Protein AF-0000000076352712 (afdb_homodimer)

Solvent-accessible surface area (backbone atoms only — not comparable to full-atom values): 65134 Å² total; per-residue (Å²): 143,76,77,68,58,60,78,60,59,51,52,42,79,55,96,79,36,38,25,41,76,87,32,72,44,66,46,43,28,27,29,54,53,56,31,71,44,35,83,42,35,78,82,57,67,52,68,66,58,52,48,51,52,42,46,50,40,34,73,58,61,39,40,28,42,29,35,71,43,46,40,32,68,38,37,61,42,88,92,42,72,33,66,66,40,50,50,49,50,49,48,51,54,50,49,29,31,60,44,41,24,28,33,34,46,21,29,66,24,33,41,50,85,65,38,77,50,66,47,84,70,51,80,83,60,47,77,86,74,31,66,68,52,41,51,50,50,35,50,46,47,22,49,55,30,46,71,44,49,86,49,52,42,51,53,32,42,24,67,11,46,43,61,51,63,72,44,53,74,61,41,46,71,44,47,56,66,57,43,36,48,53,49,37,50,45,43,49,31,26,32,71,45,20,72,80,63,41,34,29,44,36,32,48,57,46,35,80,58,44,76,47,35,70,26,50,86,49,40,79,65,38,65,32,36,23,44,25,60,38,49,85,64,54,98,58,56,49,46,23,59,51,30,40,60,25,39,46,44,52,21,48,52,30,31,60,32,48,35,60,31,40,20,30,29,60,36,40,56,69,72,64,46,29,62,66,51,42,17,36,34,48,41,34,25,52,52,42,22,44,59,44,47,34,46,25,43,15,33,47,28,53,37,11,39,68,40,60,52,76,56,30,29,70,37,48,65,71,28,70,39,28,31,15,40,71,86,66,45,82,35,60,41,36,59,35,49,37,52,50,46,54,38,50,72,47,84,44,47,66,50,36,60,56,91,35,49,28,29,37,48,72,73,77,78,73,83,61,88,67,82,49,96,80,52,79,82,82,76,73,49,46,10,61,54,40,46,51,51,32,32,38,38,50,18,47,57,59,45,42,57,43,92,81,60,72,65,73,74,21,41,30,37,37,29,52,25,30,50,51,57,52,71,70,53,51,50,52,52,40,52,35,19,36,72,42,20,29,34,43,37,21,28,47,28,59,83,45,37,42,65,38,48,84,65,49,10,22,41,67,73,48,65,42,77,62,53,77,48,56,30,38,40,52,52,97,88,41,72,47,80,52,75,79,69,95,58,74,42,68,35,46,41,71,52,78,25,45,75,71,22,39,24,77,78,62,40,56,34,27,31,42,11,78,37,80,66,14,31,27,36,41,31,68,44,33,65,34,40,61,41,61,37,73,71,44,69,73,74,44,75,67,27,51,59,58,45,54,54,31,50,75,45,70,52,73,48,54,40,41,55,70,42,51,55,34,36,46,46,66,27,34,42,90,59,37,31,36,38,44,35,34,30,36,34,72,51,67,45,81,36,41,38,36,34,35,45,96,86,65,47,76,72,46,77,44,80,45,80,35,51,47,22,29,77,47,80,45,78,50,72,53,79,76,77,78,72,76,78,72,80,70,131,141,77,82,73,59,60,78,63,60,51,52,42,78,56,96,77,37,40,25,41,78,87,33,72,42,69,47,41,29,26,28,55,53,56,31,70,45,35,82,43,36,76,81,56,68,53,68,66,57,52,48,51,52,42,45,49,41,33,73,59,62,39,39,30,40,31,38,71,43,46,38,32,68,38,38,62,43,90,92,40,69,35,63,66,40,52,50,49,50,49,47,52,53,50,50,30,31,64,43,40,23,26,32,34,46,20,29,66,25,32,39,50,86,91,39,75,50,64,49,84,70,51,80,85,59,47,74,86,72,32,68,67,52,41,49,50,49,34,51,48,47,21,51,55,30,46,71,44,50,85,49,53,40,51,54,33,42,26,66,13,46,44,61,51,69,73,43,51,72,59,41,46,68,44,46,56,66,57,43,34,50,52,48,36,51,43,44,49,31,26,31,71,45,20,73,78,62,41,35,28,43,36,30,49,58,46,37,81,58,45,76,45,34,70,24,51,86,47,40,79,66,38,65,32,36,22,43,26,58,40,52,89,69,56,98,59,58,48,88,39,64,51,30,40,60,25,39,46,45,51,19,48,53,29,31,60,32,47,35,59,31,40,19,30,28,60,37,38,57,68,76,97,68,55,60,67,52,43,16,32,31,47,41,32,26,53,54,42,21,44,59,46,47,35,46,25,40,13,34,46,28,50,37,10,39,68,40,59,51,77,56,30,62,86,36,60,77,71,30,71,39,28,31,16,39,70,85,66,45,84,34,61,40,37,58,35,49,36,52,51,46,51,38,50,72,46,85,42,49,65,52,36,60,56,91,36,47,29,30,38,45,71,73,77,75,71,82,59,90,53,75,45,89,81,53,78,83,82,76,73,48,45,10,60,56,39,46,50,51,30,33,38,37,50,16,46,58,60,44,43,57,44,95,79,63,69,67,72,74,22,40,30,37,36,30,53,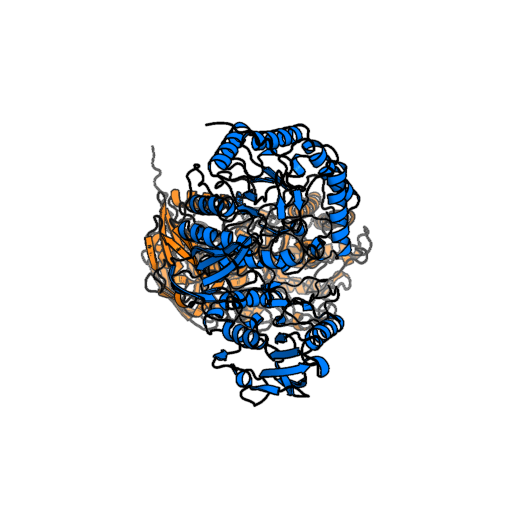23,30,53,52,52,29,44,68,54,50,50,51,52,40,53,34,19,36,73,42,20,28,35,43,37,21,30,46,28,55,70,44,36,43,64,38,48,83,66,50,10,23,41,42,46,30,38,31,60,62,56,78,46,56,32,39,40,52,54,98,90,40,71,46,78,52,73,78,70,96,60,75,41,68,36,45,43,72,54,79,26,44,73,71,24,42,23,78,77,62,41,55,34,28,31,42,12,77,38,80,66,16,33,28,37,41,31,70,43,33,62,34,39,59,40,60,36,80,72,44,68,72,74,43,74,66,28,52,60,59,46,55,53,31,53,74,44,70,53,73,47,52,40,40,56,70,43,51,55,35,38,45,45,64,28,34,42,90,59,37,31,36,38,44,35,32,28,35,34,72,51,66,45,80,35,41,38,35,34,33,44,96,86,64,46,76,73,46,77,43,81,42,80,35,51,47,22,29,77,47,82,44,78,49,73,51,75,74,75,76,71,76,78,70,81,67,132

Foldseek 3Di:
DDFPQLPWFAWADDPQFIDINRFGDFAAAFEDDQQAQGPCCLVVPDLVSLLVLLLVCLVLLGAEYEYEDAPCSQPVDQPDGDPSSLVVLQSSLVSNRRSNHAYEYEYNEQDDPHDGNDRPPCVPPDCQPRPSNLVSLLVRLLVSLLSCQPRRRHRAYEPYAAVCSNDVVVQLPDDLVSLLVSLQSNLVSSCVNHVRHAYEYAHEQCQQFDRGNNHLQSNPSHQEYEYEDEQVDDPFPRPDLLFLLGLLPLLLSQLSNVLRHAYAPEEDWYFDDDLVSGQLSLLQNLLSNVLSFHNYYYYHHAEQHPYCDPPCVVPVRSRQRHCAYSVRHGTSNSVSSSVVSCCCVPVVGQWGADDFQEEEEEDDDPPPPDDDPPDDDDGPRQFSSLVSLLCQLLQGDYGYHHDPDQPLSHLEYEYAQHAAADPVNLVSQLVNQQVAHEYEYEHNHDPGGDDDCQRAQKHFPDWDQDCVQVQWKDAPHWIAGDDDDGDTQTFMGGRQWAARIATNVRTGQWTWHHHHNGIYIYGSHNRRNRCRDPPSPVPTSSSVVVNVSCVVSLGDRQKDKPGSQWGWRWIDDPQKIKIKIWRSHSAKDWIKMFGAASNGHTPDIDIDIAGRGRIDMDMDGHDPPPPPPDPDD/DDQPQLPWFAWADDPQFIDINRFGDFAAAAEDDQQAQGPCCLVVPDLVSLLVLLLVCLVLLGAEYEYEDAPCSQPVDQPDGDVSSLVVLQSSLVSNRSSRHAYEYEYNEQDDDHDGVDRPPCVPPDCQPRPSNLVSLLVRLLVNLLSCQPRRRHRAYEPYAAVCSNDVVVQLPDDLVSLLVSLQSNLVSSCVNRVRHAYEYAHEQCQQQDRGNNHLQSNVSHQEYEYEDEQVDDPFPRPDLLFLLGLLPLLLSQLSNSLRHAYAPEEDWYADDDLVSGQLSLLQNLLSNVLSFHNYYYYHHAEQHPYCDPPCVVPVRSRQRHCAYSVRHGTSNSVSSSVVSCCCVPVVTQWGADDFQEEEEEDDDNSPPPDDPPDDDDGPRQFSSLVSLLCQLLQGDYGYHHDDDQPLSHLEYEYAQHAAADPVNLVSQLVNQQVAHEYEYEHNHDPGGDDDCQRAQKHFPDWDQDCVQVQWKDAPHWIAGDDDDPDTQTFMGGRQWAARIATNVRTGQWTWHHHHNGIYIYGSHNRRNRCRDPCSPVPTSSSVVVNVSCVVSLGDRQKDKPGSQWGWRWIDRPQKIKIKIWRSHSAKDWIKMFGADSNGDTPDIDIDIAGRGRIDMDMDGHDPPPPPPDPDD

InterPro domains:
  IPR003476 Glycoside hydrolase, family 42 [PTHR36447] (283-599)
  IPR013738 Beta-galactosidase trimerisation [PF08532] (384-553)
  IPR017853 Glycoside hydrolase superfamily [SSF51445] (9-341)
  IPR029062 Class I glutamine amidotransferase-like [G3DSA:3.40.50.880] (369-559)
  IPR029062 Class I glutamine amidotransferase-like [SSF52317] (390-555)
  IPR031330 Glycoside hydrolase 35, catalytic domain [PF01301] (41-103)

Structure (mmCIF, N/CA/C/O backbone):
data_AF-0000000076352712-model_v1
#
loop_
_entity.id
_entity.type
_entity.pdbx_description
1 polymer Ant13
#
loop_
_atom_site.group_PDB
_atom_site.id
_atom_site.type_symbol
_atom_site.label_atom_id
_atom_site.label_alt_id
_atom_site.label_comp_id
_atom_site.label_asym_id
_atom_site.label_entity_id
_atom_site.label_seq_id
_atom_site.pdbx_PDB_ins_code
_atom_site.Cartn_x
_atom_site.Cartn_y
_atom_site.Cartn_z
_atom_site.occupancy
_atom_site.B_iso_or_equiv
_atom_site.auth_seq_id
_atom_site.auth_comp_id
_atom_site.auth_asym_id
_atom_site.auth_atom_id
_atom_site.pdbx_PDB_model_num
ATOM 1 N N . MET A 1 1 ? 26.5 -22.281 -40.344 1 24.77 1 MET A N 1
ATOM 2 C CA . MET A 1 1 ? 25.406 -23.234 -40.438 1 24.77 1 MET A CA 1
ATOM 3 C C . MET A 1 1 ? 24.078 -22.609 -40.031 1 24.77 1 MET A C 1
ATOM 5 O O . MET A 1 1 ? 23.75 -22.531 -38.844 1 24.77 1 MET A O 1
ATOM 9 N N . ALA A 1 2 ? 23.672 -21.562 -40.875 1 27.59 2 ALA A N 1
ATOM 10 C CA . ALA A 1 2 ? 22.938 -20.312 -41 1 27.59 2 ALA A CA 1
ATOM 11 C C . ALA A 1 2 ? 21.438 -20.531 -40.75 1 27.59 2 ALA A C 1
ATOM 13 O O . ALA A 1 2 ? 20.984 -21.656 -40.656 1 27.59 2 ALA A O 1
ATOM 14 N N . GLY A 1 3 ? 20.672 -19.781 -41.5 1 28.31 3 GLY A N 1
ATOM 15 C CA . GLY A 1 3 ? 19.438 -19.016 -41.5 1 28.31 3 GLY A CA 1
ATOM 16 C C . GLY A 1 3 ? 18.203 -19.875 -41.688 1 28.31 3 GLY A C 1
ATOM 17 O O . GLY A 1 3 ? 17.672 -19.969 -42.781 1 28.31 3 GLY A O 1
ATOM 18 N N . ASP A 1 4 ? 18.188 -21.047 -41.156 1 30.72 4 ASP A N 1
ATOM 19 C CA . ASP A 1 4 ? 16.969 -21.828 -41.406 1 30.72 4 ASP A CA 1
ATOM 20 C C . ASP A 1 4 ? 15.727 -21.031 -41.062 1 30.72 4 ASP A C 1
ATOM 22 O O . ASP A 1 4 ? 15.57 -20.578 -39.906 1 30.72 4 ASP A O 1
ATOM 26 N N . THR A 1 5 ? 15.172 -20.25 -42.062 1 36.06 5 THR A N 1
ATOM 27 C CA . THR A 1 5 ? 13.898 -19.531 -42.125 1 36.06 5 THR A CA 1
ATOM 28 C C . THR A 1 5 ? 12.797 -20.328 -41.438 1 36.06 5 THR A C 1
ATOM 30 O O . THR A 1 5 ? 12.758 -21.562 -41.531 1 36.06 5 THR A O 1
ATOM 33 N N . VAL A 1 6 ? 12.203 -19.875 -40.375 1 44.06 6 VAL A N 1
ATOM 34 C CA . VAL A 1 6 ? 11.016 -20.469 -39.75 1 44.06 6 VAL A CA 1
ATOM 35 C C . VAL A 1 6 ? 10.023 -20.875 -40.844 1 44.06 6 VAL A C 1
ATOM 37 O O . VAL A 1 6 ? 9.391 -20.031 -41.469 1 44.06 6 VAL A O 1
ATOM 40 N N . SER A 1 7 ? 10.258 -21.734 -41.812 1 45.81 7 SER A N 1
ATOM 41 C CA . SER A 1 7 ? 9.359 -22.219 -42.844 1 45.81 7 SER A CA 1
ATOM 42 C C . SER A 1 7 ? 8.07 -22.766 -42.25 1 45.81 7 SER A C 1
ATOM 44 O O . SER A 1 7 ? 7.199 -23.25 -42.969 1 45.81 7 SER A O 1
ATOM 46 N N . GLY A 1 8 ? 7.859 -22.906 -40.938 1 55.88 8 GLY A N 1
ATOM 47 C CA . GLY A 1 8 ? 6.746 -23.734 -40.5 1 55.88 8 GLY A CA 1
ATOM 48 C C . GLY A 1 8 ? 5.445 -22.969 -40.375 1 55.88 8 GLY A C 1
ATOM 49 O O . GLY A 1 8 ? 5.438 -21.734 -40.406 1 55.88 8 GLY A O 1
ATOM 50 N N . GLY A 1 9 ? 4.289 -23.703 -40.594 1 68.19 9 GLY A N 1
ATOM 51 C CA . GLY A 1 9 ? 2.912 -23.25 -40.5 1 68.19 9 GLY A CA 1
ATOM 52 C C . GLY A 1 9 ? 2.559 -22.641 -39.156 1 68.19 9 GLY A C 1
ATOM 53 O O . GLY A 1 9 ? 3.426 -22.5 -38.312 1 68.19 9 GLY A O 1
ATOM 54 N N . ARG A 1 10 ? 1.465 -22.062 -39 1 85.12 10 ARG A N 1
ATOM 55 C CA . ARG A 1 10 ? 0.914 -21.438 -37.812 1 85.12 10 ARG A CA 1
ATOM 56 C C . ARG A 1 10 ? 0.756 -22.438 -36.688 1 85.12 10 ARG A C 1
ATOM 58 O O . ARG A 1 10 ? 0.547 -23.625 -36.938 1 85.12 10 ARG A O 1
ATOM 65 N N . VAL A 1 11 ? 1.048 -22.047 -35.5 1 90.19 11 VAL A N 1
ATOM 66 C CA . VAL A 1 11 ? 0.785 -22.844 -34.312 1 90.19 11 VAL A CA 1
ATOM 67 C C . VAL A 1 11 ? -0.716 -23.094 -34.188 1 90.19 11 VAL A C 1
ATOM 69 O O . VAL A 1 11 ? -1.521 -22.188 -34.406 1 90.19 11 VAL A O 1
ATOM 72 N N . THR A 1 12 ? -1.033 -24.281 -33.938 1 87.56 12 THR A N 1
ATOM 73 C CA . THR A 1 12 ? -2.43 -24.641 -33.719 1 87.56 12 THR A CA 1
ATOM 74 C C . THR A 1 12 ? -2.617 -25.25 -32.312 1 87.56 12 THR A C 1
ATOM 76 O O . THR A 1 12 ? -1.642 -25.578 -31.656 1 87.56 12 THR A O 1
ATOM 79 N N . PHE A 1 13 ? -3.805 -25.203 -31.922 1 85.5 13 PHE A N 1
ATOM 80 C CA . PHE A 1 13 ? -4.172 -25.797 -30.641 1 85.5 13 PHE A CA 1
ATOM 81 C C . PHE A 1 13 ? -5.043 -27.031 -30.844 1 85.5 13 PHE A C 1
ATOM 83 O O . PHE A 1 13 ? -6.02 -26.984 -31.594 1 85.5 13 PHE A O 1
ATOM 90 N N . ALA A 1 14 ? -4.535 -28.125 -30.266 1 79.94 14 ALA A N 1
ATOM 91 C CA . ALA A 1 14 ? -5.324 -29.359 -30.297 1 79.94 14 ALA A CA 1
ATOM 92 C C . ALA A 1 14 ? -5.203 -30.125 -28.984 1 79.94 14 ALA A C 1
ATOM 94 O O . ALA A 1 14 ? -4.098 -30.312 -28.469 1 79.94 14 ALA A O 1
ATOM 95 N N . ASP A 1 15 ? -6.312 -30.547 -28.453 1 78 15 ASP A N 1
ATOM 96 C CA . ASP A 1 15 ? -6.387 -31.391 -27.25 1 78 15 ASP A CA 1
ATOM 97 C C . ASP A 1 15 ? -5.59 -30.781 -26.109 1 78 15 ASP A C 1
ATOM 99 O O . ASP A 1 15 ? -4.793 -31.469 -25.469 1 78 15 ASP A O 1
ATOM 103 N N . GLY A 1 16 ? -5.621 -29.5 -25.984 1 80.88 16 GLY A N 1
ATOM 104 C CA . GLY A 1 16 ? -5.043 -28.812 -24.844 1 80.88 16 GLY A CA 1
ATOM 105 C C . GLY A 1 16 ? -3.559 -28.547 -25 1 80.88 16 GLY A C 1
ATOM 106 O O . GLY A 1 16 ? -2.883 -28.188 -24.031 1 80.88 16 GLY A O 1
ATOM 107 N N . ALA A 1 17 ? -3.064 -28.734 -26.188 1 87.31 17 ALA A N 1
ATOM 108 C CA . ALA A 1 17 ? -1.634 -28.547 -26.422 1 87.31 17 ALA A CA 1
ATOM 109 C C . ALA A 1 17 ? -1.383 -27.766 -27.703 1 87.31 17 ALA A C 1
ATOM 111 O O . ALA A 1 17 ? -2.266 -27.656 -28.562 1 87.31 17 ALA A O 1
ATOM 112 N N . LEU A 1 18 ? -0.213 -27.219 -27.766 1 91.5 18 LEU A N 1
ATOM 113 C CA . LEU A 1 18 ? 0.211 -26.5 -28.969 1 91.5 18 LEU A CA 1
ATOM 114 C C . LEU A 1 18 ? 0.927 -27.422 -29.938 1 91.5 18 LEU A C 1
ATOM 116 O O . LEU A 1 18 ? 1.697 -28.297 -29.531 1 91.5 18 LEU A O 1
ATOM 120 N N . TYR A 1 19 ? 0.66 -27.234 -31.203 1 91.12 19 TYR A N 1
ATOM 121 C CA . TYR A 1 19 ? 1.324 -27.969 -32.281 1 91.12 19 TYR A CA 1
ATOM 122 C C . TYR A 1 19 ? 1.849 -27.016 -33.344 1 91.12 19 TYR A C 1
ATOM 124 O O . TYR A 1 19 ? 1.232 -25.984 -33.625 1 91.12 19 TYR A O 1
ATOM 132 N N . ARG A 1 20 ? 2.934 -27.328 -33.844 1 90.12 20 ARG A N 1
ATOM 133 C CA . ARG A 1 20 ? 3.49 -26.641 -35 1 90.12 20 ARG A CA 1
ATOM 134 C C . ARG A 1 20 ? 3.973 -27.625 -36.031 1 90.12 20 ARG A C 1
ATOM 136 O O . ARG A 1 20 ? 4.805 -28.5 -35.75 1 90.12 20 ARG A O 1
ATOM 143 N N . ASP A 1 21 ? 3.342 -27.562 -37.25 1 87 21 ASP A N 1
ATOM 144 C CA . ASP A 1 21 ? 3.631 -28.484 -38.344 1 87 21 ASP A CA 1
ATOM 145 C C . ASP A 1 21 ? 3.393 -29.938 -37.906 1 87 21 ASP A C 1
ATOM 147 O O . ASP A 1 21 ? 4.215 -30.812 -38.188 1 87 21 ASP A O 1
ATOM 151 N N . GLY A 1 22 ? 2.426 -30.094 -37.062 1 83.5 22 GLY A N 1
ATOM 152 C CA . GLY A 1 22 ? 1.997 -31.438 -36.656 1 83.5 22 GLY A CA 1
ATOM 153 C C . GLY A 1 22 ? 2.779 -31.984 -35.5 1 83.5 22 GLY A C 1
ATOM 154 O O . GLY A 1 22 ? 2.521 -33.094 -35.031 1 83.5 22 GLY A O 1
ATOM 155 N N . HIS A 1 23 ? 3.668 -31.25 -35.031 1 89 23 HIS A N 1
ATOM 156 C CA . HIS A 1 23 ? 4.473 -31.703 -33.906 1 89 23 HIS A CA 1
ATOM 157 C C . HIS A 1 23 ? 4.141 -30.906 -32.656 1 89 23 HIS A C 1
ATOM 159 O O . HIS A 1 23 ? 3.811 -29.719 -32.719 1 89 23 HIS A O 1
ATOM 165 N N . PRO A 1 24 ? 4.23 -31.641 -31.531 1 89.19 24 PRO A N 1
ATOM 166 C CA . PRO A 1 24 ? 4.027 -30.906 -30.281 1 89.19 24 PRO A CA 1
ATOM 167 C C . PRO A 1 24 ? 4.977 -29.719 -30.141 1 89.19 24 PRO A C 1
ATOM 169 O O . PRO A 1 24 ? 6.145 -29.812 -30.516 1 89.19 24 PRO A O 1
ATOM 172 N N . TYR A 1 25 ? 4.441 -28.656 -29.641 1 92.31 25 TYR A N 1
ATOM 173 C CA . TYR A 1 25 ? 5.188 -27.406 -29.547 1 92.31 25 TYR A CA 1
ATOM 174 C C . TYR A 1 25 ? 5.07 -26.797 -28.141 1 92.31 25 TYR A C 1
ATOM 176 O O . TYR A 1 25 ? 3.988 -26.797 -27.547 1 92.31 25 TYR A O 1
ATOM 184 N N . VAL A 1 26 ? 6.188 -26.438 -27.516 1 95.38 26 VAL A N 1
ATOM 185 C CA . VAL A 1 26 ? 6.207 -25.688 -26.266 1 95.38 26 VAL A CA 1
ATOM 186 C C . VAL A 1 26 ? 6.836 -24.312 -26.5 1 95.38 26 VAL A C 1
ATOM 188 O O . VAL A 1 26 ? 7.93 -24.219 -27.078 1 95.38 26 VAL A O 1
ATOM 191 N N . SER A 1 27 ? 6.094 -23.297 -26.156 1 97.38 27 SER A N 1
ATOM 192 C CA . SER A 1 27 ? 6.629 -21.938 -26.281 1 97.38 27 SER A CA 1
ATOM 193 C C . SER A 1 27 ? 7.586 -21.625 -25.141 1 97.38 27 SER A C 1
ATOM 195 O O . SER A 1 27 ? 7.223 -21.734 -23.969 1 97.38 27 SER A O 1
ATOM 197 N N . VAL A 1 28 ? 8.781 -21.344 -25.375 1 98.62 28 VAL A N 1
ATOM 198 C CA . VAL A 1 28 ? 9.805 -20.906 -24.422 1 98.62 28 VAL A CA 1
ATOM 199 C C . VAL A 1 28 ? 10.281 -19.5 -24.797 1 98.62 28 VAL A C 1
ATOM 201 O O . VAL A 1 28 ? 11.188 -19.359 -25.625 1 98.62 28 VAL A O 1
ATOM 204 N N . GLY A 1 29 ? 9.648 -18.516 -24.203 1 98.69 29 GLY A N 1
ATOM 205 C CA . GLY A 1 29 ? 9.828 -17.156 -24.672 1 98.69 29 GLY A CA 1
ATOM 206 C C . GLY A 1 29 ? 10.305 -16.203 -23.594 1 98.69 29 GLY A C 1
ATOM 207 O O . GLY A 1 29 ? 10.82 -16.625 -22.562 1 98.69 29 GLY A O 1
ATOM 208 N N . VAL A 1 30 ? 10.289 -14.906 -23.922 1 98.81 30 VAL A N 1
ATOM 209 C CA . VAL A 1 30 ? 10.711 -13.812 -23.047 1 98.81 30 VAL A CA 1
ATOM 210 C C . VAL A 1 30 ? 9.883 -12.57 -23.344 1 98.81 30 VAL A C 1
ATOM 212 O O . VAL A 1 30 ? 9.391 -12.391 -24.453 1 98.81 30 VAL A O 1
ATOM 215 N N . ASN A 1 31 ? 9.609 -11.797 -22.297 1 98.75 31 ASN A N 1
ATOM 216 C CA . ASN A 1 31 ? 9.031 -10.469 -22.469 1 98.75 31 ASN A CA 1
ATOM 217 C C . ASN A 1 31 ? 10.07 -9.461 -22.938 1 98.75 31 ASN A C 1
ATOM 219 O O . ASN A 1 31 ? 11.203 -9.461 -22.453 1 98.75 31 ASN A O 1
ATOM 223 N N . TYR A 1 32 ? 9.602 -8.562 -23.859 1 98.56 32 TYR A N 1
ATOM 224 C CA . TYR A 1 32 ? 10.641 -7.773 -24.5 1 98.56 32 TYR A CA 1
ATOM 225 C C . TYR A 1 32 ? 10.266 -6.297 -24.531 1 98.56 32 TYR A C 1
ATOM 227 O O . TYR A 1 32 ? 9.148 -5.938 -24.906 1 98.56 32 TYR A O 1
ATOM 235 N N . HIS A 1 33 ? 11.117 -5.488 -24.031 1 96.56 33 HIS A N 1
ATOM 236 C CA . HIS A 1 33 ? 11.383 -4.078 -24.297 1 96.56 33 HIS A CA 1
ATOM 237 C C . HIS A 1 33 ? 12.859 -3.832 -24.547 1 96.56 33 HIS A C 1
ATOM 239 O O . HIS A 1 33 ? 13.719 -4.418 -23.891 1 96.56 33 HIS A O 1
ATOM 245 N N . PRO A 1 34 ? 13.164 -2.998 -25.625 1 97.75 34 PRO A N 1
ATOM 246 C CA . PRO A 1 34 ? 14.586 -2.658 -25.719 1 97.75 34 PRO A CA 1
ATOM 247 C C . PRO A 1 34 ? 15.102 -1.933 -24.484 1 97.75 34 PRO A C 1
ATOM 249 O O . PRO A 1 34 ? 14.445 -1.008 -23.984 1 97.75 34 PRO A O 1
ATOM 252 N N . SER A 1 35 ? 16.234 -2.361 -24.016 1 97.44 35 SER A N 1
ATOM 253 C CA . SER A 1 35 ? 16.797 -1.872 -22.75 1 97.44 35 SER A CA 1
ATOM 254 C C . SER A 1 35 ? 16.875 -0.349 -22.75 1 97.44 35 SER A C 1
ATOM 256 O O . SER A 1 35 ? 16.438 0.295 -21.797 1 97.44 35 SER A O 1
ATOM 258 N N . PRO A 1 36 ? 17.375 0.333 -23.781 1 96.81 36 PRO A N 1
ATOM 259 C CA . PRO A 1 36 ? 17.609 1.775 -23.703 1 96.81 36 PRO A CA 1
ATOM 260 C C . PRO A 1 36 ? 16.328 2.598 -23.797 1 96.81 36 PRO A C 1
ATOM 262 O O . PRO A 1 36 ? 16.297 3.758 -23.391 1 96.81 36 PRO A O 1
ATOM 265 N N . THR A 1 37 ? 15.297 1.991 -24.453 1 96.69 37 THR A N 1
ATOM 266 C CA . THR A 1 37 ? 14.125 2.824 -24.734 1 96.69 37 THR A CA 1
ATOM 267 C C . THR A 1 37 ? 12.93 2.359 -23.906 1 96.69 37 THR A C 1
ATOM 269 O O . THR A 1 37 ? 11.953 3.096 -23.75 1 96.69 37 THR A O 1
ATOM 272 N N . GLY A 1 38 ? 12.961 1.156 -23.391 1 96.12 38 GLY A N 1
ATOM 273 C CA . GLY A 1 38 ? 11.891 0.646 -22.547 1 96.12 38 GLY A CA 1
ATOM 274 C C . GLY A 1 38 ? 10.531 0.701 -23.219 1 96.12 38 GLY A C 1
ATOM 275 O O . GLY A 1 38 ? 10.375 0.248 -24.359 1 96.12 38 GLY A O 1
ATOM 276 N N . CYS A 1 39 ? 9.578 1.328 -22.578 1 95.88 39 CYS A N 1
ATOM 277 C CA . CYS A 1 39 ? 8.188 1.336 -23.031 1 95.88 39 CYS A CA 1
ATOM 278 C C . CYS A 1 39 ? 7.988 2.342 -24.156 1 95.88 39 CYS A C 1
ATOM 280 O O . CYS A 1 39 ? 6.906 2.412 -24.75 1 95.88 39 CYS A O 1
ATOM 282 N N . GLU A 1 40 ? 9.055 3.062 -24.594 1 96.38 40 GLU A N 1
ATOM 283 C CA . GLU A 1 40 ? 8.93 4.094 -25.625 1 96.38 40 GLU A CA 1
ATOM 284 C C . GLU A 1 40 ? 9.445 3.6 -26.969 1 96.38 40 GLU A C 1
ATOM 286 O O . GLU A 1 40 ? 9.633 4.391 -27.891 1 96.38 40 GLU A O 1
ATOM 291 N N . TYR A 1 41 ? 9.609 2.303 -27.141 1 96.25 41 TYR A N 1
ATOM 292 C CA . TYR A 1 41 ? 10.383 1.797 -28.281 1 96.25 41 TYR A CA 1
ATOM 293 C C . TYR A 1 41 ? 9.609 1.961 -29.578 1 96.25 41 TYR A C 1
ATOM 295 O O . TYR A 1 41 ? 10.203 1.968 -30.656 1 96.25 41 TYR A O 1
ATOM 303 N N . TRP A 1 42 ? 8.289 2.115 -29.594 1 98 42 TRP A N 1
ATOM 304 C CA . TRP A 1 42 ? 7.551 2.389 -30.828 1 98 42 TRP A CA 1
ATOM 305 C C . TRP A 1 42 ? 7.816 3.811 -31.312 1 98 42 TRP A C 1
ATOM 307 O O . TRP A 1 42 ? 7.805 4.07 -32.531 1 98 42 TRP A O 1
ATOM 317 N N . ARG A 1 43 ? 8.062 4.727 -30.406 1 96.69 43 ARG A N 1
ATOM 318 C CA . ARG A 1 43 ? 8.359 6.121 -30.719 1 96.69 43 ARG A CA 1
ATOM 319 C C . ARG A 1 43 ? 9.852 6.32 -30.969 1 96.69 43 ARG A C 1
ATOM 321 O O . ARG A 1 43 ? 10.242 7.055 -31.875 1 96.69 43 ARG A O 1
ATOM 328 N N . GLU A 1 44 ? 10.586 5.617 -30.156 1 96.81 44 GLU A N 1
ATOM 329 C CA . GLU A 1 44 ? 12.039 5.652 -30.281 1 96.81 44 GLU A CA 1
ATOM 330 C C . GLU A 1 44 ? 12.57 4.355 -30.891 1 96.81 44 GLU A C 1
ATOM 332 O O . GLU A 1 44 ? 13.32 3.621 -30.234 1 96.81 44 GLU A O 1
ATOM 337 N N . TRP A 1 45 ? 12.32 4.242 -32.219 1 97.88 45 TRP A N 1
ATOM 338 C CA . TRP A 1 45 ? 12.523 2.982 -32.938 1 97.88 45 TRP A CA 1
ATOM 339 C C . TRP A 1 45 ? 14 2.768 -33.25 1 97.88 45 TRP A C 1
ATOM 341 O O . TRP A 1 45 ? 14.664 3.656 -33.781 1 97.88 45 TRP A O 1
ATOM 351 N N . ASP A 1 46 ? 14.539 1.666 -32.844 1 98 46 ASP A N 1
ATOM 352 C CA . ASP A 1 46 ? 15.883 1.22 -33.188 1 98 46 ASP A CA 1
ATOM 353 C C . ASP A 1 46 ? 15.867 -0.192 -33.75 1 98 46 ASP A C 1
ATOM 355 O O . ASP A 1 46 ? 16.094 -1.169 -33.031 1 98 46 ASP A O 1
ATOM 359 N N . GLY A 1 47 ? 15.711 -0.3 -35.094 1 98.06 47 GLY A N 1
ATOM 360 C CA . GLY A 1 47 ? 15.586 -1.578 -35.781 1 98.06 47 GLY A CA 1
ATOM 361 C C . GLY A 1 47 ? 16.812 -2.453 -35.625 1 98.06 47 GLY A C 1
ATOM 362 O O . GLY A 1 47 ? 16.703 -3.678 -35.531 1 98.06 47 GLY A O 1
ATOM 363 N N . ASP A 1 48 ? 17.938 -1.842 -35.594 1 98.06 48 ASP A N 1
ATOM 364 C CA . ASP A 1 48 ? 19.172 -2.596 -35.469 1 98.06 48 ASP A CA 1
ATOM 365 C C . ASP A 1 48 ? 19.266 -3.277 -34.125 1 98.06 48 ASP A C 1
ATOM 367 O O . ASP A 1 48 ? 19.672 -4.441 -34.031 1 98.06 48 ASP A O 1
ATOM 371 N N . ARG A 1 49 ? 18.906 -2.539 -33.156 1 97.62 49 ARG A N 1
ATOM 372 C CA . ARG A 1 49 ? 18.922 -3.104 -31.797 1 97.62 49 ARG A CA 1
ATOM 373 C C . ARG A 1 49 ? 17.938 -4.266 -31.688 1 97.62 49 ARG A C 1
ATOM 375 O O . ARG A 1 49 ? 18.266 -5.297 -31.094 1 97.62 49 ARG A O 1
ATOM 382 N N . ILE A 1 50 ? 16.781 -4.09 -32.188 1 98.62 50 ILE A N 1
ATOM 383 C CA . ILE A 1 50 ? 15.758 -5.129 -32.156 1 98.62 50 ILE A CA 1
ATOM 384 C C . ILE A 1 50 ? 16.25 -6.367 -32.906 1 98.62 50 ILE A C 1
ATOM 386 O O . ILE A 1 50 ? 16.109 -7.488 -32.406 1 98.62 50 ILE A O 1
ATOM 390 N N . ASP A 1 51 ? 16.844 -6.137 -34.031 1 98.69 51 ASP A N 1
ATOM 391 C CA . ASP A 1 51 ? 17.406 -7.238 -34.812 1 98.69 51 ASP A CA 1
ATOM 392 C C . ASP A 1 51 ? 18.469 -7.992 -34.031 1 98.69 51 ASP A C 1
ATOM 394 O O . ASP A 1 51 ? 18.453 -9.227 -33.969 1 98.69 51 ASP A O 1
ATOM 398 N N . ASP A 1 52 ? 19.344 -7.273 -33.375 1 98.56 52 ASP A N 1
ATOM 399 C CA . ASP A 1 52 ? 20.406 -7.867 -32.594 1 98.56 52 ASP A CA 1
ATOM 400 C C . ASP A 1 52 ? 19.859 -8.664 -31.406 1 98.56 52 ASP A C 1
ATOM 402 O O . ASP A 1 52 ? 20.328 -9.758 -31.125 1 98.56 52 ASP A O 1
ATOM 406 N N . ASP A 1 53 ? 18.906 -8.086 -30.719 1 98.75 53 ASP A N 1
ATOM 407 C CA . ASP A 1 53 ? 18.281 -8.758 -29.578 1 98.75 53 ASP A CA 1
ATOM 408 C C . ASP A 1 53 ? 17.609 -10.062 -30.016 1 98.75 53 ASP A C 1
ATOM 410 O O . ASP A 1 53 ? 17.797 -11.102 -29.375 1 98.75 53 ASP A O 1
ATOM 414 N N . PHE A 1 54 ? 16.875 -10 -31.094 1 98.81 54 PHE A N 1
ATOM 415 C CA . PHE A 1 54 ? 16.156 -11.18 -31.562 1 98.81 54 PHE A CA 1
ATOM 416 C C . PHE A 1 54 ? 17.141 -12.258 -32.031 1 98.81 54 PHE A C 1
ATOM 418 O O . PHE A 1 54 ? 16.922 -13.445 -31.797 1 98.81 54 PHE A O 1
ATOM 425 N N . ARG A 1 55 ? 18.188 -11.828 -32.719 1 98.69 55 ARG A N 1
ATOM 426 C CA . ARG A 1 55 ? 19.234 -12.766 -33.094 1 98.69 55 ARG A CA 1
ATOM 427 C C . ARG A 1 55 ? 19.797 -13.484 -31.875 1 98.69 55 ARG A C 1
ATOM 429 O O . ARG A 1 55 ? 19.969 -14.703 -31.891 1 98.69 55 ARG A O 1
ATOM 436 N N . ARG A 1 56 ? 20.047 -12.711 -30.859 1 98.62 56 ARG A N 1
ATOM 437 C CA . ARG A 1 56 ? 20.625 -13.273 -29.641 1 98.62 56 ARG A CA 1
ATOM 438 C C . ARG A 1 56 ? 19.625 -14.195 -28.953 1 98.62 56 ARG A C 1
ATOM 440 O O . ARG A 1 56 ? 20.016 -15.242 -28.422 1 98.62 56 ARG A O 1
ATOM 447 N N . MET A 1 57 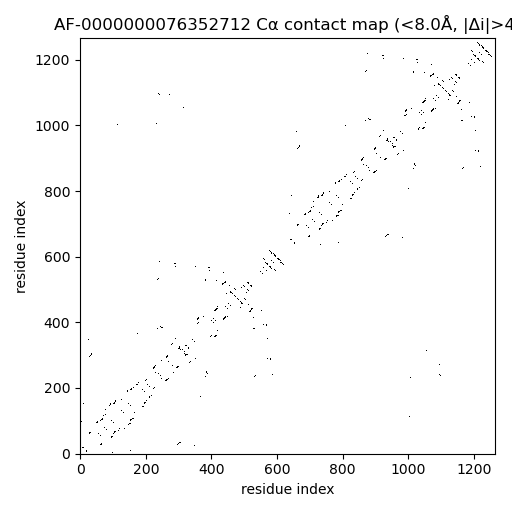? 18.359 -13.844 -28.906 1 98.69 57 MET A N 1
ATOM 448 C CA . MET A 1 57 ? 17.328 -14.703 -28.328 1 98.69 57 MET A CA 1
ATOM 449 C C . MET A 1 57 ? 17.328 -16.078 -29 1 98.69 57 MET A C 1
ATOM 451 O O . MET A 1 57 ? 17.344 -17.094 -28.328 1 98.69 57 MET A O 1
ATOM 455 N N . ALA A 1 58 ? 17.391 -16.016 -30.312 1 98.44 58 ALA A N 1
ATOM 456 C CA . ALA A 1 58 ? 17.391 -17.25 -31.078 1 98.44 58 ALA A CA 1
ATOM 457 C C . ALA A 1 58 ? 18.641 -18.078 -30.781 1 98.44 58 ALA A C 1
ATOM 459 O O . ALA A 1 58 ? 18.562 -19.297 -30.625 1 98.44 58 ALA A O 1
ATOM 460 N N . ALA A 1 59 ? 19.734 -17.375 -30.688 1 98.25 59 ALA A N 1
ATOM 461 C CA . ALA A 1 59 ? 21 -18.047 -30.406 1 98.25 59 ALA A CA 1
ATOM 462 C C . ALA A 1 59 ? 20.969 -18.734 -29.047 1 98.25 59 ALA A C 1
ATOM 464 O O . ALA A 1 59 ? 21.625 -19.766 -28.859 1 98.25 59 ALA A O 1
ATOM 465 N N . GLU A 1 60 ? 20.188 -18.188 -28.141 1 98 60 GLU A N 1
ATOM 466 C CA . GLU A 1 60 ? 20.094 -18.734 -26.781 1 98 60 GLU A CA 1
ATOM 467 C C . GLU A 1 60 ? 19.031 -19.828 -26.703 1 98 60 GLU A C 1
ATOM 469 O O . GLU A 1 60 ? 18.812 -20.406 -25.641 1 98 60 GLU A O 1
ATOM 474 N N . GLY A 1 61 ? 18.359 -20.094 -27.797 1 97.75 61 GLY A N 1
ATOM 475 C CA . GLY A 1 61 ? 17.438 -21.203 -27.875 1 97.75 61 GLY A CA 1
ATOM 476 C C . GLY A 1 61 ? 15.992 -20.797 -27.672 1 97.75 61 GLY A C 1
ATOM 477 O O . GLY A 1 61 ? 15.086 -21.625 -27.734 1 97.75 61 GLY A O 1
ATOM 478 N N . LEU A 1 62 ? 15.688 -19.516 -27.391 1 98.56 62 LEU A N 1
ATOM 479 C CA . LEU A 1 62 ? 14.312 -19.047 -27.25 1 98.56 62 LEU A CA 1
ATOM 480 C C . LEU A 1 62 ? 13.562 -19.156 -28.578 1 98.56 62 LEU A C 1
ATOM 482 O O . LEU A 1 62 ? 14.18 -19.109 -29.641 1 98.56 62 LEU A O 1
ATOM 486 N N . ASN A 1 63 ? 12.227 -19.312 -28.5 1 98.12 63 ASN A N 1
ATOM 487 C CA . ASN A 1 63 ? 11.477 -19.469 -29.734 1 98.12 63 ASN A CA 1
ATOM 488 C C . ASN A 1 63 ? 10.281 -18.516 -29.781 1 98.12 63 ASN A C 1
ATOM 490 O O . ASN A 1 63 ? 9.492 -18.562 -30.734 1 98.12 63 ASN A O 1
ATOM 494 N N . THR A 1 64 ? 10.094 -17.719 -28.797 1 98.5 64 THR A N 1
ATOM 495 C CA . THR A 1 64 ? 8.953 -16.812 -28.734 1 98.5 64 THR A CA 1
ATOM 496 C C . THR A 1 64 ? 9.344 -15.484 -28.109 1 98.5 64 THR A C 1
ATOM 498 O O . THR A 1 64 ? 10.078 -15.461 -27.109 1 98.5 64 THR A O 1
ATOM 501 N N . VAL A 1 65 ? 8.93 -14.391 -28.625 1 98.81 65 VAL A N 1
ATOM 502 C CA . VAL A 1 65 ? 9.094 -13.07 -28.031 1 98.81 65 VAL A CA 1
ATOM 503 C C . VAL A 1 65 ? 7.727 -12.438 -27.781 1 98.81 65 VAL A C 1
ATOM 505 O O . VAL A 1 65 ? 6.895 -12.367 -28.688 1 98.81 65 VAL A O 1
ATOM 508 N N . ARG A 1 66 ? 7.426 -12.125 -26.547 1 98.81 66 ARG A N 1
ATOM 509 C CA . ARG A 1 66 ? 6.242 -11.352 -26.172 1 98.81 66 ARG A CA 1
ATOM 510 C C . ARG A 1 66 ? 6.562 -9.867 -26.094 1 98.81 66 ARG A C 1
ATOM 512 O O . ARG A 1 66 ? 7.531 -9.461 -25.453 1 98.81 66 ARG A O 1
ATOM 519 N N . PHE A 1 67 ? 5.852 -9.125 -26.828 1 98.69 67 PHE A N 1
ATOM 520 C CA . PHE A 1 67 ? 6.055 -7.68 -26.797 1 98.69 67 PHE A CA 1
ATOM 521 C C . PHE A 1 67 ? 4.723 -6.953 -26.656 1 98.69 67 PHE A C 1
ATOM 523 O O . PHE A 1 67 ? 3.66 -7.582 -26.672 1 98.69 67 PHE A O 1
ATOM 530 N N . PHE A 1 68 ? 4.773 -5.625 -26.516 1 98.62 68 PHE A N 1
ATOM 531 C CA . PHE A 1 68 ? 3.6 -4.883 -26.078 1 98.62 68 PHE A CA 1
ATOM 532 C C . PHE A 1 68 ? 3.234 -3.799 -27.078 1 98.62 68 PHE A C 1
ATOM 534 O O . PHE A 1 68 ? 4.074 -2.973 -27.438 1 98.62 68 PHE A O 1
ATOM 541 N N . VAL A 1 69 ? 2.045 -3.875 -27.531 1 98.62 69 VAL A N 1
ATOM 542 C CA . VAL A 1 69 ? 1.489 -2.873 -28.438 1 98.62 69 VAL A CA 1
ATOM 543 C C . VAL A 1 69 ? 0.793 -1.778 -27.641 1 98.62 69 VAL A C 1
ATOM 545 O O . VAL A 1 69 ? -0.398 -1.882 -27.328 1 98.62 69 VAL A O 1
ATOM 548 N N . PHE A 1 70 ? 1.548 -0.74 -27.297 1 98.19 70 PHE A N 1
ATOM 549 C CA . PHE A 1 70 ? 0.994 0.379 -26.531 1 98.19 70 PHE A CA 1
ATOM 550 C C . PHE A 1 70 ? -0.048 1.124 -27.359 1 98.19 70 PHE A C 1
ATOM 552 O O . PHE A 1 70 ? 0.294 1.821 -28.312 1 98.19 70 PHE A O 1
ATOM 559 N N . TRP A 1 71 ? -1.303 1.031 -26.984 1 98.38 71 TRP A N 1
ATOM 560 C CA . TRP A 1 71 ? -2.443 1.521 -27.75 1 98.38 71 TRP A CA 1
ATOM 561 C C . TRP A 1 71 ? -2.275 2.996 -28.094 1 98.38 71 TRP A C 1
ATOM 563 O O . TRP A 1 71 ? -2.523 3.406 -29.234 1 98.38 71 TRP A O 1
ATOM 573 N N . ALA A 1 72 ? -1.774 3.809 -27.172 1 97.56 72 ALA A N 1
ATOM 574 C CA . ALA A 1 72 ? -1.614 5.246 -27.375 1 97.56 72 ALA A CA 1
ATOM 575 C C . ALA A 1 72 ? -0.668 5.543 -28.531 1 97.56 72 ALA A C 1
ATOM 577 O O . ALA A 1 72 ? -0.844 6.535 -29.25 1 97.56 72 ALA A O 1
ATOM 578 N N . ASP A 1 73 ? 0.343 4.703 -28.766 1 98 73 ASP A N 1
ATOM 579 C CA . ASP A 1 73 ? 1.323 4.926 -29.828 1 98 73 ASP A CA 1
ATOM 580 C C . ASP A 1 73 ? 0.74 4.578 -31.203 1 98 73 ASP A C 1
ATOM 582 O O . ASP A 1 73 ? 1.158 5.133 -32.219 1 98 73 ASP A O 1
ATOM 586 N N . PHE A 1 74 ? -0.237 3.697 -31.297 1 98.56 74 PHE A N 1
ATOM 587 C CA . PHE A 1 74 ? -0.786 3.199 -32.562 1 98.56 74 PHE A CA 1
ATOM 588 C C . PHE A 1 74 ? -2.053 3.959 -32.938 1 98.56 74 PHE A C 1
ATOM 590 O O . PHE A 1 74 ? -2.449 3.979 -34.094 1 98.56 74 PHE A O 1
ATOM 597 N N . GLU A 1 75 ? -2.691 4.523 -31.938 1 98.38 75 GLU A N 1
ATOM 598 C CA . GLU A 1 75 ? -3.871 5.359 -32.125 1 98.38 75 GLU A CA 1
ATOM 599 C C . GLU A 1 75 ? -3.779 6.645 -31.312 1 98.38 75 GLU A C 1
ATOM 601 O O . GLU A 1 75 ? -4.582 6.867 -30.406 1 98.38 75 GLU A O 1
ATOM 606 N N . PRO A 1 76 ? -2.9 7.551 -31.688 1 97.31 76 PRO A N 1
ATOM 607 C CA . PRO A 1 76 ? -2.67 8.773 -30.906 1 97.31 76 PRO A CA 1
ATOM 608 C C . PRO A 1 76 ? -3.875 9.703 -30.906 1 97.31 76 PRO A C 1
ATOM 610 O O . PRO A 1 76 ? -4.035 10.508 -29.984 1 97.31 76 PRO A O 1
ATOM 613 N N . LYS A 1 77 ? -4.707 9.664 -31.953 1 96.88 77 LYS A N 1
ATOM 614 C CA . LYS A 1 77 ? -5.996 10.344 -32.031 1 96.88 77 LYS A CA 1
ATOM 615 C C . LYS A 1 77 ? -7.129 9.344 -32.25 1 96.88 77 LYS A C 1
ATOM 617 O O . LYS A 1 77 ? -6.957 8.336 -32.938 1 96.88 77 LYS A O 1
ATOM 622 N N . GLU A 1 78 ? -8.227 9.641 -31.641 1 96.88 78 GLU A N 1
ATOM 623 C CA . GLU A 1 78 ? -9.352 8.711 -31.656 1 96.88 78 GLU A CA 1
ATOM 624 C C . GLU A 1 78 ? -9.727 8.336 -33.094 1 96.88 78 GLU A C 1
ATOM 626 O O . GLU A 1 78 ? -10.125 9.203 -33.875 1 96.88 78 GLU A O 1
ATOM 631 N N . GLY A 1 79 ? -9.477 7.082 -33.469 1 96.75 79 GLY A N 1
ATOM 632 C CA . GLY A 1 79 ? -9.891 6.559 -34.75 1 96.75 79 GLY A CA 1
ATOM 633 C C . GLY A 1 79 ? -8.844 6.734 -35.844 1 96.75 79 GLY A C 1
ATOM 634 O O . GLY A 1 79 ? -9.047 6.32 -37 1 96.75 79 GLY A O 1
ATOM 635 N N . VAL A 1 80 ? -7.723 7.293 -35.5 1 97.88 80 VAL A N 1
ATOM 636 C CA . VAL A 1 80 ? -6.664 7.516 -36.5 1 97.88 80 VAL A CA 1
ATOM 637 C C . VAL A 1 80 ? -5.445 6.664 -36.125 1 97.88 80 VAL A C 1
ATOM 639 O O . VAL A 1 80 ? -4.738 6.953 -35.188 1 97.88 80 VAL A O 1
ATOM 642 N N . TYR A 1 81 ? -5.215 5.691 -37.031 1 98.19 81 TYR A N 1
ATOM 643 C CA . TYR A 1 81 ? -4.098 4.793 -36.75 1 98.19 81 TYR A CA 1
ATOM 644 C C . TYR A 1 81 ? -2.791 5.371 -37.281 1 98.19 81 TYR A C 1
ATOM 646 O O . TYR A 1 81 ? -2.76 5.949 -38.375 1 98.19 81 TYR A O 1
ATOM 654 N N . ASP A 1 82 ? -1.778 5.32 -36.5 1 98.19 82 ASP A N 1
ATOM 655 C CA . ASP A 1 82 ? -0.457 5.809 -36.875 1 98.19 82 ASP A CA 1
ATOM 656 C C . ASP A 1 82 ? 0.227 4.844 -37.844 1 98.19 82 ASP A C 1
ATOM 658 O O . ASP A 1 82 ? 0.58 3.725 -37.469 1 98.19 82 ASP A O 1
ATOM 662 N N . SER A 1 83 ? 0.495 5.27 -39.062 1 97.88 83 SER A N 1
ATOM 663 C CA . SER A 1 83 ? 1.059 4.41 -40.094 1 97.88 83 SER A CA 1
ATOM 664 C C . SER A 1 83 ? 2.5 4.035 -39.781 1 97.88 83 SER A C 1
ATOM 666 O O . SER A 1 83 ? 2.938 2.922 -40.094 1 97.88 83 SER A O 1
ATOM 668 N N . THR A 1 84 ? 3.184 4.926 -39.156 1 98.31 84 THR A N 1
ATOM 669 C CA . THR A 1 84 ? 4.574 4.648 -38.812 1 98.31 84 THR A CA 1
ATOM 670 C C . THR A 1 84 ? 4.66 3.533 -37.781 1 98.31 84 THR A C 1
ATOM 672 O O . THR A 1 84 ? 5.441 2.592 -37.938 1 98.31 84 THR A O 1
ATOM 675 N N . ALA A 1 85 ? 3.865 3.658 -36.75 1 98.38 85 ALA A N 1
ATOM 676 C CA . ALA A 1 85 ? 3.838 2.625 -35.719 1 98.38 85 ALA A CA 1
ATOM 677 C C . ALA A 1 85 ? 3.402 1.281 -36.281 1 98.38 85 ALA A C 1
ATOM 679 O O . ALA A 1 85 ? 3.969 0.24 -35.969 1 98.38 85 ALA A O 1
ATOM 680 N N . THR A 1 86 ? 2.459 1.309 -37.188 1 98.38 86 THR A N 1
ATOM 681 C CA . THR A 1 86 ? 1.958 0.093 -37.812 1 98.38 86 THR A CA 1
ATOM 682 C C . THR A 1 86 ? 3.041 -0.555 -38.688 1 98.38 86 THR A C 1
ATOM 684 O O . THR A 1 86 ? 3.217 -1.774 -38.656 1 98.38 86 THR A O 1
ATOM 687 N N . ASP A 1 87 ? 3.775 0.263 -39.406 1 98.31 87 ASP A N 1
ATOM 688 C CA . ASP A 1 87 ? 4.879 -0.242 -40.219 1 98.31 87 ASP A CA 1
ATOM 689 C C . ASP A 1 87 ? 5.953 -0.886 -39.344 1 98.31 87 ASP A C 1
ATOM 691 O O . ASP A 1 87 ? 6.492 -1.94 -39.688 1 98.31 87 ASP A O 1
ATOM 695 N N . ARG A 1 88 ? 6.215 -0.282 -38.281 1 98.69 88 ARG A N 1
ATOM 696 C CA . ARG A 1 88 ? 7.219 -0.782 -37.344 1 98.69 88 ARG A CA 1
ATOM 697 C C . ARG A 1 88 ? 6.781 -2.105 -36.75 1 98.69 88 ARG A C 1
ATOM 699 O O . ARG A 1 88 ? 7.605 -2.994 -36.5 1 98.69 88 ARG A O 1
ATOM 706 N N . LEU A 1 89 ? 5.488 -2.203 -36.5 1 98.75 89 LEU A N 1
ATOM 707 C CA . LEU A 1 89 ? 4.945 -3.465 -36 1 98.75 89 LEU A CA 1
ATOM 708 C C . LEU A 1 89 ? 5.195 -4.59 -37 1 98.75 89 LEU A C 1
ATOM 710 O O . LEU A 1 89 ? 5.668 -5.664 -36.625 1 98.75 89 LEU A O 1
ATOM 714 N N . ARG A 1 90 ? 4.918 -4.344 -38.219 1 98.5 90 ARG A N 1
ATOM 715 C CA . ARG A 1 90 ? 5.184 -5.332 -39.281 1 98.5 90 ARG A CA 1
ATOM 716 C C . ARG A 1 90 ? 6.668 -5.664 -39.344 1 98.5 90 ARG A C 1
ATOM 718 O O . ARG A 1 90 ? 7.043 -6.832 -39.469 1 98.5 90 ARG A O 1
ATOM 725 N N . GLU A 1 91 ? 7.422 -4.625 -39.25 1 98.5 91 GLU A N 1
ATOM 726 C CA . GLU A 1 91 ? 8.867 -4.828 -39.312 1 98.5 91 GLU A CA 1
ATOM 727 C C . GLU A 1 91 ? 9.352 -5.68 -38.125 1 98.5 91 GLU A C 1
ATOM 729 O O . GLU A 1 91 ? 10.195 -6.559 -38.312 1 98.5 91 GLU A O 1
ATOM 734 N N . LEU A 1 92 ? 8.852 -5.391 -36.969 1 98.81 92 LEU A N 1
ATOM 735 C CA . LEU A 1 92 ? 9.234 -6.156 -35.781 1 98.81 92 LEU A CA 1
ATOM 736 C C . LEU A 1 92 ? 8.898 -7.633 -35.938 1 98.81 92 LEU A C 1
ATOM 738 O O . LEU A 1 92 ? 9.734 -8.5 -35.688 1 98.81 92 LEU A O 1
ATOM 742 N N . VAL A 1 93 ? 7.727 -7.91 -36.438 1 98.62 93 VAL A N 1
ATOM 743 C CA . VAL A 1 93 ? 7.25 -9.281 -36.594 1 98.62 93 VAL A CA 1
ATOM 744 C C . VAL A 1 93 ? 8.07 -9.984 -37.656 1 98.62 93 VAL A C 1
ATOM 746 O O . VAL A 1 93 ? 8.438 -11.148 -37.5 1 98.62 93 VAL A O 1
ATOM 749 N N . ARG A 1 94 ? 8.406 -9.289 -38.75 1 98.31 94 ARG A N 1
ATOM 750 C CA . ARG A 1 94 ? 9.227 -9.859 -39.812 1 98.31 94 ARG A CA 1
ATOM 751 C C . ARG A 1 94 ? 10.648 -10.117 -39.312 1 98.31 94 ARG A C 1
ATOM 753 O O . ARG A 1 94 ? 11.266 -11.117 -39.719 1 98.31 94 ARG A O 1
ATOM 760 N N . THR A 1 95 ? 11.141 -9.18 -38.531 1 98.62 95 THR A N 1
ATOM 761 C CA . THR A 1 95 ? 12.461 -9.375 -37.938 1 98.62 95 THR A CA 1
ATOM 762 C C . THR A 1 95 ? 12.484 -10.633 -37.094 1 98.62 95 THR A C 1
ATOM 764 O O . THR A 1 95 ? 13.414 -11.438 -37.156 1 98.62 95 THR A O 1
ATOM 767 N N . ALA A 1 96 ? 11.453 -10.812 -36.25 1 98.75 96 ALA A N 1
ATOM 768 C CA . ALA A 1 96 ? 11.344 -12.023 -35.438 1 98.75 96 ALA A CA 1
ATOM 769 C C . ALA A 1 96 ? 11.328 -13.266 -36.312 1 98.75 96 ALA A C 1
ATOM 771 O O . ALA A 1 96 ? 12.008 -14.25 -36.031 1 98.75 96 ALA A O 1
ATOM 772 N N . ARG A 1 97 ? 10.617 -13.203 -37.438 1 97.81 97 ARG A N 1
ATOM 773 C CA . ARG A 1 97 ? 10.523 -14.328 -38.375 1 97.81 97 ARG A CA 1
ATOM 774 C C . ARG A 1 97 ? 11.891 -14.672 -38.938 1 97.81 97 ARG A C 1
ATOM 776 O O . ARG A 1 97 ? 12.242 -15.852 -39.062 1 97.81 97 ARG A O 1
ATOM 783 N N . ARG A 1 98 ? 12.625 -13.664 -39.25 1 97.5 98 ARG A N 1
ATOM 784 C CA . ARG A 1 98 ? 13.945 -13.867 -39.844 1 97.5 98 ARG A CA 1
ATOM 785 C C . ARG A 1 98 ? 14.852 -14.648 -38.875 1 97.5 98 ARG A C 1
ATOM 787 O O . ARG A 1 98 ? 15.727 -15.391 -39.312 1 97.5 98 ARG A O 1
ATOM 794 N N . HIS A 1 99 ? 14.594 -14.508 -37.625 1 98.12 99 HIS A N 1
ATOM 795 C CA . HIS A 1 99 ? 15.438 -15.188 -36.625 1 98.12 99 HIS A CA 1
ATOM 796 C C . HIS A 1 99 ? 14.734 -16.422 -36.062 1 98.12 99 HIS A C 1
ATOM 798 O O . HIS A 1 99 ? 15.203 -17.016 -35.094 1 98.12 99 HIS A O 1
ATOM 804 N N . GLY A 1 100 ? 13.57 -16.766 -36.625 1 96.38 100 GLY A N 1
ATOM 805 C CA . GLY A 1 100 ? 12.891 -18 -36.219 1 96.38 100 GLY A CA 1
ATOM 806 C C . GLY A 1 100 ? 12.094 -17.844 -34.938 1 96.38 100 GLY A C 1
ATOM 807 O O . GLY A 1 100 ? 11.812 -18.844 -34.25 1 96.38 100 GLY A O 1
ATOM 808 N N . LEU A 1 101 ? 11.734 -16.688 -34.562 1 98.19 101 LEU A N 1
ATOM 809 C CA . LEU A 1 101 ? 10.969 -16.438 -33.344 1 98.19 101 LEU A CA 1
ATOM 810 C C . LEU A 1 101 ? 9.492 -16.281 -33.656 1 98.19 101 LEU A C 1
ATOM 812 O O . LEU A 1 101 ? 9.125 -15.648 -34.656 1 98.19 101 LEU A O 1
ATOM 816 N N . LEU A 1 102 ? 8.672 -16.891 -32.844 1 97.94 102 LEU A N 1
ATOM 817 C CA . LEU A 1 102 ? 7.254 -16.562 -32.844 1 97.94 102 LEU A CA 1
ATOM 818 C C . LEU A 1 102 ? 7 -15.281 -32.062 1 97.94 102 LEU A C 1
ATOM 820 O O . LEU A 1 102 ? 7.801 -14.898 -31.203 1 97.94 102 LEU A O 1
ATOM 824 N N . CYS A 1 103 ? 5.863 -14.625 -32.438 1 98.31 103 CYS A N 1
ATOM 825 C CA . CYS A 1 103 ? 5.504 -13.375 -31.781 1 98.31 103 CYS A CA 1
ATOM 826 C C . CYS A 1 103 ? 4.234 -13.531 -30.953 1 98.31 103 CYS A C 1
ATOM 828 O O . CYS A 1 103 ? 3.291 -14.203 -31.391 1 98.31 103 CYS A O 1
ATOM 830 N N . LEU A 1 104 ? 4.238 -13.008 -29.75 1 98.5 104 LEU A N 1
ATOM 831 C CA . LEU A 1 104 ? 3.066 -12.875 -28.891 1 98.5 104 LEU A CA 1
ATOM 832 C C . LEU A 1 104 ? 2.795 -11.406 -28.562 1 98.5 104 LEU A C 1
ATOM 834 O O . LEU A 1 104 ? 3.191 -10.922 -27.5 1 98.5 104 LEU A O 1
ATOM 838 N N . PRO A 1 105 ? 2.119 -10.688 -29.484 1 98.62 105 PRO A N 1
ATOM 839 C CA . PRO A 1 105 ? 1.812 -9.281 -29.234 1 98.62 105 PRO A CA 1
ATOM 840 C C . PRO A 1 105 ? 0.719 -9.094 -28.188 1 98.62 105 PRO A C 1
ATOM 842 O O . PRO A 1 105 ? -0.322 -9.758 -28.25 1 98.62 105 PRO A O 1
ATOM 845 N N . SER A 1 106 ? 0.961 -8.32 -27.172 1 98.5 106 SER A N 1
ATOM 846 C CA . SER A 1 106 ? -0.049 -7.902 -26.203 1 98.5 106 SER A CA 1
ATOM 847 C C . SER A 1 106 ? -0.711 -6.598 -26.625 1 98.5 106 SER A C 1
ATOM 849 O O . SER A 1 106 ? -0.078 -5.539 -26.609 1 98.5 106 SER A O 1
ATOM 851 N N . LEU A 1 107 ? -1.986 -6.82 -26.875 1 98.19 107 LEU A N 1
ATOM 852 C CA . LEU A 1 107 ? -2.725 -5.699 -27.453 1 98.19 107 LEU A CA 1
ATOM 853 C C . LEU A 1 107 ? -3.316 -4.824 -26.344 1 98.19 107 LEU A C 1
ATOM 855 O O . LEU A 1 107 ? -3.242 -5.168 -25.172 1 98.19 107 LEU A O 1
ATOM 859 N N . LEU A 1 108 ? -3.922 -3.721 -26.625 1 97.69 108 LEU A N 1
ATOM 860 C CA . LEU A 1 108 ? -4.562 -2.77 -25.719 1 97.69 108 LEU A CA 1
ATOM 861 C C . LEU A 1 108 ? -3.684 -2.49 -24.516 1 97.69 108 LEU A C 1
ATOM 863 O O . LEU A 1 108 ? -4.152 -2.537 -23.375 1 97.69 108 LEU A O 1
ATOM 867 N N . THR A 1 109 ? -2.432 -2.391 -24.656 1 97.5 109 THR A N 1
ATOM 868 C CA . THR A 1 109 ? -1.509 -2.135 -23.547 1 97.5 109 THR A CA 1
ATOM 869 C C . THR A 1 109 ? -1.687 -0.718 -23.016 1 97.5 109 THR A C 1
ATOM 871 O O . THR A 1 109 ? -1.319 0.253 -23.672 1 97.5 109 THR A O 1
ATOM 874 N N . ILE A 1 110 ? -2.283 -0.646 -21.859 1 95.88 110 ILE A N 1
ATOM 875 C CA . ILE A 1 110 ? -2.51 0.613 -21.156 1 95.88 110 ILE A CA 1
ATOM 876 C C . ILE A 1 110 ? -1.795 0.59 -19.812 1 95.88 110 ILE A C 1
ATOM 878 O O . ILE A 1 110 ? -1.373 1.634 -19.297 1 95.88 110 ILE A O 1
ATOM 882 N N . TRP A 1 111 ? -1.606 -0.596 -19.266 1 92.94 111 TRP A N 1
ATOM 883 C CA . TRP A 1 111 ? -1.005 -0.789 -17.953 1 92.94 111 TRP A CA 1
ATOM 884 C C . TRP A 1 111 ? 0.333 -1.512 -18.062 1 92.94 111 TRP A C 1
ATOM 886 O O . TRP A 1 111 ? 0.43 -2.555 -18.719 1 92.94 111 TRP A O 1
ATOM 896 N N . MET A 1 112 ? 1.349 -0.911 -17.422 1 91.38 112 MET A N 1
ATOM 897 C CA . MET A 1 112 ? 2.678 -1.518 -17.438 1 91.38 112 MET A CA 1
ATOM 898 C C . MET A 1 112 ? 3.461 -1.14 -16.188 1 91.38 112 MET A C 1
ATOM 900 O O . MET A 1 112 ? 3.615 0.043 -15.875 1 91.38 112 MET A O 1
ATOM 904 N N . ASN A 1 113 ? 3.908 -2.098 -15.461 1 87.69 113 ASN A N 1
ATOM 905 C CA . ASN A 1 113 ? 4.797 -1.932 -14.312 1 87.69 113 ASN A CA 1
ATOM 906 C C . ASN A 1 113 ? 4.23 -0.935 -13.305 1 87.69 113 ASN A C 1
ATOM 908 O O . ASN A 1 113 ? 4.938 -0.034 -12.852 1 87.69 113 ASN A O 1
ATOM 912 N N . GLY A 1 114 ? 2.941 -1.03 -13.125 1 83.94 114 GLY A N 1
ATOM 913 C CA . GLY A 1 114 ? 2.314 -0.279 -12.047 1 83.94 114 GLY A CA 1
ATOM 914 C C . GLY A 1 114 ? 1.884 1.114 -12.461 1 83.94 114 GLY A C 1
ATOM 915 O O . GLY A 1 114 ? 1.466 1.917 -11.625 1 83.94 114 GLY A O 1
ATOM 916 N N . GLN A 1 115 ? 2.004 1.48 -13.719 1 88.06 115 GLN A N 1
ATOM 917 C CA . GLN A 1 115 ? 1.612 2.807 -14.188 1 88.06 115 GLN A CA 1
ATOM 918 C C . GLN A 1 115 ? 0.735 2.713 -15.43 1 88.06 115 GLN A C 1
ATOM 920 O O . GLN A 1 115 ? 0.872 1.779 -16.219 1 88.06 115 GLN A O 1
ATOM 925 N N . ARG A 1 116 ? -0.095 3.744 -15.625 1 90.69 116 ARG A N 1
ATOM 926 C CA . ARG A 1 116 ? -0.978 3.797 -16.781 1 90.69 116 ARG A CA 1
ATOM 927 C C . ARG A 1 116 ? -0.312 4.523 -17.953 1 90.69 116 ARG A C 1
ATOM 929 O O . ARG A 1 116 ? 0.217 5.625 -17.781 1 90.69 116 ARG A O 1
ATOM 936 N N . PHE A 1 117 ? -0.241 3.906 -19.031 1 93.44 117 PHE A N 1
ATOM 937 C CA . PHE A 1 117 ? 0.06 4.523 -20.312 1 93.44 117 PHE A CA 1
ATOM 938 C C . PHE A 1 117 ? -1.22 4.82 -21.094 1 93.44 117 PHE A C 1
ATOM 940 O O . PHE A 1 117 ? -1.51 4.164 -22.094 1 93.44 117 PHE A O 1
ATOM 947 N N . ASP A 1 118 ? -1.881 5.832 -20.656 1 92.81 118 ASP A N 1
ATOM 948 C CA . ASP A 1 118 ? -3.268 6.094 -21.031 1 92.81 118 ASP A CA 1
ATOM 949 C C . ASP A 1 118 ? -3.352 6.703 -22.422 1 92.81 118 ASP A C 1
ATOM 951 O O . ASP A 1 118 ? -2.4 7.336 -22.891 1 92.81 118 ASP A O 1
ATOM 955 N N . LEU A 1 119 ? -4.512 6.465 -23.062 1 95.38 119 LEU A N 1
ATOM 956 C CA . LEU A 1 119 ? -4.832 7.145 -24.312 1 95.38 119 LEU A CA 1
ATOM 957 C C . LEU A 1 119 ? -5.094 8.625 -24.078 1 95.38 119 LEU A C 1
ATOM 959 O O . LEU A 1 119 ? -5.836 8.992 -23.172 1 95.38 119 LEU A O 1
ATOM 963 N N . PRO A 1 120 ? -4.438 9.469 -24.859 1 92.62 120 PRO A N 1
ATOM 964 C CA . PRO A 1 120 ? -4.664 10.906 -24.672 1 92.62 120 PRO A CA 1
ATOM 965 C C . PRO A 1 120 ? -6.133 11.297 -24.828 1 92.62 120 PRO A C 1
ATOM 967 O O . PRO A 1 120 ? -6.57 12.305 -24.266 1 92.62 120 PRO A O 1
ATOM 970 N N . TRP A 1 121 ? -6.898 10.477 -25.547 1 94.25 121 TRP A N 1
ATOM 971 C CA . TRP A 1 121 ? -8.273 10.828 -25.891 1 94.25 121 TRP A CA 1
ATOM 972 C C . TRP A 1 121 ? -9.266 9.992 -25.078 1 94.25 121 TRP A C 1
ATOM 974 O O . TRP A 1 121 ? -10.477 10.109 -25.266 1 94.25 121 TRP A O 1
ATOM 984 N N . ARG A 1 122 ? -8.828 9.086 -24.219 1 91.56 122 ARG A N 1
ATOM 985 C CA . ARG A 1 122 ? -9.75 8.273 -23.438 1 91.56 122 ARG A CA 1
ATOM 986 C C . ARG A 1 122 ? -10.594 9.133 -22.5 1 91.56 122 ARG A C 1
ATOM 988 O O . ARG A 1 122 ? -11.766 8.836 -22.266 1 91.56 122 ARG A O 1
ATOM 995 N N . ASP A 1 123 ? -9.977 10.203 -21.922 1 85.19 123 ASP A N 1
ATOM 996 C CA . ASP A 1 123 ? -10.648 11.195 -21.094 1 85.19 123 ASP A CA 1
ATOM 997 C C . ASP A 1 123 ? -11.453 10.531 -19.984 1 85.19 123 ASP A C 1
ATOM 999 O O . ASP A 1 123 ? -12.633 10.836 -19.781 1 85.19 123 ASP A O 1
ATOM 1003 N N . GLY A 1 124 ? -10.953 9.438 -19.406 1 83.06 124 GLY A N 1
ATOM 1004 C CA . GLY A 1 124 ? -11.547 8.828 -18.234 1 83.06 124 GLY A CA 1
ATOM 1005 C C . GLY A 1 124 ? -12.68 7.879 -18.562 1 83.06 124 GLY A C 1
ATOM 1006 O O . GLY A 1 124 ? -13.297 7.293 -17.672 1 83.06 124 GLY A O 1
ATOM 1007 N N . ARG A 1 125 ? -13 7.648 -19.875 1 90.56 125 ARG A N 1
ATOM 1008 C CA . ARG A 1 125 ? -14.062 6.73 -20.281 1 90.56 125 ARG A CA 1
ATOM 1009 C C . ARG A 1 125 ? -13.797 5.32 -19.75 1 90.56 125 ARG A C 1
ATOM 1011 O O . ARG A 1 125 ? -12.648 4.871 -19.719 1 90.56 125 ARG A O 1
ATOM 1018 N N . ASP A 1 126 ? -14.883 4.621 -19.406 1 93.69 126 ASP A N 1
ATOM 1019 C CA . ASP A 1 126 ? -14.789 3.266 -18.859 1 93.69 126 ASP A CA 1
ATOM 1020 C C . ASP A 1 126 ? -14.391 2.27 -19.953 1 93.69 126 ASP A C 1
ATOM 1022 O O . ASP A 1 126 ? -15.062 2.164 -20.984 1 93.69 126 ASP A O 1
ATOM 1026 N N . LEU A 1 127 ? -13.391 1.526 -19.766 1 95.75 127 LEU A N 1
ATOM 1027 C CA . LEU A 1 127 ? -12.805 0.631 -20.75 1 95.75 127 LEU A CA 1
ATOM 1028 C C . LEU A 1 127 ? -13.797 -0.448 -21.172 1 95.75 127 LEU A C 1
ATOM 1030 O O . LEU A 1 127 ? -13.805 -0.88 -22.328 1 95.75 127 LEU A O 1
ATOM 1034 N N . TRP A 1 128 ? -14.719 -0.838 -20.297 1 97.56 128 TRP A N 1
ATOM 1035 C CA . TRP A 1 128 ? -15.516 -2.031 -20.547 1 97.56 128 TRP A CA 1
ATOM 1036 C C . TRP A 1 128 ? -16.969 -1.664 -20.844 1 97.56 128 TRP A C 1
ATOM 1038 O O . TRP A 1 128 ? -17.688 -2.424 -21.484 1 97.56 128 TRP A O 1
ATOM 1048 N N . ARG A 1 129 ? -17.406 -0.432 -20.406 1 94.88 129 ARG A N 1
ATOM 1049 C CA . ARG A 1 129 ? -18.828 -0.135 -20.5 1 94.88 129 ARG A CA 1
ATOM 1050 C C . ARG A 1 129 ? -19.094 1.013 -21.469 1 94.88 129 ARG A C 1
ATOM 1052 O O . ARG A 1 129 ? -20.203 1.171 -21.953 1 94.88 129 ARG A O 1
ATOM 1059 N N . ASP A 1 130 ? -18.047 1.866 -21.688 1 96.56 130 ASP A N 1
ATOM 1060 C CA . ASP A 1 130 ? -18.266 2.955 -22.641 1 96.56 130 ASP A CA 1
ATOM 1061 C C . ASP A 1 130 ? -18.422 2.422 -24.062 1 96.56 130 ASP A C 1
ATOM 1063 O O . ASP A 1 130 ? -17.5 1.803 -24.594 1 96.56 130 ASP A O 1
ATOM 1067 N N . PRO A 1 131 ? -19.578 2.684 -24.688 1 96.44 131 PRO A N 1
ATOM 1068 C CA . PRO A 1 131 ? -19.844 2.064 -25.984 1 96.44 131 PRO A CA 1
ATOM 1069 C C . PRO A 1 131 ? -18.875 2.545 -27.078 1 96.44 131 PRO A C 1
ATOM 1071 O O . PRO A 1 131 ? -18.469 1.76 -27.938 1 96.44 131 PRO A O 1
ATOM 1074 N N . ASP A 1 132 ? -18.516 3.75 -27.047 1 96.88 132 ASP A N 1
ATOM 1075 C CA . ASP A 1 132 ? -17.609 4.277 -28.047 1 96.88 132 ASP A CA 1
ATOM 1076 C C . ASP A 1 132 ? -16.203 3.689 -27.891 1 96.88 132 ASP A C 1
ATOM 1078 O O . ASP A 1 132 ? -15.555 3.344 -28.875 1 96.88 132 ASP A O 1
ATOM 1082 N N . LEU A 1 133 ? -15.797 3.574 -26.656 1 97.75 133 LEU A N 1
ATOM 1083 C CA . LEU A 1 133 ? -14.477 3.016 -26.406 1 97.75 133 LEU A CA 1
ATOM 1084 C C . LEU A 1 133 ? -14.438 1.532 -26.75 1 97.75 133 LEU A C 1
ATOM 1086 O O . LEU A 1 133 ? -13.422 1.035 -27.266 1 97.75 133 LEU A O 1
ATOM 1090 N N . ARG A 1 134 ? -15.516 0.806 -26.5 1 97.94 134 ARG A N 1
ATOM 1091 C CA . ARG A 1 134 ? -15.617 -0.595 -26.906 1 97.94 134 ARG A CA 1
ATOM 1092 C C . ARG A 1 134 ? -15.477 -0.747 -28.406 1 97.94 134 ARG A C 1
ATOM 1094 O O . ARG A 1 134 ? -14.781 -1.644 -28.891 1 97.94 134 ARG A O 1
ATOM 1101 N N . GLU A 1 135 ? -16.125 0.162 -29.094 1 98.06 135 GLU A N 1
ATOM 1102 C CA . GLU A 1 135 ? -16.016 0.121 -30.547 1 98.06 135 GLU A CA 1
ATOM 1103 C C . GLU A 1 135 ? -14.586 0.419 -31 1 98.06 135 GLU A C 1
ATOM 1105 O O . GLU A 1 135 ? -14.094 -0.188 -31.953 1 98.06 135 GLU A O 1
ATOM 1110 N N . ARG A 1 136 ? -13.938 1.313 -30.359 1 98.38 136 ARG A N 1
ATOM 1111 C CA . ARG A 1 136 ? -12.547 1.628 -30.672 1 98.38 136 ARG A CA 1
ATOM 1112 C C . ARG A 1 136 ? -11.641 0.437 -30.391 1 98.38 136 ARG A C 1
ATOM 1114 O O . ARG A 1 136 ? -10.695 0.176 -31.141 1 98.38 136 ARG A O 1
ATOM 1121 N N . GLN A 1 137 ? -11.953 -0.278 -29.312 1 98.62 137 GLN A N 1
ATOM 1122 C CA . GLN A 1 137 ? -11.188 -1.478 -28.984 1 98.62 137 GLN A CA 1
ATOM 1123 C C . GLN A 1 137 ? -11.359 -2.545 -30.062 1 98.62 137 GLN A C 1
ATOM 1125 O O . GLN A 1 137 ? -10.375 -3.123 -30.531 1 98.62 137 GLN A O 1
ATOM 1130 N N . ARG A 1 138 ? -12.617 -2.77 -30.438 1 98.5 138 ARG A N 1
ATOM 1131 C CA . ARG A 1 138 ? -12.938 -3.73 -31.484 1 98.5 138 ARG A CA 1
ATOM 1132 C C . ARG A 1 138 ? -12.195 -3.402 -32.781 1 98.5 138 ARG A C 1
ATOM 1134 O O . ARG A 1 138 ? -11.562 -4.273 -33.375 1 98.5 138 ARG A O 1
ATOM 1141 N N . ALA A 1 139 ? -12.273 -2.182 -33.156 1 98.69 139 ALA A N 1
ATOM 1142 C CA . ALA A 1 139 ? -11.633 -1.732 -34.375 1 98.69 139 ALA A CA 1
ATOM 1143 C C . ALA A 1 139 ? -10.117 -1.844 -34.281 1 98.69 139 ALA A C 1
ATOM 1145 O O . ALA A 1 139 ? -9.453 -2.201 -35.281 1 98.69 139 ALA A O 1
ATOM 1146 N N . PHE A 1 140 ? -9.586 -1.556 -33.188 1 98.69 140 PHE A N 1
ATOM 1147 C CA . PHE A 1 140 ? -8.141 -1.552 -33 1 98.69 140 PHE A CA 1
ATOM 1148 C C . PHE A 1 140 ? -7.574 -2.963 -33.125 1 98.69 140 PHE A C 1
ATOM 1150 O O . PHE A 1 140 ? -6.605 -3.193 -33.844 1 98.69 140 PHE A O 1
ATOM 1157 N N . VAL A 1 141 ? -8.211 -3.898 -32.375 1 98.75 141 VAL A N 1
ATOM 1158 C CA . VAL A 1 141 ? -7.688 -5.262 -32.406 1 98.75 141 VAL A CA 1
ATOM 1159 C C . VAL A 1 141 ? -7.855 -5.836 -33.812 1 98.75 141 VAL A C 1
ATOM 1161 O O . VAL A 1 141 ? -7.016 -6.609 -34.281 1 98.75 141 VAL A O 1
ATOM 1164 N N . HIS A 1 142 ? -8.93 -5.465 -34.5 1 98.69 142 HIS A N 1
ATOM 1165 C CA . HIS A 1 142 ? -9.117 -5.852 -35.875 1 98.69 142 HIS A CA 1
ATOM 1166 C C . HIS A 1 142 ? -7.996 -5.316 -36.75 1 98.69 142 HIS A C 1
ATOM 1168 O O . HIS A 1 142 ? -7.449 -6.047 -37.594 1 98.69 142 HIS A O 1
ATOM 1174 N N . HIS A 1 143 ? -7.707 -4.074 -36.531 1 98.62 143 HIS A N 1
ATOM 1175 C CA . HIS A 1 143 ? -6.664 -3.416 -37.312 1 98.62 143 HIS A CA 1
ATOM 1176 C C . HIS A 1 143 ? -5.328 -4.133 -37.156 1 98.62 143 HIS A C 1
ATOM 1178 O O . HIS A 1 143 ? -4.668 -4.449 -38.156 1 98.62 143 HIS A O 1
ATOM 1184 N N . ILE A 1 144 ? -4.918 -4.438 -35.969 1 98.81 144 ILE A N 1
ATOM 1185 C CA . ILE A 1 144 ? -3.631 -5.074 -35.688 1 98.81 144 ILE A CA 1
ATOM 1186 C C . ILE A 1 144 ? -3.615 -6.473 -36.312 1 98.81 144 ILE A C 1
ATOM 1188 O O . ILE A 1 144 ? -2.66 -6.852 -37 1 98.81 144 ILE A O 1
ATOM 1192 N N . ALA A 1 145 ? -4.676 -7.242 -36.094 1 98.62 145 ALA A N 1
ATOM 1193 C CA . ALA A 1 145 ? -4.754 -8.594 -36.625 1 98.62 145 ALA A CA 1
ATOM 1194 C C . ALA A 1 145 ? -4.715 -8.586 -38.156 1 98.62 145 ALA A C 1
ATOM 1196 O O . ALA A 1 145 ? -4.09 -9.453 -38.781 1 98.62 145 ALA A O 1
ATOM 1197 N N . ALA A 1 146 ? -5.383 -7.617 -38.75 1 98.38 146 ALA A N 1
ATOM 1198 C CA . ALA A 1 146 ? -5.387 -7.496 -40.219 1 98.38 146 ALA A CA 1
ATOM 1199 C C . ALA A 1 146 ? -3.979 -7.23 -40.75 1 98.38 146 ALA A C 1
ATOM 1201 O O . ALA A 1 146 ? -3.586 -7.777 -41.781 1 98.38 146 ALA A O 1
ATOM 1202 N N . GLU A 1 147 ? -3.283 -6.402 -40.031 1 98.25 147 GLU A N 1
ATOM 1203 C CA . GLU A 1 147 ? -1.938 -6.023 -40.469 1 98.25 147 GLU A CA 1
ATOM 1204 C C . GLU A 1 147 ? -0.972 -7.199 -40.344 1 98.25 147 GLU A C 1
ATOM 1206 O O . GLU A 1 147 ? 0.028 -7.258 -41.062 1 98.25 147 GLU A O 1
ATOM 1211 N N . LEU A 1 148 ? -1.257 -8.164 -39.469 1 97.81 148 LEU A N 1
ATOM 1212 C CA . LEU A 1 148 ? -0.32 -9.25 -39.219 1 97.81 148 LEU A CA 1
ATOM 1213 C C . LEU A 1 148 ? -0.841 -10.57 -39.781 1 97.81 148 LEU A C 1
ATOM 1215 O O . LEU A 1 148 ? -0.19 -11.609 -39.625 1 97.81 148 LEU A O 1
ATOM 1219 N N . ARG A 1 149 ? -1.98 -10.586 -40.438 1 95.38 149 ARG A N 1
ATOM 1220 C CA . ARG A 1 149 ? -2.709 -11.789 -40.844 1 95.38 149 ARG A CA 1
ATOM 1221 C C . ARG A 1 149 ? -1.851 -12.688 -41.719 1 95.38 149 ARG A C 1
ATOM 1223 O O . ARG A 1 149 ? -1.988 -13.906 -41.688 1 95.38 149 ARG A O 1
ATOM 1230 N N . ASP A 1 150 ? -0.931 -12.102 -42.5 1 94 150 ASP A N 1
ATOM 1231 C CA . ASP A 1 150 ? -0.161 -12.883 -43.469 1 94 150 ASP A CA 1
ATOM 1232 C C . ASP A 1 150 ? 1.165 -13.344 -42.875 1 94 150 ASP A C 1
ATOM 1234 O O . ASP A 1 150 ? 1.954 -14.016 -43.531 1 94 150 ASP A O 1
ATOM 1238 N N . GLU A 1 151 ? 1.441 -12.984 -41.656 1 94.88 151 GLU A N 1
ATOM 1239 C CA . GLU A 1 151 ? 2.656 -13.414 -40.969 1 94.88 151 GLU A CA 1
ATOM 1240 C C . GLU A 1 151 ? 2.447 -14.742 -40.25 1 94.88 151 GLU A C 1
ATOM 1242 O O . GLU A 1 151 ? 1.631 -14.828 -39.344 1 94.88 151 GLU A O 1
ATOM 1247 N N . PRO A 1 152 ? 3.207 -15.734 -40.594 1 93.31 152 PRO A N 1
ATOM 1248 C CA . PRO A 1 152 ? 2.969 -17.062 -40.031 1 93.31 152 PRO A CA 1
ATOM 1249 C C . PRO A 1 152 ? 3.514 -17.219 -38.625 1 93.31 152 PRO A C 1
ATOM 1251 O O . PRO A 1 152 ? 3.252 -18.219 -37.938 1 93.31 152 PRO A O 1
ATOM 1254 N N . ASN A 1 153 ? 4.277 -16.266 -38.125 1 96.25 153 ASN A N 1
ATOM 1255 C CA . ASN A 1 153 ? 4.984 -16.438 -36.875 1 96.25 153 ASN A CA 1
ATOM 1256 C C . ASN A 1 153 ? 4.285 -15.688 -35.719 1 96.25 153 ASN A C 1
ATOM 1258 O O . ASN A 1 153 ? 4.934 -15.266 -34.781 1 96.25 153 ASN A O 1
ATOM 1262 N N . VAL A 1 154 ? 2.959 -15.484 -35.844 1 97 154 VAL A N 1
ATOM 1263 C CA . VAL A 1 154 ? 2.193 -15.016 -34.688 1 97 154 VAL A CA 1
ATOM 1264 C C . VAL A 1 154 ? 1.67 -16.203 -33.875 1 97 154 VAL A C 1
ATOM 1266 O O . VAL A 1 154 ? 0.873 -17 -34.406 1 97 154 VAL A O 1
ATOM 1269 N N . LEU A 1 155 ? 2.113 -16.359 -32.688 1 96.81 155 LEU A N 1
ATOM 1270 C CA . LEU A 1 155 ? 1.666 -17.453 -31.828 1 96.81 155 LEU A CA 1
ATOM 1271 C C . LEU A 1 155 ? 0.206 -17.266 -31.422 1 96.81 155 LEU A C 1
ATOM 1273 O O . LEU A 1 155 ? -0.607 -18.172 -31.578 1 96.81 155 LEU A O 1
ATOM 1277 N N . ALA A 1 156 ? -0.104 -16.141 -30.875 1 97.31 156 ALA A N 1
ATOM 1278 C CA . ALA A 1 156 ? -1.422 -15.727 -30.406 1 97.31 156 ALA A CA 1
ATOM 1279 C C . ALA A 1 156 ? -1.484 -14.211 -30.203 1 97.31 156 ALA A C 1
ATOM 1281 O O . ALA A 1 156 ? -0.454 -13.539 -30.203 1 97.31 156 ALA A O 1
ATOM 1282 N N . TYR A 1 157 ? -2.666 -13.695 -30.172 1 98.5 157 TYR A N 1
ATOM 1283 C CA . TYR A 1 157 ? -2.881 -12.305 -29.766 1 98.5 157 TYR A CA 1
ATOM 1284 C C . TYR A 1 157 ? -3.318 -12.219 -28.312 1 98.5 157 TYR A C 1
ATOM 1286 O O . TYR A 1 157 ? -4.301 -12.852 -27.922 1 98.5 157 TYR A O 1
ATOM 1294 N N . ASP A 1 158 ? -2.537 -11.484 -27.5 1 98.5 158 ASP A N 1
ATOM 1295 C CA . ASP A 1 158 ? -2.92 -11.18 -26.125 1 98.5 158 ASP A CA 1
ATOM 1296 C C . ASP A 1 158 ? -3.768 -9.906 -26.062 1 98.5 158 ASP A C 1
ATOM 1298 O O . ASP A 1 158 ? -3.439 -8.906 -26.703 1 98.5 158 ASP A O 1
ATOM 1302 N N . LEU A 1 159 ? -4.855 -9.914 -25.312 1 98.44 159 LEU A N 1
ATOM 1303 C CA . LEU A 1 159 ? -5.824 -8.828 -25.344 1 98.44 159 LEU A CA 1
ATOM 1304 C C . LEU A 1 159 ? -5.406 -7.707 -24.391 1 98.44 159 LEU A C 1
ATOM 1306 O O . LEU A 1 159 ? -6.168 -6.762 -24.172 1 98.44 159 LEU A O 1
ATOM 1310 N N . GLY A 1 160 ? -4.242 -7.832 -23.812 1 96.38 160 GLY A N 1
ATOM 1311 C CA . GLY A 1 160 ? -3.717 -6.801 -22.938 1 96.38 160 GLY A CA 1
ATOM 1312 C C . GLY A 1 160 ? -3.209 -7.348 -21.609 1 96.38 160 GLY A C 1
ATOM 1313 O O . GLY A 1 160 ? -3.836 -8.219 -21.016 1 96.38 160 GLY A O 1
ATOM 1314 N N . ASP A 1 161 ? -2.15 -6.699 -21.094 1 94.56 161 ASP A N 1
ATOM 1315 C CA . ASP A 1 161 ? -1.529 -7.113 -19.844 1 94.56 161 ASP A CA 1
ATOM 1316 C C . ASP A 1 161 ? -2.289 -6.551 -18.641 1 94.56 161 ASP A C 1
ATOM 1318 O O . ASP A 1 161 ? -2.461 -5.336 -18.531 1 94.56 161 ASP A O 1
ATOM 1322 N N . GLU A 1 162 ? -2.77 -7.383 -17.766 1 94.69 162 GLU A N 1
ATOM 1323 C CA . GLU A 1 162 ? -3.379 -6.996 -16.5 1 94.69 162 GLU A CA 1
ATOM 1324 C C . GLU A 1 162 ? -4.406 -5.887 -16.703 1 94.69 162 GLU A C 1
ATOM 1326 O O . GLU A 1 162 ? -4.352 -4.859 -16.016 1 94.69 162 GLU A O 1
ATOM 1331 N N . VAL A 1 163 ? -5.375 -6.07 -17.531 1 95.38 163 VAL A N 1
ATOM 1332 C CA . VAL A 1 163 ? -6.301 -5.031 -17.984 1 95.38 163 VAL A CA 1
ATOM 1333 C C . VAL A 1 163 ? -7.145 -4.555 -16.797 1 95.38 163 VAL A C 1
ATOM 1335 O O . VAL A 1 163 ? -7.656 -3.432 -16.812 1 95.38 163 VAL A O 1
ATOM 1338 N N . ILE A 1 164 ? -7.266 -5.332 -15.719 1 94.5 164 ILE A N 1
ATOM 1339 C CA . ILE A 1 164 ? -8.109 -4.992 -14.586 1 94.5 164 ILE A CA 1
ATOM 1340 C C . ILE A 1 164 ? -7.559 -3.754 -13.883 1 94.5 164 ILE A C 1
ATOM 1342 O O . ILE A 1 164 ? -8.305 -3.016 -13.227 1 94.5 164 ILE A O 1
ATOM 1346 N N . HIS A 1 165 ? -6.312 -3.48 -14.039 1 93 165 HIS A N 1
ATOM 1347 C CA . HIS A 1 165 ? -5.656 -2.402 -13.305 1 93 165 HIS A CA 1
ATOM 1348 C C . HIS A 1 165 ? -5.812 -1.069 -14.031 1 93 165 HIS A C 1
ATOM 1350 O O . HIS A 1 165 ? -5.473 -0.018 -13.484 1 93 165 HIS A O 1
ATOM 1356 N N . VAL A 1 166 ? -6.32 -1.104 -15.273 1 92.94 166 VAL A N 1
ATOM 1357 C CA . VAL A 1 166 ? -6.602 0.145 -15.969 1 92.94 166 VAL A CA 1
ATOM 1358 C C . VAL A 1 166 ? -7.598 0.978 -15.164 1 92.94 166 VAL A C 1
ATOM 1360 O O . VAL A 1 166 ? -7.469 2.201 -15.086 1 92.94 166 VAL A O 1
ATOM 1363 N N . ASP A 1 167 ? -8.555 0.358 -14.617 1 89.69 167 ASP A N 1
ATOM 1364 C CA . ASP A 1 167 ? -9.523 0.906 -13.672 1 89.69 167 ASP A CA 1
ATOM 1365 C C . ASP A 1 167 ? -10.008 -0.164 -12.703 1 89.69 167 ASP A C 1
ATOM 1367 O O . ASP A 1 167 ? -10.953 -0.903 -13 1 89.69 167 ASP A O 1
ATOM 1371 N N . SER A 1 168 ? -9.406 -0.192 -11.57 1 87.88 168 SER A N 1
ATOM 1372 C CA . SER A 1 168 ? -9.633 -1.279 -10.617 1 87.88 168 SER A CA 1
ATOM 1373 C C . SER A 1 168 ? -11.055 -1.243 -10.062 1 87.88 168 SER A C 1
ATOM 1375 O O . SER A 1 168 ? -11.648 -2.289 -9.805 1 87.88 168 SER A O 1
ATOM 1377 N N . ARG A 1 169 ? -11.625 -0.04 -9.867 1 83.38 169 ARG A N 1
ATOM 1378 C CA . ARG A 1 169 ? -12.984 0.074 -9.352 1 83.38 169 ARG A CA 1
ATOM 1379 C C . ARG A 1 169 ? -13.992 -0.462 -10.359 1 83.38 169 ARG A C 1
ATOM 1381 O O . ARG A 1 169 ? -14.898 -1.224 -10 1 83.38 169 ARG A O 1
ATOM 1388 N N . SER A 1 170 ? -13.781 -0.156 -11.578 1 89.94 170 SER A N 1
ATOM 1389 C CA . SER A 1 170 ? -14.695 -0.61 -12.617 1 89.94 170 SER A CA 1
ATOM 1390 C C . SER A 1 170 ? -14.586 -2.115 -12.836 1 89.94 170 SER A C 1
ATOM 1392 O O . SER A 1 170 ? -15.594 -2.816 -12.898 1 89.94 170 SER A O 1
ATOM 1394 N N . SER A 1 171 ? -13.383 -2.631 -12.93 1 93.19 171 SER A N 1
ATOM 1395 C CA . SER A 1 171 ? -13.203 -4.059 -13.18 1 93.19 171 SER A CA 1
ATOM 1396 C C . SER A 1 171 ? -13.805 -4.898 -12.055 1 93.19 171 SER A C 1
ATOM 1398 O O . SER A 1 171 ? -14.375 -5.961 -12.312 1 93.19 171 SER A O 1
ATOM 1400 N N . ALA A 1 172 ? -13.703 -4.453 -10.844 1 88.56 172 ALA A N 1
ATOM 1401 C CA . ALA A 1 172 ? -14.234 -5.184 -9.695 1 88.56 172 ALA A CA 1
ATOM 1402 C C . ALA A 1 172 ? -15.758 -5.242 -9.734 1 88.56 172 ALA A C 1
ATOM 1404 O O . ALA A 1 172 ? -16.359 -6.133 -9.141 1 88.56 172 ALA A O 1
ATOM 1405 N N . SER A 1 173 ? -16.391 -4.324 -10.469 1 89.31 173 SER A N 1
ATOM 1406 C CA . SER A 1 173 ? -17.844 -4.227 -10.492 1 89.31 173 SER A CA 1
ATOM 1407 C C . SER A 1 173 ? -18.438 -5.008 -11.664 1 89.31 173 SER A C 1
ATOM 1409 O O . SER A 1 173 ? -19.656 -5.168 -11.758 1 89.31 173 SER A O 1
ATOM 1411 N N . LEU A 1 174 ? -17.609 -5.59 -12.562 1 93.94 174 LEU A N 1
ATOM 1412 C CA . LEU A 1 174 ? -18.094 -6.324 -13.727 1 93.94 174 LEU A CA 1
ATOM 1413 C C . LEU A 1 174 ? -18.625 -7.695 -13.32 1 93.94 174 LEU A C 1
ATOM 1415 O O . LEU A 1 174 ? -18.047 -8.352 -12.445 1 93.94 174 LEU A O 1
ATOM 1419 N N . GLY A 1 175 ? -19.703 -8.148 -13.961 1 90.94 175 GLY A N 1
ATOM 1420 C CA . GLY A 1 175 ? -20.203 -9.508 -13.805 1 90.94 175 GLY A CA 1
ATOM 1421 C C . GLY A 1 175 ? -19.609 -10.477 -14.82 1 90.94 175 GLY A C 1
ATOM 1422 O O . GLY A 1 175 ? -19 -10.055 -15.805 1 90.94 175 GLY A O 1
ATOM 1423 N N . PRO A 1 176 ? -19.828 -11.773 -14.594 1 93 176 PRO A N 1
ATOM 1424 C CA . PRO A 1 176 ? -19.297 -12.797 -15.508 1 93 176 PRO A CA 1
ATOM 1425 C C . PRO A 1 176 ? -19.781 -12.602 -16.938 1 93 176 PRO A C 1
ATOM 1427 O O . PRO A 1 176 ? -19 -12.773 -17.891 1 93 176 PRO A O 1
ATOM 1430 N N . ASP A 1 177 ? -21.016 -12.219 -17.141 1 94.62 177 ASP A N 1
ATOM 1431 C CA . ASP A 1 177 ? -21.578 -12.07 -18.484 1 94.62 177 ASP A CA 1
ATOM 1432 C C . ASP A 1 177 ? -20.922 -10.906 -19.219 1 94.62 177 ASP A C 1
ATOM 1434 O O . ASP A 1 177 ? -20.688 -10.984 -20.422 1 94.62 177 ASP A O 1
ATOM 1438 N N . GLU A 1 178 ? -20.641 -9.836 -18.484 1 96.31 178 GLU A N 1
ATOM 1439 C CA . GLU A 1 178 ? -19.984 -8.688 -19.094 1 96.31 178 GLU A CA 1
ATOM 1440 C C . GLU A 1 178 ? -18.578 -9.039 -19.562 1 96.31 178 GLU A C 1
ATOM 1442 O O . GLU A 1 178 ? -18.156 -8.633 -20.641 1 96.31 178 GLU A O 1
ATOM 1447 N N . VAL A 1 179 ? -17.891 -9.844 -18.766 1 97.31 179 VAL A N 1
ATOM 1448 C CA . VAL A 1 179 ? -16.516 -10.234 -19.094 1 97.31 179 VAL A CA 1
ATOM 1449 C C . VAL A 1 179 ? -16.531 -11.188 -20.281 1 97.31 179 VAL A C 1
ATOM 1451 O O . VAL A 1 179 ? -15.734 -11.031 -21.219 1 97.31 179 VAL A O 1
ATOM 1454 N N . ARG A 1 180 ? -17.469 -12.156 -20.297 1 97.38 180 ARG A N 1
ATOM 1455 C CA . ARG A 1 180 ? -17.625 -13.055 -21.438 1 97.38 180 ARG A CA 1
ATOM 1456 C C . ARG A 1 180 ? -17.906 -12.281 -22.719 1 97.38 180 ARG A C 1
ATOM 1458 O O . ARG A 1 180 ? -17.328 -12.57 -23.766 1 97.38 180 ARG A O 1
ATOM 1465 N N . ALA A 1 181 ? -18.75 -11.297 -22.578 1 97.75 181 ALA A N 1
ATOM 1466 C CA . ALA A 1 181 ? -19.125 -10.5 -23.734 1 97.75 181 ALA A CA 1
ATOM 1467 C C . ALA A 1 181 ? -17.938 -9.695 -24.266 1 97.75 181 ALA A C 1
ATOM 1469 O O . ALA A 1 181 ? -17.734 -9.594 -25.469 1 97.75 181 ALA A O 1
ATOM 1470 N N . TRP A 1 182 ? -17.25 -9.117 -23.375 1 98.44 182 TRP A N 1
ATOM 1471 C CA . TRP A 1 182 ? -16.094 -8.305 -23.75 1 98.44 182 TRP A CA 1
ATOM 1472 C C . TRP A 1 182 ? -15.031 -9.156 -24.438 1 98.44 182 TRP A C 1
ATOM 1474 O O . TRP A 1 182 ? -14.547 -8.797 -25.516 1 98.44 182 TRP A O 1
ATOM 1484 N N . TRP A 1 183 ? -14.656 -10.352 -23.891 1 98.44 183 TRP A N 1
ATOM 1485 C CA . TRP A 1 183 ? -13.688 -11.266 -24.5 1 98.44 183 TRP A CA 1
ATOM 1486 C C . TRP A 1 183 ? -14.195 -11.781 -25.844 1 98.44 183 TRP A C 1
ATOM 1488 O O . TRP A 1 183 ? -13.438 -11.859 -26.812 1 98.44 183 TRP A O 1
ATOM 1498 N N . GLY A 1 184 ? -15.453 -12.125 -25.859 1 98.56 184 GLY A N 1
ATOM 1499 C CA . GLY A 1 184 ? -16.031 -12.609 -27.109 1 98.56 184 GLY A CA 1
ATOM 1500 C C . GLY A 1 184 ? -15.977 -11.594 -28.234 1 98.56 184 GLY A C 1
ATOM 1501 O O . GLY A 1 184 ? -15.633 -11.938 -29.359 1 98.56 184 GLY A O 1
ATOM 1502 N N . MET A 1 185 ? -16.281 -10.367 -27.859 1 98.5 185 MET A N 1
ATOM 1503 C CA . MET A 1 185 ? -16.266 -9.289 -28.844 1 98.5 185 MET A CA 1
ATOM 1504 C C . MET A 1 185 ? -14.875 -9.117 -29.438 1 98.5 185 MET A C 1
ATOM 1506 O O . MET A 1 185 ? -14.719 -9.07 -30.656 1 98.5 185 MET A O 1
ATOM 1510 N N . LEU A 1 186 ? -13.898 -9.094 -28.641 1 98.75 186 LEU A N 1
ATOM 1511 C CA . LEU A 1 186 ? -12.531 -8.844 -29.109 1 98.75 186 LEU A CA 1
ATOM 1512 C C . LEU A 1 186 ? -11.992 -10.055 -29.859 1 98.75 186 LEU A C 1
ATOM 1514 O O . LEU A 1 186 ? -11.383 -9.906 -30.922 1 98.75 186 LEU A O 1
ATOM 1518 N N . ALA A 1 187 ? -12.203 -11.281 -29.328 1 98.62 187 ALA A N 1
ATOM 1519 C CA . ALA A 1 187 ? -11.742 -12.492 -30 1 98.62 187 ALA A CA 1
ATOM 1520 C C . ALA A 1 187 ? -12.375 -12.633 -31.375 1 98.62 187 ALA A C 1
ATOM 1522 O O . ALA A 1 187 ? -11.688 -12.984 -32.344 1 98.62 187 ALA A O 1
ATOM 1523 N N . SER A 1 188 ? -13.641 -12.344 -31.469 1 98.5 188 SER A N 1
ATOM 1524 C CA . SER A 1 188 ? -14.328 -12.422 -32.75 1 98.5 188 SER A CA 1
ATOM 1525 C C . SER A 1 188 ? -13.766 -11.414 -33.75 1 98.5 188 SER A C 1
ATOM 1527 O O . SER A 1 188 ? -13.586 -11.734 -34.906 1 98.5 188 SER A O 1
ATOM 1529 N N . SER A 1 189 ? -13.523 -10.242 -33.219 1 98.75 189 SER A N 1
ATOM 1530 C CA . SER A 1 189 ? -12.984 -9.203 -34.094 1 98.75 189 SER A CA 1
ATOM 1531 C C . SER A 1 189 ? -11.617 -9.594 -34.656 1 98.75 189 SER A C 1
ATOM 1533 O O . SER A 1 189 ? -11.32 -9.359 -35.812 1 98.75 189 SER A O 1
ATOM 1535 N N . ILE A 1 190 ? -10.781 -10.148 -33.812 1 98.75 190 ILE A N 1
ATOM 1536 C CA . ILE A 1 190 ? -9.469 -10.625 -34.25 1 98.75 190 ILE A CA 1
ATOM 1537 C C . ILE A 1 190 ? -9.633 -11.711 -35.312 1 98.75 190 ILE A C 1
ATOM 1539 O O . ILE A 1 190 ? -8.977 -11.664 -36.344 1 98.75 190 ILE A O 1
ATOM 1543 N N . ARG A 1 191 ? -10.531 -12.625 -35.188 1 97.81 191 ARG A N 1
ATOM 1544 C CA . ARG A 1 191 ? -10.695 -13.766 -36.062 1 97.81 191 ARG A CA 1
ATOM 1545 C C . ARG A 1 191 ? -11.383 -13.344 -37.375 1 97.81 191 ARG A C 1
ATOM 1547 O O . ARG A 1 191 ? -11.25 -14.016 -38.406 1 97.81 191 ARG A O 1
ATOM 1554 N N . ASP A 1 192 ? -12.133 -12.258 -37.312 1 98.25 192 ASP A N 1
ATOM 1555 C CA . ASP A 1 192 ? -12.656 -11.68 -38.531 1 98.25 192 ASP A CA 1
ATOM 1556 C C . ASP A 1 192 ? -11.523 -11.227 -39.469 1 98.25 192 ASP A C 1
ATOM 1558 O O . ASP A 1 192 ? -11.633 -11.32 -40.688 1 98.25 192 ASP A O 1
ATOM 1562 N N . ALA A 1 193 ? -10.5 -10.727 -38.875 1 98.25 193 ALA A N 1
ATOM 1563 C CA . ALA A 1 193 ? -9.359 -10.242 -39.656 1 98.25 193 ALA A CA 1
ATOM 1564 C C . ALA A 1 193 ? -8.367 -11.367 -39.938 1 98.25 193 ALA A C 1
ATOM 1566 O O . ALA A 1 193 ? -7.77 -11.406 -41.031 1 98.25 193 ALA A O 1
ATOM 1567 N N . ASP A 1 194 ? -8.164 -12.266 -38.969 1 96.75 194 ASP A N 1
ATOM 1568 C CA . ASP A 1 194 ? -7.242 -13.398 -39.031 1 96.75 194 ASP A CA 1
ATOM 1569 C C . ASP A 1 194 ? -7.918 -14.68 -38.531 1 96.75 194 ASP A C 1
ATOM 1571 O O . ASP A 1 194 ? -7.773 -15.055 -37.375 1 96.75 194 ASP A O 1
ATOM 1575 N N . PRO A 1 195 ? -8.539 -15.406 -39.344 1 94.38 195 PRO A N 1
ATOM 1576 C CA . PRO A 1 195 ? -9.445 -16.5 -38.969 1 94.38 195 PRO A CA 1
ATOM 1577 C C . PRO A 1 195 ? -8.742 -17.609 -38.188 1 94.38 195 PRO A C 1
ATOM 1579 O O . PRO A 1 195 ? -9.383 -18.297 -37.375 1 94.38 195 PRO A O 1
ATOM 1582 N N . ASP A 1 196 ? -7.492 -17.797 -38.312 1 90.5 196 ASP A N 1
ATOM 1583 C CA . ASP A 1 196 ? -6.801 -18.906 -37.656 1 90.5 196 ASP A CA 1
ATOM 1584 C C . ASP A 1 196 ? -6.086 -18.422 -36.406 1 90.5 196 ASP A C 1
ATOM 1586 O O . ASP A 1 196 ? -5.332 -19.172 -35.781 1 90.5 196 ASP A O 1
ATOM 1590 N N . ALA A 1 197 ? -6.348 -17.25 -36 1 94.75 197 ALA A N 1
ATOM 1591 C CA . ALA A 1 197 ? -5.621 -16.641 -34.875 1 94.75 197 ALA A CA 1
ATOM 1592 C C . ALA A 1 197 ? -5.98 -17.312 -33.562 1 94.75 197 ALA A C 1
ATOM 1594 O O . ALA A 1 197 ? -7.152 -17.594 -33.312 1 94.75 197 ALA A O 1
ATOM 1595 N N . LEU A 1 198 ? -4.977 -17.641 -32.719 1 96.19 198 LEU A N 1
ATOM 1596 C CA . LEU A 1 198 ? -5.191 -17.953 -31.328 1 96.19 198 LEU A CA 1
ATOM 1597 C C . LEU A 1 198 ? -5.246 -16.672 -30.5 1 96.19 198 LEU A C 1
ATOM 1599 O O . LEU A 1 198 ? -4.598 -15.68 -30.828 1 96.19 198 LEU A O 1
ATOM 1603 N N . VAL A 1 199 ? -6.094 -16.656 -29.438 1 97.94 199 VAL A N 1
ATOM 1604 C CA . VAL A 1 199 ? -6.281 -15.477 -28.609 1 97.94 199 VAL A CA 1
ATOM 1605 C C . VAL A 1 199 ? -6.117 -15.844 -27.141 1 97.94 199 VAL A C 1
ATOM 1607 O O . VAL A 1 199 ? -6.594 -16.891 -26.703 1 97.94 199 VAL A O 1
ATOM 1610 N N . LEU A 1 200 ? -5.375 -15 -26.359 1 97.44 200 LEU A N 1
ATOM 1611 C CA . LEU A 1 200 ? -5.281 -15.188 -24.922 1 97.44 200 LEU A CA 1
ATOM 1612 C C . LEU A 1 200 ? -5.406 -13.852 -24.188 1 97.44 200 LEU A C 1
ATOM 1614 O O . LEU A 1 200 ? -5.445 -12.797 -24.828 1 97.44 200 LEU A O 1
ATOM 1618 N N . GLN A 1 201 ? -5.645 -13.859 -22.875 1 97.88 201 GLN A N 1
ATOM 1619 C CA . GLN A 1 201 ? -5.605 -12.742 -21.953 1 97.88 201 GLN A CA 1
ATOM 1620 C C . GLN A 1 201 ? -4.555 -12.977 -20.859 1 97.88 201 GLN A C 1
ATOM 1622 O O . GLN A 1 201 ? -4.605 -13.977 -20.141 1 97.88 201 GLN A O 1
ATOM 1627 N N . ALA A 1 202 ? -3.592 -12.055 -20.766 1 97.56 202 ALA A N 1
ATOM 1628 C CA . ALA A 1 202 ? -2.57 -12.148 -19.719 1 97.56 202 ALA A CA 1
ATOM 1629 C C . ALA A 1 202 ? -3.088 -11.609 -18.391 1 97.56 202 ALA A C 1
ATOM 1631 O O . ALA A 1 202 ? -3.6 -10.484 -18.328 1 97.56 202 ALA A O 1
ATOM 1632 N N . ASN A 1 203 ? -2.926 -12.422 -17.328 1 95.88 203 ASN A N 1
ATOM 1633 C CA . ASN A 1 203 ? -3.5 -12.07 -16.031 1 95.88 203 ASN A CA 1
ATOM 1634 C C . ASN A 1 203 ? -2.5 -12.273 -14.898 1 95.88 203 ASN A C 1
ATOM 1636 O O . ASN A 1 203 ? -1.634 -13.148 -14.984 1 95.88 203 ASN A O 1
ATOM 1640 N N . GLU A 1 204 ? -2.725 -11.461 -13.859 1 94.25 204 GLU A N 1
ATOM 1641 C CA . GLU A 1 204 ? -2.045 -11.711 -12.594 1 94.25 204 GLU A CA 1
ATOM 1642 C C . GLU A 1 204 ? -2.883 -12.609 -11.688 1 94.25 204 GLU A C 1
ATOM 1644 O O . GLU A 1 204 ? -3.93 -13.117 -12.102 1 94.25 204 GLU A O 1
ATOM 1649 N N . PRO A 1 205 ? -2.408 -12.945 -10.469 1 93.62 205 PRO A N 1
ATOM 1650 C CA . PRO A 1 205 ? -2.957 -14.055 -9.688 1 93.62 205 PRO A CA 1
ATOM 1651 C C . PRO A 1 205 ? -4.422 -13.844 -9.305 1 93.62 205 PRO A C 1
ATOM 1653 O O . PRO A 1 205 ? -5.152 -14.812 -9.078 1 93.62 205 PRO A O 1
ATOM 1656 N N . SER A 1 206 ? -4.898 -12.641 -9.273 1 90.94 206 SER A N 1
ATOM 1657 C CA . SER A 1 206 ? -6.277 -12.406 -8.859 1 90.94 206 SER A CA 1
ATOM 1658 C C . SER A 1 206 ? -7.266 -13.086 -9.805 1 90.94 206 SER A C 1
ATOM 1660 O O . SER A 1 206 ? -8.414 -13.328 -9.438 1 90.94 206 SER A O 1
ATOM 1662 N N . ALA A 1 207 ? -6.832 -13.438 -10.961 1 92.94 207 ALA A N 1
ATOM 1663 C CA . ALA A 1 207 ? -7.68 -14.156 -11.914 1 92.94 207 ALA A CA 1
ATOM 1664 C C . ALA A 1 207 ? -8.125 -15.5 -11.352 1 92.94 207 ALA A C 1
ATOM 1666 O O . ALA A 1 207 ? -9.203 -16 -11.688 1 92.94 207 ALA A O 1
ATOM 1667 N N . VAL A 1 208 ? -7.293 -16.094 -10.469 1 91.88 208 VAL A N 1
ATOM 1668 C CA . VAL A 1 208 ? -7.691 -17.391 -9.922 1 91.88 208 VAL A CA 1
ATOM 1669 C C . VAL A 1 208 ? -7.984 -17.25 -8.43 1 91.88 208 VAL A C 1
ATOM 1671 O O . VAL A 1 208 ? -8.594 -18.125 -7.824 1 91.88 208 VAL A O 1
ATOM 1674 N N . LEU A 1 209 ? -7.566 -16.156 -7.852 1 89.25 209 LEU A N 1
ATOM 1675 C CA . LEU A 1 209 ? -7.746 -15.977 -6.418 1 89.25 209 LEU A CA 1
ATOM 1676 C C . LEU A 1 209 ? -9.047 -15.242 -6.121 1 89.25 209 LEU A C 1
ATOM 1678 O O . LEU A 1 209 ? -9.555 -15.281 -5 1 89.25 209 LEU A O 1
ATOM 1682 N N . GLY A 1 210 ? -9.492 -14.445 -7.094 1 82.69 210 GLY A N 1
ATOM 1683 C CA . GLY A 1 210 ? -10.781 -13.789 -6.926 1 82.69 210 GLY A CA 1
ATOM 1684 C C . GLY A 1 210 ? -10.68 -12.273 -6.914 1 82.69 210 GLY A C 1
ATOM 1685 O O . GLY A 1 210 ? -9.617 -11.711 -7.172 1 82.69 210 GLY A O 1
ATOM 1686 N N . GLY A 1 211 ? -11.852 -11.648 -6.828 1 80.06 211 GLY A N 1
ATOM 1687 C CA . GLY A 1 211 ? -11.945 -10.203 -6.727 1 80.06 211 GLY A CA 1
ATOM 1688 C C . GLY A 1 211 ? -12.57 -9.555 -7.945 1 80.06 211 GLY A C 1
ATOM 1689 O O . GLY A 1 211 ? -12.945 -8.383 -7.91 1 80.06 211 GLY A O 1
ATOM 1690 N N . HIS A 1 212 ? -12.625 -10.273 -9.039 1 90 212 HIS A N 1
ATOM 1691 C CA . HIS A 1 212 ? -13.266 -9.789 -10.258 1 90 212 HIS A CA 1
ATOM 1692 C C . HIS A 1 212 ? -13.664 -10.945 -11.172 1 90 212 HIS A C 1
ATOM 1694 O O . HIS A 1 212 ? -13.336 -12.102 -10.891 1 90 212 HIS A O 1
ATOM 1700 N N . ALA A 1 213 ? -14.328 -10.664 -12.266 1 93.25 213 ALA A N 1
ATOM 1701 C CA . ALA A 1 213 ? -14.93 -11.688 -13.109 1 93.25 213 ALA A CA 1
ATOM 1702 C C . ALA A 1 213 ? -13.977 -12.117 -14.219 1 93.25 213 ALA A C 1
ATOM 1704 O O . ALA A 1 213 ? -14.25 -13.078 -14.945 1 93.25 213 ALA A O 1
ATOM 1705 N N . PHE A 1 214 ? -12.828 -11.445 -14.359 1 95.38 214 PHE A N 1
ATOM 1706 C CA . PHE A 1 214 ? -11.828 -11.875 -15.328 1 95.38 214 PHE A CA 1
ATOM 1707 C C . PHE A 1 214 ? -11.109 -13.133 -14.844 1 95.38 214 PHE A C 1
ATOM 1709 O O . PHE A 1 214 ? -9.969 -13.062 -14.398 1 95.38 214 PHE A O 1
ATOM 1716 N N . ARG A 1 215 ? -11.773 -14.297 -15.016 1 94.88 215 ARG A N 1
ATOM 1717 C CA . ARG A 1 215 ? -11.328 -15.594 -14.508 1 94.88 215 ARG A CA 1
ATOM 1718 C C . ARG A 1 215 ? -11.281 -16.641 -15.617 1 94.88 215 ARG A C 1
ATOM 1720 O O . ARG A 1 215 ? -12.047 -16.547 -16.578 1 94.88 215 ARG A O 1
ATOM 1727 N N . PRO A 1 216 ? -10.422 -17.656 -15.438 1 95.06 216 PRO A N 1
ATOM 1728 C CA . PRO A 1 216 ? -10.336 -18.703 -16.453 1 95.06 216 PRO A CA 1
ATOM 1729 C C . PRO A 1 216 ? -11.68 -19.391 -16.703 1 95.06 216 PRO A C 1
ATOM 1731 O O . PRO A 1 216 ? -11.961 -19.812 -17.828 1 95.06 216 PRO A O 1
ATOM 1734 N N . GLU A 1 217 ? -12.547 -19.453 -15.727 1 92.44 217 GLU A N 1
ATOM 1735 C CA . GLU A 1 217 ? -13.836 -20.125 -15.852 1 92.44 217 GLU A CA 1
ATOM 1736 C C . GLU A 1 217 ? -14.758 -19.406 -16.828 1 92.44 217 GLU A C 1
ATOM 1738 O O . GLU A 1 217 ? -15.734 -19.969 -17.312 1 92.44 217 GLU A O 1
ATOM 1743 N N . HIS A 1 218 ? -14.438 -18.156 -17.078 1 94.31 218 HIS A N 1
ATOM 1744 C CA . HIS A 1 218 ? -15.281 -17.359 -17.953 1 94.31 218 HIS A CA 1
ATOM 1745 C C . HIS A 1 218 ? -14.625 -17.156 -19.328 1 94.31 218 HIS A C 1
ATOM 1747 O O . HIS A 1 218 ? -15.109 -16.391 -20.141 1 94.31 218 HIS A O 1
ATOM 1753 N N . ALA A 1 219 ? -13.516 -17.891 -19.625 1 96.31 219 ALA A N 1
ATOM 1754 C CA . ALA A 1 219 ? -12.672 -17.594 -20.781 1 96.31 219 ALA A CA 1
ATOM 1755 C C . ALA A 1 219 ? -13 -18.516 -21.953 1 96.31 219 ALA A C 1
ATOM 1757 O O . ALA A 1 219 ? -12.102 -18.906 -22.703 1 96.31 219 ALA A O 1
ATOM 1758 N N . ASP A 1 220 ? -14.227 -18.797 -22.203 1 93.94 220 ASP A N 1
ATOM 1759 C CA . ASP A 1 220 ? -14.648 -19.75 -23.219 1 93.94 220 ASP A CA 1
ATOM 1760 C C . ASP A 1 220 ? -14.266 -19.266 -24.609 1 93.94 220 ASP A C 1
ATOM 1762 O O . ASP A 1 220 ? -14 -20.062 -25.516 1 93.94 220 ASP A O 1
ATOM 1766 N N . SER A 1 221 ? -14.227 -17.953 -24.75 1 96.69 221 SER A N 1
ATOM 1767 C CA . SER A 1 221 ? -13.953 -17.391 -26.078 1 96.69 221 SER A CA 1
ATOM 1768 C C . SER A 1 221 ? -12.461 -17.328 -26.359 1 96.69 221 SER A C 1
ATOM 1770 O O . SER A 1 221 ? -12.039 -17 -27.469 1 96.69 221 SER A O 1
ATOM 1772 N N . LEU A 1 222 ? -11.633 -17.656 -25.422 1 97.19 222 LEU A N 1
ATOM 1773 C CA . LEU A 1 222 ? -10.188 -17.594 -25.562 1 97.19 222 LEU A CA 1
ATOM 1774 C C . LEU A 1 222 ? -9.609 -19 -25.766 1 97.19 222 LEU A C 1
ATOM 1776 O O . LEU A 1 222 ? -10.211 -19.984 -25.344 1 97.19 222 LEU A O 1
ATOM 1780 N N . ASP A 1 223 ? -8.492 -19.062 -26.391 1 96.38 223 ASP A N 1
ATOM 1781 C CA . ASP A 1 223 ? -7.82 -20.328 -26.594 1 96.38 223 ASP A CA 1
ATOM 1782 C C . ASP A 1 223 ? -6.93 -20.688 -25.406 1 96.38 223 ASP A C 1
ATOM 1784 O O . ASP A 1 223 ? -6.727 -21.875 -25.109 1 96.38 223 ASP A O 1
ATOM 1788 N N . MET A 1 224 ? -6.367 -19.688 -24.797 1 96.81 224 MET A N 1
ATOM 1789 C CA . MET A 1 224 ? -5.492 -19.828 -23.641 1 96.81 224 MET A CA 1
ATOM 1790 C C . MET A 1 224 ? -5.742 -18.703 -22.641 1 96.81 224 MET A C 1
ATOM 1792 O O . MET A 1 224 ? -6.367 -17.703 -22.969 1 96.81 224 MET A O 1
ATOM 1796 N N . VAL A 1 225 ? -5.285 -18.938 -21.438 1 97.5 225 VAL A N 1
ATOM 1797 C CA . VAL A 1 225 ? -5.211 -17.875 -20.438 1 97.5 225 VAL A CA 1
ATOM 1798 C C . VAL A 1 225 ? -3.766 -17.688 -19.984 1 97.5 225 VAL A C 1
ATOM 1800 O O . VAL A 1 225 ? -3.051 -18.672 -19.766 1 97.5 225 VAL A O 1
ATOM 1803 N N . GLY A 1 226 ? -3.312 -16.453 -20.016 1 98.25 226 GLY A N 1
ATOM 1804 C CA . GLY A 1 226 ? -2.033 -16.141 -19.406 1 98.25 226 GLY A CA 1
ATOM 1805 C C . GLY A 1 226 ? -2.123 -15.953 -17.906 1 98.25 226 GLY A C 1
ATOM 1806 O O . GLY A 1 226 ? -3.041 -15.297 -17.406 1 98.25 226 GLY A O 1
ATOM 1807 N N . LEU A 1 227 ? -1.271 -16.609 -17.156 1 98 227 LEU A N 1
ATOM 1808 C CA . LEU A 1 227 ? -1.188 -16.438 -15.711 1 98 227 LEU A CA 1
ATOM 1809 C C . LEU A 1 227 ? 0.258 -16.234 -15.273 1 98 227 LEU A C 1
ATOM 1811 O O . LEU A 1 227 ? 1.157 -16.938 -15.75 1 98 227 LEU A O 1
ATOM 1815 N N . HIS A 1 228 ? 0.457 -15.211 -14.461 1 96.94 228 HIS A N 1
ATOM 1816 C CA . HIS A 1 228 ? 1.782 -14.992 -13.891 1 96.94 228 HIS A CA 1
ATOM 1817 C C . HIS A 1 228 ? 1.692 -14.562 -12.43 1 96.94 228 HIS A C 1
ATOM 1819 O O . HIS A 1 228 ? 0.626 -14.156 -11.961 1 96.94 228 HIS A O 1
ATOM 1825 N N . GLY A 1 229 ? 2.818 -14.797 -11.758 1 94.5 229 GLY A N 1
ATOM 1826 C CA . GLY A 1 229 ? 2.941 -14.375 -10.367 1 94.5 229 GLY A CA 1
ATOM 1827 C C . GLY A 1 229 ? 4.379 -14.336 -9.883 1 94.5 229 GLY A C 1
ATOM 1828 O O . GLY A 1 229 ? 5.223 -15.102 -10.367 1 94.5 229 GLY A O 1
ATOM 1829 N N . PHE A 1 230 ? 4.613 -13.469 -8.914 1 94.06 230 PHE A N 1
ATOM 1830 C CA . PHE A 1 230 ? 5.922 -13.305 -8.297 1 94.06 230 PHE A CA 1
ATOM 1831 C C . PHE A 1 230 ? 5.852 -13.594 -6.801 1 94.06 230 PHE A C 1
ATOM 1833 O O . PHE A 1 230 ? 4.883 -13.219 -6.133 1 94.06 230 PHE A O 1
ATOM 1840 N N . PRO A 1 231 ? 6.871 -14.203 -6.285 1 92.19 231 PRO A N 1
ATOM 1841 C CA . PRO A 1 231 ? 6.816 -14.648 -4.891 1 92.19 231 PRO A CA 1
ATOM 1842 C C . PRO A 1 231 ? 6.629 -13.492 -3.908 1 92.19 231 PRO A C 1
ATOM 1844 O O . PRO A 1 231 ? 6.039 -13.672 -2.84 1 92.19 231 PRO A O 1
ATOM 1847 N N . VAL A 1 232 ? 7.098 -12.367 -4.223 1 89.25 232 VAL A N 1
ATOM 1848 C CA . VAL A 1 232 ? 7.094 -11.242 -3.283 1 89.25 232 VAL A CA 1
ATOM 1849 C C . VAL A 1 232 ? 5.707 -10.609 -3.244 1 89.25 232 VAL A C 1
ATOM 1851 O O . VAL A 1 232 ? 5.324 -10 -2.242 1 89.25 232 VAL A O 1
ATOM 1854 N N . TRP A 1 233 ? 4.922 -10.773 -4.273 1 88.56 233 TRP A N 1
ATOM 1855 C CA . TRP A 1 233 ? 3.588 -10.18 -4.355 1 88.56 233 TRP A CA 1
ATOM 1856 C C . TRP A 1 233 ? 2.512 -11.266 -4.344 1 88.56 233 TRP A C 1
ATOM 1858 O O . TRP A 1 233 ? 2.008 -11.656 -5.398 1 88.56 233 TRP A O 1
ATOM 1868 N N . THR A 1 234 ? 2.158 -11.758 -3.201 1 89.31 234 THR A N 1
ATOM 1869 C CA . THR A 1 234 ? 1.116 -12.766 -3.027 1 89.31 234 THR A CA 1
ATOM 1870 C C . THR A 1 234 ? 0.348 -12.531 -1.73 1 89.31 234 THR A C 1
ATOM 1872 O O . THR A 1 234 ? 0.864 -11.906 -0.803 1 89.31 234 THR A O 1
ATOM 1875 N N . PRO A 1 235 ? -0.88 -12.922 -1.687 1 86.38 235 PRO A N 1
ATOM 1876 C CA . PRO A 1 235 ? -1.569 -12.898 -0.395 1 86.38 235 PRO A CA 1
ATOM 1877 C C . PRO A 1 235 ? -1.11 -14.023 0.534 1 86.38 235 PRO A C 1
ATOM 1879 O O . PRO A 1 235 ? -1.563 -14.109 1.679 1 86.38 235 PRO A O 1
ATOM 1882 N N . PHE A 1 236 ? -0.201 -14.875 0.032 1 92.44 236 PHE A N 1
ATOM 1883 C CA . PHE A 1 236 ? 0.288 -16 0.812 1 92.44 236 PHE A CA 1
ATOM 1884 C C . PHE A 1 236 ? 1.551 -15.625 1.577 1 92.44 236 PHE A C 1
ATOM 1886 O O . PHE A 1 236 ? 2.275 -14.711 1.18 1 92.44 236 PHE A O 1
ATOM 1893 N N . HIS A 1 237 ? 1.753 -16.297 2.691 1 91.75 237 HIS A N 1
ATOM 1894 C CA . HIS A 1 237 ? 2.936 -16.031 3.504 1 91.75 237 HIS A CA 1
ATOM 1895 C C . HIS A 1 237 ? 4.148 -16.781 2.969 1 91.75 237 HIS A C 1
ATOM 1897 O O . HIS A 1 237 ? 4.633 -17.734 3.6 1 91.75 237 HIS A O 1
ATOM 1903 N N . VAL A 1 238 ? 4.656 -16.328 1.836 1 93.62 238 VAL A N 1
ATOM 1904 C CA . VAL A 1 238 ? 5.898 -16.828 1.254 1 93.62 238 VAL A CA 1
ATOM 1905 C C . VAL A 1 238 ? 7.094 -16.234 2.002 1 93.62 238 VAL A C 1
ATOM 1907 O O . VAL A 1 238 ? 7.254 -15.016 2.061 1 93.62 238 VAL A O 1
ATOM 1910 N N . GLU A 1 239 ? 7.949 -17.016 2.518 1 94.25 239 GLU A N 1
ATOM 1911 C CA . GLU A 1 239 ? 8.953 -16.594 3.494 1 94.25 239 GLU A CA 1
ATOM 1912 C C . GLU A 1 239 ? 10.156 -15.953 2.811 1 94.25 239 GLU A C 1
ATOM 1914 O O . GLU A 1 239 ? 10.883 -15.18 3.43 1 94.25 239 GLU A O 1
ATOM 1919 N N . SER A 1 240 ? 10.438 -16.312 1.58 1 94.38 240 SER A N 1
ATOM 1920 C CA . SER A 1 240 ? 11.539 -15.797 0.768 1 94.38 240 SER A CA 1
ATOM 1921 C C . SER A 1 240 ? 11.43 -16.281 -0.675 1 94.38 240 SER A C 1
ATOM 1923 O O . SER A 1 240 ? 10.578 -17.109 -0.997 1 94.38 240 SER A O 1
ATOM 1925 N N . VAL A 1 241 ? 12.266 -15.727 -1.539 1 95.75 241 VAL A N 1
ATOM 1926 C CA . VAL A 1 241 ? 12.336 -16.234 -2.904 1 95.75 241 VAL A CA 1
ATOM 1927 C C . VAL A 1 241 ? 12.93 -17.641 -2.902 1 95.75 241 VAL A C 1
ATOM 1929 O O . VAL A 1 241 ? 12.555 -18.484 -3.717 1 95.75 241 VAL A O 1
ATOM 1932 N N . ALA A 1 242 ? 13.766 -17.938 -1.908 1 96.19 242 ALA A N 1
ATOM 1933 C CA . ALA A 1 242 ? 14.414 -19.234 -1.807 1 96.19 242 ALA A CA 1
ATOM 1934 C C . ALA A 1 242 ? 13.477 -20.266 -1.185 1 96.19 242 ALA A C 1
ATOM 1936 O O . ALA A 1 242 ? 13.734 -21.469 -1.252 1 96.19 242 ALA A O 1
ATOM 1937 N N . ALA A 1 243 ? 12.461 -19.828 -0.627 1 96.31 243 ALA A N 1
ATOM 1938 C CA . ALA A 1 243 ? 11.562 -20.719 0.1 1 96.31 243 ALA A CA 1
ATOM 1939 C C . ALA A 1 243 ? 10.812 -21.641 -0.857 1 96.31 243 ALA A C 1
ATOM 1941 O O . ALA A 1 243 ? 10.641 -21.328 -2.035 1 96.31 243 ALA A O 1
ATOM 1942 N N . ARG A 1 244 ? 10.391 -22.812 -0.342 1 96 244 ARG A N 1
ATOM 1943 C CA . ARG A 1 244 ? 9.648 -23.781 -1.141 1 96 244 ARG A CA 1
ATOM 1944 C C . ARG A 1 244 ? 8.375 -23.172 -1.709 1 96 244 ARG A C 1
ATOM 1946 O O . ARG A 1 244 ? 8 -23.453 -2.85 1 96 244 ARG A O 1
ATOM 1953 N N . LYS A 1 245 ? 7.676 -22.391 -0.879 1 97.19 245 LYS A N 1
ATOM 1954 C CA . LYS A 1 245 ? 6.406 -21.797 -1.299 1 97.19 245 LYS A CA 1
ATOM 1955 C C . LYS A 1 245 ? 6.582 -20.922 -2.531 1 97.19 245 LYS A C 1
ATOM 1957 O O . LYS A 1 245 ? 5.676 -20.812 -3.361 1 97.19 245 LYS A O 1
ATOM 1962 N N . ALA A 1 246 ? 7.754 -20.328 -2.627 1 97.44 246 ALA A N 1
ATOM 1963 C CA . ALA A 1 246 ? 8.031 -19.438 -3.746 1 97.44 246 ALA A CA 1
ATOM 1964 C C . ALA A 1 246 ? 7.984 -20.172 -5.074 1 97.44 246 ALA A C 1
ATOM 1966 O O . ALA A 1 246 ? 7.281 -19.766 -6.004 1 97.44 246 ALA A O 1
ATOM 1967 N N . THR A 1 247 ? 8.664 -21.312 -5.172 1 98.12 247 THR A N 1
ATOM 1968 C CA . THR A 1 247 ? 8.766 -22.047 -6.426 1 98.12 247 THR A CA 1
ATOM 1969 C C . THR A 1 247 ? 7.52 -22.906 -6.656 1 98.12 247 THR A C 1
ATOM 1971 O O . THR A 1 247 ? 7.305 -23.422 -7.754 1 98.12 247 THR A O 1
ATOM 1974 N N . ALA A 1 248 ? 6.652 -22.969 -5.676 1 97.44 248 ALA A N 1
ATOM 1975 C CA . ALA A 1 248 ? 5.414 -23.719 -5.812 1 97.44 248 ALA A CA 1
ATOM 1976 C C . ALA A 1 248 ? 4.266 -22.812 -6.262 1 97.44 248 ALA A C 1
ATOM 1978 O O . ALA A 1 248 ? 3.188 -23.297 -6.613 1 97.44 248 ALA A O 1
ATOM 1979 N N . PHE A 1 249 ? 4.488 -21.562 -6.34 1 97.69 249 PHE A N 1
ATOM 1980 C CA . PHE A 1 249 ? 3.406 -20.609 -6.555 1 97.69 249 PHE A CA 1
ATOM 1981 C C . PHE A 1 249 ? 2.934 -20.641 -8.008 1 97.69 249 PHE A C 1
ATOM 1983 O O . PHE A 1 249 ? 1.74 -20.797 -8.273 1 97.69 249 PHE A O 1
ATOM 1990 N N . VAL A 1 250 ? 3.816 -20.531 -8.977 1 98.12 250 VAL A N 1
ATOM 1991 C CA . VAL A 1 250 ? 3.432 -20.453 -10.383 1 98.12 250 VAL A CA 1
ATOM 1992 C C . VAL A 1 250 ? 2.812 -21.781 -10.82 1 98.12 250 VAL A C 1
ATOM 1994 O O . VAL A 1 250 ? 1.771 -21.797 -11.477 1 98.12 250 VAL A O 1
ATOM 1997 N N . PRO A 1 251 ? 3.352 -22.953 -10.453 1 98.44 251 PRO A N 1
ATOM 1998 C CA . PRO A 1 251 ? 2.674 -24.219 -10.805 1 98.44 251 PRO A CA 1
ATOM 1999 C C . PRO A 1 251 ? 1.265 -24.297 -10.219 1 98.44 251 PRO A C 1
ATOM 2001 O O . PRO A 1 251 ? 0.374 -24.891 -10.844 1 98.44 251 PRO A O 1
ATOM 2004 N N . TYR A 1 252 ? 1.104 -23.734 -9.047 1 98.06 252 TYR A N 1
ATOM 2005 C CA . TYR A 1 252 ? -0.242 -23.656 -8.492 1 98.06 252 TYR A CA 1
ATOM 2006 C C . TYR A 1 252 ? -1.175 -22.891 -9.422 1 98.06 252 TYR A C 1
ATOM 2008 O O . TYR A 1 252 ? -2.283 -23.344 -9.711 1 98.06 252 TYR A O 1
ATOM 2016 N N . LEU A 1 253 ? -0.727 -21.766 -9.891 1 98.06 253 LEU A N 1
ATOM 2017 C CA . LEU A 1 253 ? -1.532 -20.969 -10.812 1 98.06 253 LEU A CA 1
ATOM 2018 C C . LEU A 1 253 ? -1.842 -21.734 -12.086 1 98.06 253 LEU A C 1
ATOM 2020 O O . LEU A 1 253 ? -2.967 -21.703 -12.586 1 98.06 253 LEU A O 1
ATOM 2024 N N . VAL A 1 254 ? -0.877 -22.453 -12.578 1 98.19 254 VAL A N 1
ATOM 2025 C CA . VAL A 1 254 ? -1.052 -23.234 -13.797 1 98.19 254 VAL A CA 1
ATOM 2026 C C . VAL A 1 254 ? -2.129 -24.297 -13.578 1 98.19 254 VAL A C 1
ATOM 2028 O O . VAL A 1 254 ? -3.053 -24.422 -14.383 1 98.19 254 VAL A O 1
ATOM 2031 N N . ARG A 1 255 ? -2.039 -25 -12.492 1 97.31 255 ARG A N 1
ATOM 2032 C CA . ARG A 1 255 ? -3.008 -26.062 -12.227 1 97.31 255 ARG A CA 1
ATOM 2033 C C . ARG A 1 255 ? -4.41 -25.484 -12.047 1 97.31 255 ARG A C 1
ATOM 2035 O O . ARG A 1 255 ? -5.387 -26.078 -12.523 1 97.31 255 ARG A O 1
ATOM 2042 N N . ARG A 1 256 ? -4.484 -24.312 -11.391 1 96.44 256 ARG A N 1
ATOM 2043 C CA . ARG A 1 256 ? -5.777 -23.656 -11.211 1 96.44 256 ARG A CA 1
ATOM 2044 C C . ARG A 1 256 ? -6.391 -23.266 -12.547 1 96.44 256 ARG A C 1
ATOM 2046 O O . ARG A 1 256 ? -7.57 -23.516 -12.797 1 96.44 256 ARG A O 1
ATOM 2053 N N . GLY A 1 257 ? -5.574 -22.688 -13.383 1 96.25 257 GLY A N 1
ATOM 2054 C CA . GLY A 1 257 ? -6.059 -22.25 -14.68 1 96.25 257 GLY A CA 1
ATOM 2055 C C . GLY A 1 257 ? -6.371 -23.391 -15.625 1 96.25 257 GLY A C 1
ATOM 2056 O O . GLY A 1 257 ? -7.34 -23.328 -16.375 1 96.25 257 GLY A O 1
ATOM 2057 N N . SER A 1 258 ? -5.621 -24.484 -15.547 1 94.44 258 SER A N 1
ATOM 2058 C CA . SER A 1 258 ? -5.723 -25.594 -16.469 1 94.44 258 SER A CA 1
ATOM 2059 C C . SER A 1 258 ? -7.02 -26.375 -16.266 1 94.44 258 SER A C 1
ATOM 2061 O O . SER A 1 258 ? -7.426 -27.156 -17.125 1 94.44 258 SER A O 1
ATOM 2063 N N . ALA A 1 259 ? -7.625 -26.156 -15.18 1 92.81 259 ALA A N 1
ATOM 2064 C CA . ALA A 1 259 ? -8.945 -26.75 -14.953 1 92.81 259 ALA A CA 1
ATOM 2065 C C . ALA A 1 259 ? -9.961 -26.203 -15.953 1 92.81 259 ALA A C 1
ATOM 2067 O O . ALA A 1 259 ? -11.008 -26.828 -16.172 1 92.81 259 ALA A O 1
ATOM 2068 N N . HIS A 1 260 ? -9.609 -25.078 -16.609 1 92.62 260 HIS A N 1
ATOM 2069 C CA . HIS A 1 260 ? -10.594 -24.422 -17.453 1 92.62 260 HIS A CA 1
ATOM 2070 C C . HIS A 1 260 ? -10.055 -24.203 -18.859 1 92.62 260 HIS A C 1
ATOM 2072 O O . HIS A 1 260 ? -10.781 -24.375 -19.844 1 92.62 260 HIS A O 1
ATOM 2078 N N . ARG A 1 261 ? -8.812 -23.75 -18.922 1 93.12 261 ARG A N 1
ATOM 2079 C CA . ARG A 1 261 ? -8.148 -23.453 -20.188 1 93.12 261 ARG A CA 1
ATOM 2080 C C . ARG A 1 261 ? -6.664 -23.781 -20.125 1 93.12 261 ARG A C 1
ATOM 2082 O O . ARG A 1 261 ? -6.066 -23.766 -19.047 1 93.12 261 ARG A O 1
ATOM 2089 N N . PRO A 1 262 ? -6.09 -24.125 -21.344 1 95.06 262 PRO A N 1
ATOM 2090 C CA . PRO A 1 262 ? -4.625 -24.188 -21.344 1 95.06 262 PRO A CA 1
ATOM 2091 C C . PRO A 1 262 ? -3.977 -22.906 -20.828 1 95.06 262 PRO A C 1
ATOM 2093 O O . PRO A 1 262 ? -4.457 -21.812 -21.109 1 95.06 262 PRO A O 1
ATOM 2096 N N . VAL A 1 263 ? -2.877 -23.047 -20.047 1 97.56 263 VAL A N 1
ATOM 2097 C CA . VAL A 1 263 ? -2.291 -21.891 -19.375 1 97.56 263 VAL A CA 1
ATOM 2098 C C . VAL A 1 263 ? -0.925 -21.578 -19.984 1 97.56 263 VAL A C 1
ATOM 2100 O O . VAL A 1 263 ? -0.091 -22.484 -20.141 1 97.56 263 VAL A O 1
ATOM 2103 N N . TYR A 1 264 ? -0.746 -20.375 -20.406 1 98.31 264 TYR A N 1
ATOM 2104 C CA . TYR A 1 264 ? 0.542 -19.797 -20.781 1 98.31 264 TYR A CA 1
ATOM 2105 C C . TYR A 1 264 ? 1.108 -18.938 -19.656 1 98.31 264 TYR A C 1
ATOM 2107 O O . TYR A 1 264 ? 0.476 -17.969 -19.219 1 98.31 264 TYR A O 1
ATOM 2115 N N . VAL A 1 265 ? 2.283 -19.312 -19.078 1 98.75 265 VAL A N 1
ATOM 2116 C CA . VAL A 1 265 ? 2.922 -18.453 -18.078 1 98.75 265 VAL A CA 1
ATOM 2117 C C . VAL A 1 265 ? 3.555 -17.25 -18.781 1 98.75 265 VAL A C 1
ATOM 2119 O O . VAL A 1 265 ? 4.688 -17.328 -19.266 1 98.75 265 VAL A O 1
ATOM 2122 N N . ASP A 1 266 ? 2.848 -16.172 -18.719 1 98.56 266 ASP A N 1
ATOM 2123 C CA . ASP A 1 266 ? 3.186 -15.062 -19.609 1 98.56 266 ASP A CA 1
ATOM 2124 C C . ASP A 1 266 ? 4.234 -14.156 -18.984 1 98.56 266 ASP A C 1
ATOM 2126 O O . ASP A 1 266 ? 4.828 -13.312 -19.656 1 98.56 266 ASP A O 1
ATOM 2130 N N . GLU A 1 267 ? 4.469 -14.273 -17.688 1 98.31 267 GLU A N 1
ATOM 2131 C CA . GLU A 1 267 ? 5.586 -13.664 -16.969 1 98.31 267 GLU A CA 1
ATOM 2132 C C . GLU A 1 267 ? 6.156 -14.609 -15.922 1 98.31 267 GLU A C 1
ATOM 2134 O O . GLU A 1 267 ? 5.402 -15.211 -15.148 1 98.31 267 GLU A O 1
ATOM 2139 N N . LEU A 1 268 ? 7.43 -14.727 -15.93 1 98.38 268 LEU A N 1
ATOM 2140 C CA . LEU A 1 268 ? 8.094 -15.617 -14.984 1 98.38 268 LEU A CA 1
ATOM 2141 C C . LEU A 1 268 ? 9.414 -15.008 -14.508 1 98.38 268 LEU A C 1
ATOM 2143 O O . LEU A 1 268 ? 10.211 -14.531 -15.312 1 98.38 268 LEU A O 1
ATOM 2147 N N . GLY A 1 269 ? 9.609 -14.977 -13.266 1 96.94 269 GLY A N 1
ATOM 2148 C CA . GLY A 1 269 ? 10.82 -14.438 -12.664 1 96.94 269 GLY A CA 1
ATOM 2149 C C . GLY A 1 269 ? 10.656 -14.109 -11.188 1 96.94 269 GLY A C 1
ATOM 2150 O O . GLY A 1 269 ? 9.75 -14.625 -10.531 1 96.94 269 GLY A O 1
ATOM 2151 N N . SER A 1 270 ? 11.664 -13.391 -10.648 1 95.38 270 SER A N 1
ATOM 2152 C CA . SER A 1 270 ? 11.664 -13.039 -9.234 1 95.38 270 SER A CA 1
ATOM 2153 C C . SER A 1 270 ? 12.172 -11.617 -9.016 1 95.38 270 SER A C 1
ATOM 2155 O O . SER A 1 270 ? 12.781 -11.023 -9.914 1 95.38 270 SER A O 1
ATOM 2157 N N . TYR A 1 271 ? 11.805 -11.047 -7.859 1 91.75 271 TYR A N 1
ATOM 2158 C CA . TYR A 1 271 ? 12.258 -9.742 -7.395 1 91.75 271 TYR A CA 1
ATOM 2159 C C . TYR A 1 271 ? 12.828 -9.828 -5.984 1 91.75 271 TYR A C 1
AT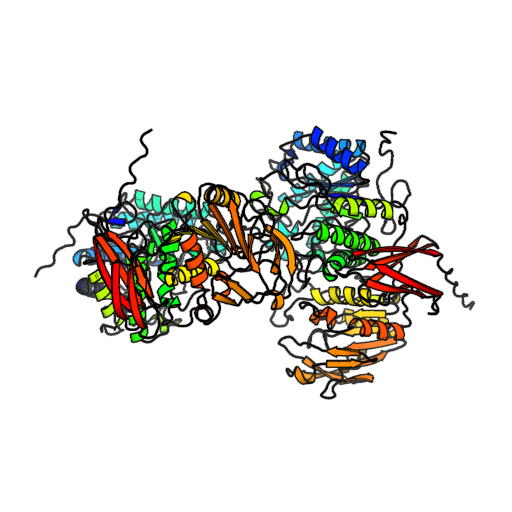OM 2161 O O . TYR A 1 271 ? 12.547 -10.781 -5.254 1 91.75 271 TYR A O 1
ATOM 2169 N N . GLY A 1 272 ? 13.656 -8.82 -5.652 1 88.94 272 GLY A N 1
ATOM 2170 C CA . GLY A 1 272 ? 14.07 -8.648 -4.27 1 88.94 272 GLY A CA 1
ATOM 2171 C C . GLY A 1 272 ? 15.078 -9.695 -3.816 1 88.94 272 GLY A C 1
ATOM 2172 O O . GLY A 1 272 ? 15.086 -10.086 -2.648 1 88.94 272 GLY A O 1
ATOM 2173 N N . CYS A 1 273 ? 15.828 -10.203 -4.664 1 92.94 273 CYS A N 1
ATOM 2174 C CA . CYS A 1 273 ? 16.828 -11.203 -4.316 1 92.94 273 CYS A CA 1
ATOM 2175 C C . CYS A 1 273 ? 18.062 -11.086 -5.207 1 92.94 273 CYS A C 1
ATOM 2177 O O . CYS A 1 273 ? 18.031 -10.352 -6.199 1 92.94 273 CYS A O 1
ATOM 2179 N N . ASP A 1 274 ? 19.141 -11.805 -4.828 1 93 274 ASP A N 1
ATOM 2180 C CA . ASP A 1 274 ? 20.375 -11.742 -5.594 1 93 274 ASP A CA 1
ATOM 2181 C C . ASP A 1 274 ? 20.328 -12.695 -6.789 1 93 274 ASP A C 1
ATOM 2183 O O . ASP A 1 274 ? 19.328 -13.398 -6.992 1 93 274 ASP A O 1
ATOM 2187 N N . GLY A 1 275 ? 21.422 -12.688 -7.633 1 95.44 275 GLY A N 1
ATOM 2188 C CA . GLY A 1 275 ? 21.469 -13.445 -8.867 1 95.44 275 GLY A CA 1
ATOM 2189 C C . GLY A 1 275 ? 21.406 -14.945 -8.648 1 95.44 275 GLY A C 1
ATOM 2190 O O . GLY A 1 275 ? 20.766 -15.664 -9.414 1 95.44 275 GLY A O 1
ATOM 2191 N N . THR A 1 276 ? 22.031 -15.43 -7.605 1 95.75 276 THR A N 1
ATOM 2192 C CA . THR A 1 276 ? 22.062 -16.859 -7.312 1 95.75 276 THR A CA 1
ATOM 2193 C C . THR A 1 276 ? 20.672 -17.344 -6.922 1 95.75 276 THR A C 1
ATOM 2195 O O . THR A 1 276 ? 20.203 -18.375 -7.434 1 95.75 276 THR A O 1
ATOM 2198 N N . THR A 1 277 ? 20.031 -16.594 -6.031 1 96.56 277 THR A N 1
ATOM 2199 C CA . THR A 1 277 ? 18.672 -16.938 -5.598 1 96.56 277 THR A CA 1
ATOM 2200 C C . THR A 1 277 ? 17.703 -16.891 -6.766 1 96.56 277 THR A C 1
ATOM 2202 O O . THR A 1 277 ? 16.875 -17.797 -6.938 1 96.56 277 THR A O 1
ATOM 2205 N N . ALA A 1 278 ? 17.859 -15.906 -7.602 1 97.81 278 ALA A N 1
ATOM 2206 C CA . ALA A 1 278 ? 17 -15.766 -8.766 1 97.81 278 ALA A CA 1
ATOM 2207 C C . ALA A 1 278 ? 17.172 -16.938 -9.727 1 97.81 278 ALA A C 1
ATOM 2209 O O . ALA A 1 278 ? 16.203 -17.453 -10.266 1 97.81 278 ALA A O 1
ATOM 2210 N N . ALA A 1 279 ? 18.391 -17.344 -9.953 1 98.44 279 ALA A N 1
ATOM 2211 C CA . ALA A 1 279 ? 18.703 -18.453 -10.852 1 98.44 279 ALA A CA 1
ATOM 2212 C C . ALA A 1 279 ? 18.094 -19.75 -10.344 1 98.44 279 ALA A C 1
ATOM 2214 O O . ALA A 1 279 ? 17.453 -20.484 -11.102 1 98.44 279 ALA A O 1
ATOM 2215 N N . ARG A 1 280 ? 18.297 -20.016 -9.086 1 98.38 280 ARG A N 1
ATOM 2216 C CA . ARG A 1 280 ? 17.75 -21.219 -8.477 1 98.38 280 ARG A CA 1
ATOM 2217 C C . ARG A 1 280 ? 16.219 -21.219 -8.555 1 98.38 280 ARG A C 1
ATOM 2219 O O . ARG A 1 280 ? 15.609 -22.234 -8.875 1 98.38 280 ARG A O 1
ATOM 2226 N N . TYR A 1 281 ? 15.656 -20.078 -8.273 1 98.44 281 TYR A N 1
ATOM 2227 C CA . TYR A 1 281 ? 14.211 -19.938 -8.367 1 98.44 281 TYR A CA 1
ATOM 2228 C C . TYR A 1 281 ? 13.711 -20.281 -9.766 1 98.44 281 TYR A C 1
ATOM 2230 O O . TYR A 1 281 ? 12.773 -21.062 -9.93 1 98.44 281 TYR A O 1
ATOM 2238 N N . LEU A 1 282 ? 14.297 -19.656 -10.797 1 98.69 282 LEU A N 1
ATOM 2239 C CA . LEU A 1 282 ? 13.836 -19.844 -12.164 1 98.69 282 LEU A CA 1
ATOM 2240 C C . LEU A 1 282 ? 13.938 -21.312 -12.578 1 98.69 282 LEU A C 1
ATOM 2242 O O . LEU A 1 282 ? 13.039 -21.844 -13.234 1 98.69 282 LEU A O 1
ATOM 2246 N N . ARG A 1 283 ? 15.008 -22 -12.195 1 98.62 283 ARG A N 1
ATOM 2247 C CA . ARG A 1 283 ? 15.203 -23.406 -12.492 1 98.62 283 ARG A CA 1
ATOM 2248 C C . ARG A 1 283 ? 14.023 -24.25 -11.992 1 98.62 283 ARG A C 1
ATOM 2250 O O . ARG A 1 283 ? 13.383 -24.953 -12.773 1 98.62 283 ARG A O 1
ATOM 2257 N N . ALA A 1 284 ? 13.734 -24.109 -10.773 1 98.75 284 ALA A N 1
ATOM 2258 C CA . ALA A 1 284 ? 12.711 -24.953 -10.156 1 98.75 284 ALA A CA 1
ATOM 2259 C C . ALA A 1 284 ? 11.32 -24.547 -10.633 1 98.75 284 ALA A C 1
ATOM 2261 O O . ALA A 1 284 ? 10.508 -25.406 -10.984 1 98.75 284 ALA A O 1
ATOM 2262 N N . ALA A 1 285 ? 11.039 -23.25 -10.664 1 98.69 285 ALA A N 1
ATOM 2263 C CA . ALA A 1 285 ? 9.695 -22.766 -10.984 1 98.69 285 ALA A CA 1
ATOM 2264 C C . ALA A 1 285 ? 9.32 -23.094 -12.422 1 98.69 285 ALA A C 1
ATOM 2266 O O . ALA A 1 285 ? 8.172 -23.484 -12.695 1 98.69 285 ALA A O 1
ATOM 2267 N N . SER A 1 286 ? 10.258 -22.938 -13.359 1 98.69 286 SER A N 1
ATOM 2268 C CA . SER A 1 286 ? 9.945 -23.219 -14.766 1 98.69 286 SER A CA 1
ATOM 2269 C C . SER A 1 286 ? 9.641 -24.703 -14.984 1 98.69 286 SER A C 1
ATOM 2271 O O . SER A 1 286 ? 8.641 -25.047 -15.609 1 98.69 286 SER A O 1
ATOM 2273 N N . HIS A 1 287 ? 10.453 -25.578 -14.414 1 98.81 287 HIS A N 1
ATOM 2274 C CA . HIS A 1 287 ? 10.227 -27.016 -14.578 1 98.81 287 HIS A CA 1
ATOM 2275 C C . HIS A 1 287 ? 8.93 -27.453 -13.898 1 98.81 287 HIS A C 1
ATOM 2277 O O . HIS A 1 287 ? 8.195 -28.281 -14.445 1 98.81 287 HIS A O 1
ATOM 2283 N N . SER A 1 288 ? 8.703 -26.891 -12.742 1 98.69 288 SER A N 1
ATOM 2284 C CA . SER A 1 288 ? 7.48 -27.25 -12.023 1 98.69 288 SER A CA 1
ATOM 2285 C C . SER A 1 288 ? 6.242 -26.75 -12.758 1 98.69 288 SER A C 1
ATOM 2287 O O . SER A 1 288 ? 5.215 -27.422 -12.789 1 98.69 288 SER A O 1
ATOM 2289 N N . ALA A 1 289 ? 6.34 -25.562 -13.359 1 98.56 289 ALA A N 1
ATOM 2290 C CA . ALA A 1 289 ? 5.23 -25.031 -14.156 1 98.56 289 ALA A CA 1
ATOM 2291 C C . ALA A 1 289 ? 4.965 -25.906 -15.375 1 98.56 289 ALA A C 1
ATOM 2293 O O . ALA A 1 289 ? 3.809 -26.188 -15.703 1 98.56 289 ALA A O 1
ATOM 2294 N N . PHE A 1 290 ? 6.016 -26.359 -16.016 1 98.38 290 PHE A N 1
ATOM 2295 C CA . PHE A 1 290 ? 5.875 -27.281 -17.141 1 98.38 290 PHE A CA 1
ATOM 2296 C C . PHE A 1 290 ? 5.215 -28.578 -16.688 1 98.38 290 PHE A C 1
ATOM 2298 O O . PHE A 1 290 ? 4.27 -29.047 -17.328 1 98.38 290 PHE A O 1
ATOM 2305 N N . ALA A 1 291 ? 5.688 -29.109 -15.586 1 98.12 291 ALA A N 1
ATOM 2306 C CA . ALA A 1 291 ? 5.148 -30.359 -15.07 1 98.12 291 ALA A CA 1
ATOM 2307 C C . ALA A 1 291 ? 3.674 -30.203 -14.695 1 98.12 291 ALA A C 1
ATOM 2309 O O . ALA A 1 291 ? 2.906 -31.172 -14.781 1 98.12 291 ALA A O 1
ATOM 2310 N N . ALA A 1 292 ? 3.303 -29.016 -14.344 1 97.81 292 ALA A N 1
ATOM 2311 C CA . ALA A 1 292 ? 1.919 -28.719 -13.977 1 97.81 292 ALA A CA 1
ATOM 2312 C C . ALA A 1 292 ? 1.031 -28.625 -15.211 1 97.81 292 ALA A C 1
ATOM 2314 O O . ALA A 1 292 ? -0.198 -28.641 -15.102 1 97.81 292 ALA A O 1
ATOM 2315 N N . GLY A 1 293 ? 1.638 -28.438 -16.391 1 96.75 293 GLY A N 1
ATOM 2316 C CA . GLY A 1 293 ? 0.854 -28.484 -17.609 1 96.75 293 GLY A CA 1
ATOM 2317 C C . GLY A 1 293 ? 0.922 -27.188 -18.406 1 96.75 293 GLY A C 1
ATOM 2318 O O . GLY A 1 293 ? 0.151 -27 -19.344 1 96.75 293 GLY A O 1
ATOM 2319 N N . ALA A 1 294 ? 1.846 -26.25 -18.062 1 98 294 ALA A N 1
ATOM 2320 C CA . ALA A 1 294 ? 1.976 -25.016 -18.828 1 98 294 ALA A CA 1
ATOM 2321 C C . ALA A 1 294 ? 2.311 -25.312 -20.281 1 98 294 ALA A C 1
ATOM 2323 O O . ALA A 1 294 ? 3.139 -26.172 -20.578 1 98 294 ALA A O 1
ATOM 2324 N N . VAL A 1 295 ? 1.666 -24.594 -21.188 1 97.12 295 VAL A N 1
ATOM 2325 C CA . VAL A 1 295 ? 1.889 -24.844 -22.609 1 97.12 295 VAL A CA 1
ATOM 2326 C C . VAL A 1 295 ? 3.016 -23.938 -23.109 1 97.12 295 VAL A C 1
ATOM 2328 O O . VAL A 1 295 ? 3.475 -24.094 -24.25 1 97.12 295 VAL A O 1
ATOM 2331 N N . GLY A 1 296 ? 3.455 -23.062 -22.281 1 97.81 296 GLY A N 1
ATOM 2332 C CA . GLY A 1 296 ? 4.562 -22.172 -22.594 1 97.81 296 GLY A CA 1
ATOM 2333 C C . GLY A 1 296 ? 4.938 -21.266 -21.438 1 97.81 296 GLY A C 1
ATOM 2334 O O . GLY A 1 296 ? 4.191 -21.156 -20.453 1 97.81 296 GLY A O 1
ATOM 2335 N N . THR A 1 297 ? 6.121 -20.672 -21.516 1 98.44 297 THR A N 1
ATOM 2336 C CA . THR A 1 297 ? 6.625 -19.734 -20.516 1 98.44 297 THR A CA 1
ATOM 2337 C C . THR A 1 297 ? 7.301 -18.547 -21.188 1 98.44 297 THR A C 1
ATOM 2339 O O . THR A 1 297 ? 7.938 -18.688 -22.234 1 98.44 297 THR A O 1
ATOM 2342 N N . ALA A 1 298 ? 7.141 -17.406 -20.641 1 98.75 298 ALA A N 1
ATOM 2343 C CA . ALA A 1 298 ? 7.891 -16.203 -21.031 1 98.75 298 ALA A CA 1
ATOM 2344 C C . ALA A 1 298 ? 8.508 -15.539 -19.797 1 98.75 298 ALA A C 1
ATOM 2346 O O . ALA A 1 298 ? 7.785 -15.117 -18.891 1 98.75 298 ALA A O 1
ATOM 2347 N N . VAL A 1 299 ? 9.82 -15.453 -19.781 1 98.69 299 VAL A N 1
ATOM 2348 C CA . VAL A 1 299 ? 10.531 -14.867 -18.656 1 98.69 299 VAL A CA 1
ATOM 2349 C C . VAL A 1 299 ? 10.422 -13.344 -18.719 1 98.69 299 VAL A C 1
ATOM 2351 O O . VAL A 1 299 ? 10.453 -12.75 -19.797 1 98.69 299 VAL A O 1
ATOM 2354 N N . TRP A 1 300 ? 10.148 -12.68 -17.578 1 97.44 300 TRP A N 1
ATOM 2355 C CA . TRP A 1 300 ? 10.203 -11.234 -17.391 1 97.44 300 TRP A CA 1
ATOM 2356 C C . TRP A 1 300 ? 11.562 -10.812 -16.828 1 97.44 300 TRP A C 1
ATOM 2358 O O . TRP A 1 300 ? 11.867 -11.078 -15.672 1 97.44 300 TRP A O 1
ATOM 2368 N N . CYS A 1 301 ? 12.586 -10.133 -17.609 1 96.5 301 CYS A N 1
ATOM 2369 C CA . CYS A 1 301 ? 12.5 -9.773 -19.016 1 96.5 301 CYS A CA 1
ATOM 2370 C C . CYS A 1 301 ? 13.797 -10.109 -19.75 1 96.5 301 CYS A C 1
ATOM 2372 O O . CYS A 1 301 ? 14.609 -10.883 -19.25 1 96.5 301 CYS A O 1
ATOM 2374 N N . TRP A 1 302 ? 13.977 -9.68 -20.969 1 98.5 302 TRP A N 1
ATOM 2375 C CA . TRP A 1 302 ? 15.125 -10.031 -21.797 1 98.5 302 TRP A CA 1
ATOM 2376 C C . TRP A 1 302 ? 16.406 -9.445 -21.234 1 98.5 302 TRP A C 1
ATOM 2378 O O . TRP A 1 302 ? 17.406 -10.164 -21.062 1 98.5 302 TRP A O 1
ATOM 2388 N N . GLN A 1 303 ? 16.391 -8.195 -20.891 1 98.44 303 GLN A N 1
ATOM 2389 C CA . GLN A 1 303 ? 17.578 -7.484 -20.438 1 98.44 303 GLN A CA 1
ATOM 2390 C C . GLN A 1 303 ? 17.234 -6.422 -19.406 1 98.44 303 GLN A C 1
ATOM 2392 O O . GLN A 1 303 ? 16.156 -5.832 -19.453 1 98.44 303 GLN A O 1
ATOM 2397 N N . ASP A 1 304 ? 18.172 -6.215 -18.406 1 97.44 304 ASP A N 1
ATOM 2398 C CA . ASP A 1 304 ? 18.047 -5.078 -17.5 1 97.44 304 ASP A CA 1
ATOM 2399 C C . ASP A 1 304 ? 17.906 -3.771 -18.281 1 97.44 304 ASP A C 1
ATOM 2401 O O . ASP A 1 304 ? 18.562 -3.59 -19.312 1 97.44 304 ASP A O 1
ATOM 2405 N N . PHE A 1 305 ? 17.141 -2.818 -17.766 1 96.69 305 PHE A N 1
ATOM 2406 C CA . PHE A 1 305 ? 16.828 -1.584 -18.484 1 96.69 305 PHE A CA 1
ATOM 2407 C C . PHE A 1 305 ? 17.828 -0.489 -18.109 1 96.69 305 PHE A C 1
ATOM 2409 O O . PHE A 1 305 ? 18.188 -0.34 -16.938 1 96.69 305 PHE A O 1
ATOM 2416 N N . THR A 1 306 ? 18.281 0.231 -19.109 1 95.88 306 THR A N 1
ATOM 2417 C CA . THR A 1 306 ? 19.156 1.379 -18.875 1 95.88 306 THR A CA 1
ATOM 2418 C C . THR A 1 306 ? 18.344 2.676 -18.891 1 95.88 306 THR A C 1
ATOM 2420 O O . THR A 1 306 ? 18.812 3.709 -18.406 1 95.88 306 THR A O 1
ATOM 2423 N N . THR A 1 307 ? 17.125 2.584 -19.484 1 94.75 307 THR A N 1
ATOM 2424 C CA . THR A 1 307 ? 16.281 3.773 -19.516 1 94.75 307 THR A CA 1
ATOM 2425 C C . THR A 1 307 ? 15.82 4.145 -18.109 1 94.75 307 THR A C 1
ATOM 2427 O O . THR A 1 307 ? 15.672 3.273 -17.25 1 94.75 307 THR A O 1
ATOM 2430 N N . GLU A 1 308 ? 15.625 5.414 -17.906 1 91.69 308 GLU A N 1
ATOM 2431 C CA . GLU A 1 308 ? 15.133 5.934 -16.641 1 91.69 308 GLU A CA 1
ATOM 2432 C C . GLU A 1 308 ? 13.734 6.531 -16.781 1 91.69 308 GLU A C 1
ATOM 2434 O O . GLU A 1 308 ? 13.219 7.152 -15.859 1 91.69 308 GLU A O 1
ATOM 2439 N N . ARG A 1 309 ? 13.211 6.387 -17.859 1 91.25 309 ARG A N 1
ATOM 2440 C CA . ARG A 1 309 ? 11.906 6.965 -18.141 1 91.25 309 ARG A CA 1
ATOM 2441 C C . ARG A 1 309 ? 10.789 6.129 -17.516 1 91.25 309 ARG A C 1
ATOM 2443 O O . ARG A 1 309 ? 11.047 5.051 -16.984 1 91.25 309 ARG A O 1
ATOM 2450 N N . LYS A 1 310 ? 9.594 6.637 -17.531 1 89.75 310 LYS A N 1
ATOM 2451 C CA . LYS A 1 310 ? 8.414 5.91 -17.078 1 89.75 310 LYS A CA 1
ATOM 2452 C C . LYS A 1 310 ? 8.375 4.5 -17.672 1 89.75 310 LYS A C 1
ATOM 2454 O O . LYS A 1 310 ? 8.586 4.316 -18.859 1 89.75 310 LYS A O 1
ATOM 2459 N N . PRO A 1 311 ? 8.203 3.5 -16.859 1 89.31 311 PRO A N 1
ATOM 2460 C CA . PRO A 1 311 ? 7.793 3.553 -15.461 1 89.31 311 PRO A CA 1
ATOM 2461 C C . PRO A 1 311 ? 8.969 3.439 -14.5 1 89.31 311 PRO A C 1
ATOM 2463 O O . PRO A 1 311 ? 8.781 3.463 -13.281 1 89.31 311 PRO A O 1
ATOM 2466 N N . TYR A 1 312 ? 10.164 3.492 -14.977 1 88 312 TYR A N 1
ATOM 2467 C CA . TYR A 1 312 ? 11.32 3.049 -14.219 1 88 312 TYR A CA 1
ATOM 2468 C C . TYR A 1 312 ? 11.836 4.156 -13.305 1 88 312 TYR A C 1
ATOM 2470 O O . TYR A 1 312 ? 12.578 3.898 -12.359 1 88 312 TYR A O 1
ATOM 2478 N N . ALA A 1 313 ? 11.398 5.355 -13.578 1 85.75 313 ALA A N 1
ATOM 2479 C CA . ALA A 1 313 ? 11.781 6.473 -12.719 1 85.75 313 ALA A CA 1
ATOM 2480 C C . ALA A 1 313 ? 11.203 6.305 -11.312 1 85.75 313 ALA A C 1
ATOM 2482 O O . ALA A 1 313 ? 11.883 6.582 -10.32 1 85.75 313 ALA A O 1
ATOM 2483 N N . LEU A 1 314 ? 10.031 5.832 -11.219 1 82.12 314 LEU A N 1
ATOM 2484 C CA . LEU A 1 314 ? 9.328 5.672 -9.945 1 82.12 314 LEU A CA 1
ATOM 2485 C C . LEU A 1 314 ? 9.68 4.336 -9.297 1 82.12 314 LEU A C 1
ATOM 2487 O O . LEU A 1 314 ? 9.594 4.191 -8.078 1 82.12 314 LEU A O 1
ATOM 2491 N N . ARG A 1 315 ? 10.117 3.383 -10.133 1 84.5 315 ARG A N 1
ATOM 2492 C CA . ARG A 1 315 ? 10.398 2.031 -9.656 1 84.5 315 ARG A CA 1
ATOM 2493 C C . ARG A 1 315 ? 11.727 1.521 -10.195 1 84.5 315 ARG A C 1
ATOM 2495 O O . ARG A 1 315 ? 11.766 0.608 -11.016 1 84.5 315 ARG A O 1
ATOM 2502 N N . PRO A 1 316 ? 12.703 2.043 -9.625 1 85.25 316 PRO A N 1
ATOM 2503 C CA . PRO A 1 316 ? 14.023 1.781 -10.203 1 85.25 316 PRO A CA 1
ATOM 2504 C C . PRO A 1 316 ? 14.414 0.307 -10.141 1 85.25 316 PRO A C 1
ATOM 2506 O O . PRO A 1 316 ? 15.164 -0.175 -11 1 85.25 316 PRO A O 1
ATOM 2509 N N . ASN A 1 317 ? 13.93 -0.399 -9.18 1 85.56 317 ASN A N 1
ATOM 2510 C CA . ASN A 1 317 ? 14.305 -1.799 -9.023 1 85.56 317 ASN A CA 1
ATOM 2511 C C . ASN A 1 317 ? 13.711 -2.668 -10.125 1 85.56 317 ASN A C 1
ATOM 2513 O O . ASN A 1 317 ? 14.141 -3.803 -10.328 1 85.56 317 ASN A O 1
ATOM 2517 N N . GLU A 1 318 ? 12.789 -2.158 -10.883 1 88.5 318 GLU A N 1
ATOM 2518 C CA . GLU A 1 318 ? 12.195 -2.869 -12.008 1 88.5 318 GLU A CA 1
ATOM 2519 C C . GLU A 1 318 ? 13.148 -2.912 -13.195 1 88.5 318 GLU A C 1
ATOM 2521 O O . GLU A 1 318 ? 12.938 -3.668 -14.148 1 88.5 318 GLU A O 1
ATOM 2526 N N . ARG A 1 319 ? 14.258 -2.219 -13.039 1 91.38 319 ARG A N 1
ATOM 2527 C CA . ARG A 1 319 ? 15.219 -2.156 -14.141 1 91.38 319 ARG A CA 1
ATOM 2528 C C . ARG A 1 319 ? 16.172 -3.34 -14.102 1 91.38 319 ARG A C 1
ATOM 2530 O O . ARG A 1 319 ? 16.969 -3.535 -15.023 1 91.38 319 ARG A O 1
ATOM 2537 N N . ARG A 1 320 ? 16.094 -4.148 -13.078 1 91.69 320 ARG A N 1
ATOM 2538 C CA . ARG A 1 320 ? 17.109 -5.176 -12.867 1 91.69 320 ARG A CA 1
ATOM 2539 C C . ARG A 1 320 ? 16.516 -6.574 -12.961 1 91.69 320 ARG A C 1
ATOM 2541 O O . ARG A 1 320 ? 16.844 -7.453 -12.172 1 91.69 320 ARG A O 1
ATOM 2548 N N . VAL A 1 321 ? 15.703 -6.855 -13.938 1 92.81 321 VAL A N 1
ATOM 2549 C CA . VAL A 1 321 ? 14.898 -8.078 -13.977 1 92.81 321 VAL A CA 1
ATOM 2550 C C . VAL A 1 321 ? 15.273 -8.906 -15.195 1 92.81 321 VAL A C 1
ATOM 2552 O O . VAL A 1 321 ? 14.633 -9.914 -15.492 1 92.81 321 VAL A O 1
ATOM 2555 N N . GLY A 1 322 ? 16.344 -8.555 -15.938 1 97.12 322 GLY A N 1
ATOM 2556 C CA . GLY A 1 322 ? 16.641 -9.164 -17.219 1 97.12 322 GLY A CA 1
ATOM 2557 C C . GLY A 1 322 ? 17.391 -10.484 -17.109 1 97.12 322 GLY A C 1
ATOM 2558 O O . GLY A 1 322 ? 18.031 -10.75 -16.078 1 97.12 322 GLY A O 1
ATOM 2559 N N . LEU A 1 323 ? 17.25 -11.281 -18.188 1 98.56 323 LEU A N 1
ATOM 2560 C CA . LEU A 1 323 ? 18.125 -12.43 -18.391 1 98.56 323 LEU A CA 1
ATOM 2561 C C . LEU A 1 323 ? 19.562 -11.969 -18.641 1 98.56 323 LEU A C 1
ATOM 2563 O O . LEU A 1 323 ? 20.516 -12.688 -18.328 1 98.56 323 LEU A O 1
ATOM 2567 N N . LEU A 1 324 ? 19.703 -10.812 -19.234 1 98.5 324 LEU A N 1
ATOM 2568 C CA . LEU A 1 324 ? 20.969 -10.125 -19.422 1 98.5 324 LEU A CA 1
ATOM 2569 C C . LEU A 1 324 ? 21.078 -8.906 -18.516 1 98.5 324 LEU A C 1
ATOM 2571 O O . LEU A 1 324 ? 20.062 -8.32 -18.141 1 98.5 324 LEU A O 1
ATOM 2575 N N . ASP A 1 325 ? 22.281 -8.562 -18.125 1 97.5 325 ASP A N 1
ATOM 2576 C CA . ASP A 1 325 ? 22.469 -7.336 -17.344 1 97.5 325 ASP A CA 1
ATOM 2577 C C . ASP A 1 325 ? 22.406 -6.105 -18.25 1 97.5 325 ASP A C 1
ATOM 2579 O O . ASP A 1 325 ? 22.156 -6.219 -19.453 1 97.5 325 ASP A O 1
ATOM 2583 N N . ALA A 1 326 ? 22.609 -4.922 -17.734 1 95.62 326 ALA A N 1
ATOM 2584 C CA . ALA A 1 326 ? 22.422 -3.66 -18.453 1 95.62 326 ALA A CA 1
ATOM 2585 C C . ALA A 1 326 ? 23.422 -3.527 -19.594 1 95.62 326 ALA A C 1
ATOM 2587 O O . ALA A 1 326 ? 23.125 -2.873 -20.609 1 95.62 326 ALA A O 1
ATOM 2588 N N . ASP A 1 327 ? 24.562 -4.219 -19.531 1 95.75 327 ASP A N 1
ATOM 2589 C CA . ASP A 1 327 ? 25.609 -4.133 -20.547 1 95.75 327 ASP A CA 1
ATOM 2590 C C . ASP A 1 327 ? 25.5 -5.285 -21.547 1 95.75 327 ASP A C 1
ATOM 2592 O O . ASP A 1 327 ? 26.344 -5.414 -22.438 1 95.75 327 ASP A O 1
ATOM 2596 N N . GLY A 1 328 ? 24.547 -6.125 -21.344 1 96.62 328 GLY A N 1
ATOM 2597 C CA . GLY A 1 328 ? 24.344 -7.238 -22.266 1 96.62 328 GLY A CA 1
ATOM 2598 C C . GLY A 1 328 ? 25.047 -8.508 -21.812 1 96.62 328 GLY A C 1
ATOM 2599 O O . GLY A 1 328 ? 25.047 -9.516 -22.531 1 96.62 328 GLY A O 1
ATOM 2600 N N . GLY A 1 329 ? 25.609 -8.414 -20.656 1 97.88 329 GLY A N 1
ATOM 2601 C CA . GLY A 1 329 ? 26.234 -9.617 -20.125 1 97.88 329 GLY A CA 1
ATOM 2602 C C . GLY A 1 329 ? 25.234 -10.641 -19.625 1 97.88 329 GLY A C 1
ATOM 2603 O O . GLY A 1 329 ? 24.172 -10.273 -19.125 1 97.88 329 GLY A O 1
ATOM 2604 N N . GLU A 1 330 ? 25.609 -11.914 -19.75 1 98 330 GLU A N 1
ATOM 2605 C CA . GLU A 1 330 ? 24.734 -13 -19.312 1 98 330 GLU A CA 1
ATOM 2606 C C . GLU A 1 330 ? 24.641 -13.055 -17.797 1 98 330 GLU A C 1
ATOM 2608 O O . GLU A 1 330 ? 25.672 -13.047 -17.109 1 98 330 GLU A O 1
ATOM 2613 N N . LYS A 1 331 ? 23.438 -13.07 -17.281 1 97.81 331 LYS A N 1
ATOM 2614 C CA . LYS A 1 331 ? 23.203 -13.32 -15.859 1 97.81 331 LYS A CA 1
ATOM 2615 C C . LYS A 1 331 ? 23.016 -14.812 -15.594 1 97.81 331 LYS A C 1
ATOM 2617 O O . LYS A 1 331 ? 22.688 -15.578 -16.5 1 97.81 331 LYS A O 1
ATOM 2622 N N . PRO A 1 332 ? 23.172 -15.242 -14.305 1 97.75 332 PRO A N 1
ATOM 2623 C CA . PRO A 1 332 ? 22.984 -16.656 -13.977 1 97.75 332 PRO A CA 1
ATOM 2624 C C . PRO A 1 332 ? 21.594 -17.188 -14.367 1 97.75 332 PRO A C 1
ATOM 2626 O O . PRO A 1 332 ? 21.469 -18.359 -14.734 1 97.75 332 PRO A O 1
ATOM 2629 N N . VAL A 1 333 ? 20.594 -16.375 -14.391 1 98.25 333 VAL A N 1
ATOM 2630 C CA . VAL A 1 333 ? 19.234 -16.781 -14.711 1 98.25 333 VAL A CA 1
ATOM 2631 C C . VAL A 1 333 ? 19.156 -17.234 -16.172 1 98.25 333 VAL A C 1
ATOM 2633 O O . VAL A 1 333 ? 18.375 -18.125 -16.516 1 98.25 333 VAL A O 1
ATOM 2636 N N . LEU A 1 334 ? 19.938 -16.609 -17.062 1 98.69 334 LEU A N 1
ATOM 2637 C CA . LEU A 1 334 ? 19.906 -17 -18.469 1 98.69 334 LEU A CA 1
ATOM 2638 C C . LEU A 1 334 ? 20.438 -18.422 -18.641 1 98.69 334 LEU A C 1
ATOM 2640 O O . LEU A 1 334 ? 19.875 -19.203 -19.422 1 98.69 334 LEU A O 1
ATOM 2644 N N . ALA A 1 335 ? 21.469 -18.766 -17.938 1 98.25 335 ALA A N 1
ATOM 2645 C CA . ALA A 1 335 ? 22.031 -20.109 -18 1 98.25 335 ALA A CA 1
ATOM 2646 C C . ALA A 1 335 ? 20.984 -21.141 -17.578 1 98.25 335 ALA A C 1
ATOM 2648 O O . ALA A 1 335 ? 20.859 -22.203 -18.203 1 98.25 335 ALA A O 1
ATOM 2649 N N . GLU A 1 336 ? 20.266 -20.844 -16.531 1 98.38 336 GLU A N 1
ATOM 2650 C CA . GLU A 1 336 ? 19.234 -21.75 -16.047 1 98.38 336 GLU A CA 1
ATOM 2651 C C . GLU A 1 336 ? 18.094 -21.875 -17.062 1 98.38 336 GLU A C 1
ATOM 2653 O O . GLU A 1 336 ? 17.578 -22.969 -17.281 1 98.38 336 GLU A O 1
ATOM 2658 N N . TYR A 1 337 ? 17.703 -20.781 -17.641 1 98.56 337 TYR A N 1
ATOM 2659 C CA . TYR A 1 337 ? 16.625 -20.828 -18.609 1 98.56 337 TYR A CA 1
ATOM 2660 C C . TYR A 1 337 ? 17.031 -21.609 -19.859 1 98.56 337 TYR A C 1
ATOM 2662 O O . TYR A 1 337 ? 16.219 -22.344 -20.438 1 98.56 337 TYR A O 1
ATOM 2670 N N . ARG A 1 338 ? 18.297 -21.469 -20.281 1 98.19 338 ARG A N 1
ATOM 2671 C CA . ARG A 1 338 ? 18.828 -22.219 -21.406 1 98.19 338 ARG A CA 1
ATOM 2672 C C . ARG A 1 338 ? 18.703 -23.719 -21.172 1 98.19 338 ARG A C 1
ATOM 2674 O O . ARG A 1 338 ? 18.312 -24.469 -22.078 1 98.19 338 ARG A O 1
ATOM 2681 N N . GLU A 1 339 ? 19.047 -24.078 -20.016 1 98.19 339 GLU A N 1
ATOM 2682 C CA . GLU A 1 339 ? 18.953 -25.484 -19.688 1 98.19 339 GLU A CA 1
ATOM 2683 C C . GLU A 1 339 ? 17.5 -25.953 -19.688 1 98.19 339 GLU A C 1
ATOM 2685 O O . GLU A 1 339 ? 17.188 -27.047 -20.172 1 98.19 339 GLU A O 1
ATOM 2690 N N . PHE A 1 340 ? 16.656 -25.219 -19.141 1 98.44 340 PHE A N 1
ATOM 2691 C CA . PHE A 1 340 ? 15.227 -25.516 -19.172 1 98.44 340 PHE A CA 1
ATOM 2692 C C . PHE A 1 340 ? 14.734 -25.672 -20.609 1 98.44 340 PHE A C 1
ATOM 2694 O O . PHE A 1 340 ? 14.047 -26.641 -20.938 1 98.44 340 PHE A O 1
ATOM 2701 N N . ILE A 1 341 ? 15.117 -24.703 -21.469 1 98.56 341 ILE A N 1
ATOM 2702 C CA . ILE A 1 341 ? 14.719 -24.703 -22.859 1 98.56 341 ILE A CA 1
ATOM 2703 C C . ILE A 1 341 ? 15.172 -25.984 -23.531 1 98.56 341 ILE A C 1
ATOM 2705 O O . ILE A 1 341 ? 14.383 -26.656 -24.219 1 98.56 341 ILE A O 1
ATOM 2709 N N . ARG A 1 342 ? 16.391 -26.328 -23.344 1 97.88 342 ARG A N 1
ATOM 2710 C CA . ARG A 1 342 ? 16.938 -27.547 -23.922 1 97.88 342 ARG A CA 1
ATOM 2711 C C . ARG A 1 342 ? 16.125 -28.766 -23.516 1 97.88 342 ARG A C 1
ATOM 2713 O O . ARG A 1 342 ? 15.805 -29.625 -24.359 1 97.88 342 ARG A O 1
ATOM 2720 N N . ARG A 1 343 ? 15.719 -28.844 -22.344 1 97.94 343 ARG A N 1
ATOM 2721 C CA . ARG A 1 343 ? 15.016 -30.016 -21.812 1 97.94 343 ARG A CA 1
ATOM 2722 C C . ARG A 1 343 ? 13.586 -30.078 -22.344 1 97.94 343 ARG A C 1
ATOM 2724 O O . ARG A 1 343 ? 13.141 -31.125 -22.812 1 97.94 343 ARG A O 1
ATOM 2731 N N . VAL A 1 344 ? 12.859 -28.984 -22.344 1 97.38 344 VAL A N 1
ATOM 2732 C CA . VAL A 1 344 ? 11.43 -29.031 -22.609 1 97.38 344 VAL A CA 1
ATOM 2733 C C . VAL A 1 344 ? 11.203 -29.109 -24.125 1 97.38 344 VAL A C 1
ATOM 2735 O O . VAL A 1 344 ? 10.141 -29.562 -24.578 1 97.38 344 VAL A O 1
ATOM 2738 N N . THR A 1 345 ? 12.211 -28.672 -24.922 1 95.75 345 THR A N 1
ATOM 2739 C CA . THR A 1 345 ? 12.094 -28.781 -26.359 1 95.75 345 THR A CA 1
ATOM 2740 C C . THR A 1 345 ? 12.789 -30.047 -26.875 1 95.75 345 THR A C 1
ATOM 2742 O O . THR A 1 345 ? 12.68 -30.391 -28.047 1 95.75 345 THR A O 1
ATOM 2745 N N . GLY A 1 346 ? 13.484 -30.734 -26.047 1 95.25 346 GLY A N 1
ATOM 2746 C CA . GLY A 1 346 ? 14.18 -31.969 -26.391 1 95.25 346 GLY A CA 1
ATOM 2747 C C . GLY A 1 346 ? 13.594 -33.188 -25.719 1 95.25 346 GLY A C 1
ATOM 2748 O O . GLY A 1 346 ? 12.547 -33.688 -26.125 1 95.25 346 GLY A O 1
ATOM 2749 N N . GLU A 1 347 ? 14.195 -33.531 -24.609 1 95.12 347 GLU A N 1
ATOM 2750 C CA . GLU A 1 347 ? 13.867 -34.781 -23.953 1 95.12 347 GLU A CA 1
ATOM 2751 C C . GLU A 1 347 ? 12.445 -34.781 -23.406 1 95.12 347 GLU A C 1
ATOM 2753 O O . GLU A 1 347 ? 11.812 -35.844 -23.312 1 95.12 347 GLU A O 1
ATOM 2758 N N . LEU A 1 348 ? 11.906 -33.688 -23.109 1 96.75 348 LEU A N 1
ATOM 2759 C CA . LEU A 1 348 ? 10.578 -33.625 -22.516 1 96.75 348 LEU A CA 1
ATOM 2760 C C . LEU A 1 348 ? 9.531 -33.25 -23.562 1 96.75 348 LEU A C 1
ATOM 2762 O O . LEU A 1 348 ? 8.344 -33.156 -23.25 1 96.75 348 LEU A O 1
ATOM 2766 N N . ALA A 1 349 ? 9.945 -33.062 -24.812 1 94 349 ALA A N 1
ATOM 2767 C CA . ALA A 1 349 ? 9.008 -32.688 -25.875 1 94 349 ALA A CA 1
ATOM 2768 C C . ALA A 1 349 ? 7.883 -33.719 -25.969 1 94 349 ALA A C 1
ATOM 2770 O O . ALA A 1 349 ? 8.133 -34.938 -26.016 1 94 349 ALA A O 1
ATOM 2771 N N . GLY A 1 350 ? 6.621 -33.219 -25.922 1 93.31 350 GLY A N 1
ATOM 2772 C CA . GLY A 1 350 ? 5.469 -34.062 -26.109 1 93.31 350 GLY A CA 1
ATOM 2773 C C . GLY A 1 350 ? 4.941 -34.656 -24.812 1 93.31 350 GLY A C 1
ATOM 2774 O O . GLY A 1 350 ? 3.842 -35.219 -24.781 1 93.31 350 GLY A O 1
ATOM 2775 N N . PHE A 1 351 ? 5.699 -34.625 -23.734 1 95.44 351 PHE A N 1
ATOM 2776 C CA . PHE A 1 351 ? 5.219 -35.094 -22.453 1 95.44 351 PHE A CA 1
ATOM 2777 C C . PHE A 1 351 ? 4.152 -34.156 -21.891 1 95.44 351 PHE A C 1
ATOM 2779 O O . PHE A 1 351 ? 4.266 -32.938 -22 1 95.44 351 PHE A O 1
ATOM 2786 N N . ARG A 1 352 ? 3.131 -34.75 -21.266 1 94.25 352 ARG A N 1
ATOM 2787 C CA . ARG A 1 352 ? 2.014 -34 -20.703 1 94.25 352 ARG A CA 1
ATOM 2788 C C . ARG A 1 352 ? 1.578 -34.594 -19.359 1 94.25 352 ARG A C 1
ATOM 2790 O O . ARG A 1 352 ? 1.898 -35.75 -19.062 1 94.25 352 ARG A O 1
ATOM 2797 N N . PRO A 1 353 ? 0.908 -33.781 -18.594 1 94.06 353 PRO A N 1
ATOM 2798 C CA . PRO A 1 353 ? 0.34 -34.375 -17.375 1 94.06 353 PRO A CA 1
ATOM 2799 C C . PRO A 1 353 ? -0.615 -35.531 -17.641 1 94.06 353 PRO A C 1
ATOM 2801 O O . PRO A 1 353 ? -1.297 -35.531 -18.672 1 94.06 353 PRO A O 1
ATOM 2804 N N . LEU A 1 354 ? -0.677 -36.438 -16.781 1 93.31 354 LEU A N 1
ATOM 2805 C CA . LEU A 1 354 ? -1.593 -37.562 -16.828 1 93.31 354 LEU A CA 1
ATOM 2806 C C . LEU A 1 354 ? -2.865 -37.281 -16.031 1 93.31 354 LEU A C 1
ATOM 2808 O O . LEU A 1 354 ? -2.867 -36.406 -15.148 1 93.31 354 LEU A O 1
ATOM 2812 N N . PRO A 1 355 ? -3.961 -37.969 -16.438 1 91.06 355 PRO A N 1
ATOM 2813 C CA . PRO A 1 355 ? -5.137 -37.844 -15.578 1 91.06 355 PRO A CA 1
ATOM 2814 C C . PRO A 1 355 ? -4.84 -38.188 -14.125 1 91.06 355 PRO A C 1
ATOM 2816 O O . PRO A 1 355 ? -4.105 -39.156 -13.852 1 91.06 355 PRO A O 1
ATOM 2819 N N . ALA A 1 356 ? -5.375 -37.469 -13.227 1 94.81 356 ALA A N 1
ATOM 2820 C CA . ALA A 1 356 ? -5.012 -37.625 -11.812 1 94.81 356 ALA A CA 1
ATOM 2821 C C . ALA A 1 356 ? -6.121 -38.312 -11.039 1 94.81 356 ALA A C 1
ATOM 2823 O O . ALA A 1 356 ? -7.305 -38.031 -11.227 1 94.81 356 ALA A O 1
ATOM 2824 N N . PRO A 1 357 ? -5.781 -39.188 -10.188 1 96.06 357 PRO A N 1
ATOM 2825 C CA . PRO A 1 357 ? -6.781 -39.875 -9.352 1 96.06 357 PRO A CA 1
ATOM 2826 C C . PRO A 1 357 ? -7.34 -38.969 -8.258 1 96.06 357 PRO A C 1
ATOM 2828 O O . PRO A 1 357 ? -8.398 -39.25 -7.688 1 96.06 357 PRO A O 1
ATOM 2831 N N . VAL A 1 358 ? -6.617 -37.875 -7.938 1 97.88 358 VAL A N 1
ATOM 2832 C CA . VAL A 1 358 ? -7.074 -36.969 -6.895 1 97.88 358 VAL A CA 1
ATOM 2833 C C . VAL A 1 358 ? -7.566 -35.656 -7.523 1 97.88 358 VAL A C 1
ATOM 2835 O O . VAL A 1 358 ? -6.871 -35.062 -8.344 1 97.88 358 VAL A O 1
ATOM 2838 N N . GLY A 1 359 ? -8.812 -35.281 -7.207 1 97.62 359 GLY A N 1
ATOM 2839 C CA . GLY A 1 359 ? -9.367 -33.969 -7.586 1 97.62 359 GLY A CA 1
ATOM 2840 C C . GLY A 1 359 ? -9.477 -33 -6.422 1 97.62 359 GLY A C 1
ATOM 2841 O O . GLY A 1 359 ? -9.805 -33.406 -5.305 1 97.62 359 GLY A O 1
ATOM 2842 N N . VAL A 1 360 ? -9.133 -31.75 -6.656 1 97.56 360 VAL A N 1
ATOM 2843 C CA . VAL A 1 360 ? -9.344 -30.703 -5.664 1 97.56 360 VAL A CA 1
ATOM 2844 C C . VAL A 1 360 ? -10.547 -29.859 -6.059 1 97.56 360 VAL A C 1
ATOM 2846 O O . VAL A 1 360 ? -10.523 -29.172 -7.082 1 97.56 360 VAL A O 1
ATOM 2849 N N . PHE A 1 361 ? -11.578 -29.938 -5.258 1 95.94 361 PHE A N 1
ATOM 2850 C CA . PHE A 1 361 ? -12.828 -29.219 -5.484 1 95.94 361 PHE A CA 1
ATOM 2851 C C . PHE A 1 361 ? -12.867 -27.922 -4.695 1 95.94 361 PHE A C 1
ATOM 2853 O O . PHE A 1 361 ? -12.852 -27.938 -3.461 1 95.94 361 PHE A O 1
ATOM 2860 N N . VAL A 1 362 ? -12.883 -26.828 -5.375 1 92.25 362 VAL A N 1
ATOM 2861 C CA . VAL A 1 362 ? -12.977 -25.516 -4.754 1 92.25 362 VAL A CA 1
ATOM 2862 C C . VAL A 1 362 ? -14.352 -24.906 -5.027 1 92.25 362 VAL A C 1
ATOM 2864 O O . VAL A 1 362 ? -14.641 -24.5 -6.156 1 92.25 362 VAL A O 1
ATOM 2867 N N . PRO A 1 363 ? -15.117 -24.812 -3.959 1 87.44 363 PRO A N 1
ATOM 2868 C CA . PRO A 1 363 ? -16.453 -24.234 -4.176 1 87.44 363 PRO A CA 1
ATOM 2869 C C . PRO A 1 363 ? -16.391 -22.797 -4.672 1 87.44 363 PRO A C 1
ATOM 2871 O O . PRO A 1 363 ? -15.523 -22.031 -4.246 1 87.44 363 PRO A O 1
ATOM 2874 N N . GLU A 1 364 ? -17.125 -22.469 -5.664 1 73.38 364 GLU A N 1
ATOM 2875 C CA . GLU A 1 364 ? -17.125 -21.109 -6.215 1 73.38 364 GLU A CA 1
ATOM 2876 C C . GLU A 1 364 ? -18.094 -20.219 -5.441 1 73.38 364 GLU A C 1
ATOM 2878 O O . GLU A 1 364 ? -19.203 -20.625 -5.102 1 73.38 364 GLU A O 1
ATOM 2883 N N . ALA A 1 365 ? -17.5 -19.062 -4.898 1 60.59 365 ALA A N 1
ATOM 2884 C CA . ALA A 1 365 ? -18.375 -18.109 -4.238 1 60.59 365 ALA A CA 1
ATOM 2885 C C . ALA A 1 365 ? -19.25 -17.375 -5.258 1 60.59 365 ALA A C 1
ATOM 2887 O O . ALA A 1 365 ? -18.781 -16.984 -6.328 1 60.59 365 ALA A O 1
ATOM 2888 N N . GLU A 1 366 ? -20.594 -17.672 -5.254 1 53.91 366 GLU A N 1
ATOM 2889 C CA . GLU A 1 366 ? -21.453 -16.859 -6.121 1 53.91 366 GLU A CA 1
ATOM 2890 C C . GLU A 1 366 ? -21.219 -15.375 -5.902 1 53.91 366 GLU A C 1
ATOM 2892 O O . GLU A 1 366 ? -21 -14.93 -4.77 1 53.91 366 GLU A O 1
ATOM 2897 N N . GLU A 1 367 ? -20.609 -14.664 -6.809 1 51.56 367 GLU A N 1
ATOM 2898 C CA . GLU A 1 367 ? -20.406 -13.219 -6.797 1 51.56 367 GLU A CA 1
ATOM 2899 C C . GLU A 1 367 ? -21.531 -12.516 -6.047 1 51.56 367 GLU A C 1
ATOM 2901 O O . GLU A 1 367 ? -22.688 -12.523 -6.488 1 51.56 367 GLU A O 1
ATOM 2906 N N . GLN A 1 368 ? -21.625 -12.703 -4.805 1 49.41 368 GLN A N 1
ATOM 2907 C CA . GLN A 1 368 ? -22.781 -12.031 -4.203 1 49.41 368 GLN A CA 1
ATOM 2908 C C . GLN A 1 368 ? -22.531 -10.531 -4.07 1 49.41 368 GLN A C 1
ATOM 2910 O O . GLN A 1 368 ? -21.5 -10.117 -3.521 1 49.41 368 GLN A O 1
ATOM 2915 N N . GLU A 1 369 ? -22.859 -9.719 -5.043 1 48.19 369 GLU A N 1
ATOM 2916 C CA . GLU A 1 369 ? -23 -8.273 -4.902 1 48.19 369 GLU A CA 1
ATOM 2917 C C . GLU A 1 369 ? -23.297 -7.883 -3.459 1 48.19 369 GLU A C 1
ATOM 2919 O O . GLU A 1 369 ? -23.062 -6.746 -3.049 1 48.19 369 GLU A O 1
ATOM 2924 N N . GLU A 1 370 ? -23.906 -8.742 -2.723 1 47.62 370 GLU A N 1
ATOM 2925 C CA . GLU A 1 370 ? -24.516 -8.227 -1.5 1 47.62 370 GLU A CA 1
ATOM 2926 C C . GLU A 1 370 ? -23.672 -8.562 -0.277 1 47.62 370 GLU A C 1
ATOM 2928 O O . GLU A 1 370 ? -23.484 -9.734 0.055 1 47.62 370 GLU A O 1
ATOM 2933 N N . ALA A 1 371 ? -22.719 -7.812 -0.125 1 53.12 371 ALA A N 1
ATOM 2934 C CA . ALA A 1 371 ? -21.969 -7.871 1.119 1 53.12 371 ALA A CA 1
ATOM 2935 C C . ALA A 1 371 ? -22.812 -7.441 2.309 1 53.12 371 ALA A C 1
ATOM 2937 O O . ALA A 1 371 ? -23.422 -6.367 2.289 1 53.12 371 ALA A O 1
ATOM 2938 N N . GLY A 1 372 ? -23.453 -8.453 2.938 1 49.28 372 GLY A N 1
ATOM 2939 C CA . GLY A 1 372 ? -24.109 -8.164 4.203 1 49.28 372 GLY A CA 1
ATOM 2940 C C . GLY A 1 372 ? -23.438 -8.836 5.387 1 49.28 372 GLY A C 1
ATOM 2941 O O . GLY A 1 372 ? -22.375 -9.445 5.246 1 49.28 372 GLY A O 1
ATOM 2942 N N . TYR A 1 373 ? -23.891 -8.562 6.512 1 47.5 373 TYR A N 1
ATOM 2943 C CA . TYR A 1 373 ? -23.312 -9.031 7.766 1 47.5 373 TYR A CA 1
ATOM 2944 C C . TYR A 1 373 ? -23.312 -10.555 7.824 1 47.5 373 TYR A C 1
ATOM 2946 O O . TYR A 1 373 ? -22.625 -11.148 8.656 1 47.5 373 TYR A O 1
ATOM 2954 N N . LEU A 1 374 ? -23.922 -11.18 6.801 1 51.94 374 LEU A N 1
ATOM 2955 C CA . LEU A 1 374 ? -24 -12.633 6.809 1 51.94 374 LEU A CA 1
ATOM 2956 C C . LEU A 1 374 ? -22.828 -13.242 6.059 1 51.94 374 LEU A C 1
ATOM 2958 O O . LEU A 1 374 ? -22.578 -14.453 6.156 1 51.94 374 LEU A O 1
ATOM 2962 N N . THR A 1 375 ? -22.141 -12.406 5.402 1 55.22 375 THR A N 1
ATOM 2963 C CA . THR A 1 375 ? -21.047 -12.914 4.586 1 55.22 375 THR A CA 1
ATOM 2964 C C . THR A 1 375 ? -19.797 -13.117 5.434 1 55.22 375 THR A C 1
ATOM 2966 O O . THR A 1 375 ? -19.359 -12.195 6.137 1 55.22 375 THR A O 1
ATOM 2969 N N . PRO A 1 376 ? -19.406 -14.461 5.43 1 56.06 376 PRO A N 1
ATOM 2970 C CA . PRO A 1 376 ? -18.172 -14.68 6.195 1 56.06 376 PRO A CA 1
ATOM 2971 C C . PRO A 1 376 ? -17.047 -13.75 5.777 1 56.06 376 PRO A C 1
ATOM 2973 O O . PRO A 1 376 ? -16.906 -13.445 4.59 1 56.06 376 PRO A O 1
ATOM 2976 N N . SER A 1 377 ? -16.344 -13.156 6.797 1 60.03 377 SER A N 1
ATOM 2977 C CA . SER A 1 377 ? -15.188 -12.305 6.539 1 60.03 377 SER A CA 1
ATOM 2978 C C . SER A 1 377 ? -13.953 -13.133 6.191 1 60.03 377 SER A C 1
ATOM 2980 O O . SER A 1 377 ? -13.898 -14.328 6.492 1 60.03 377 SER A O 1
ATOM 2982 N N . GLY A 1 378 ? -13.094 -12.719 5.418 1 68.06 378 GLY A N 1
ATOM 2983 C CA . GLY A 1 378 ? -11.82 -13.359 5.121 1 68.06 378 GLY A CA 1
ATOM 2984 C C . GLY A 1 378 ? -11.719 -13.836 3.686 1 68.06 378 GLY A C 1
ATOM 2985 O O . GLY A 1 378 ? -12.625 -13.609 2.881 1 68.06 378 GLY A O 1
ATOM 2986 N N . SER A 1 379 ? -10.578 -14.43 3.396 1 76.62 379 SER A N 1
ATOM 2987 C CA . SER A 1 379 ? -10.289 -14.852 2.029 1 76.62 379 SER A CA 1
ATOM 2988 C C . SER A 1 379 ? -10.258 -16.375 1.919 1 76.62 379 SER A C 1
ATOM 2990 O O . SER A 1 379 ? -9.742 -17.062 2.805 1 76.62 379 SER A O 1
ATOM 2992 N N . ASP A 1 380 ? -10.75 -16.906 0.836 1 82 380 ASP A N 1
ATOM 2993 C CA . ASP A 1 380 ? -10.734 -18.344 0.542 1 82 380 ASP A CA 1
ATOM 2994 C C . ASP A 1 380 ? -9.453 -18.734 -0.181 1 82 380 ASP A C 1
ATOM 2996 O O . ASP A 1 380 ? -9.195 -19.922 -0.394 1 82 380 ASP A O 1
ATOM 3000 N N . ALA A 1 381 ? -8.641 -17.797 -0.415 1 88.88 381 ALA A N 1
ATOM 3001 C CA . ALA A 1 381 ? -7.52 -18.016 -1.325 1 88.88 381 ALA A CA 1
ATOM 3002 C C . ALA A 1 381 ? -6.5 -18.969 -0.717 1 88.88 381 ALA A C 1
ATOM 3004 O O . ALA A 1 381 ? -5.984 -19.859 -1.402 1 88.88 381 ALA A O 1
ATOM 3005 N N . PRO A 1 382 ? -6.305 -18.938 0.592 1 92.75 382 PRO A N 1
ATOM 3006 C CA . PRO A 1 382 ? -5.23 -19.766 1.145 1 92.75 382 PRO A CA 1
ATOM 3007 C C . PRO A 1 382 ? -5.535 -21.266 1.052 1 92.75 382 PRO A C 1
ATOM 3009 O O . PRO A 1 382 ? -4.621 -22.078 0.853 1 92.75 382 PRO A O 1
ATOM 3012 N N . ALA A 1 383 ? -6.77 -21.688 1.156 1 95.12 383 ALA A N 1
ATOM 3013 C CA . ALA A 1 383 ? -7.145 -23.094 1.251 1 95.12 383 ALA A CA 1
ATOM 3014 C C . ALA A 1 383 ? -6.633 -23.875 0.048 1 95.12 383 ALA A C 1
ATOM 3016 O O . ALA A 1 383 ? -5.941 -24.891 0.207 1 95.12 383 ALA A O 1
ATOM 3017 N N . ALA A 1 384 ? -6.852 -23.391 -1.097 1 96.06 384 ALA A N 1
ATOM 3018 C CA . ALA A 1 384 ? -6.473 -24.109 -2.312 1 96.06 384 ALA A CA 1
ATOM 3019 C C . ALA A 1 384 ? -4.953 -24.156 -2.471 1 96.06 384 ALA A C 1
ATOM 3021 O O . ALA A 1 384 ? -4.398 -25.188 -2.879 1 96.06 384 ALA A O 1
ATOM 3022 N N . PHE A 1 385 ? -4.285 -23.094 -2.135 1 97.31 385 PHE A N 1
ATOM 3023 C CA . PHE A 1 385 ? -2.836 -23.031 -2.273 1 97.31 385 PHE A CA 1
ATOM 3024 C C . PHE A 1 385 ? -2.162 -24.031 -1.343 1 97.31 385 PHE A C 1
ATOM 3026 O O . PHE A 1 385 ? -1.237 -24.734 -1.747 1 97.31 385 PHE A O 1
ATOM 3033 N N . TYR A 1 386 ? -2.592 -24.078 -0.152 1 97.44 386 TYR A N 1
ATOM 3034 C CA . TYR A 1 386 ? -1.94 -24.969 0.805 1 97.44 386 TYR A CA 1
ATOM 3035 C C . TYR A 1 386 ? -2.363 -26.422 0.582 1 97.44 386 TYR A C 1
ATOM 3037 O O . TYR A 1 386 ? -1.605 -27.344 0.879 1 97.44 386 TYR A O 1
ATOM 3045 N N . ALA A 1 387 ? -3.574 -26.672 0.011 1 98.44 387 ALA A N 1
ATOM 3046 C CA . ALA A 1 387 ? -3.883 -28.016 -0.471 1 98.44 387 ALA A CA 1
ATOM 3047 C C . ALA A 1 387 ? -2.891 -28.453 -1.547 1 98.44 387 ALA A C 1
ATOM 3049 O O . ALA A 1 387 ? -2.426 -29.594 -1.544 1 98.44 387 ALA A O 1
ATOM 3050 N N . HIS A 1 388 ? -2.596 -27.531 -2.441 1 98.06 388 HIS A N 1
ATOM 3051 C CA . HIS A 1 388 ? -1.583 -27.75 -3.467 1 98.06 388 HIS A CA 1
ATOM 3052 C C . HIS A 1 388 ? -0.245 -28.141 -2.842 1 98.06 388 HIS A C 1
ATOM 3054 O O . HIS A 1 388 ? 0.382 -29.109 -3.258 1 98.06 388 HIS A O 1
ATOM 3060 N N . LEU A 1 389 ? 0.155 -27.438 -1.825 1 98.19 389 LEU A N 1
ATOM 3061 C CA . LEU A 1 389 ? 1.433 -27.703 -1.173 1 98.19 389 LEU A CA 1
ATOM 3062 C C . LEU A 1 389 ? 1.415 -29.062 -0.475 1 98.19 389 LEU A C 1
ATOM 3064 O O . LEU A 1 389 ? 2.387 -29.812 -0.553 1 98.19 389 LEU A O 1
ATOM 3068 N N . LEU A 1 390 ? 0.311 -29.391 0.188 1 98.38 390 LEU A N 1
ATOM 3069 C CA . LEU A 1 390 ? 0.207 -30.672 0.893 1 98.38 390 LEU A CA 1
ATOM 3070 C C . LEU A 1 390 ? 0.196 -31.844 -0.09 1 98.38 390 LEU A C 1
ATOM 3072 O O . LEU A 1 390 ? 0.791 -32.875 0.175 1 98.38 390 LEU A O 1
ATOM 3076 N N . LEU A 1 391 ? -0.443 -31.688 -1.182 1 98.38 391 LEU A N 1
ATOM 3077 C CA . LEU A 1 391 ? -0.479 -32.719 -2.201 1 98.38 391 LEU A CA 1
ATOM 3078 C C . LEU A 1 391 ? 0.9 -32.938 -2.82 1 98.38 391 LEU A C 1
ATOM 3080 O O . LEU A 1 391 ? 1.303 -34.062 -3.096 1 98.38 391 LEU A O 1
ATOM 3084 N N . GLN A 1 392 ? 1.602 -31.828 -3.02 1 97.44 392 GLN A N 1
ATOM 3085 C CA . GLN A 1 392 ? 2.973 -31.922 -3.508 1 97.44 392 GLN A CA 1
ATOM 3086 C C . GLN A 1 392 ? 3.861 -32.656 -2.516 1 97.44 392 GLN A C 1
ATOM 3088 O O . GLN A 1 392 ? 4.648 -33.531 -2.906 1 97.44 392 GLN A O 1
ATOM 3093 N N . GLN A 1 393 ? 3.691 -32.344 -1.261 1 97.12 393 GLN A N 1
ATOM 3094 C CA . GLN A 1 393 ? 4.484 -32.969 -0.216 1 97.12 393 GLN A CA 1
ATOM 3095 C C . GLN A 1 393 ? 4.145 -34.469 -0.093 1 97.12 393 GLN A C 1
ATOM 3097 O O . GLN A 1 393 ? 5.016 -35.281 0.217 1 97.12 393 GLN A O 1
ATOM 3102 N N . ALA A 1 394 ? 2.9 -34.844 -0.386 1 97.25 394 ALA A N 1
ATOM 3103 C CA . ALA A 1 394 ? 2.439 -36.219 -0.308 1 97.25 394 ALA A CA 1
ATOM 3104 C C . ALA A 1 394 ? 2.746 -36.969 -1.6 1 97.25 394 ALA A C 1
ATOM 3106 O O . ALA A 1 394 ? 2.533 -38.188 -1.684 1 97.25 394 ALA A O 1
ATOM 3107 N N . HIS A 1 395 ? 3.168 -36.281 -2.631 1 97.5 395 HIS A N 1
ATOM 3108 C CA . HIS A 1 395 ? 3.525 -36.812 -3.941 1 97.5 395 HIS A CA 1
ATOM 3109 C C . HIS A 1 395 ? 2.312 -37.438 -4.641 1 97.5 395 HIS A C 1
ATOM 3111 O O . HIS A 1 395 ? 2.447 -38.375 -5.41 1 97.5 395 HIS A O 1
ATOM 3117 N N . LEU A 1 396 ? 1.107 -36.969 -4.293 1 97.12 396 LEU A N 1
ATOM 3118 C CA . LEU A 1 396 ? -0.123 -37.438 -4.91 1 97.12 396 LEU A CA 1
ATOM 3119 C C . LEU A 1 396 ? -0.415 -36.719 -6.207 1 97.12 396 LEU A C 1
ATOM 3121 O O . LEU A 1 396 ? -0.448 -35.469 -6.223 1 97.12 396 LEU A O 1
ATOM 3125 N N . PRO A 1 397 ? -0.6 -37.438 -7.34 1 96.75 397 PRO A N 1
ATOM 3126 C CA . PRO A 1 397 ? -1.059 -36.75 -8.547 1 96.75 397 PRO A CA 1
ATOM 3127 C C . PRO A 1 397 ? -2.443 -36.125 -8.383 1 96.75 397 PRO A C 1
ATOM 3129 O O . PRO A 1 397 ? -3.359 -36.781 -7.875 1 96.75 397 PRO A O 1
ATOM 3132 N N . TYR A 1 398 ? -2.574 -34.906 -8.773 1 97.44 398 TYR A N 1
ATOM 3133 C CA . TYR A 1 398 ? -3.844 -34.219 -8.547 1 97.44 398 TYR A CA 1
ATOM 3134 C C . TYR A 1 398 ? -4.113 -33.188 -9.633 1 97.44 398 TYR A C 1
ATOM 3136 O O . TYR A 1 398 ? -3.223 -32.875 -10.414 1 97.44 398 TYR A O 1
ATOM 3144 N N . GLU A 1 399 ? -5.305 -32.781 -9.766 1 96.19 399 GLU A N 1
ATOM 3145 C CA . GLU A 1 399 ? -5.738 -31.641 -10.578 1 96.19 399 GLU A CA 1
ATOM 3146 C C . GLU A 1 399 ? -6.914 -30.922 -9.938 1 96.19 399 GLU A C 1
ATOM 3148 O O . GLU A 1 399 ? -7.656 -31.5 -9.148 1 96.19 399 GLU A O 1
ATOM 3153 N N . PHE A 1 400 ? -7.012 -29.641 -10.188 1 95.94 400 PHE A N 1
ATOM 3154 C CA . PHE A 1 400 ? -8.188 -28.906 -9.758 1 95.94 400 PHE A CA 1
ATOM 3155 C C . PHE A 1 400 ? -9.375 -29.188 -10.664 1 95.94 400 PHE A C 1
ATOM 3157 O O . PHE A 1 400 ? -9.211 -29.375 -11.867 1 95.94 400 PHE A O 1
ATOM 3164 N N . THR A 1 401 ? -10.547 -29.234 -10.016 1 93 401 THR A N 1
ATOM 3165 C CA . THR A 1 401 ? -11.734 -29.562 -10.789 1 93 401 THR A CA 1
ATOM 3166 C C . THR A 1 401 ? -12.359 -28.297 -11.383 1 93 401 THR A C 1
ATOM 3168 O O . THR A 1 401 ? -12.297 -27.234 -10.773 1 93 401 THR A O 1
ATOM 3171 N N . GLY A 1 402 ? -12.898 -28.391 -12.562 1 81.75 402 GLY A N 1
ATOM 3172 C CA . GLY A 1 402 ? -13.633 -27.297 -13.195 1 81.75 402 GLY A CA 1
ATOM 3173 C C . GLY A 1 402 ? -15.125 -27.344 -12.906 1 81.75 402 GLY A C 1
ATOM 3174 O O . GLY A 1 402 ? -15.578 -28.125 -12.062 1 81.75 402 GLY A O 1
ATOM 3175 N N . ARG A 1 403 ? -15.906 -26.484 -13.5 1 67.69 403 ARG A N 1
ATOM 3176 C CA . ARG A 1 403 ? -17.344 -26.375 -13.281 1 67.69 403 ARG A CA 1
ATOM 3177 C C . ARG A 1 403 ? -18.078 -27.594 -13.82 1 67.69 403 ARG A C 1
ATOM 3179 O O . ARG A 1 403 ? -19.047 -28.062 -13.219 1 67.69 403 ARG A O 1
ATOM 3186 N N . ASP A 1 404 ? -17.641 -28.125 -14.898 1 66.31 404 ASP A N 1
ATOM 3187 C CA . ASP A 1 404 ? -18.484 -29.141 -15.531 1 66.31 404 ASP A CA 1
ATOM 3188 C C . ASP A 1 404 ? -17.812 -30.5 -15.477 1 66.31 404 ASP A C 1
ATOM 3190 O O . ASP A 1 404 ? -18.359 -31.484 -16 1 66.31 404 ASP A O 1
ATOM 3194 N N . PRO A 1 405 ? -16.734 -30.609 -14.688 1 65.88 405 PRO A N 1
ATOM 3195 C CA . PRO A 1 405 ? -16.125 -31.938 -14.789 1 65.88 405 PRO A CA 1
ATOM 3196 C C . PRO A 1 405 ? -16.812 -32.969 -13.914 1 65.88 405 PRO A C 1
ATOM 3198 O O . PRO A 1 405 ? -17.375 -32.625 -12.867 1 65.88 405 PRO A O 1
ATOM 3201 N N . GLU A 1 406 ? -17 -34.125 -14.461 1 83.81 406 GLU A N 1
ATOM 3202 C CA . GLU A 1 406 ? -17.469 -35.25 -13.68 1 83.81 406 GLU A CA 1
ATOM 3203 C C . GLU A 1 406 ? -16.469 -35.625 -12.586 1 83.81 406 GLU A C 1
ATOM 3205 O O . GLU A 1 406 ? -15.344 -36.031 -12.875 1 83.81 406 GLU A O 1
ATOM 3210 N N . LEU A 1 407 ? -16.875 -35.5 -11.344 1 93.5 407 LEU A N 1
ATOM 3211 C CA . LEU A 1 407 ? -16.031 -35.812 -10.203 1 93.5 407 LEU A CA 1
ATOM 3212 C C . LEU A 1 407 ? -15.711 -37.312 -10.148 1 93.5 407 LEU A C 1
ATOM 3214 O O . LEU A 1 407 ? -14.727 -37.719 -9.523 1 93.5 407 LEU A O 1
ATOM 3218 N N . GLU A 1 408 ? -16.453 -38.094 -10.883 1 92.44 408 GLU A N 1
ATOM 3219 C CA . GLU A 1 408 ? -16.422 -39.531 -10.773 1 92.44 408 GLU A CA 1
ATOM 3220 C C . GLU A 1 408 ? -15.125 -40.094 -11.375 1 92.44 408 GLU A C 1
ATOM 3222 O O . GLU A 1 408 ? -14.773 -41.25 -11.125 1 92.44 408 GLU A O 1
ATOM 3227 N N . ARG A 1 409 ? -14.477 -39.312 -12.078 1 91.94 409 ARG A N 1
ATOM 3228 C CA . ARG A 1 409 ? -13.219 -39.781 -12.656 1 91.94 409 ARG A CA 1
ATOM 3229 C C . ARG A 1 409 ? -12.117 -39.812 -11.602 1 91.94 409 ARG A C 1
ATOM 3231 O O . ARG A 1 409 ? -11.07 -40.438 -11.82 1 91.94 409 ARG A O 1
ATOM 3238 N N . HIS A 1 410 ? -12.328 -39.219 -10.461 1 96.06 410 HIS A N 1
ATOM 3239 C CA . HIS A 1 410 ? -11.336 -39.156 -9.383 1 96.06 410 HIS A CA 1
ATOM 3240 C C . HIS A 1 410 ? -11.664 -40.188 -8.289 1 96.06 410 HIS A C 1
ATOM 3242 O O . HIS A 1 410 ? -12.828 -40.344 -7.926 1 96.06 410 HIS A O 1
ATOM 3248 N N . ALA A 1 411 ? -10.656 -40.812 -7.832 1 97.06 411 ALA A N 1
ATOM 3249 C CA . ALA A 1 411 ? -10.836 -41.75 -6.727 1 97.06 411 ALA A CA 1
ATOM 3250 C C . ALA A 1 411 ? -11 -41.031 -5.402 1 97.06 411 ALA A C 1
ATOM 3252 O O . ALA A 1 411 ? -11.688 -41.5 -4.5 1 97.06 411 ALA A O 1
ATOM 3253 N N . LEU A 1 412 ? -10.359 -39.938 -5.293 1 98.31 412 LEU A N 1
ATOM 3254 C CA . LEU A 1 412 ? -10.383 -39.062 -4.117 1 98.31 412 LEU A CA 1
ATOM 3255 C C . LEU A 1 412 ? -10.633 -37.625 -4.512 1 98.31 412 LEU A C 1
ATOM 3257 O O . LEU A 1 412 ? -10.008 -37.094 -5.445 1 98.31 412 LEU A O 1
ATOM 3261 N N . VAL A 1 413 ? -11.594 -36.969 -3.857 1 98.19 413 VAL A N 1
ATOM 3262 C CA . VAL A 1 413 ? -11.812 -35.531 -4.016 1 98.19 413 VAL A CA 1
ATOM 3263 C C . VAL A 1 413 ? -11.539 -34.844 -2.697 1 98.19 413 VAL A C 1
ATOM 3265 O O . VAL A 1 413 ? -12 -35.281 -1.64 1 98.19 413 VAL A O 1
ATOM 3268 N N . ILE A 1 414 ? -10.734 -33.844 -2.754 1 98.56 414 ILE A N 1
ATOM 3269 C CA . ILE A 1 414 ? -10.43 -33 -1.596 1 98.56 414 ILE A CA 1
ATOM 3270 C C . ILE A 1 414 ? -11.141 -31.672 -1.718 1 98.56 414 ILE A C 1
ATOM 3272 O O . ILE A 1 414 ? -11.047 -31 -2.748 1 98.56 414 ILE A O 1
ATOM 3276 N N . CYS A 1 415 ? -11.938 -31.281 -0.754 1 97.69 415 CYS A N 1
ATOM 3277 C CA . CYS A 1 415 ? -12.578 -29.969 -0.613 1 97.69 415 CYS A CA 1
ATOM 3278 C C . CYS A 1 415 ? -12.031 -29.234 0.597 1 97.69 415 CYS A C 1
ATOM 3280 O O . CYS A 1 415 ? -12.562 -29.344 1.701 1 97.69 415 CYS A O 1
ATOM 3282 N N . PRO A 1 416 ? -11 -28.375 0.391 1 97.81 416 PRO A N 1
ATOM 3283 C CA . PRO A 1 416 ? -10.188 -27.875 1.508 1 97.81 416 PRO A CA 1
ATOM 3284 C C . PRO A 1 416 ? -10.781 -26.625 2.15 1 97.81 416 PRO A C 1
ATOM 3286 O O . PRO A 1 416 ? -11.07 -25.656 1.457 1 97.81 416 PRO A O 1
ATOM 3289 N N . SER A 1 417 ? -10.945 -26.609 3.42 1 96 417 SER A N 1
ATOM 3290 C CA . SER A 1 417 ? -11.32 -25.484 4.262 1 96 417 SER A CA 1
ATOM 3291 C C . SER A 1 417 ? -12.422 -24.656 3.617 1 96 417 SER A C 1
ATOM 3293 O O . SER A 1 417 ? -12.289 -23.438 3.484 1 96 417 SER A O 1
ATOM 3295 N N . ALA A 1 418 ? -13.477 -25.328 3.271 1 91.94 418 ALA A N 1
ATOM 3296 C CA . ALA A 1 418 ? -14.57 -24.656 2.568 1 91.94 418 ALA A CA 1
ATOM 3297 C C . ALA A 1 418 ? -15.258 -23.641 3.469 1 91.94 418 ALA A C 1
ATOM 3299 O O . ALA A 1 418 ? -15.633 -23.953 4.602 1 91.94 418 ALA A O 1
ATOM 3300 N N . ARG A 1 419 ? -15.414 -22.453 2.951 1 89 419 ARG A N 1
ATOM 3301 C CA . ARG A 1 419 ? -16.094 -21.422 3.727 1 89 419 ARG A CA 1
ATOM 3302 C C . ARG A 1 419 ? -17.562 -21.312 3.33 1 89 419 ARG A C 1
ATOM 3304 O O . ARG A 1 419 ? -18.359 -20.719 4.059 1 89 419 ARG A O 1
ATOM 3311 N N . THR A 1 420 ? -17.859 -21.781 2.137 1 85.25 420 THR A N 1
ATOM 3312 C CA . THR A 1 420 ? -19.234 -21.906 1.651 1 85.25 420 THR A CA 1
ATOM 3313 C C . THR A 1 420 ? -19.422 -23.203 0.88 1 85.25 420 THR A C 1
ATOM 3315 O O . THR A 1 420 ? -18.547 -23.609 0.117 1 85.25 420 THR A O 1
ATOM 3318 N N . LEU A 1 421 ? -20.469 -23.844 1.116 1 90.62 421 LEU A N 1
ATOM 3319 C CA . LEU A 1 421 ? -20.875 -25.031 0.366 1 90.62 421 LEU A CA 1
ATOM 3320 C C . LEU A 1 421 ? -22.359 -24.969 0.011 1 90.62 421 LEU A C 1
ATOM 3322 O O . LEU A 1 421 ? -23.203 -25.281 0.846 1 90.62 421 LEU A O 1
ATOM 3326 N N . SER A 1 422 ? -22.672 -24.578 -1.21 1 86.56 422 SER A N 1
ATOM 3327 C CA . SER A 1 422 ? -24.047 -24.406 -1.668 1 86.56 422 SER A CA 1
ATOM 3328 C C . SER A 1 422 ? -24.781 -25.734 -1.741 1 86.56 422 SER A C 1
ATOM 3330 O O . SER A 1 422 ? -24.156 -26.797 -1.697 1 86.56 422 SER A O 1
ATOM 3332 N N . LEU A 1 423 ? -26.125 -25.656 -1.815 1 88.25 423 LEU A N 1
ATOM 3333 C CA . LEU A 1 423 ? -26.938 -26.859 -1.927 1 88.25 423 LEU A CA 1
ATOM 3334 C C . LEU A 1 423 ? -26.594 -27.641 -3.189 1 88.25 423 LEU A C 1
ATOM 3336 O O . LEU A 1 423 ? -26.438 -28.859 -3.145 1 88.25 423 LEU A O 1
ATOM 3340 N N . PRO A 1 424 ? -26.375 -26.953 -4.301 1 87.12 424 PRO A N 1
ATOM 3341 C CA . PRO A 1 424 ? -25.969 -27.703 -5.488 1 87.12 424 PRO A CA 1
ATOM 3342 C C . PRO A 1 424 ? -24.609 -28.406 -5.305 1 87.12 424 PRO A C 1
ATOM 3344 O O . PRO A 1 424 ? -24.438 -29.531 -5.75 1 87.12 424 PRO A O 1
ATOM 3347 N N . ASP A 1 425 ? -23.719 -27.797 -4.629 1 91.25 425 ASP A N 1
ATOM 3348 C CA . ASP A 1 425 ? -22.422 -28.391 -4.387 1 91.25 425 ASP A CA 1
ATOM 3349 C C . ASP A 1 425 ? -22.531 -29.594 -3.447 1 91.25 425 ASP A C 1
ATOM 3351 O O . ASP A 1 425 ? -21.875 -30.625 -3.654 1 91.25 425 ASP A O 1
ATOM 3355 N N . ARG A 1 426 ? -23.344 -29.469 -2.41 1 93.19 426 ARG A N 1
ATOM 3356 C CA . ARG A 1 426 ? -23.578 -30.594 -1.493 1 93.19 426 ARG A CA 1
ATOM 3357 C C . ARG A 1 426 ? -24.141 -31.797 -2.229 1 93.19 426 ARG A C 1
ATOM 3359 O O . ARG A 1 426 ? -23.703 -32.938 -2.004 1 93.19 426 ARG A O 1
ATOM 3366 N N . ARG A 1 427 ? -25.078 -31.531 -3.064 1 92.38 427 ARG A N 1
ATOM 3367 C CA . ARG A 1 427 ? -25.688 -32.625 -3.826 1 92.38 427 ARG A CA 1
ATOM 3368 C C . ARG A 1 427 ? -24.703 -33.25 -4.785 1 92.38 427 ARG A C 1
ATOM 3370 O O . ARG A 1 427 ? -24.672 -34.469 -4.945 1 92.38 427 ARG A O 1
ATOM 3377 N N . ARG A 1 428 ? -23.922 -32.406 -5.359 1 92.94 428 ARG A N 1
ATOM 3378 C CA . ARG A 1 428 ? -22.906 -32.906 -6.273 1 92.94 428 ARG A CA 1
ATOM 3379 C C . ARG A 1 428 ? -21.906 -33.781 -5.551 1 92.94 428 ARG A C 1
ATOM 3381 O O . ARG A 1 428 ? -21.578 -34.875 -6.039 1 92.94 428 ARG A O 1
ATOM 3388 N N . LEU A 1 429 ? -21.484 -33.438 -4.406 1 95.62 429 LEU A N 1
ATOM 3389 C CA . LEU A 1 429 ? -20.547 -34.188 -3.617 1 95.62 429 LEU A CA 1
ATOM 3390 C C . LEU A 1 429 ? -21.188 -35.469 -3.1 1 95.62 429 LEU A C 1
ATOM 3392 O O . LEU A 1 429 ? -20.547 -36.531 -3.072 1 95.62 429 LEU A O 1
ATOM 3396 N N . ALA A 1 430 ? -22.469 -35.406 -2.727 1 95.38 430 ALA A N 1
ATOM 3397 C CA . ALA A 1 430 ? -23.172 -36.562 -2.258 1 95.38 430 ALA A CA 1
ATOM 3398 C C . ALA A 1 430 ? -23.297 -37.625 -3.365 1 95.38 430 ALA A C 1
ATOM 3400 O O . ALA A 1 430 ? -23.125 -38.812 -3.119 1 95.38 430 ALA A O 1
ATOM 3401 N N . ARG A 1 431 ? -23.594 -37.125 -4.512 1 95.62 431 ARG A N 1
ATOM 3402 C CA . ARG A 1 431 ? -23.688 -38.031 -5.652 1 95.62 431 ARG A CA 1
ATOM 3403 C C . ARG A 1 431 ? -22.344 -38.688 -5.926 1 95.62 431 ARG A C 1
ATOM 3405 O O . ARG A 1 431 ? -22.281 -39.906 -6.18 1 95.62 431 ARG A O 1
ATOM 3412 N N . TYR A 1 432 ? -21.359 -37.969 -5.914 1 96.88 432 TYR A N 1
ATOM 3413 C CA . TYR A 1 432 ? -20 -38.469 -6.117 1 96.88 432 TYR A CA 1
ATOM 3414 C C . TYR A 1 432 ? -19.672 -39.562 -5.105 1 96.88 432 TYR A C 1
ATOM 3416 O O . TYR A 1 432 ? -19.188 -40.656 -5.477 1 96.88 432 TYR A O 1
ATOM 3424 N N . VAL A 1 433 ? -19.906 -39.312 -3.807 1 97.62 433 VAL A N 1
ATOM 3425 C CA . VAL A 1 433 ? -19.578 -40.25 -2.748 1 97.62 433 VAL A CA 1
ATOM 3426 C C . VAL A 1 433 ? -20.453 -41.5 -2.871 1 97.62 433 VAL A C 1
ATOM 3428 O O . VAL A 1 433 ? -19.969 -42.625 -2.781 1 97.62 433 VAL A O 1
ATOM 3431 N N . SER A 1 434 ? -21.719 -41.281 -3.148 1 96.75 434 SER A N 1
ATOM 3432 C CA . SER A 1 434 ? -22.641 -42.406 -3.262 1 96.75 434 SER A CA 1
ATOM 3433 C C . SER A 1 434 ? -22.234 -43.344 -4.387 1 96.75 434 SER A C 1
ATOM 3435 O O . SER A 1 434 ? -22.484 -44.562 -4.312 1 96.75 434 SER A O 1
ATOM 3437 N N . ALA A 1 435 ? -21.578 -42.812 -5.328 1 96.56 435 ALA A N 1
ATOM 3438 C CA . ALA A 1 435 ? -21.156 -43.594 -6.488 1 96.56 435 ALA A CA 1
ATOM 3439 C C . ALA A 1 435 ? -19.828 -44.281 -6.23 1 96.56 435 ALA A C 1
ATOM 3441 O O . ALA A 1 435 ? -19.281 -44.938 -7.117 1 96.56 435 ALA A O 1
ATOM 3442 N N . GLY A 1 436 ? -19.312 -44.156 -5.074 1 96.94 436 GLY A N 1
ATOM 3443 C CA . GLY A 1 436 ? -18.125 -44.906 -4.699 1 96.94 436 GLY A CA 1
ATOM 3444 C C . GLY A 1 436 ? -16.906 -44.031 -4.434 1 96.94 436 GLY A C 1
ATOM 3445 O O . GLY A 1 436 ? -15.844 -44.531 -4.086 1 96.94 436 GLY A O 1
ATOM 3446 N N . GLY A 1 437 ? -17.062 -42.75 -4.598 1 97.38 437 GLY A N 1
ATOM 3447 C CA . GLY A 1 437 ? -15.961 -41.812 -4.391 1 97.38 437 GLY A CA 1
ATOM 3448 C C . GLY A 1 437 ? -15.609 -41.625 -2.928 1 97.38 437 GLY A C 1
ATOM 3449 O O . GLY A 1 437 ? -16.438 -41.875 -2.047 1 97.38 437 GLY A O 1
ATOM 3450 N N . VAL A 1 438 ? -14.367 -41.219 -2.637 1 98.56 438 VAL A N 1
ATOM 3451 C CA . VAL A 1 438 ? -13.914 -40.844 -1.305 1 98.56 438 VAL A CA 1
ATOM 3452 C C . VAL A 1 438 ? -13.719 -39.344 -1.249 1 98.56 438 VAL A C 1
ATOM 3454 O O . VAL A 1 438 ? -13.055 -38.75 -2.115 1 98.56 438 VAL A O 1
ATOM 3457 N N . LEU A 1 439 ? -14.344 -38.688 -0.269 1 98.5 439 LEU A N 1
ATOM 3458 C CA . LEU A 1 439 ? -14.273 -37.25 -0.102 1 98.5 439 LEU A CA 1
ATOM 3459 C C . LEU A 1 439 ? -13.562 -36.906 1.197 1 98.5 439 LEU A C 1
ATOM 3461 O O . LEU A 1 439 ? -13.883 -37.438 2.258 1 98.5 439 LEU A O 1
ATOM 3465 N N . LEU A 1 440 ? -12.523 -36.094 1.131 1 98.81 440 LEU A N 1
ATOM 3466 C CA . LEU A 1 440 ? -11.984 -35.406 2.299 1 98.81 440 LEU A CA 1
ATOM 3467 C C . LEU A 1 440 ? -12.445 -33.969 2.338 1 98.81 440 LEU A C 1
ATOM 3469 O O . LEU A 1 440 ? -12.109 -33.188 1.447 1 98.81 440 LEU A O 1
ATOM 3473 N N . TYR A 1 441 ? -13.219 -33.594 3.311 1 98.25 441 TYR A N 1
ATOM 3474 C CA . TYR A 1 441 ? -13.781 -32.281 3.492 1 98.25 441 TYR A CA 1
ATOM 3475 C C . TYR A 1 441 ? -13.258 -31.625 4.77 1 98.25 441 TYR A C 1
ATOM 3477 O O . TYR A 1 441 ? -13.289 -32.25 5.84 1 98.25 441 TYR A O 1
ATOM 3485 N N . SER A 1 442 ? -12.695 -30.469 4.684 1 97.5 442 SER A N 1
ATOM 3486 C CA . SER A 1 442 ? -12.352 -29.672 5.859 1 97.5 442 SER A CA 1
ATOM 3487 C C . SER A 1 442 ? -13.18 -28.391 5.918 1 97.5 442 SER A C 1
ATOM 3489 O O . SER A 1 442 ? -13.328 -27.688 4.91 1 97.5 442 SER A O 1
ATOM 3491 N N . THR A 1 443 ? -13.727 -28.109 7.078 1 92.31 443 THR A N 1
ATOM 3492 C CA . THR A 1 443 ? -14.688 -27.016 7.238 1 92.31 443 THR A CA 1
ATOM 3493 C C . THR A 1 443 ? -13.977 -25.703 7.512 1 92.31 443 THR A C 1
ATOM 3495 O O . THR A 1 443 ? -13.008 -25.656 8.281 1 92.31 443 THR A O 1
ATOM 3498 N N . GLY A 1 444 ? -14.516 -24.609 6.836 1 88.81 444 GLY A N 1
ATOM 3499 C CA . GLY A 1 444 ? -13.914 -23.297 7.02 1 88.81 444 GLY A CA 1
ATOM 3500 C C . GLY A 1 444 ? -14.867 -22.281 7.625 1 88.81 444 GLY A C 1
ATOM 3501 O O . GLY A 1 444 ? -14.469 -21.156 7.938 1 88.81 444 GLY A O 1
ATOM 3502 N N . SER A 1 445 ? -16.125 -22.625 7.789 1 85.31 445 SER A N 1
ATOM 3503 C CA . SER A 1 445 ? -17.109 -21.703 8.336 1 85.31 445 SER A CA 1
ATOM 3504 C C . SER A 1 445 ? -18.219 -22.453 9.062 1 85.31 445 SER A C 1
ATOM 3506 O O . SER A 1 445 ? -18.656 -23.516 8.609 1 85.31 445 SER A O 1
ATOM 3508 N N . LEU A 1 446 ? -18.688 -21.906 10.188 1 82 446 LEU A N 1
ATOM 3509 C CA . LEU A 1 446 ? -19.703 -22.531 11.016 1 82 446 LEU A CA 1
ATOM 3510 C C . LEU A 1 446 ? -21.062 -22.516 10.32 1 82 446 LEU A C 1
ATOM 3512 O O . LEU A 1 446 ? -21.75 -23.547 10.25 1 82 446 LEU A O 1
ATOM 3516 N N . LEU A 1 447 ? -21.422 -21.438 9.719 1 77 447 LEU A N 1
ATOM 3517 C CA . LEU A 1 447 ? -22.797 -21.266 9.266 1 77 447 LEU A CA 1
ATOM 3518 C C . LEU A 1 447 ? -22.953 -21.672 7.809 1 77 447 LEU A C 1
ATOM 3520 O O . LEU A 1 447 ? -24 -22.188 7.41 1 77 447 LEU A O 1
ATOM 3524 N N . ASP A 1 448 ? -21.922 -21.5 7.07 1 77.75 448 ASP A N 1
ATOM 3525 C CA . ASP A 1 448 ? -22.094 -21.594 5.625 1 77.75 448 ASP A CA 1
ATOM 3526 C C . ASP A 1 448 ? -21.5 -22.891 5.078 1 77.75 448 ASP A C 1
ATOM 3528 O O . ASP A 1 448 ? -21.703 -23.234 3.912 1 77.75 448 ASP A O 1
ATOM 3532 N N . ALA A 1 449 ? -20.828 -23.641 5.98 1 83.19 449 ALA A N 1
ATOM 3533 C CA . ALA A 1 449 ? -20.094 -24.766 5.406 1 83.19 449 ALA A CA 1
ATOM 3534 C C . ALA A 1 449 ? -20.078 -25.953 6.355 1 83.19 449 ALA A C 1
ATOM 3536 O O . ALA A 1 449 ? -19.719 -27.062 5.965 1 83.19 449 ALA A O 1
ATOM 3537 N N . ALA A 1 450 ? -20.531 -25.719 7.574 1 81.94 450 ALA A N 1
ATOM 3538 C CA . ALA A 1 450 ? -20.469 -26.797 8.547 1 81.94 450 ALA A CA 1
ATOM 3539 C C . ALA A 1 450 ? -21.766 -27.578 8.578 1 81.94 450 ALA A C 1
ATOM 3541 O O . ALA A 1 450 ? -22.844 -27.047 8.281 1 81.94 450 ALA A O 1
ATOM 3542 N N . GLY A 1 451 ? -21.609 -28.891 8.898 1 81.5 451 GLY A N 1
ATOM 3543 C CA . GLY A 1 451 ? -22.766 -29.734 9.203 1 81.5 451 GLY A CA 1
ATOM 3544 C C . GLY A 1 451 ? -23.5 -30.203 7.969 1 81.5 451 GLY A C 1
ATOM 3545 O O . GLY A 1 451 ? -23.438 -29.578 6.914 1 81.5 451 GLY A O 1
ATOM 3546 N N . ASP A 1 452 ? -24 -31.297 7.941 1 89.62 452 ASP A N 1
ATOM 3547 C CA . ASP A 1 452 ? -24.859 -31.984 6.969 1 89.62 452 ASP A CA 1
ATOM 3548 C C . ASP A 1 452 ? -25.031 -33.438 7.336 1 89.62 452 ASP A C 1
ATOM 3550 O O . ASP A 1 452 ? -24.109 -34.25 7.133 1 89.62 452 ASP A O 1
ATOM 3554 N N . GLU A 1 453 ? -26.156 -33.781 7.898 1 93.06 453 GLU A N 1
ATOM 3555 C CA . GLU A 1 453 ? -26.344 -35.156 8.398 1 93.06 453 GLU A CA 1
ATOM 3556 C C . GLU A 1 453 ? -26.375 -36.156 7.258 1 93.06 453 GLU A C 1
ATOM 3558 O O . GLU A 1 453 ? -25.906 -37.281 7.414 1 93.06 453 GLU A O 1
ATOM 3563 N N . ASP A 1 454 ? -26.859 -35.781 6.188 1 92.62 454 ASP A N 1
ATOM 3564 C CA . ASP A 1 454 ? -26.969 -36.688 5.059 1 92.62 454 ASP A CA 1
ATOM 3565 C C . ASP A 1 454 ? -25.609 -36.938 4.406 1 92.62 454 ASP A C 1
ATOM 3567 O O . ASP A 1 454 ? -25.188 -38.062 4.223 1 92.62 454 ASP A O 1
ATOM 3571 N N . LEU A 1 455 ? -24.891 -35.906 4.156 1 96 455 LEU A N 1
ATOM 3572 C CA . LEU A 1 455 ? -23.625 -36 3.445 1 96 455 LEU A CA 1
ATOM 3573 C C . LEU A 1 455 ? -22.5 -36.375 4.398 1 96 455 LEU A C 1
ATOM 3575 O O . LEU A 1 455 ? -21.75 -37.312 4.125 1 96 455 LEU A O 1
ATOM 3579 N N . PHE A 1 456 ? -22.438 -35.781 5.539 1 97.19 456 PHE A N 1
ATOM 3580 C CA . PHE A 1 456 ? -21.281 -35.906 6.406 1 97.19 456 PHE A CA 1
ATOM 3581 C C . PHE A 1 456 ? -21.578 -36.812 7.59 1 97.19 456 PHE A C 1
ATOM 3583 O O . PHE A 1 456 ? -20.656 -37.25 8.281 1 97.19 456 PHE A O 1
ATOM 3590 N N . GLY A 1 457 ? -22.859 -37.094 7.867 1 96.88 457 GLY A N 1
ATOM 3591 C CA . GLY A 1 457 ? -23.219 -37.906 9.023 1 96.88 457 GLY A CA 1
ATOM 3592 C C . GLY A 1 457 ? -22.969 -37.219 10.344 1 96.88 457 GLY A C 1
ATOM 3593 O O . GLY A 1 457 ? -22.656 -37.844 11.344 1 96.88 457 GLY A O 1
ATOM 3594 N N . ILE A 1 458 ? -23.016 -35.875 10.336 1 96.69 458 ILE A N 1
ATOM 3595 C CA . ILE A 1 458 ? -22.75 -35.125 11.562 1 96.69 458 ILE A CA 1
ATOM 3596 C C . ILE A 1 458 ? -23.781 -34.031 11.734 1 96.69 458 ILE A C 1
ATOM 3598 O O . ILE A 1 458 ? -24.438 -33.625 10.773 1 96.69 458 ILE A O 1
ATOM 3602 N N . ARG A 1 459 ? -24 -33.531 12.938 1 94.62 459 ARG A N 1
ATOM 3603 C CA . ARG A 1 459 ? -24.828 -32.375 13.273 1 94.62 459 ARG A CA 1
ATOM 3604 C C . ARG A 1 459 ? -24.062 -31.375 14.133 1 94.62 459 ARG A C 1
ATOM 3606 O O . ARG A 1 459 ? -23.328 -31.781 15.039 1 94.62 459 ARG A O 1
ATOM 3613 N N . VAL A 1 460 ? -24.219 -30.062 13.844 1 93.38 460 VAL A N 1
ATOM 3614 C CA . VAL A 1 460 ? -23.625 -29.031 14.68 1 93.38 460 VAL A CA 1
ATOM 3615 C C . VAL A 1 460 ? -24.391 -28.906 15.992 1 93.38 460 VAL A C 1
ATOM 3617 O O . VAL A 1 460 ? -25.594 -28.594 15.984 1 93.38 460 VAL A O 1
ATOM 3620 N N . ARG A 1 461 ? -23.797 -29.156 17 1 93.75 461 ARG A N 1
ATOM 3621 C CA . ARG A 1 461 ? -24.406 -29.047 18.328 1 93.75 461 ARG A CA 1
ATOM 3622 C C . ARG A 1 461 ? -24.422 -27.609 18.797 1 93.75 461 ARG A C 1
ATOM 3624 O O . ARG A 1 461 ? -25.422 -27.141 19.328 1 93.75 461 ARG A O 1
ATOM 3631 N N . ASP A 1 462 ? -23.344 -27.016 18.703 1 93.31 462 ASP A N 1
ATOM 3632 C CA . ASP A 1 462 ? -23.078 -25.672 19.188 1 93.31 462 ASP A CA 1
ATOM 3633 C C . ASP A 1 462 ? -21.766 -25.125 18.625 1 93.31 462 ASP A C 1
ATOM 3635 O O . ASP A 1 462 ? -21.188 -25.703 17.703 1 93.31 462 ASP A O 1
ATOM 3639 N N . PHE A 1 463 ? -21.406 -23.984 19.031 1 91.75 463 PHE A N 1
ATOM 3640 C CA . PHE A 1 463 ? -20.062 -23.469 18.797 1 91.75 463 PHE A CA 1
ATOM 3641 C C . PHE A 1 463 ? -19.375 -23.078 20.094 1 91.75 463 PHE A C 1
ATOM 3643 O O . PHE A 1 463 ? -20.031 -23 21.141 1 91.75 463 PHE A O 1
ATOM 3650 N N . THR A 1 464 ? -18.094 -22.984 20.016 1 89.69 464 THR A N 1
ATOM 3651 C CA . THR A 1 464 ? -17.312 -22.547 21.172 1 89.69 464 THR A CA 1
ATOM 3652 C C . THR A 1 464 ? -16.266 -21.531 20.75 1 89.69 464 THR A C 1
ATOM 3654 O O . THR A 1 464 ? -16.094 -21.25 19.562 1 89.69 464 THR A O 1
ATOM 3657 N N . ARG A 1 465 ? -15.758 -20.812 21.719 1 87.19 465 ARG A N 1
ATOM 3658 C CA . ARG A 1 465 ? -14.633 -19.922 21.469 1 87.19 465 ARG A CA 1
ATOM 3659 C C . ARG A 1 465 ? -13.398 -20.391 22.25 1 87.19 465 ARG A C 1
ATOM 3661 O O . ARG A 1 465 ? -12.375 -19.703 22.25 1 87.19 465 ARG A O 1
ATOM 3668 N N . ALA A 1 466 ? -13.508 -21.531 22.828 1 84.88 466 ALA A N 1
ATOM 3669 C CA . ALA A 1 466 ? -12.398 -22.109 23.594 1 84.88 466 ALA A CA 1
ATOM 3670 C C . ALA A 1 466 ? -11.414 -22.812 22.672 1 84.88 466 ALA A C 1
ATOM 3672 O O . ALA A 1 466 ? -11.594 -24 22.359 1 84.88 466 ALA A O 1
ATOM 3673 N N . ASP A 1 467 ? -10.367 -22.188 22.359 1 85.06 467 ASP A N 1
ATOM 3674 C CA . ASP A 1 467 ? -9.422 -22.766 21.406 1 85.06 467 ASP A CA 1
ATOM 3675 C C . ASP A 1 467 ? -8.516 -23.781 22.078 1 85.06 467 ASP A C 1
ATOM 3677 O O . ASP A 1 467 ? -7.973 -24.672 21.422 1 85.06 467 ASP A O 1
ATOM 3681 N N . ASP A 1 468 ? -8.438 -23.734 23.406 1 90.75 468 ASP A N 1
ATOM 3682 C CA . ASP A 1 468 ? -7.598 -24.688 24.125 1 90.75 468 ASP A CA 1
ATOM 3683 C C . ASP A 1 468 ? -8.164 -26.094 24.031 1 90.75 468 ASP A C 1
ATOM 3685 O O . ASP A 1 468 ? -7.414 -27.062 23.859 1 90.75 468 ASP A O 1
ATOM 3689 N N . THR A 1 469 ? -9.461 -26.25 24.078 1 92.19 469 THR A N 1
ATOM 3690 C CA . THR A 1 469 ? -10.094 -27.562 24 1 92.19 469 THR A CA 1
ATOM 3691 C C . THR A 1 469 ? -10.039 -28.109 22.578 1 92.19 469 THR A C 1
ATOM 3693 O O . THR A 1 469 ? -10.227 -29.312 22.359 1 92.19 469 THR A O 1
ATOM 3696 N N . HIS A 1 470 ? -9.828 -27.297 21.641 1 94.81 470 HIS A N 1
ATOM 3697 C CA . HIS A 1 470 ? -9.797 -27.672 20.219 1 94.81 470 HIS A CA 1
ATOM 3698 C C . HIS A 1 470 ? -8.422 -27.391 19.609 1 94.81 470 HIS A C 1
ATOM 3700 O O . HIS A 1 470 ? -8.32 -27.109 18.422 1 94.81 470 HIS A O 1
ATOM 3706 N N . ALA A 1 471 ? -7.391 -27.484 20.422 1 94.94 471 ALA A N 1
ATOM 3707 C CA . ALA A 1 471 ? -6.051 -27.016 20.062 1 94.94 471 ALA A CA 1
ATOM 3708 C C . ALA A 1 471 ? -5.34 -28.016 19.156 1 94.94 471 ALA A C 1
ATOM 3710 O O . ALA A 1 471 ? -4.34 -27.688 18.531 1 94.94 471 ALA A O 1
ATOM 3711 N N . GLU A 1 472 ? -5.785 -29.266 19.156 1 96.81 472 GLU A N 1
ATOM 3712 C CA . GLU A 1 472 ? -5.113 -30.281 18.344 1 96.81 472 GLU A CA 1
ATOM 3713 C C . GLU A 1 472 ? -5.953 -31.562 18.25 1 96.81 472 GLU A C 1
ATOM 3715 O O . GLU A 1 472 ? -6.926 -31.719 19 1 96.81 472 GLU A O 1
ATOM 3720 N N . PHE A 1 473 ? -5.633 -32.438 17.281 1 97.19 473 PHE A N 1
ATOM 3721 C CA . PHE A 1 473 ? -6.094 -33.844 17.203 1 97.19 473 PHE A CA 1
ATOM 3722 C C . PHE A 1 473 ? -4.984 -34.75 16.672 1 97.19 473 PHE A C 1
ATOM 3724 O O . PHE A 1 473 ? -3.969 -34.25 16.172 1 97.19 473 PHE A O 1
ATOM 3731 N N . THR A 1 474 ? -5.07 -35.969 16.953 1 97.31 474 THR A N 1
ATOM 3732 C CA . THR A 1 474 ? -4.117 -36.969 16.484 1 97.31 474 THR A CA 1
ATOM 3733 C C . THR A 1 474 ? -4.828 -38.031 15.672 1 97.31 474 THR A C 1
ATOM 3735 O O . THR A 1 474 ? -5.871 -38.562 16.094 1 97.31 474 THR A O 1
ATOM 3738 N N . TRP A 1 475 ? -4.305 -38.344 14.539 1 96.94 475 TRP A N 1
ATOM 3739 C CA . TRP A 1 475 ? -4.844 -39.406 13.719 1 96.94 475 TRP A CA 1
ATOM 3740 C C . TRP A 1 475 ? -3.748 -40.062 12.883 1 96.94 475 TRP A C 1
ATOM 3742 O O . TRP A 1 475 ? -2.832 -39.375 12.414 1 96.94 475 TRP A O 1
ATOM 3752 N N . ALA A 1 476 ? -3.859 -41.406 12.703 1 93.94 476 ALA A N 1
ATOM 3753 C CA . ALA A 1 476 ? -2.93 -42.188 11.898 1 93.94 476 ALA A CA 1
ATOM 3754 C C . ALA A 1 476 ? -1.483 -41.906 12.297 1 93.94 476 ALA A C 1
ATOM 3756 O O . ALA A 1 476 ? -0.624 -41.688 11.43 1 93.94 476 ALA A O 1
ATOM 3757 N N . GLY A 1 477 ? -1.268 -41.656 13.523 1 93.56 477 GLY A N 1
ATOM 3758 C CA . GLY A 1 477 ? 0.075 -41.531 14.07 1 93.56 477 GLY A CA 1
ATOM 3759 C C . GLY A 1 477 ? 0.654 -40.125 13.938 1 93.56 477 GLY A C 1
ATOM 3760 O O . GLY A 1 477 ? 1.825 -39.906 14.258 1 93.56 477 GLY A O 1
ATOM 3761 N N . THR A 1 478 ? -0.11 -39.188 13.523 1 96.44 478 THR A N 1
ATOM 3762 C CA . THR A 1 478 ? 0.367 -37.812 13.336 1 96.44 478 THR A CA 1
ATOM 3763 C C . THR A 1 478 ? -0.434 -36.844 14.203 1 96.44 478 THR A C 1
ATOM 3765 O O . THR A 1 478 ? -1.663 -36.938 14.258 1 96.44 478 THR A O 1
ATOM 3768 N N . ARG A 1 479 ? 0.311 -36.062 14.914 1 96.94 479 ARG A N 1
ATOM 3769 C CA . ARG A 1 479 ? -0.3 -34.969 15.688 1 96.94 479 ARG A CA 1
ATOM 3770 C C . ARG A 1 479 ? -0.494 -33.75 14.836 1 96.94 479 ARG A C 1
ATOM 3772 O O . ARG A 1 479 ? 0.433 -33.281 14.148 1 96.94 479 ARG A O 1
ATOM 3779 N N . PHE A 1 480 ? -1.721 -33.125 14.875 1 97.94 480 PHE A N 1
ATOM 3780 C CA . PHE A 1 480 ? -2.043 -31.922 14.117 1 97.94 480 PHE A CA 1
ATOM 3781 C C . PHE A 1 480 ? -2.414 -30.766 15.055 1 97.94 480 PHE A C 1
ATOM 3783 O O . PHE A 1 480 ? -3.545 -30.703 15.539 1 97.94 480 PHE A O 1
ATOM 3790 N N . PRO A 1 481 ? -1.474 -29.859 15.336 1 97.38 481 PRO A N 1
ATOM 3791 C CA . PRO A 1 481 ? -1.8 -28.688 16.141 1 97.38 481 PRO A CA 1
ATOM 3792 C C . PRO A 1 481 ? -2.613 -27.641 15.367 1 97.38 481 PRO A C 1
ATOM 3794 O O . PRO A 1 481 ? -2.305 -27.359 14.211 1 97.38 481 PRO A O 1
ATOM 3797 N N . LEU A 1 482 ? -3.672 -27.125 15.977 1 96.06 482 LEU A N 1
ATOM 3798 C CA . LEU A 1 482 ? -4.562 -26.188 15.312 1 96.06 482 LEU A CA 1
ATOM 3799 C C . LEU A 1 482 ? -4.453 -24.797 15.93 1 96.06 482 LEU A C 1
ATOM 3801 O O . LEU A 1 482 ? -4.059 -24.672 17.094 1 96.06 482 LEU A O 1
ATOM 3805 N N . ARG A 1 483 ? -4.641 -23.75 15.102 1 91.44 483 ARG A N 1
ATOM 3806 C CA . ARG A 1 483 ? -4.711 -22.359 15.516 1 91.44 483 ARG A CA 1
ATOM 3807 C C . ARG A 1 483 ? -5.992 -21.703 15.008 1 91.44 483 ARG A C 1
ATOM 3809 O O . ARG A 1 483 ? -6.203 -21.594 13.797 1 91.44 483 ARG A O 1
ATOM 3816 N N . TRP A 1 484 ? -6.805 -21.266 15.875 1 87.75 484 TRP A N 1
ATOM 3817 C CA . TRP A 1 484 ? -8.109 -20.734 15.492 1 87.75 484 TRP A CA 1
ATOM 3818 C C . TRP A 1 484 ? -8.086 -19.219 15.453 1 87.75 484 TRP A C 1
ATOM 3820 O O . TRP A 1 484 ? -7.5 -18.578 16.328 1 87.75 484 TRP A O 1
ATOM 3830 N N . ASP A 1 485 ? -8.586 -18.609 14.352 1 77.38 485 ASP A N 1
ATOM 3831 C CA . ASP A 1 485 ? -8.859 -17.172 14.32 1 77.38 485 ASP A CA 1
ATOM 3832 C C . ASP A 1 485 ? -9.961 -16.797 15.312 1 77.38 485 ASP A C 1
ATOM 3834 O O . ASP A 1 485 ? -10.625 -17.672 15.867 1 77.38 485 ASP A O 1
ATOM 3838 N N . THR A 1 486 ? -10.086 -15.422 15.398 1 75.25 486 THR A N 1
ATOM 3839 C CA . THR A 1 486 ? -11.164 -14.945 16.25 1 75.25 486 THR A CA 1
ATOM 3840 C C . THR A 1 486 ? -12.523 -15.289 15.656 1 75.25 486 THR A C 1
ATOM 3842 O O . THR A 1 486 ? -12.758 -15.078 14.469 1 75.25 486 THR A O 1
ATOM 3845 N N . GLY A 1 487 ? -13.281 -16.125 16.281 1 75.81 487 GLY A N 1
ATOM 3846 C CA . GLY A 1 487 ? -14.594 -16.516 15.797 1 75.81 487 GLY A CA 1
ATOM 3847 C C . GLY A 1 487 ? -15.078 -17.828 16.391 1 75.81 487 GLY A C 1
ATOM 3848 O O . GLY A 1 487 ? -14.414 -18.422 17.234 1 75.81 487 GLY A O 1
ATOM 3849 N N . PRO A 1 488 ? -16.25 -18.188 15.938 1 83.94 488 PRO A N 1
ATOM 3850 C CA . PRO A 1 488 ? -16.844 -19.406 16.469 1 83.94 488 PRO A CA 1
ATOM 3851 C C . PRO A 1 488 ? -16.203 -20.672 15.938 1 83.94 488 PRO A C 1
ATOM 3853 O O . PRO A 1 488 ? -15.867 -20.75 14.75 1 83.94 488 PRO A O 1
ATOM 3856 N N . ILE A 1 489 ? -15.898 -21.641 16.812 1 90.69 489 ILE A N 1
ATOM 3857 C CA . ILE A 1 489 ? -15.445 -22.984 16.484 1 90.69 489 ILE A CA 1
ATOM 3858 C C . ILE A 1 489 ? -16.625 -23.953 16.547 1 90.69 489 ILE A C 1
ATOM 3860 O O . ILE A 1 489 ? -17.25 -24.109 17.594 1 90.69 489 ILE A O 1
ATOM 3864 N N . PRO A 1 490 ? -16.938 -24.578 15.453 1 92.06 490 PRO A N 1
ATOM 3865 C CA . PRO A 1 490 ? -18.062 -25.5 15.5 1 92.06 490 PRO A CA 1
ATOM 3866 C C . PRO A 1 490 ? -17.812 -26.688 16.438 1 92.06 490 PRO A C 1
ATOM 3868 O O . PRO A 1 490 ? -16.719 -27.266 16.422 1 92.06 490 PRO A O 1
ATOM 3871 N N . VAL A 1 491 ? -18.797 -26.953 17.297 1 93.94 491 VAL A N 1
ATOM 3872 C CA . VAL A 1 491 ? -18.844 -28.188 18.094 1 93.94 491 VAL A CA 1
ATOM 3873 C C . VAL A 1 491 ? -19.875 -29.141 17.5 1 93.94 491 VAL A C 1
ATOM 3875 O O . VAL A 1 491 ? -21.047 -28.781 17.375 1 93.94 491 VAL A O 1
ATOM 3878 N N . ILE A 1 492 ? -19.406 -30.406 17.156 1 96.56 492 ILE A N 1
ATOM 3879 C CA . ILE A 1 492 ? -20.281 -31.266 16.375 1 96.56 492 ILE A CA 1
ATOM 3880 C C . ILE A 1 492 ? -20.531 -32.562 17.109 1 96.56 492 ILE A C 1
ATOM 3882 O O . ILE A 1 492 ? -19.766 -32.938 18.016 1 96.56 492 ILE A O 1
ATOM 3886 N N . ASP A 1 493 ? -21.656 -33.25 16.75 1 96.12 493 ASP A N 1
ATOM 3887 C CA . ASP A 1 493 ? -21.984 -34.625 17.125 1 96.12 493 ASP A CA 1
ATOM 3888 C C . ASP A 1 493 ? -22.094 -35.5 15.898 1 96.12 493 ASP A C 1
ATOM 3890 O O . ASP A 1 493 ? -22.391 -35.031 14.797 1 96.12 493 ASP A O 1
ATOM 3894 N N . THR A 1 494 ? -21.766 -36.781 16.109 1 97.38 494 THR A N 1
ATOM 3895 C CA . THR A 1 494 ? -21.984 -37.719 15.023 1 97.38 494 THR A CA 1
ATOM 3896 C C . THR A 1 494 ? -23.469 -38.062 14.906 1 97.38 494 THR A C 1
ATOM 3898 O O . THR A 1 494 ? -24.172 -38.156 15.914 1 97.38 494 THR A O 1
ATOM 3901 N N . ALA A 1 495 ? -23.906 -38.188 13.766 1 95.94 495 ALA A N 1
ATOM 3902 C CA . ALA A 1 495 ? -25.25 -38.625 13.391 1 95.94 495 ALA A CA 1
ATOM 3903 C C . ALA A 1 495 ? -25.188 -39.656 12.258 1 95.94 495 ALA A C 1
ATOM 3905 O O . ALA A 1 495 ? -25.812 -39.469 11.211 1 95.94 495 ALA A O 1
ATOM 3906 N N . GLY A 1 496 ? -24.484 -40.719 12.484 1 96 496 GLY A N 1
ATOM 3907 C CA . GLY A 1 496 ? -24.297 -41.75 11.492 1 96 496 GLY A CA 1
ATOM 3908 C C . GLY A 1 496 ? -22.828 -41.938 11.109 1 96 496 GLY A C 1
ATOM 3909 O O . GLY A 1 496 ? -22.453 -43 10.633 1 96 496 GLY A O 1
ATOM 3910 N N . ALA A 1 497 ? -22.031 -40.969 11.375 1 98.06 497 ALA A N 1
ATOM 3911 C CA . ALA A 1 497 ? -20.609 -41.062 11.078 1 98.06 497 ALA A CA 1
ATOM 3912 C C . ALA A 1 497 ? -19.844 -41.719 12.227 1 98.06 497 ALA A C 1
ATOM 3914 O O . ALA A 1 497 ? -20.359 -41.812 13.344 1 98.06 497 ALA A O 1
ATOM 3915 N N . GLU A 1 498 ? -18.703 -42.219 11.938 1 98.25 498 GLU A N 1
ATOM 3916 C CA . GLU A 1 498 ? -17.75 -42.75 12.914 1 98.25 498 GLU A CA 1
ATOM 3917 C C . GLU A 1 498 ? -16.703 -41.688 13.297 1 98.25 498 GLU A C 1
ATOM 3919 O O . GLU A 1 498 ? -16.141 -41.031 12.422 1 98.25 498 GLU A O 1
ATOM 3924 N N . THR A 1 499 ? -16.469 -41.562 14.586 1 98.38 499 THR A N 1
ATOM 3925 C CA . THR A 1 499 ? -15.398 -40.656 15.031 1 98.38 499 THR A CA 1
ATOM 3926 C C . THR A 1 499 ? -14.031 -41.344 14.875 1 98.38 499 THR A C 1
ATOM 3928 O O . THR A 1 499 ? -13.789 -42.375 15.453 1 98.38 499 THR A O 1
ATOM 3931 N N . LEU A 1 500 ? -13.188 -40.75 14.102 1 98.44 500 LEU A N 1
ATOM 3932 C CA 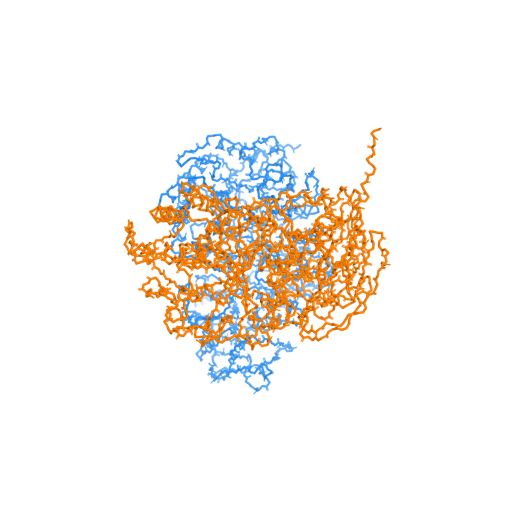. LEU A 1 500 ? -11.852 -41.281 13.883 1 98.44 500 LEU A CA 1
ATOM 3933 C C . LEU A 1 500 ? -10.844 -40.625 14.828 1 98.44 500 LEU A C 1
ATOM 3935 O O . LEU A 1 500 ? -9.852 -41.25 15.219 1 98.44 500 LEU A O 1
ATOM 3939 N N . ALA A 1 501 ? -10.992 -39.375 15.18 1 98.44 501 ALA A N 1
ATOM 3940 C CA . ALA A 1 501 ? -10.195 -38.594 16.125 1 98.44 501 ALA A CA 1
ATOM 3941 C C . ALA A 1 501 ? -11.055 -37.594 16.859 1 98.44 501 ALA A C 1
ATOM 3943 O O . ALA A 1 501 ? -12.023 -37.062 16.312 1 98.44 501 ALA A O 1
ATOM 3944 N N . ALA A 1 502 ? -10.688 -37.281 18.031 1 98.06 502 ALA A N 1
ATOM 3945 C CA . ALA A 1 502 ? -11.445 -36.375 18.875 1 98.06 502 ALA A CA 1
ATOM 3946 C C . ALA A 1 502 ? -10.547 -35.25 19.391 1 98.06 502 ALA A C 1
ATOM 3948 O O . ALA A 1 502 ? -9.328 -35.406 19.453 1 98.06 502 ALA A O 1
ATOM 3949 N N . PHE A 1 503 ? -11.203 -34.156 19.688 1 97.38 503 PHE A N 1
ATOM 3950 C CA . PHE A 1 503 ? -10.539 -33.062 20.422 1 97.38 503 PHE A CA 1
ATOM 3951 C C . PHE A 1 503 ? -10.398 -33.438 21.891 1 97.38 503 PHE A C 1
ATOM 3953 O O . PHE A 1 503 ? -10.875 -34.5 22.328 1 97.38 503 PHE A O 1
ATOM 3960 N N . ALA A 1 504 ? -9.797 -32.5 22.656 1 95.94 504 ALA A N 1
ATOM 3961 C CA . ALA A 1 504 ? -9.547 -32.75 24.078 1 95.94 504 ALA A CA 1
ATOM 3962 C C . ALA A 1 504 ? -10.859 -32.844 24.859 1 95.94 504 ALA A C 1
ATOM 3964 O O . ALA A 1 504 ? -10.953 -33.562 25.844 1 95.94 504 ALA A O 1
ATOM 3965 N N . ASP A 1 505 ? -11.883 -32.188 24.422 1 94.69 505 ASP A N 1
ATOM 3966 C CA . ASP A 1 505 ? -13.156 -32.188 25.125 1 94.69 505 ASP A CA 1
ATOM 3967 C C . ASP A 1 505 ? -14.008 -33.406 24.734 1 94.69 505 ASP A C 1
ATOM 3969 O O . ASP A 1 505 ? -15.148 -33.531 25.188 1 94.69 505 ASP A O 1
ATOM 3973 N N . GLY A 1 506 ? -13.523 -34.125 23.797 1 95.75 506 GLY A N 1
ATOM 3974 C CA . GLY A 1 506 ? -14.211 -35.375 23.422 1 95.75 506 GLY A CA 1
ATOM 3975 C C . GLY A 1 506 ? -15.047 -35.219 22.172 1 95.75 506 GLY A C 1
ATOM 3976 O O . GLY A 1 506 ? -15.477 -36.219 21.578 1 95.75 506 GLY A O 1
ATOM 3977 N N . SER A 1 507 ? -15.258 -34.031 21.797 1 96.12 507 SER A N 1
ATOM 3978 C CA . SER A 1 507 ? -16.016 -33.844 20.562 1 96.12 507 SER A CA 1
ATOM 3979 C C . SER A 1 507 ? -15.234 -34.281 19.344 1 96.12 507 SER A C 1
ATOM 3981 O O . SER A 1 507 ? -14 -34.25 19.344 1 96.12 507 SER A O 1
ATOM 3983 N N . PRO A 1 508 ? -15.906 -34.75 18.266 1 97.62 508 PRO A N 1
ATOM 3984 C CA . PRO A 1 508 ? -15.211 -35.25 17.094 1 97.62 508 PRO A CA 1
ATOM 3985 C C . PRO A 1 508 ? -14.398 -34.188 16.359 1 97.62 508 PRO A C 1
ATOM 3987 O O . PRO A 1 508 ? -14.875 -33.062 16.172 1 97.62 508 PRO A O 1
ATOM 3990 N N . ALA A 1 509 ? -13.164 -34.5 16 1 98.19 509 ALA A N 1
ATOM 3991 C CA . ALA A 1 509 ? -12.32 -33.656 15.148 1 98.19 509 ALA A CA 1
ATOM 3992 C C . ALA A 1 509 ? -12.344 -34.156 13.703 1 98.19 509 ALA A C 1
ATOM 3994 O O . ALA A 1 509 ? -12.438 -33.375 12.766 1 98.19 509 ALA A O 1
ATOM 3995 N N . LEU A 1 510 ? -12.266 -35.438 13.547 1 98.69 510 LEU A N 1
ATOM 3996 C CA . LEU A 1 510 ? -12.305 -36.125 12.258 1 98.69 510 LEU A CA 1
ATOM 3997 C C . LEU A 1 510 ? -13.297 -37.281 12.297 1 98.69 510 LEU A C 1
ATOM 3999 O O . LEU A 1 510 ? -13.289 -38.094 13.234 1 98.69 510 LEU A O 1
ATOM 4003 N N . THR A 1 511 ? -14.195 -37.312 11.273 1 98.5 511 THR A N 1
ATOM 4004 C CA . THR A 1 511 ? -15.188 -38.375 11.211 1 98.5 511 THR A CA 1
ATOM 4005 C C . THR A 1 511 ? -15.195 -39.031 9.828 1 98.5 511 THR A C 1
ATOM 4007 O O . THR A 1 511 ? -14.656 -38.469 8.875 1 98.5 511 THR A O 1
ATOM 4010 N N . ARG A 1 512 ? -15.688 -40.219 9.758 1 98.69 512 ARG A N 1
ATOM 4011 C CA . ARG A 1 512 ? -15.93 -40.906 8.5 1 98.69 512 ARG A CA 1
ATOM 4012 C C . ARG A 1 512 ? -17.375 -41.375 8.391 1 98.69 512 ARG A C 1
ATOM 4014 O O . ARG A 1 512 ? -17.922 -42 9.312 1 98.69 512 ARG A O 1
ATOM 4021 N N . HIS A 1 513 ? -18.047 -41 7.352 1 98.31 513 HIS A N 1
ATOM 4022 C CA . HIS A 1 513 ? -19.406 -41.406 7.047 1 98.31 513 HIS A CA 1
ATOM 4023 C C . HIS A 1 513 ? -19.469 -42.219 5.77 1 98.31 513 HIS A C 1
ATOM 4025 O O . HIS A 1 513 ? -18.906 -41.844 4.742 1 98.31 513 HIS A O 1
ATOM 4031 N N . ARG A 1 514 ? -20.109 -43.375 5.871 1 97.88 514 ARG A N 1
ATOM 4032 C CA . ARG A 1 514 ? -20.312 -44.188 4.68 1 97.88 514 ARG A CA 1
ATOM 4033 C C . ARG A 1 514 ? -21.625 -43.812 3.986 1 97.88 514 ARG A C 1
ATOM 4035 O O . ARG A 1 514 ? -22.672 -43.719 4.633 1 97.88 514 ARG A O 1
ATOM 4042 N N . LEU A 1 515 ? -21.562 -43.562 2.773 1 96.31 515 LEU A N 1
ATOM 4043 C CA . LEU A 1 515 ? -22.703 -43.188 1.941 1 96.31 515 LEU A CA 1
ATOM 4044 C C . LEU A 1 515 ? -22.672 -43.938 0.606 1 96.31 515 LEU A C 1
ATOM 4046 O O . LEU A 1 515 ? -21.781 -43.688 -0.217 1 96.31 515 LEU A O 1
ATOM 4050 N N . GLY A 1 516 ? -23.641 -44.812 0.333 1 96.31 516 GLY A N 1
ATOM 4051 C CA . GLY A 1 516 ? -23.562 -45.688 -0.841 1 96.31 516 GLY A CA 1
ATOM 4052 C C . GLY A 1 516 ? -22.312 -46.531 -0.861 1 96.31 516 GLY A C 1
ATOM 4053 O O . GLY A 1 516 ? -22.031 -47.25 0.103 1 96.31 516 GLY A O 1
ATOM 4054 N N . GLU A 1 517 ? -21.578 -46.406 -1.929 1 96.5 517 GLU A N 1
ATOM 4055 C CA . GLU A 1 517 ? -20.375 -47.219 -2.08 1 96.5 517 GLU A CA 1
ATOM 4056 C C . GLU A 1 517 ? -19.125 -46.469 -1.675 1 96.5 517 GLU A C 1
ATOM 4058 O O . GLU A 1 517 ? -18.016 -46.969 -1.753 1 96.5 517 GLU A O 1
ATOM 4063 N N . GLY A 1 518 ? -19.328 -45.219 -1.313 1 97.94 518 GLY A N 1
ATOM 4064 C CA . GLY A 1 518 ? -18.172 -44.406 -0.989 1 97.94 518 GLY A CA 1
ATOM 4065 C C . GLY A 1 518 ? -18.125 -43.969 0.468 1 97.94 518 GLY A C 1
ATOM 4066 O O . GLY A 1 518 ? -18.75 -44.625 1.321 1 97.94 518 GLY A O 1
ATOM 4067 N N . SER A 1 519 ? -17.266 -43.031 0.76 1 98.25 519 SER A N 1
ATOM 4068 C CA . SER A 1 519 ? -17.125 -42.562 2.127 1 98.25 519 SER A CA 1
ATOM 4069 C C . SER A 1 519 ? -16.703 -41.094 2.145 1 98.25 519 SER A C 1
ATOM 4071 O O . SER A 1 519 ? -16.078 -40.594 1.198 1 98.25 519 SER A O 1
ATOM 4073 N N . VAL A 1 520 ? -17.031 -40.438 3.248 1 98.31 520 VAL A N 1
ATOM 4074 C CA . VAL A 1 520 ? -16.672 -39.062 3.461 1 98.31 520 VAL A CA 1
ATOM 4075 C C . VAL A 1 520 ? -15.883 -38.906 4.758 1 98.31 520 VAL A C 1
ATOM 4077 O O . VAL A 1 520 ? -16.312 -39.375 5.812 1 98.31 520 VAL A O 1
ATOM 4080 N N . TYR A 1 521 ? -14.719 -38.344 4.605 1 98.56 521 TYR A N 1
ATOM 4081 C CA . TYR A 1 521 ? -13.953 -37.875 5.758 1 98.56 521 TYR A CA 1
ATOM 4082 C C . TYR A 1 521 ? -14.203 -36.406 6.031 1 98.56 521 TYR A C 1
ATOM 4084 O O . TYR A 1 521 ? -13.938 -35.562 5.18 1 98.56 521 TYR A O 1
ATOM 4092 N N . TYR A 1 522 ? -14.727 -36.094 7.176 1 98.31 522 TYR A N 1
ATOM 4093 C CA . TYR A 1 522 ? -15.055 -34.719 7.574 1 98.31 522 TYR A CA 1
ATOM 4094 C C . TYR A 1 522 ? -14.125 -34.25 8.68 1 98.31 522 TYR A C 1
ATOM 4096 O O . TYR A 1 522 ? -14.148 -34.781 9.797 1 98.31 522 TYR A O 1
ATOM 4104 N N . LEU A 1 523 ? -13.32 -33.281 8.398 1 98.44 523 LEU A N 1
ATOM 4105 C CA . LEU A 1 523 ? -12.461 -32.656 9.391 1 98.44 523 LEU A CA 1
ATOM 4106 C C . LEU A 1 523 ? -13.078 -31.359 9.906 1 98.44 523 LEU A C 1
ATOM 4108 O O . LEU A 1 523 ? -13.289 -30.406 9.133 1 98.44 523 LEU A O 1
ATOM 4112 N N . ASN A 1 524 ? -13.297 -31.281 11.188 1 97.12 524 ASN A N 1
ATOM 4113 C CA . ASN A 1 524 ? -13.914 -30.109 11.812 1 97.12 524 ASN A CA 1
ATOM 4114 C C . ASN A 1 524 ? -12.875 -29.047 12.125 1 97.12 524 ASN A C 1
ATOM 4116 O O . ASN A 1 524 ? -12.781 -28.578 13.266 1 97.12 524 ASN A O 1
ATOM 4120 N N . ALA A 1 525 ? -12.102 -28.609 11.195 1 96 525 ALA A N 1
ATOM 4121 C CA . ALA A 1 525 ? -11.094 -27.562 11.289 1 96 525 ALA A CA 1
ATOM 4122 C C . ALA A 1 525 ? -10.656 -27.094 9.906 1 96 525 ALA A C 1
ATOM 4124 O O . ALA A 1 525 ? -10.578 -27.891 8.969 1 96 525 ALA A O 1
ATOM 4125 N N . PRO A 1 526 ? -10.398 -25.844 9.719 1 95.19 526 PRO A N 1
ATOM 4126 C CA . PRO A 1 526 ? -9.875 -25.328 8.453 1 95.19 526 PRO A CA 1
ATOM 4127 C C . PRO A 1 526 ? -8.375 -25.547 8.305 1 95.19 526 PRO A C 1
ATOM 4129 O O . PRO A 1 526 ? -7.609 -24.594 8.195 1 95.19 526 PRO A O 1
ATOM 4132 N N . LEU A 1 527 ? -7.949 -26.719 8.234 1 96.44 527 LEU A N 1
ATOM 4133 C CA . LEU A 1 527 ? -6.551 -27.125 8.32 1 96.44 527 LEU A CA 1
ATOM 4134 C C . LEU A 1 527 ? -5.703 -26.375 7.301 1 96.44 527 LEU A C 1
ATOM 4136 O O . LEU A 1 527 ? -4.707 -25.734 7.66 1 96.44 527 LEU A O 1
ATOM 4140 N N . GLU A 1 528 ? -6.086 -26.391 6.016 1 97.31 528 GLU A N 1
ATOM 4141 C CA . GLU A 1 528 ? -5.289 -25.797 4.945 1 97.31 528 GLU A CA 1
ATOM 4142 C C . GLU A 1 528 ? -5.18 -24.281 5.102 1 97.31 528 GLU A C 1
ATOM 4144 O O . GLU A 1 528 ? -4.094 -23.719 4.973 1 97.31 528 GLU A O 1
ATOM 4149 N N . ALA A 1 529 ? -6.297 -23.609 5.41 1 94.62 529 ALA A N 1
ATOM 4150 C CA . ALA A 1 529 ? -6.328 -22.156 5.535 1 94.62 529 ALA A CA 1
ATOM 4151 C C . ALA A 1 529 ? -5.406 -21.672 6.656 1 94.62 529 ALA A C 1
ATOM 4153 O O . ALA A 1 529 ? -4.762 -20.625 6.539 1 94.62 529 ALA A O 1
ATOM 4154 N N . GLN A 1 530 ? -5.281 -22.375 7.75 1 93.94 530 GLN A N 1
ATOM 4155 C CA . GLN A 1 530 ? -4.512 -21.938 8.906 1 93.94 530 GLN A CA 1
ATOM 4156 C C . GLN A 1 530 ? -3.014 -22.078 8.664 1 93.94 530 GLN A C 1
ATOM 4158 O O . GLN A 1 530 ? -2.199 -21.578 9.438 1 93.94 530 GLN A O 1
ATOM 4163 N N . LEU A 1 531 ? -2.664 -22.766 7.586 1 95.62 531 LEU A N 1
ATOM 4164 C CA . LEU A 1 531 ? -1.251 -22.922 7.258 1 95.62 531 LEU A CA 1
ATOM 4165 C C . LEU A 1 531 ? -0.689 -21.641 6.648 1 95.62 531 LEU A C 1
ATOM 4167 O O . LEU A 1 531 ? 0.524 -21.516 6.473 1 95.62 531 LEU A O 1
ATOM 4171 N N . ASN A 1 532 ? -1.507 -20.656 6.328 1 94.75 532 ASN A N 1
ATOM 4172 C CA . ASN A 1 532 ? -1.061 -19.375 5.797 1 94.75 532 ASN A CA 1
ATOM 4173 C C . ASN A 1 532 ? -0.485 -18.484 6.898 1 94.75 532 ASN A C 1
ATOM 4175 O O . ASN A 1 532 ? -1.03 -17.422 7.188 1 94.75 532 ASN A O 1
ATOM 4179 N N . ALA A 1 533 ? 0.545 -18.797 7.469 1 92.25 533 ALA A N 1
ATOM 4180 C CA . ALA A 1 533 ? 1.354 -18.125 8.477 1 92.25 533 ALA A CA 1
ATOM 4181 C C . ALA A 1 533 ? 2.836 -18.438 8.297 1 92.25 533 ALA A C 1
ATOM 4183 O O . ALA A 1 533 ? 3.193 -19.5 7.785 1 92.25 533 ALA A O 1
ATOM 4184 N N . PRO A 1 534 ? 3.713 -17.531 8.664 1 89.75 534 PRO A N 1
ATOM 4185 C CA . PRO A 1 534 ? 5.145 -17.75 8.453 1 89.75 534 PRO A CA 1
ATOM 4186 C C . PRO A 1 534 ? 5.641 -19.047 9.102 1 89.75 534 PRO A C 1
ATOM 4188 O O . PRO A 1 534 ? 5.41 -19.266 10.289 1 89.75 534 PRO A O 1
ATOM 4191 N N . TYR A 1 535 ? 6.242 -19.969 8.297 1 91.31 535 TYR A N 1
ATOM 4192 C CA . TYR A 1 535 ? 6.961 -21.188 8.695 1 91.31 535 TYR A CA 1
ATOM 4193 C C . TYR A 1 535 ? 6.008 -22.203 9.297 1 91.31 535 TYR A C 1
ATOM 4195 O O . TYR A 1 535 ? 6.445 -23.219 9.859 1 91.31 535 TYR A O 1
ATOM 4203 N N . ARG A 1 536 ? 4.75 -22.047 9.18 1 94.12 536 ARG A N 1
ATOM 4204 C CA . ARG A 1 536 ? 3.75 -22.938 9.742 1 94.12 536 ARG A CA 1
ATOM 4205 C C . ARG A 1 536 ? 3.762 -24.281 9.016 1 94.12 536 ARG A C 1
ATOM 4207 O O . ARG A 1 536 ? 3.555 -25.328 9.641 1 94.12 536 ARG A O 1
ATOM 4214 N N . LEU A 1 537 ? 3.984 -24.328 7.762 1 94.94 537 LEU A N 1
ATOM 4215 C CA . LEU A 1 537 ? 3.998 -25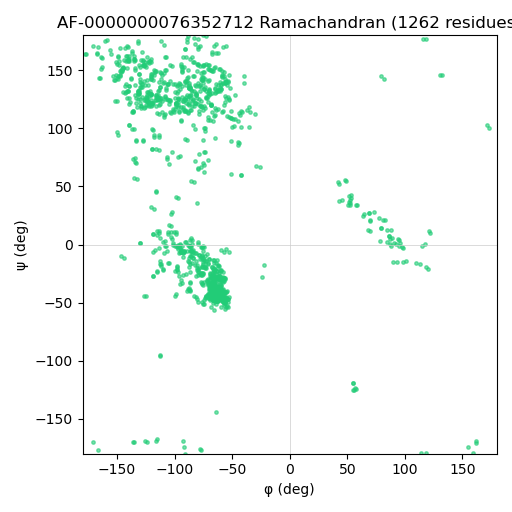.531 6.934 1 94.94 537 LEU A CA 1
ATOM 4216 C C . LEU A 1 537 ? 5.059 -26.516 7.422 1 94.94 537 LEU A C 1
ATOM 4218 O O . LEU A 1 537 ? 4.926 -27.734 7.227 1 94.94 537 LEU A O 1
ATOM 4222 N N . ASP A 1 538 ? 6.066 -26.016 8.156 1 92.06 538 ASP A N 1
ATOM 4223 C CA . ASP A 1 538 ? 7.207 -26.844 8.562 1 92.06 538 ASP A CA 1
ATOM 4224 C C . ASP A 1 538 ? 7.016 -27.391 9.969 1 92.06 538 ASP A C 1
ATOM 4226 O O . ASP A 1 538 ? 7.824 -28.188 10.445 1 92.06 538 ASP A O 1
ATOM 4230 N N . GLU A 1 539 ? 5.969 -27.062 10.641 1 93.56 539 GLU A N 1
ATOM 4231 C CA . GLU A 1 539 ? 5.809 -27.375 12.055 1 93.56 539 GLU A CA 1
ATOM 4232 C C . GLU A 1 539 ? 5.465 -28.844 12.258 1 93.56 539 GLU A C 1
ATOM 4234 O O . GLU A 1 539 ? 5.777 -29.438 13.297 1 93.56 539 GLU A O 1
ATOM 4239 N N . THR A 1 540 ? 4.699 -29.375 11.281 1 94.56 540 THR A N 1
ATOM 4240 C CA . THR A 1 540 ? 4.234 -30.766 11.328 1 94.56 540 THR A CA 1
ATOM 4241 C C . THR A 1 540 ? 4.113 -31.344 9.922 1 94.56 540 THR A C 1
ATOM 4243 O O . THR A 1 540 ? 4.145 -30.609 8.938 1 94.56 540 THR A O 1
ATOM 4246 N N . ASP A 1 541 ? 4.16 -32.656 9.898 1 95.75 541 ASP A N 1
ATOM 4247 C CA . ASP A 1 541 ? 3.949 -33.344 8.617 1 95.75 541 ASP A CA 1
ATOM 4248 C C . ASP A 1 541 ? 2.473 -33.312 8.234 1 95.75 541 ASP A C 1
ATOM 4250 O O . ASP A 1 541 ? 1.846 -34.375 8.125 1 95.75 541 ASP A O 1
ATOM 4254 N N . TRP A 1 542 ? 1.999 -32.156 7.922 1 97.75 542 TRP A N 1
ATOM 4255 C CA . TRP A 1 542 ? 0.582 -31.953 7.648 1 97.75 542 TRP A CA 1
ATOM 4256 C C . TRP A 1 542 ? 0.096 -32.844 6.523 1 97.75 542 TRP A C 1
ATOM 4258 O O . TRP A 1 542 ? -1.053 -33.312 6.531 1 97.75 542 TRP A O 1
ATOM 4268 N N . HIS A 1 543 ? 0.987 -33.156 5.535 1 97.69 543 HIS A N 1
ATOM 4269 C CA . HIS A 1 543 ? 0.642 -33.906 4.328 1 97.69 543 HIS A CA 1
ATOM 4270 C C . HIS A 1 543 ? 0.269 -35.344 4.652 1 97.69 543 HIS A C 1
ATOM 4272 O O . HIS A 1 543 ? -0.345 -36.031 3.83 1 97.69 543 HIS A O 1
ATOM 4278 N N . ARG A 1 544 ? 0.543 -35.781 5.836 1 97.38 544 ARG A N 1
ATOM 4279 C CA . ARG A 1 544 ? 0.244 -37.156 6.238 1 97.38 544 ARG A CA 1
ATOM 4280 C C . ARG A 1 544 ? -1.261 -37.375 6.332 1 97.38 544 ARG A C 1
ATOM 4282 O O . ARG A 1 544 ? -1.739 -38.5 6.125 1 97.38 544 ARG A O 1
ATOM 4289 N N . LEU A 1 545 ? -2.021 -36.375 6.621 1 98.06 545 LEU A N 1
ATOM 4290 C CA . LEU A 1 545 ? -3.475 -36.469 6.582 1 98.06 545 LEU A CA 1
ATOM 4291 C C . LEU A 1 545 ? -3.951 -36.875 5.191 1 98.06 545 LEU A C 1
ATOM 4293 O O . LEU A 1 545 ? -4.754 -37.812 5.051 1 98.06 545 LEU A O 1
ATOM 4297 N N . TYR A 1 546 ? -3.451 -36.188 4.164 1 98.38 546 TYR A N 1
ATOM 4298 C CA . TYR A 1 546 ? -3.818 -36.469 2.781 1 98.38 546 TYR A CA 1
ATOM 4299 C C . TYR A 1 546 ? -3.371 -37.875 2.363 1 98.38 546 TYR A C 1
ATOM 4301 O O . TYR A 1 546 ? -4.121 -38.594 1.712 1 98.38 546 TYR A O 1
ATOM 4309 N N . GLU A 1 547 ? -2.17 -38.281 2.803 1 96.81 547 GLU A N 1
ATOM 4310 C CA . GLU A 1 547 ? -1.638 -39.594 2.482 1 96.81 547 GLU A CA 1
ATOM 4311 C C . GLU A 1 547 ? -2.506 -40.688 3.074 1 96.81 547 GLU A C 1
ATOM 4313 O O . GLU A 1 547 ? -2.816 -41.688 2.4 1 96.81 547 GLU A O 1
ATOM 4318 N N . ALA A 1 548 ? -2.879 -40.5 4.293 1 97.06 548 ALA A N 1
ATOM 4319 C CA . ALA A 1 548 ? -3.666 -41.5 4.988 1 97.06 548 ALA A CA 1
ATOM 4320 C C . ALA A 1 548 ? -5.035 -41.688 4.336 1 97.06 548 ALA A C 1
ATOM 4322 O O . ALA A 1 548 ? -5.504 -42.812 4.152 1 97.06 548 ALA A O 1
ATOM 4323 N N . VAL A 1 549 ? -5.68 -40.625 3.986 1 98.19 549 VAL A N 1
ATOM 4324 C CA . VAL A 1 549 ? -6.992 -40.688 3.352 1 98.19 549 VAL A CA 1
ATOM 4325 C C . VAL A 1 549 ? -6.848 -41.281 1.945 1 98.19 549 VAL A C 1
ATOM 4327 O O . VAL A 1 549 ? -7.695 -42.062 1.501 1 98.19 549 VAL A O 1
ATOM 4330 N N . ALA A 1 550 ? -5.809 -40.906 1.233 1 97.56 550 ALA A N 1
ATOM 4331 C CA . ALA A 1 550 ? -5.559 -41.438 -0.105 1 97.56 550 ALA A CA 1
ATOM 4332 C C . ALA A 1 550 ? -5.395 -42.938 -0.076 1 97.56 550 ALA A C 1
ATOM 4334 O O . ALA A 1 550 ? -5.891 -43.656 -0.959 1 97.56 550 ALA A O 1
ATOM 4335 N N . GLU A 1 551 ? -4.727 -43.406 0.916 1 94.31 551 GLU A N 1
ATOM 4336 C CA . GLU A 1 551 ? -4.559 -44.844 1.074 1 94.31 551 GLU A CA 1
ATOM 4337 C C . GLU A 1 551 ? -5.91 -45.562 1.217 1 94.31 551 GLU A C 1
ATOM 4339 O O . GLU A 1 551 ? -6.129 -46.625 0.638 1 94.31 551 GLU A O 1
ATOM 4344 N N . GLN A 1 552 ? -6.77 -44.906 1.918 1 93.88 552 GLN A N 1
ATOM 4345 C CA . GLN A 1 552 ? -8.109 -45.469 2.098 1 93.88 552 GLN A CA 1
ATOM 4346 C C . GLN A 1 552 ? -8.898 -45.438 0.791 1 93.88 552 GLN A C 1
ATOM 4348 O O . GLN A 1 552 ? -9.758 -46.281 0.557 1 93.88 552 GLN A O 1
ATOM 4353 N N . ALA A 1 553 ? -8.57 -44.531 -0.022 1 96.06 553 ALA A N 1
ATOM 4354 C CA . ALA A 1 553 ? -9.242 -44.375 -1.31 1 96.06 553 ALA A CA 1
ATOM 4355 C C . ALA A 1 553 ? -8.602 -45.281 -2.371 1 96.06 553 ALA A C 1
ATOM 4357 O O . ALA A 1 553 ? -9.047 -45.281 -3.521 1 96.06 553 ALA A O 1
ATOM 4358 N N . GLY A 1 554 ? -7.5 -45.969 -2.014 1 93.44 554 GLY A N 1
ATOM 4359 C CA . GLY A 1 554 ? -6.797 -46.812 -2.947 1 93.44 554 GLY A CA 1
ATOM 4360 C C . GLY A 1 554 ? -5.891 -46.062 -3.896 1 93.44 554 GLY A C 1
ATOM 4361 O O . GLY A 1 554 ? -5.539 -46.562 -4.965 1 93.44 554 GLY A O 1
ATOM 4362 N N . VAL A 1 555 ? -5.641 -44.844 -3.582 1 94.81 555 VAL A N 1
ATOM 4363 C CA . VAL A 1 555 ? -4.766 -44.031 -4.414 1 94.81 555 VAL A CA 1
ATOM 4364 C C . VAL A 1 555 ? -3.322 -44.156 -3.936 1 94.81 555 VAL A C 1
ATOM 4366 O O . VAL A 1 555 ? -3.033 -43.938 -2.754 1 94.81 555 VAL A O 1
ATOM 4369 N N . ARG A 1 556 ? -2.463 -44.531 -4.844 1 89.19 556 ARG A N 1
ATOM 4370 C CA . ARG A 1 556 ? -1.038 -44.594 -4.535 1 89.19 556 ARG A CA 1
ATOM 4371 C C . ARG A 1 556 ? -0.224 -43.75 -5.5 1 89.19 556 ARG A C 1
ATOM 4373 O O . ARG A 1 556 ? -0.5 -43.719 -6.703 1 89.19 556 ARG A O 1
ATOM 4380 N N . ALA A 1 557 ? 0.752 -43.125 -4.965 1 91.44 557 ALA A N 1
ATOM 4381 C CA . ALA A 1 557 ? 1.655 -42.312 -5.781 1 91.44 557 ALA A CA 1
ATOM 4382 C C . ALA A 1 557 ? 2.57 -43.188 -6.625 1 91.44 557 ALA A C 1
ATOM 4384 O O . ALA A 1 557 ? 3.168 -44.125 -6.113 1 91.44 557 ALA A O 1
ATOM 4385 N N . PRO A 1 558 ? 2.695 -42.906 -7.875 1 92.5 558 PRO A N 1
ATOM 4386 C CA . PRO A 1 558 ? 3.555 -43.719 -8.727 1 92.5 558 PRO A CA 1
ATOM 4387 C C . PRO A 1 558 ? 5.039 -43.531 -8.445 1 92.5 558 PRO A C 1
ATOM 4389 O O . PRO A 1 558 ? 5.852 -44.406 -8.719 1 92.5 558 PRO A O 1
ATOM 4392 N N . LEU A 1 559 ? 5.398 -42.375 -8.008 1 94.88 559 LEU A N 1
ATOM 4393 C CA . LEU A 1 559 ? 6.77 -41.969 -7.688 1 94.88 559 LEU A CA 1
ATOM 4394 C C . LEU A 1 559 ? 6.812 -41.125 -6.414 1 94.88 559 LEU A C 1
ATOM 4396 O O . LEU A 1 559 ? 6.148 -40.094 -6.332 1 94.88 559 LEU A O 1
ATOM 4400 N N . THR A 1 560 ? 7.582 -41.625 -5.402 1 96.19 560 THR A N 1
ATOM 4401 C CA . THR A 1 560 ? 7.656 -40.875 -4.137 1 96.19 560 THR A CA 1
ATOM 4402 C C . THR A 1 560 ? 9.109 -40.594 -3.76 1 96.19 560 THR A C 1
ATOM 4404 O O . THR A 1 560 ? 10.023 -41.281 -4.242 1 96.19 560 THR A O 1
ATOM 4407 N N . ALA A 1 561 ? 9.312 -39.562 -3.014 1 96.88 561 ALA A N 1
ATOM 4408 C CA . ALA A 1 561 ? 10.57 -39.25 -2.342 1 96.88 561 ALA A CA 1
ATOM 4409 C C . ALA A 1 561 ? 10.398 -39.25 -0.825 1 96.88 561 ALA A C 1
ATOM 4411 O O . ALA A 1 561 ? 9.328 -38.938 -0.307 1 96.88 561 ALA A O 1
ATOM 4412 N N . GLU A 1 562 ? 11.461 -39.625 -0.143 1 95.38 562 GLU A N 1
ATOM 4413 C CA . GLU A 1 562 ? 11.414 -39.688 1.315 1 95.38 562 GLU A CA 1
ATOM 4414 C C . GLU A 1 562 ? 11.227 -38.281 1.902 1 95.38 562 GLU A C 1
ATOM 4416 O O . GLU A 1 562 ? 10.508 -38.094 2.887 1 95.38 562 GLU A O 1
ATOM 4421 N N . ASP A 1 563 ? 11.891 -37.312 1.348 1 95.5 563 ASP A N 1
ATOM 4422 C CA . ASP A 1 563 ? 11.836 -35.938 1.834 1 95.5 563 ASP A CA 1
ATOM 4423 C C . ASP A 1 563 ? 10.664 -35.188 1.21 1 95.5 563 ASP A C 1
ATOM 4425 O O . ASP A 1 563 ? 10.578 -35.062 -0.014 1 95.5 563 ASP A O 1
ATOM 4429 N N . PRO A 1 564 ? 9.781 -34.562 2.025 1 95.44 564 PRO A N 1
ATOM 4430 C CA . PRO A 1 564 ? 8.586 -33.906 1.502 1 95.44 564 PRO A CA 1
ATOM 4431 C C . PRO A 1 564 ? 8.906 -32.594 0.791 1 95.44 564 PRO A C 1
ATOM 4433 O O . PRO A 1 564 ? 8.031 -32 0.155 1 95.44 564 PRO A O 1
ATOM 4436 N N . SER A 1 565 ? 10.102 -32.062 0.864 1 95.12 565 SER A N 1
ATOM 4437 C CA . SER A 1 565 ? 10.484 -30.859 0.138 1 95.12 565 SER A CA 1
ATOM 4438 C C . SER A 1 565 ? 10.695 -31.156 -1.344 1 95.12 565 SER A C 1
ATOM 4440 O O . SER A 1 565 ? 10.789 -30.234 -2.156 1 95.12 565 SER A O 1
ATOM 4442 N N . VAL A 1 566 ? 10.766 -32.438 -1.638 1 97.81 566 VAL A N 1
ATOM 4443 C CA . VAL A 1 566 ? 10.992 -32.844 -3.014 1 97.81 566 VAL A CA 1
ATOM 4444 C C . VAL A 1 566 ? 9.648 -33.094 -3.703 1 97.81 566 VAL A C 1
ATOM 4446 O O . VAL A 1 566 ? 8.805 -33.844 -3.186 1 97.81 566 VAL A O 1
ATOM 4449 N N . GLU A 1 567 ? 9.438 -32.469 -4.82 1 98 567 GLU A N 1
ATOM 4450 C CA . GLU A 1 567 ? 8.297 -32.688 -5.691 1 98 567 GLU A CA 1
ATOM 4451 C C . GLU A 1 567 ? 8.578 -33.844 -6.668 1 98 567 GLU A C 1
ATOM 4453 O O . GLU A 1 567 ? 9.68 -33.938 -7.211 1 98 567 GLU A O 1
ATOM 4458 N N . THR A 1 568 ? 7.59 -34.719 -6.824 1 97.81 568 THR A N 1
ATOM 4459 C CA . THR A 1 568 ? 7.617 -35.688 -7.902 1 97.81 568 THR A CA 1
ATOM 4460 C C . THR A 1 568 ? 6.359 -35.594 -8.758 1 97.81 568 THR A C 1
ATOM 4462 O O . THR A 1 568 ? 5.242 -35.688 -8.242 1 97.81 568 THR A O 1
ATOM 4465 N N . THR A 1 569 ? 6.504 -35.312 -10.016 1 97.75 569 THR A N 1
ATOM 4466 C CA . THR A 1 569 ? 5.398 -35.312 -10.969 1 97.75 569 THR A CA 1
ATOM 4467 C C . THR A 1 569 ? 5.691 -36.25 -12.141 1 97.75 569 THR A C 1
ATOM 4469 O O . THR A 1 569 ? 6.734 -36.125 -12.789 1 97.75 569 THR A O 1
ATOM 4472 N N . VAL A 1 570 ? 4.793 -37.156 -12.422 1 97.12 570 VAL A N 1
ATOM 4473 C CA . VAL A 1 570 ? 4.977 -38.094 -13.523 1 97.12 570 VAL A CA 1
ATOM 4474 C C . VAL A 1 570 ? 4.191 -37.625 -14.742 1 97.12 570 VAL A C 1
ATOM 4476 O O . VAL A 1 570 ? 2.988 -37.375 -14.656 1 97.12 570 VAL A O 1
ATOM 4479 N N . LEU A 1 571 ? 4.871 -37.5 -15.852 1 97.44 571 LEU A N 1
ATOM 4480 C CA . LEU A 1 571 ? 4.301 -37.125 -17.141 1 97.44 571 LEU A CA 1
ATOM 4481 C C . LEU A 1 571 ? 4.258 -38.312 -18.094 1 97.44 571 LEU A C 1
ATOM 4483 O O . LEU A 1 571 ? 4.918 -39.344 -17.859 1 97.44 571 LEU A O 1
ATOM 4487 N N . GLY A 1 572 ? 3.385 -38.156 -19.141 1 96.12 572 GLY A N 1
ATOM 4488 C CA . GLY A 1 572 ? 3.266 -39.25 -20.094 1 96.12 572 GLY A CA 1
ATOM 4489 C C . GLY A 1 572 ? 3.369 -38.781 -21.547 1 96.12 572 GLY A C 1
ATOM 4490 O O . GLY A 1 572 ? 2.986 -37.656 -21.859 1 96.12 572 GLY A O 1
ATOM 4491 N N . ARG A 1 573 ? 3.914 -39.594 -22.359 1 94.12 573 ARG A N 1
ATOM 4492 C CA . ARG A 1 573 ? 3.943 -39.562 -23.828 1 94.12 573 ARG A CA 1
ATOM 4493 C C . ARG A 1 573 ? 3.77 -40.938 -24.422 1 94.12 573 ARG A C 1
ATOM 4495 O O . ARG A 1 573 ? 4.715 -41.719 -24.453 1 94.12 573 ARG A O 1
ATOM 4502 N N . GLY A 1 574 ? 2.576 -41.188 -24.906 1 91.5 574 GLY A N 1
ATOM 4503 C CA . GLY A 1 574 ? 2.307 -42.594 -25.266 1 91.5 574 GLY A CA 1
ATOM 4504 C C . GLY A 1 574 ? 2.553 -43.562 -24.109 1 91.5 574 GLY A C 1
ATOM 4505 O O . GLY A 1 574 ? 2.004 -43.375 -23.031 1 91.5 574 GLY A O 1
ATOM 4506 N N . ASP A 1 575 ? 3.473 -44.5 -24.297 1 92.62 575 ASP A N 1
ATOM 4507 C CA . ASP A 1 575 ? 3.789 -45.5 -23.281 1 92.62 575 ASP A CA 1
ATOM 4508 C C . ASP A 1 575 ? 4.992 -45.062 -22.453 1 92.62 575 ASP A C 1
ATOM 4510 O O . ASP A 1 575 ? 5.363 -45.719 -21.484 1 92.62 575 ASP A O 1
ATOM 4514 N N . GLU A 1 576 ? 5.477 -43.906 -22.812 1 95.44 576 GLU A N 1
ATOM 4515 C CA . GLU A 1 576 ? 6.629 -43.406 -22.062 1 95.44 576 GLU A CA 1
ATOM 4516 C C . GLU A 1 576 ? 6.188 -42.562 -20.875 1 95.44 576 GLU A C 1
ATOM 4518 O O . GLU A 1 576 ? 5.176 -41.875 -20.938 1 95.44 576 GLU A O 1
ATOM 4523 N N . ARG A 1 577 ? 6.93 -42.75 -19.766 1 95.69 577 ARG A N 1
ATOM 4524 C CA . ARG A 1 577 ? 6.727 -41.938 -18.562 1 95.69 577 ARG A CA 1
ATOM 4525 C C . ARG A 1 577 ? 7.996 -41.188 -18.203 1 95.69 577 ARG A C 1
ATOM 4527 O O . ARG A 1 577 ? 9.102 -41.656 -18.469 1 95.69 577 ARG A O 1
ATOM 4534 N N . CYS A 1 578 ? 7.883 -40 -17.688 1 97.06 578 CYS A N 1
ATOM 4535 C CA . CYS A 1 578 ? 8.977 -39.219 -17.156 1 97.06 578 CYS A CA 1
ATOM 4536 C C . CYS A 1 578 ? 8.633 -38.688 -15.773 1 97.06 578 CYS A C 1
ATOM 4538 O O . CYS A 1 578 ? 7.602 -38 -15.602 1 97.06 578 CYS A O 1
ATOM 4540 N N . GLY A 1 579 ? 9.438 -39.031 -14.766 1 97.06 579 GLY A N 1
ATOM 4541 C CA . GLY A 1 579 ? 9.336 -38.375 -13.469 1 97.06 579 GLY A CA 1
ATOM 4542 C C . GLY A 1 579 ? 10.141 -37.094 -13.375 1 97.06 579 GLY A C 1
ATOM 4543 O O . GLY A 1 579 ? 11.359 -37.094 -13.578 1 97.06 579 GLY A O 1
ATOM 4544 N N . VAL A 1 580 ? 9.492 -35.938 -13.195 1 98.38 580 VAL A N 1
ATOM 4545 C CA . VAL A 1 580 ? 10.148 -34.688 -12.891 1 98.38 580 VAL A CA 1
ATOM 4546 C C . VAL A 1 580 ? 10.32 -34.531 -11.383 1 98.38 580 VAL A C 1
ATOM 4548 O O . VAL A 1 580 ? 9.336 -34.406 -10.648 1 98.38 580 VAL A O 1
ATOM 4551 N N . VAL A 1 581 ? 11.562 -34.531 -10.883 1 98.44 581 VAL A N 1
ATOM 4552 C CA . VAL A 1 581 ? 11.906 -34.5 -9.469 1 98.44 581 VAL A CA 1
ATOM 4553 C C . VAL A 1 581 ? 12.602 -33.188 -9.133 1 98.44 581 VAL A C 1
ATOM 4555 O O . VAL A 1 581 ? 13.633 -32.844 -9.719 1 98.44 581 VAL A O 1
ATOM 4558 N N . ILE A 1 582 ? 12.023 -32.375 -8.211 1 98.69 582 ILE A N 1
ATOM 4559 C CA . ILE A 1 582 ? 12.523 -31.047 -7.926 1 98.69 582 ILE A CA 1
ATOM 4560 C C . ILE A 1 582 ? 12.688 -30.859 -6.418 1 98.69 582 ILE A C 1
ATOM 4562 O O . ILE A 1 582 ? 11.75 -31.125 -5.652 1 98.69 582 ILE A O 1
ATOM 4566 N N . ASN A 1 583 ? 13.875 -30.469 -5.941 1 98.62 583 ASN A N 1
ATOM 4567 C CA . ASN A 1 583 ? 14.047 -29.984 -4.574 1 98.62 583 ASN A CA 1
ATOM 4568 C C . ASN A 1 583 ? 13.586 -28.531 -4.434 1 98.62 583 ASN A C 1
ATOM 4570 O O . ASN A 1 583 ? 14.219 -27.625 -4.973 1 98.62 583 ASN A O 1
ATOM 4574 N N . HIS A 1 584 ? 12.539 -28.25 -3.67 1 98 584 HIS A N 1
ATOM 4575 C CA . HIS A 1 584 ? 12.023 -26.891 -3.508 1 98 584 HIS A CA 1
ATOM 4576 C C . HIS A 1 584 ? 12.617 -26.219 -2.279 1 98 584 HIS A C 1
ATOM 4578 O O . HIS A 1 584 ? 12.414 -25.016 -2.066 1 98 584 HIS A O 1
ATOM 4584 N N . ALA A 1 585 ? 13.406 -26.938 -1.495 1 95.81 585 ALA A N 1
ATOM 4585 C CA . ALA A 1 585 ? 13.977 -26.406 -0.263 1 95.81 585 ALA A CA 1
ATOM 4586 C C . ALA A 1 585 ? 15.133 -25.453 -0.562 1 95.81 585 ALA A C 1
ATOM 4588 O O . ALA A 1 585 ? 15.758 -25.547 -1.621 1 95.81 585 ALA A O 1
ATOM 4589 N N . PRO A 1 586 ? 15.398 -24.516 0.343 1 94.56 586 PRO A N 1
ATOM 4590 C CA . PRO A 1 586 ? 16.562 -23.641 0.186 1 94.56 586 PRO A CA 1
ATOM 4591 C C . PRO A 1 586 ? 17.875 -24.328 0.538 1 94.56 586 PRO A C 1
ATOM 4593 O O . PRO A 1 586 ? 18.953 -23.75 0.359 1 94.56 586 PRO A O 1
ATOM 4596 N N . GLU A 1 587 ? 17.859 -25.609 0.989 1 95.75 587 GLU A N 1
ATOM 4597 C CA . GLU A 1 587 ? 19.016 -26.406 1.375 1 95.75 587 GLU A CA 1
ATOM 4598 C C . GLU A 1 587 ? 19.109 -27.688 0.569 1 95.75 587 GLU A C 1
ATOM 4600 O O . GLU A 1 587 ? 18.094 -28.172 0.04 1 95.75 587 GLU A O 1
ATOM 4605 N N . PRO A 1 588 ? 20.359 -28.234 0.482 1 97.5 588 PRO A N 1
ATOM 4606 C CA . PRO A 1 588 ? 20.453 -29.562 -0.15 1 97.5 588 PRO A CA 1
ATOM 4607 C C . PRO A 1 588 ? 19.656 -30.625 0.599 1 97.5 588 PRO A C 1
ATOM 4609 O O . PRO A 1 588 ? 19.484 -30.531 1.816 1 97.5 588 PRO A O 1
ATOM 4612 N N . VAL A 1 589 ? 19.219 -31.594 -0.165 1 97.5 589 VAL A N 1
ATOM 4613 C CA . VAL A 1 589 ? 18.469 -32.688 0.425 1 97.5 589 VAL A CA 1
ATOM 4614 C C . VAL A 1 589 ? 19.031 -34.031 -0.043 1 97.5 589 VAL A C 1
ATOM 4616 O O . VAL A 1 589 ? 19.344 -34.188 -1.223 1 97.5 589 VAL A O 1
ATOM 4619 N N . ASP A 1 590 ? 19.234 -34.938 0.898 1 97.25 590 ASP A N 1
ATOM 4620 C CA . ASP A 1 590 ? 19.453 -36.344 0.608 1 97.25 590 ASP A CA 1
ATOM 4621 C C . ASP A 1 590 ? 18.172 -37.156 0.783 1 97.25 590 ASP A C 1
ATOM 4623 O O . ASP A 1 590 ? 17.562 -37.125 1.855 1 97.25 590 ASP A O 1
ATOM 4627 N N . THR A 1 591 ? 17.75 -37.812 -0.306 1 97.19 591 THR A N 1
ATOM 4628 C CA . THR A 1 591 ? 16.484 -38.531 -0.266 1 97.19 591 THR A CA 1
ATOM 4629 C C . THR A 1 591 ? 16.578 -39.844 -1.018 1 97.19 591 THR A C 1
ATOM 4631 O O . THR A 1 591 ? 17.625 -40.188 -1.563 1 97.19 591 THR A O 1
ATOM 4634 N N . VAL A 1 592 ? 15.531 -40.688 -0.885 1 96.44 592 VAL A N 1
ATOM 4635 C CA . VAL A 1 592 ? 15.398 -41.938 -1.64 1 96.44 592 VAL A CA 1
ATOM 4636 C C . VAL A 1 592 ? 14.133 -41.875 -2.502 1 96.44 592 VAL A C 1
ATOM 4638 O O . VAL A 1 592 ? 13.031 -41.688 -1.987 1 96.44 592 VAL A O 1
ATOM 4641 N N . LEU A 1 593 ? 14.328 -42.031 -3.797 1 95.88 593 LEU A N 1
ATOM 4642 C CA . LEU A 1 593 ? 13.203 -42.094 -4.723 1 95.88 593 LEU A CA 1
ATOM 4643 C C . LEU A 1 593 ? 12.695 -43.531 -4.836 1 95.88 593 LEU A C 1
ATOM 4645 O O . LEU A 1 593 ? 13.492 -44.469 -4.91 1 95.88 593 LEU A O 1
ATOM 4649 N N . ARG A 1 594 ? 11.383 -43.688 -4.785 1 95.31 594 ARG A N 1
ATOM 4650 C CA . ARG A 1 594 ? 10.75 -45 -4.914 1 95.31 594 ARG A CA 1
ATOM 4651 C C . ARG A 1 594 ? 9.695 -45 -6.008 1 95.31 594 ARG A C 1
ATOM 4653 O O . ARG A 1 594 ? 8.789 -44.156 -6.004 1 95.31 594 ARG A O 1
ATOM 4660 N N . ARG A 1 595 ? 9.766 -45.844 -6.965 1 93.25 595 ARG A N 1
ATOM 4661 C CA . ARG A 1 595 ? 8.742 -46.062 -7.984 1 93.25 595 ARG A CA 1
ATOM 4662 C C . ARG A 1 595 ? 7.848 -47.219 -7.625 1 93.25 595 ARG A C 1
ATOM 4664 O O . ARG A 1 595 ? 8.336 -48.281 -7.188 1 93.25 595 ARG A O 1
ATOM 4671 N N . HIS A 1 596 ? 6.633 -47 -7.871 1 87.31 596 HIS A N 1
ATOM 4672 C CA . HIS A 1 596 ? 5.672 -48.031 -7.48 1 87.31 596 HIS A CA 1
ATOM 4673 C C . HIS A 1 596 ? 4.91 -48.562 -8.695 1 87.31 596 HIS A C 1
ATOM 4675 O O . HIS A 1 596 ? 4.695 -47.844 -9.664 1 87.31 596 HIS A O 1
ATOM 4681 N N . THR A 1 597 ? 4.578 -49.844 -8.648 1 77.62 597 THR A N 1
ATOM 4682 C CA . THR A 1 597 ? 3.686 -50.438 -9.633 1 77.62 597 THR A CA 1
ATOM 4683 C C . THR A 1 597 ? 2.23 -50.125 -9.32 1 77.62 597 THR A C 1
ATOM 4685 O O . THR A 1 597 ? 1.935 -49.531 -8.266 1 77.62 597 THR A O 1
ATOM 4688 N N . ALA A 1 598 ? 1.43 -50.438 -10.234 1 70.38 598 ALA A N 1
ATOM 4689 C CA . ALA A 1 598 ? 0.007 -50.156 -10.086 1 70.38 598 ALA A CA 1
ATOM 4690 C C . ALA A 1 598 ? -0.56 -50.812 -8.844 1 70.38 598 ALA A C 1
ATOM 4692 O O . ALA A 1 598 ? -1.485 -50.312 -8.211 1 70.38 598 ALA A O 1
ATOM 4693 N N . ASP A 1 599 ? 0.049 -51.875 -8.516 1 67.25 599 ASP A N 1
ATOM 4694 C CA . ASP A 1 599 ? -0.469 -52.625 -7.379 1 67.25 599 ASP A CA 1
ATOM 4695 C C . ASP A 1 599 ? 0.175 -52.188 -6.074 1 67.25 599 ASP A C 1
ATOM 4697 O O . ASP A 1 599 ? -0.113 -52.719 -5.004 1 67.25 599 ASP A O 1
ATOM 4701 N N . GLY A 1 600 ? 1.046 -51.188 -6.133 1 69.25 600 GLY A N 1
ATOM 4702 C CA . GLY A 1 600 ? 1.607 -50.562 -4.938 1 69.25 600 GLY A CA 1
ATOM 4703 C C . GLY A 1 600 ? 2.961 -51.156 -4.559 1 69.25 600 GLY A C 1
ATOM 4704 O O . GLY A 1 600 ? 3.564 -50.719 -3.57 1 69.25 600 GLY A O 1
ATOM 4705 N N . THR A 1 601 ? 3.434 -52.062 -5.316 1 72.62 601 THR A N 1
ATOM 4706 C CA . THR A 1 601 ? 4.723 -52.656 -4.992 1 72.62 601 THR A CA 1
ATOM 4707 C C . THR A 1 601 ? 5.867 -51.781 -5.473 1 72.62 601 THR A C 1
ATOM 4709 O O . THR A 1 601 ? 5.793 -51.188 -6.547 1 72.62 601 THR A O 1
ATOM 4712 N N . THR A 1 602 ? 6.852 -51.656 -4.57 1 78.5 602 THR A N 1
ATOM 4713 C CA . THR A 1 602 ? 8.016 -50.875 -4.945 1 78.5 602 THR A CA 1
ATOM 4714 C C . THR A 1 602 ? 8.812 -51.594 -6.043 1 78.5 602 THR A C 1
ATOM 4716 O O . THR A 1 602 ? 9.281 -52.719 -5.855 1 78.5 602 THR A O 1
ATOM 4719 N N . GLU A 1 603 ? 8.914 -50.938 -7.078 1 78.06 603 GLU A N 1
ATOM 4720 C CA . GLU A 1 603 ? 9.641 -51.469 -8.219 1 78.06 603 GLU A CA 1
ATOM 4721 C C . GLU A 1 603 ? 11.117 -51.125 -8.164 1 78.06 603 GLU A C 1
ATOM 4723 O O . GLU A 1 603 ? 11.977 -51.938 -8.531 1 78.06 603 GLU A O 1
ATOM 4728 N N . SER A 1 604 ? 11.453 -49.875 -7.703 1 84.94 604 SER A N 1
ATOM 4729 C CA . SER A 1 604 ? 12.844 -49.438 -7.66 1 84.94 604 SER A CA 1
ATOM 4730 C C . SER A 1 604 ? 13.055 -48.375 -6.578 1 84.94 604 SER A C 1
ATOM 4732 O O . SER A 1 604 ? 12.125 -47.656 -6.223 1 84.94 604 SER A O 1
ATOM 4734 N N . GLU A 1 605 ? 14.227 -48.469 -6 1 90.12 605 GLU A N 1
ATOM 4735 C CA . GLU A 1 605 ? 14.695 -47.469 -5.039 1 90.12 605 GLU A CA 1
ATOM 4736 C C . GLU A 1 605 ? 16.031 -46.875 -5.48 1 90.12 605 GLU A C 1
ATOM 4738 O O . GLU A 1 605 ? 16.938 -47.594 -5.898 1 90.12 605 GLU A O 1
ATOM 4743 N N . LYS A 1 606 ? 16.109 -45.531 -5.453 1 92.75 606 LYS A N 1
ATOM 4744 C CA . LYS A 1 606 ? 17.328 -44.844 -5.879 1 92.75 606 LYS A CA 1
ATOM 4745 C C . LYS A 1 606 ? 17.688 -43.719 -4.918 1 92.75 606 LYS A C 1
ATOM 4747 O O . LYS A 1 606 ? 16.938 -42.75 -4.789 1 92.75 606 LYS A O 1
ATOM 4752 N N . PRO A 1 607 ? 18.828 -43.844 -4.207 1 95.44 607 PRO A N 1
ATOM 4753 C CA . PRO A 1 607 ? 19.312 -42.688 -3.445 1 95.44 607 PRO A CA 1
ATOM 4754 C C . PRO A 1 607 ? 19.641 -41.5 -4.336 1 95.44 607 PRO A C 1
ATOM 4756 O O . PRO A 1 607 ? 20.203 -41.688 -5.422 1 95.44 607 PRO A O 1
ATOM 4759 N N . LEU A 1 608 ? 19.25 -40.312 -3.91 1 95.81 608 LEU A N 1
ATOM 4760 C CA . LEU A 1 608 ? 19.438 -39.125 -4.73 1 95.81 608 LEU A CA 1
ATOM 4761 C C . LEU A 1 608 ? 19.844 -37.938 -3.871 1 95.81 608 LEU A C 1
ATOM 4763 O O . LEU A 1 608 ? 19.234 -37.656 -2.828 1 95.81 608 LEU A O 1
ATOM 4767 N N . HIS A 1 609 ? 20.938 -37.312 -4.227 1 97.38 609 HIS A N 1
ATOM 4768 C CA . HIS A 1 609 ? 21.328 -36.031 -3.662 1 97.38 609 HIS A CA 1
ATOM 4769 C C . HIS A 1 609 ? 20.891 -34.875 -4.559 1 97.38 609 HIS A C 1
ATOM 4771 O O . HIS A 1 609 ? 21.234 -34.844 -5.746 1 97.38 609 HIS A O 1
ATOM 4777 N N . LEU A 1 610 ? 20.141 -33.906 -3.98 1 98 610 LEU A N 1
ATOM 4778 C CA . LEU A 1 610 ? 19.656 -32.75 -4.738 1 98 610 LEU A CA 1
ATOM 4779 C C . LEU A 1 610 ? 20.125 -31.453 -4.102 1 98 610 LEU A C 1
ATOM 4781 O O . LEU A 1 610 ? 19.875 -31.219 -2.92 1 98 610 LEU A O 1
ATOM 4785 N N . GLU A 1 611 ? 20.891 -30.641 -4.855 1 97.81 611 GLU A N 1
ATOM 4786 C CA . GLU A 1 611 ? 21.188 -29.281 -4.422 1 97.81 611 GLU A CA 1
ATOM 4787 C C . GLU A 1 611 ? 19.922 -28.453 -4.309 1 97.81 611 GLU A C 1
ATOM 4789 O O . GLU A 1 611 ? 18.859 -28.844 -4.797 1 97.81 611 GLU A O 1
ATOM 4794 N N . PRO A 1 612 ? 19.984 -27.25 -3.6 1 97.56 612 PRO A N 1
ATOM 4795 C CA . PRO A 1 612 ? 18.797 -26.406 -3.543 1 97.56 612 PRO A CA 1
ATOM 4796 C C . PRO A 1 612 ? 18.234 -26.094 -4.926 1 97.56 612 PRO A C 1
ATOM 4798 O O . PRO A 1 612 ? 18.969 -25.641 -5.812 1 97.56 612 PRO A O 1
ATOM 4801 N N . LYS A 1 613 ? 16.953 -26.406 -5.113 1 98.5 613 LYS A N 1
ATOM 4802 C CA . LYS A 1 613 ? 16.188 -26.094 -6.32 1 98.5 613 LYS A CA 1
ATOM 4803 C C . LYS A 1 613 ? 16.656 -26.938 -7.5 1 98.5 613 LYS A C 1
ATOM 4805 O O . LYS A 1 613 ? 16.375 -26.625 -8.656 1 98.5 613 LYS A O 1
ATOM 4810 N N . ASP A 1 614 ? 17.297 -28 -7.203 1 98.19 614 ASP A N 1
ATOM 4811 C CA . ASP A 1 614 ? 17.781 -28.906 -8.242 1 98.19 614 ASP A CA 1
ATOM 4812 C C . ASP A 1 614 ? 16.625 -29.641 -8.914 1 98.19 614 ASP A C 1
ATOM 4814 O O . ASP A 1 614 ? 15.57 -29.844 -8.297 1 98.19 614 ASP A O 1
ATOM 4818 N N . VAL A 1 615 ? 16.812 -30.016 -10.227 1 98.62 615 VAL A N 1
ATOM 4819 C CA . VAL A 1 615 ? 15.836 -30.75 -11.031 1 98.62 615 VAL A CA 1
ATOM 4820 C C . VAL A 1 615 ? 16.469 -32.031 -11.594 1 98.62 615 VAL A C 1
ATOM 4822 O O . VAL A 1 615 ? 17.547 -31.969 -12.203 1 98.62 615 VAL A O 1
ATOM 4825 N N . ARG A 1 616 ? 15.82 -33.094 -11.391 1 98 616 ARG A N 1
ATOM 4826 C CA . ARG A 1 616 ? 16.234 -34.375 -11.961 1 98 616 ARG A CA 1
ATOM 4827 C C . ARG A 1 616 ? 15.102 -35.031 -12.75 1 98 616 ARG A C 1
ATOM 4829 O O . ARG A 1 616 ? 13.938 -34.969 -12.336 1 98 616 ARG A O 1
ATOM 4836 N N . LEU A 1 617 ? 15.422 -35.594 -13.938 1 97.62 617 LEU A N 1
ATOM 4837 C CA . LEU A 1 617 ? 14.461 -36.312 -14.766 1 97.62 617 LEU A CA 1
ATOM 4838 C C . LEU A 1 617 ? 14.734 -37.812 -14.734 1 97.62 617 LEU A C 1
ATOM 4840 O O . LEU A 1 617 ? 15.891 -38.219 -14.805 1 97.62 617 LEU A O 1
ATOM 4844 N N . LEU A 1 618 ? 13.68 -38.562 -14.57 1 95.44 618 LEU A N 1
ATOM 4845 C CA . LEU A 1 618 ? 13.742 -40.031 -14.625 1 95.44 618 LEU A CA 1
ATOM 4846 C C . LEU A 1 618 ? 12.805 -40.562 -15.695 1 95.44 618 LEU A C 1
ATOM 4848 O O . LEU A 1 618 ? 11.602 -40.281 -15.68 1 95.44 618 LEU A O 1
ATOM 4852 N N . PHE A 1 619 ? 13.32 -41.438 -16.641 1 95.12 619 PHE A N 1
ATOM 4853 C CA . PHE A 1 619 ? 12.508 -41.938 -17.734 1 95.12 619 PHE A CA 1
ATOM 4854 C C . PHE A 1 619 ? 12.297 -43.469 -17.578 1 95.12 619 PHE A C 1
ATOM 4856 O O . PHE A 1 619 ? 13.211 -44.188 -17.172 1 95.12 619 PHE A O 1
ATOM 4863 N N . TRP A 1 620 ? 11.086 -43.938 -17.859 1 92.44 620 TRP A N 1
ATOM 4864 C CA . TRP A 1 620 ? 10.781 -45.344 -17.891 1 92.44 620 TRP A CA 1
ATOM 4865 C C . TRP A 1 620 ? 9.562 -45.625 -18.766 1 92.44 620 TRP A C 1
ATOM 4867 O O . TRP A 1 620 ? 8.945 -44.719 -19.281 1 92.44 620 TRP A O 1
ATOM 4877 N N . HIS A 1 621 ? 9.266 -46.906 -19.125 1 88.88 621 HIS A N 1
ATOM 4878 C CA . HIS A 1 621 ? 8.102 -47.281 -19.922 1 88.88 621 HIS A CA 1
ATOM 4879 C C . HIS A 1 621 ? 6.953 -47.75 -19.031 1 88.88 621 HIS A C 1
ATOM 4881 O O . HIS A 1 621 ? 7.172 -48.438 -18.031 1 88.88 621 HIS A O 1
ATOM 4887 N N . GLY A 1 622 ? 5.805 -47.094 -19.156 1 73.88 622 GLY A N 1
ATOM 4888 C CA . GLY A 1 622 ? 4.621 -47.406 -18.359 1 73.88 622 GLY A CA 1
ATOM 4889 C C . GLY A 1 622 ? 4.133 -48.844 -18.531 1 73.88 622 GLY A C 1
ATOM 4890 O O . GLY A 1 622 ? 4.402 -49.469 -19.547 1 73.88 622 GLY A O 1
ATOM 4891 N N . ASP A 1 623 ? 3.615 -49.5 -17.578 1 58.66 623 ASP A N 1
ATOM 4892 C CA . ASP A 1 623 ? 2.949 -50.812 -17.703 1 58.66 623 ASP A CA 1
ATOM 4893 C C . ASP A 1 623 ? 1.69 -50.688 -18.562 1 58.66 623 ASP A C 1
ATOM 4895 O O . ASP A 1 623 ? 1.018 -49.656 -18.562 1 58.66 623 ASP A O 1
ATOM 4899 N N . GLU A 1 624 ? 1.52 -51.281 -19.719 1 47.06 624 GLU A N 1
ATOM 4900 C CA . GLU A 1 624 ? 0.278 -51.344 -20.484 1 47.06 624 GLU A CA 1
ATOM 4901 C C . GLU A 1 624 ? -0.934 -51.438 -19.562 1 47.06 624 GLU A C 1
ATOM 4903 O O . GLU A 1 624 ? -0.956 -52.25 -18.641 1 47.06 624 GLU A O 1
ATOM 4908 N N . PRO A 1 625 ? -1.754 -50.438 -19.547 1 45.38 625 PRO A N 1
ATOM 4909 C CA . PRO A 1 625 ? -2.969 -50.656 -18.766 1 45.38 625 PRO A CA 1
ATOM 4910 C C . PRO A 1 625 ? -3.639 -52 -19.078 1 45.38 625 PRO A C 1
ATOM 4912 O O . PRO A 1 625 ? -3.713 -52.406 -20.234 1 45.38 625 PRO A O 1
ATOM 4915 N N . GLN A 1 626 ? -3.643 -53 -18.281 1 37.28 626 GLN A N 1
ATOM 4916 C CA . GLN A 1 626 ? -4.488 -54.156 -18.516 1 37.28 626 GLN A CA 1
ATOM 4917 C C . GLN A 1 626 ? -5.922 -53.75 -18.828 1 37.28 626 GLN A C 1
ATOM 4919 O O . GLN A 1 626 ? -6.539 -53 -18.062 1 37.28 626 GLN A O 1
ATOM 4924 N N . ARG A 1 627 ? -6.402 -53.75 -20.109 1 39.47 627 ARG A N 1
ATOM 4925 C CA . ARG A 1 627 ? -7.812 -53.656 -20.453 1 39.47 627 ARG A CA 1
ATOM 4926 C C . ARG A 1 627 ? -8.672 -54.531 -19.547 1 39.47 627 ARG A C 1
ATOM 4928 O O . ARG A 1 627 ? -8.383 -55.719 -19.375 1 39.47 627 ARG A O 1
ATOM 4935 N N . PRO A 1 628 ? -9.531 -53.938 -18.75 1 36.59 628 PRO A N 1
ATOM 4936 C CA . PRO A 1 628 ? -10.516 -54.844 -18.156 1 36.59 628 PRO A CA 1
ATOM 4937 C C . PRO A 1 628 ? -11.211 -55.719 -19.203 1 36.59 628 PRO A C 1
ATOM 4939 O O . PRO A 1 628 ? -11.477 -55.281 -20.312 1 36.59 628 PRO A O 1
ATOM 4942 N N . GLU A 1 629 ? -11.008 -57.062 -19.156 1 34 629 GLU A N 1
ATOM 4943 C CA . GLU A 1 629 ? -11.844 -58 -19.891 1 34 629 GLU A CA 1
ATOM 4944 C C . GLU A 1 629 ? -13.32 -57.656 -19.734 1 34 629 GLU A C 1
ATOM 4946 O O . GLU A 1 629 ? -13.797 -57.375 -18.625 1 34 629 GLU A O 1
ATOM 4951 N N . GLY A 1 630 ? -13.883 -57.125 -20.75 1 27.8 630 GLY A N 1
ATOM 4952 C CA . GLY A 1 630 ? -15.312 -56.875 -20.875 1 27.8 630 GLY A CA 1
ATOM 4953 C C . GLY A 1 630 ? -16.188 -58 -20.391 1 27.8 630 GLY A C 1
ATOM 4954 O O . GLY A 1 630 ? -15.883 -59.156 -20.656 1 27.8 630 GLY A O 1
ATOM 4955 N N . ARG A 1 631 ? -16.906 -57.812 -19.312 1 32 631 ARG A N 1
ATOM 4956 C CA . ARG A 1 631 ? -18.062 -58.656 -19.031 1 32 631 ARG A CA 1
ATOM 4957 C C . ARG A 1 631 ? -18.922 -58.844 -20.266 1 32 631 ARG A C 1
ATOM 4959 O O . ARG A 1 631 ? -19.391 -57.875 -20.859 1 32 631 ARG A O 1
ATOM 4966 N N . GLN A 1 632 ? -18.625 -59.906 -21.156 1 26.08 632 GLN A N 1
ATOM 4967 C CA . GLN A 1 632 ? -19.781 -60.312 -21.953 1 26.08 632 GLN A CA 1
ATOM 4968 C C . GLN A 1 632 ? -21.047 -60.312 -21.109 1 26.08 632 GLN A C 1
ATOM 4970 O O . GLN A 1 632 ? -21.031 -60.688 -19.938 1 26.08 632 GLN A O 1
ATOM 4975 N N . PRO A 1 633 ? -22.188 -59.812 -21.734 1 28.11 633 PRO A N 1
ATOM 4976 C CA . PRO A 1 633 ? -23.359 -60.312 -21.031 1 28.11 633 PRO A CA 1
ATOM 4977 C C . PRO A 1 633 ? -23.359 -61.844 -20.875 1 28.11 633 PRO A C 1
ATOM 4979 O O . PRO A 1 633 ? -22.766 -62.562 -21.703 1 28.11 633 PRO A O 1
ATOM 4982 N N . MET B 1 1 ? -7.707 56.094 30.297 1 23.95 1 MET B N 1
ATOM 4983 C CA . MET B 1 1 ? -6.617 55.969 29.328 1 23.95 1 MET B CA 1
ATOM 4984 C C . MET B 1 1 ? -7.109 55.312 28.047 1 23.95 1 MET B C 1
ATOM 4986 O O . MET B 1 1 ? -7.625 54.188 28.062 1 23.95 1 MET B O 1
ATOM 4990 N N . ALA B 1 2 ? -7.559 56.094 27.141 1 34.31 2 ALA B N 1
ATOM 4991 C CA . ALA B 1 2 ? -8.359 56.344 25.938 1 34.31 2 ALA B CA 1
ATOM 4992 C C . ALA B 1 2 ? -7.922 55.406 24.797 1 34.31 2 ALA B C 1
ATOM 4994 O O . ALA B 1 2 ? -6.777 54.938 24.781 1 34.31 2 ALA B O 1
ATOM 4995 N N . GLY B 1 3 ? -8.852 54.938 24.078 1 28.62 3 GLY B N 1
ATOM 4996 C CA . GLY B 1 3 ? -9.125 53.969 23.031 1 28.62 3 GLY B CA 1
ATOM 4997 C C . GLY B 1 3 ? -8.203 54.094 21.844 1 28.62 3 GLY B C 1
ATOM 4998 O O . GLY B 1 3 ? -8.391 55 21 1 28.62 3 GLY B O 1
ATOM 4999 N N . ASP B 1 4 ? -6.887 53.938 22.031 1 30.56 4 ASP B N 1
ATOM 5000 C CA . ASP B 1 4 ? -5.941 54 20.922 1 30.56 4 ASP B CA 1
ATOM 5001 C C . ASP B 1 4 ? -6.453 53.188 19.734 1 30.56 4 ASP B C 1
ATOM 5003 O O . ASP B 1 4 ? -6.695 51.969 19.859 1 30.56 4 ASP B O 1
ATOM 5007 N N . THR B 1 5 ? -7.32 53.75 18.797 1 35.59 5 THR B N 1
ATOM 5008 C CA . THR B 1 5 ? -7.789 53.312 17.484 1 35.59 5 THR B CA 1
ATOM 5009 C C . THR B 1 5 ? -6.688 52.562 16.734 1 35.59 5 THR B C 1
ATOM 5011 O O . THR B 1 5 ? -5.508 52.875 16.875 1 35.59 5 THR B O 1
ATOM 5014 N N . VAL B 1 6 ? -6.824 51.281 16.375 1 44.34 6 VAL B N 1
ATOM 5015 C CA . VAL B 1 6 ? -5.93 50.531 15.5 1 44.34 6 VAL B CA 1
ATOM 5016 C C . VAL B 1 6 ? -5.527 51.406 14.312 1 44.34 6 VAL B C 1
ATOM 5018 O O . VAL B 1 6 ? -6.34 51.656 13.422 1 44.34 6 VAL B O 1
ATOM 5021 N N . SER B 1 7 ? -4.887 52.594 14.336 1 45.47 7 SER B N 1
ATOM 5022 C CA . SER B 1 7 ? -4.43 53.469 13.266 1 45.47 7 SER B CA 1
ATOM 5023 C C . SER B 1 7 ? -3.514 52.75 12.289 1 45.47 7 SER B C 1
ATOM 5025 O O . SER B 1 7 ? -2.998 53.344 11.344 1 45.47 7 SER B O 1
ATOM 5027 N N . GLY B 1 8 ? -3.094 51.438 12.438 1 55.69 8 GLY B N 1
ATOM 5028 C CA . GLY B 1 8 ? -1.968 51 11.641 1 55.69 8 GLY B CA 1
ATOM 5029 C C . GLY B 1 8 ? -2.387 50.344 10.328 1 55.69 8 GLY B C 1
ATOM 5030 O O . GLY B 1 8 ? -3.564 50.062 10.125 1 55.69 8 GLY B O 1
ATOM 5031 N N . GLY B 1 9 ? -1.403 50.438 9.234 1 67.38 9 GLY B N 1
ATOM 5032 C CA . GLY B 1 9 ? -1.529 49.938 7.879 1 67.38 9 GLY B CA 1
ATOM 5033 C C . GLY B 1 9 ? -1.774 48.438 7.832 1 67.38 9 GLY B C 1
ATOM 5034 O O . GLY B 1 9 ? -1.928 47.781 8.875 1 67.38 9 GLY B O 1
ATOM 5035 N N . ARG B 1 10 ? -2.104 47.844 6.75 1 84.62 10 ARG B N 1
ATOM 5036 C CA . ARG B 1 10 ? -2.377 46.438 6.465 1 84.62 10 ARG B CA 1
ATOM 5037 C C . ARG B 1 10 ? -1.162 45.562 6.777 1 84.62 10 ARG B C 1
ATOM 5039 O O . ARG B 1 10 ? -0.021 46 6.652 1 84.62 10 ARG B O 1
ATOM 5046 N N . VAL B 1 11 ? -1.381 44.438 7.359 1 89.81 11 VAL B N 1
ATOM 5047 C CA . VAL B 1 11 ? -0.338 43.438 7.566 1 89.81 11 VAL B CA 1
ATOM 5048 C C . VAL B 1 11 ? 0.226 43 6.219 1 89.81 11 VAL B C 1
ATOM 5050 O O . VAL B 1 11 ? -0.523 42.812 5.258 1 89.81 11 VAL B O 1
ATOM 5053 N N . THR B 1 12 ? 1.518 42.938 6.133 1 86.69 12 THR B N 1
ATOM 5054 C CA . THR B 1 12 ? 2.189 42.5 4.922 1 86.69 12 THR B CA 1
ATOM 5055 C C . THR B 1 12 ? 3.068 41.281 5.227 1 86.69 12 THR B C 1
ATOM 5057 O O . THR B 1 12 ? 3.32 40.969 6.391 1 86.69 12 THR B O 1
ATOM 5060 N N . PHE B 1 13 ? 3.322 40.594 4.223 1 84.88 13 PHE B N 1
ATOM 5061 C CA . PHE B 1 13 ? 4.223 39.438 4.324 1 84.88 13 PHE B CA 1
ATOM 5062 C C . PHE B 1 13 ? 5.547 39.75 3.631 1 84.88 13 PHE B C 1
ATOM 5064 O O . PHE B 1 13 ? 5.566 40.219 2.494 1 84.88 13 PHE B O 1
ATOM 5071 N N . ALA B 1 14 ? 6.629 39.531 4.398 1 78.81 14 ALA B N 1
ATOM 5072 C CA . ALA B 1 14 ? 7.965 39.688 3.826 1 78.81 14 ALA B CA 1
ATOM 5073 C C . ALA B 1 14 ? 8.922 38.656 4.422 1 78.81 14 ALA B C 1
ATOM 5075 O O . ALA B 1 14 ? 8.961 38.469 5.641 1 78.81 14 ALA B O 1
ATOM 5076 N N . ASP B 1 15 ? 9.672 37.969 3.592 1 77.62 15 ASP B N 1
ATOM 5077 C CA . ASP B 1 15 ? 10.703 37 3.98 1 77.62 15 ASP B CA 1
ATOM 5078 C C . ASP B 1 15 ? 10.164 35.969 4.953 1 77.62 15 ASP B C 1
ATOM 5080 O O . ASP B 1 15 ? 10.773 35.688 5.992 1 77.62 15 ASP B O 1
ATOM 5084 N N . GLY B 1 16 ? 8.945 35.594 4.793 1 80.38 16 GLY B N 1
ATOM 5085 C CA . GLY B 1 16 ? 8.375 34.5 5.555 1 80.38 16 GLY B CA 1
ATOM 5086 C C . GLY B 1 16 ? 7.773 34.938 6.879 1 80.38 16 GLY B C 1
ATOM 5087 O O . GLY B 1 16 ? 7.469 34.094 7.734 1 80.38 16 GLY B O 1
ATOM 5088 N N . ALA B 1 17 ? 7.617 36.219 7.035 1 87.06 17 ALA B N 1
ATOM 5089 C CA . ALA B 1 17 ? 7.102 36.75 8.297 1 87.06 17 ALA B CA 1
ATOM 5090 C C . ALA B 1 17 ? 6.059 37.812 8.055 1 87.06 17 ALA B C 1
ATOM 5092 O O . ALA B 1 17 ? 5.984 38.406 6.965 1 87.06 17 ALA B O 1
ATOM 5093 N N . LEU B 1 18 ? 5.281 38.031 9.07 1 91.31 18 LEU B N 1
ATOM 5094 C CA . LEU B 1 18 ? 4.277 39.094 9.039 1 91.31 18 LEU B CA 1
ATOM 5095 C C . LEU B 1 18 ? 4.84 40.406 9.578 1 91.31 18 LEU B C 1
ATOM 5097 O O . LEU B 1 18 ? 5.594 40.406 10.562 1 91.31 18 LEU B O 1
ATOM 5101 N N . TYR B 1 19 ? 4.477 41.469 8.938 1 90.31 19 TYR B N 1
ATOM 5102 C CA . TYR B 1 19 ? 4.848 42.812 9.375 1 90.31 19 TYR B CA 1
ATOM 5103 C C . TYR B 1 19 ? 3.629 43.75 9.43 1 90.31 19 TYR B C 1
ATOM 5105 O O . TYR B 1 19 ? 2.717 43.625 8.609 1 90.31 19 TYR B O 1
ATOM 5113 N N . ARG B 1 20 ? 3.578 44.531 10.383 1 89.94 20 ARG B N 1
ATOM 5114 C CA . ARG B 1 20 ? 2.588 45.594 10.477 1 89.94 20 ARG B CA 1
ATOM 5115 C C . ARG B 1 20 ? 3.256 46.938 10.781 1 89.94 20 ARG B C 1
ATOM 5117 O O . ARG B 1 20 ? 3.965 47.094 11.781 1 89.94 20 ARG B O 1
ATOM 5124 N N . ASP B 1 21 ? 3.098 47.875 9.836 1 86.69 21 ASP B N 1
ATOM 5125 C CA . ASP B 1 21 ? 3.711 49.219 9.93 1 86.69 21 ASP B CA 1
ATOM 5126 C C . ASP B 1 21 ? 5.23 49.094 10.039 1 86.69 21 ASP B C 1
ATOM 5128 O O . ASP B 1 21 ? 5.848 49.781 10.875 1 86.69 21 ASP B O 1
ATOM 5132 N N . GLY B 1 22 ? 5.77 48.094 9.383 1 82.81 22 GLY B N 1
ATOM 5133 C CA . GLY B 1 22 ? 7.215 47.938 9.289 1 82.81 22 GLY B CA 1
ATOM 5134 C C . GLY B 1 22 ? 7.809 47.156 10.438 1 82.81 22 GLY B C 1
ATOM 5135 O O . GLY B 1 22 ? 9.023 46.938 10.484 1 82.81 22 GLY B O 1
ATOM 5136 N N . HIS B 1 23 ? 7.008 46.781 11.312 1 88.69 23 HIS B N 1
ATOM 5137 C CA . HIS B 1 23 ? 7.488 46 12.453 1 88.69 23 HIS B CA 1
ATOM 5138 C C . HIS B 1 23 ? 7.031 44.562 12.375 1 88.69 23 HIS B C 1
ATOM 5140 O O . HIS B 1 23 ? 5.945 44.25 11.867 1 88.69 23 HIS B O 1
ATOM 5146 N N . PRO B 1 24 ? 7.906 43.719 12.898 1 88.88 24 PRO B N 1
ATOM 5147 C CA . PRO B 1 24 ? 7.473 42.312 12.945 1 88.88 24 PRO B CA 1
ATOM 5148 C C . PRO B 1 24 ? 6.16 42.125 13.703 1 88.88 24 PRO B C 1
ATOM 5150 O O . PRO B 1 24 ? 5.934 42.781 14.727 1 88.88 24 PRO B O 1
ATOM 5153 N N . TYR B 1 25 ? 5.355 41.281 13.188 1 92.12 25 TYR B N 1
ATOM 5154 C CA . TYR B 1 25 ? 4.02 41.062 13.734 1 92.12 25 TYR B CA 1
ATOM 5155 C C . TYR B 1 25 ? 3.73 39.594 13.922 1 92.12 25 TYR B C 1
ATOM 5157 O O . TYR B 1 25 ? 4.066 38.781 13.062 1 92.12 25 TYR B O 1
ATOM 5165 N N . VAL B 1 26 ? 3.242 39.219 15.102 1 95.12 26 VAL B N 1
ATOM 5166 C CA . VAL B 1 26 ? 2.746 37.844 15.359 1 95.12 26 VAL B CA 1
ATOM 5167 C C . VAL B 1 26 ? 1.253 37.906 15.68 1 95.12 26 VAL B C 1
ATOM 5169 O O . VAL B 1 26 ? 0.82 38.688 16.531 1 95.12 26 VAL B O 1
ATOM 5172 N N . SER B 1 27 ? 0.52 37.156 14.922 1 97.12 27 SER B N 1
ATOM 5173 C CA . SER B 1 27 ? -0.913 37.062 15.195 1 97.12 27 SER B CA 1
ATOM 5174 C C . SER B 1 27 ? -1.207 36.156 16.375 1 97.12 27 SER B C 1
ATOM 5176 O O . SER B 1 27 ? -0.805 35 16.375 1 97.12 27 SER B O 1
ATOM 5178 N N . VAL B 1 28 ? -1.785 36.625 17.391 1 98.56 28 VAL B N 1
ATOM 5179 C CA . VAL B 1 28 ? -2.246 35.875 18.547 1 98.56 28 VAL B CA 1
ATOM 5180 C C . VAL B 1 28 ? -3.76 36 18.688 1 98.56 28 VAL B C 1
ATOM 5182 O O . VAL B 1 28 ? -4.246 36.969 19.297 1 98.56 28 VAL B O 1
ATOM 5185 N N . GLY B 1 29 ? -4.445 35.062 18.141 1 98.62 29 GLY B N 1
ATOM 5186 C CA . GLY B 1 29 ? -5.879 35.25 17.969 1 98.62 29 GLY B CA 1
ATOM 5187 C C . GLY B 1 29 ? -6.691 34.125 18.578 1 98.62 29 GLY B C 1
ATOM 5188 O O . GLY B 1 29 ? -6.191 33.375 19.422 1 98.62 29 GLY B O 1
ATOM 5189 N N . VAL B 1 30 ? -7.984 34.125 18.25 1 98.75 30 VAL B N 1
ATOM 5190 C CA . VAL B 1 30 ? -8.961 33.156 18.734 1 98.75 30 VAL B CA 1
ATOM 5191 C C . VAL B 1 30 ? -10.039 32.938 17.688 1 98.75 30 VAL B C 1
ATOM 5193 O O . VAL B 1 30 ? -10.305 33.812 16.859 1 98.75 30 VAL B O 1
ATOM 5196 N N . ASN B 1 31 ? -10.516 31.703 17.625 1 98.69 31 ASN B N 1
ATOM 5197 C CA . ASN B 1 31 ? -11.703 31.422 16.828 1 98.69 31 ASN B CA 1
ATOM 5198 C C . ASN B 1 31 ? -12.977 31.875 17.531 1 98.69 31 ASN B C 1
ATOM 5200 O O . ASN B 1 31 ? -13.117 31.703 18.734 1 98.69 31 ASN B O 1
ATOM 5204 N N . TYR B 1 32 ? -13.953 32.406 16.703 1 98.5 32 TYR B N 1
ATOM 5205 C CA . TYR B 1 32 ? -15.039 33.094 17.391 1 98.5 32 TYR B CA 1
ATOM 5206 C C . TYR B 1 32 ? -16.391 32.656 16.812 1 98.5 32 TYR B C 1
ATOM 5208 O O . TYR B 1 32 ? -16.578 32.656 15.594 1 98.5 32 TYR B O 1
ATOM 5216 N N . HIS B 1 33 ? -17.234 32.281 17.656 1 96.06 33 HIS B N 1
ATOM 5217 C CA . HIS B 1 33 ? -18.688 32.281 17.609 1 96.06 33 HIS B CA 1
ATOM 5218 C C . HIS B 1 33 ? -19.281 32.812 18.906 1 96.06 33 HIS B C 1
ATOM 5220 O O . HIS B 1 33 ? -18.781 32.531 20 1 96.06 33 HIS B O 1
ATOM 5226 N N . PRO B 1 34 ? -20.344 33.688 18.719 1 97.5 34 PRO B N 1
ATOM 5227 C CA . PRO B 1 34 ? -20.984 34.062 20 1 97.5 34 PRO B CA 1
ATOM 5228 C C . PRO B 1 34 ? -21.547 32.844 20.734 1 97.5 34 PRO B C 1
ATOM 5230 O O . PRO B 1 34 ? -22.219 32 20.109 1 97.5 34 PRO B O 1
ATOM 5233 N N . SER B 1 35 ? -21.281 32.781 22.016 1 97 35 SER B N 1
ATOM 5234 C CA . SER B 1 35 ? -21.641 31.625 22.828 1 97 35 SER B CA 1
ATOM 5235 C C . SER B 1 35 ? -23.125 31.281 22.672 1 97 35 SER B C 1
ATOM 5237 O O . SER B 1 35 ? -23.469 30.125 22.438 1 97 35 SER B O 1
ATOM 5239 N N . PRO B 1 36 ? -24.047 32.219 22.703 1 96.31 36 PRO B N 1
ATOM 5240 C CA . PRO B 1 36 ? -25.453 31.859 22.734 1 96.31 36 PRO B CA 1
ATOM 5241 C C . PRO B 1 36 ? -25.984 31.438 21.375 1 96.31 36 PRO B C 1
ATOM 5243 O O . PRO B 1 36 ? -27 30.734 21.281 1 96.31 36 PRO B O 1
ATOM 5246 N N . THR B 1 37 ? -25.344 31.922 20.328 1 96.31 37 THR B N 1
ATOM 5247 C CA . THR B 1 37 ? -25.938 31.688 19.016 1 96.31 37 THR B CA 1
ATOM 5248 C C . THR B 1 37 ? -25.094 30.734 18.188 1 96.31 37 THR B C 1
ATOM 5250 O O . THR B 1 37 ? -25.562 30.172 17.203 1 96.31 37 THR B O 1
ATOM 5253 N N . GLY B 1 38 ? -23.906 30.547 18.562 1 95.44 38 GLY B N 1
ATOM 5254 C CA . GLY B 1 38 ? -23.031 29.625 17.859 1 95.44 38 GLY B CA 1
ATOM 5255 C C . GLY B 1 38 ? -22.922 29.922 16.375 1 95.44 38 GLY B C 1
ATOM 5256 O O . GLY B 1 38 ? -22.672 31.062 15.977 1 95.44 38 GLY B O 1
ATOM 5257 N N . CYS B 1 39 ? -23.203 28.922 15.562 1 95.19 39 CYS B N 1
ATOM 5258 C CA . CYS B 1 39 ? -23 29.016 14.117 1 95.19 39 CYS B CA 1
ATOM 5259 C C . CYS B 1 39 ? -24.125 29.781 13.453 1 95.19 39 CYS B C 1
ATOM 5261 O O . CYS B 1 39 ? -24.078 30.047 12.25 1 95.19 39 CYS B O 1
ATOM 5263 N N . GLU B 1 40 ? -25.109 30.297 14.227 1 95.75 40 GLU B N 1
ATOM 5264 C CA . GLU B 1 40 ? -26.266 30.969 13.656 1 95.75 40 GLU B CA 1
ATOM 5265 C C . GLU B 1 40 ? -26.156 32.5 13.836 1 95.75 40 GLU B C 1
ATOM 5267 O O . GLU B 1 40 ? -27.141 33.219 13.625 1 95.75 40 GLU B O 1
ATOM 5272 N N . TYR B 1 41 ? -25 33 14.125 1 95.75 41 TYR B N 1
ATOM 5273 C CA . TYR B 1 41 ? -24.875 34.344 14.609 1 95.75 41 TYR B CA 1
ATOM 5274 C C . TYR B 1 41 ? -25.109 35.344 13.484 1 95.75 41 TYR B C 1
ATOM 5276 O O . TYR B 1 41 ? -25.438 36.531 13.742 1 95.75 41 TYR B O 1
ATOM 5284 N N . TRP B 1 42 ? -25 35 12.219 1 97.62 42 TRP B N 1
ATOM 5285 C CA . TRP B 1 42 ? -25.344 35.906 11.133 1 97.62 42 TRP B CA 1
ATOM 5286 C C . TRP B 1 42 ? -26.844 36.094 11.031 1 97.62 42 TRP B C 1
ATOM 5288 O O . TRP B 1 42 ? -27.312 37.156 10.633 1 97.62 42 TRP B O 1
ATOM 5298 N N . ARG B 1 43 ? -27.578 35.125 11.367 1 96.38 43 ARG B N 1
ATOM 5299 C CA . ARG B 1 43 ? -29.031 35.156 11.344 1 96.38 43 ARG B CA 1
ATOM 5300 C C . ARG B 1 43 ? -29.578 35.719 12.664 1 96.38 43 ARG B C 1
ATOM 5302 O O . ARG B 1 43 ? -30.547 36.469 12.664 1 96.38 43 ARG B O 1
ATOM 5309 N N . GLU B 1 44 ? -28.906 35.281 13.672 1 96.62 44 GLU B N 1
ATOM 5310 C CA . GLU B 1 44 ? -29.281 35.75 15.008 1 96.62 44 GLU B CA 1
ATOM 5311 C C . GLU B 1 44 ? -28.25 36.75 15.539 1 96.62 44 GLU B C 1
ATOM 5313 O O . GLU B 1 44 ? -27.578 36.5 16.547 1 96.62 44 GLU B O 1
ATOM 5318 N N . TRP B 1 45 ? -28.344 37.969 14.961 1 97.62 45 TRP B N 1
ATOM 5319 C CA . TRP B 1 45 ? -27.312 38.969 15.148 1 97.62 45 TRP B CA 1
ATOM 5320 C C . TRP B 1 45 ? -27.484 39.688 16.484 1 97.62 45 TRP B C 1
ATOM 5322 O O . TRP B 1 45 ? -28.562 40.125 16.828 1 97.62 45 TRP B O 1
ATOM 5332 N N . ASP B 1 46 ? -26.422 39.688 17.266 1 97.81 46 ASP B N 1
ATOM 5333 C CA . ASP B 1 46 ? -26.344 40.438 18.516 1 97.81 46 ASP B CA 1
ATOM 5334 C C . ASP B 1 46 ? -25.094 41.312 18.562 1 97.81 46 ASP B C 1
ATOM 5336 O O . ASP B 1 46 ? -24.062 40.906 19.109 1 97.81 46 ASP B O 1
ATOM 5340 N N . GLY B 1 47 ? -25.219 42.562 18.078 1 97.81 47 GLY B N 1
ATOM 5341 C CA . GLY B 1 47 ? -24.094 43.469 17.953 1 97.81 47 GLY B CA 1
ATOM 5342 C C . GLY B 1 47 ? -23.469 43.844 19.281 1 97.81 47 GLY B C 1
ATOM 5343 O O . GLY B 1 47 ? -22.266 44.031 19.391 1 97.81 47 GLY B O 1
ATOM 5344 N N . ASP B 1 48 ? -24.266 43.938 20.25 1 97.81 48 ASP B N 1
ATOM 5345 C CA . ASP B 1 48 ? -23.781 44.312 21.578 1 97.81 48 ASP B CA 1
ATOM 5346 C C . ASP B 1 48 ? -22.891 43.188 22.156 1 97.81 48 ASP B C 1
ATOM 5348 O O . ASP B 1 48 ? -21.844 43.5 22.734 1 97.81 48 ASP B O 1
ATOM 5352 N N . ARG B 1 49 ? -23.359 42.062 22 1 97.31 49 ARG B N 1
ATOM 5353 C CA . ARG B 1 49 ? -22.578 40.906 22.469 1 97.31 49 ARG B CA 1
ATOM 5354 C C . ARG B 1 49 ? -21.234 40.844 21.75 1 97.31 49 ARG B C 1
ATOM 5356 O O . ARG B 1 49 ? -20.203 40.594 22.375 1 97.31 49 ARG B O 1
ATOM 5363 N N . ILE B 1 50 ? -21.25 41 20.484 1 98.5 50 ILE B N 1
ATOM 5364 C CA . ILE B 1 50 ? -20.047 40.938 19.672 1 98.5 50 ILE B CA 1
ATOM 5365 C C . ILE B 1 50 ? -19.094 42.062 20.109 1 98.5 50 ILE B C 1
ATOM 5367 O O . ILE B 1 50 ? -17.891 41.812 20.281 1 98.5 50 ILE B O 1
ATOM 5371 N N . ASP B 1 51 ? -19.641 43.188 20.312 1 98.5 51 ASP B N 1
ATOM 5372 C CA . ASP B 1 51 ? -18.828 44.344 20.781 1 98.5 51 ASP B CA 1
ATOM 5373 C C . ASP B 1 51 ? -18.172 44.031 22.125 1 98.5 51 ASP B C 1
ATOM 5375 O O . ASP B 1 51 ? -16.984 44.281 22.312 1 98.5 51 ASP B O 1
ATOM 5379 N N . ASP B 1 52 ? -18.922 43.469 23.031 1 98.38 52 ASP B N 1
ATOM 5380 C CA . ASP B 1 52 ? -18.422 43.125 24.359 1 98.38 52 ASP B CA 1
ATOM 5381 C C . ASP B 1 52 ? -17.328 42.062 24.281 1 98.38 52 ASP B C 1
ATOM 5383 O O . ASP B 1 52 ? -16.312 42.156 24.969 1 98.38 52 ASP B O 1
ATOM 5387 N N . ASP B 1 53 ? -17.609 41.062 23.5 1 98.56 53 ASP B N 1
ATOM 5388 C CA . ASP B 1 53 ? -16.625 39.969 23.344 1 98.56 53 ASP B CA 1
ATOM 5389 C C . ASP B 1 53 ? -15.312 40.531 22.766 1 98.56 53 ASP B C 1
ATOM 5391 O O . ASP B 1 53 ? -14.234 40.219 23.281 1 98.56 53 ASP B O 1
ATOM 5395 N N . PHE B 1 54 ? -15.414 41.375 21.75 1 98.75 54 PHE B N 1
ATOM 5396 C CA . PHE B 1 54 ? -14.219 41.906 21.109 1 98.75 54 PHE B CA 1
ATOM 5397 C C . PHE B 1 54 ? -13.469 42.844 22.062 1 98.75 54 PHE B C 1
ATOM 5399 O O . PHE B 1 54 ? -12.234 42.844 22.094 1 98.75 54 PHE B O 1
ATOM 5406 N N . ARG B 1 55 ? -14.18 43.625 22.812 1 98.5 55 ARG B N 1
ATOM 5407 C CA . ARG B 1 55 ? -13.57 44.438 23.844 1 98.5 55 ARG B CA 1
ATOM 5408 C C . ARG B 1 55 ? -12.773 43.594 24.828 1 98.5 55 ARG B C 1
ATOM 5410 O O . ARG B 1 55 ? -11.633 43.938 25.172 1 98.5 55 ARG B O 1
ATOM 5417 N N . ARG B 1 56 ? -13.391 42.562 25.234 1 98.44 56 ARG B N 1
ATOM 5418 C CA . ARG B 1 56 ? -12.742 41.688 26.203 1 98.44 56 ARG B CA 1
ATOM 5419 C C . ARG B 1 56 ? -11.523 41 25.594 1 98.44 56 ARG B C 1
ATOM 5421 O O . ARG B 1 56 ? -10.5 40.844 26.25 1 98.44 56 ARG B O 1
ATOM 5428 N N . MET B 1 57 ? -11.625 40.531 24.359 1 98.56 57 MET B N 1
ATOM 5429 C CA . MET B 1 57 ? -10.477 39.938 23.656 1 98.56 57 MET B CA 1
ATOM 5430 C C . MET B 1 57 ? -9.289 40.906 23.672 1 98.56 57 MET B C 1
ATOM 5432 O O . MET B 1 57 ? -8.18 40.5 24.031 1 98.56 57 MET B O 1
ATOM 5436 N N . ALA B 1 58 ? -9.594 42.125 23.344 1 98.06 58 ALA B N 1
ATOM 5437 C CA . ALA B 1 58 ? -8.547 43.125 23.312 1 98.06 58 ALA B CA 1
ATOM 5438 C C . ALA B 1 58 ? -7.949 43.344 24.703 1 98.06 58 ALA B C 1
ATOM 5440 O O . ALA B 1 58 ? -6.734 43.5 24.844 1 98.06 58 ALA B O 1
ATOM 5441 N N . ALA B 1 59 ? -8.812 43.375 25.656 1 97.94 59 ALA B N 1
ATOM 5442 C CA . ALA B 1 59 ? -8.375 43.594 27.031 1 97.94 59 ALA B CA 1
ATOM 5443 C C . ALA B 1 59 ? -7.449 42.469 27.5 1 97.94 59 ALA B C 1
ATOM 5445 O O . ALA B 1 59 ? -6.562 42.688 28.328 1 97.94 59 ALA B O 1
ATOM 5446 N N . GLU B 1 60 ? -7.664 41.312 26.938 1 97.69 60 GLU B N 1
ATOM 5447 C CA . GLU B 1 60 ? -6.875 40.125 27.312 1 97.69 60 GLU B CA 1
ATOM 5448 C C . GLU B 1 60 ? -5.594 40.031 26.5 1 97.69 60 GLU B C 1
ATOM 5450 O O . GLU B 1 60 ? -4.797 39.125 26.672 1 97.69 60 GLU B O 1
ATOM 5455 N N . GLY B 1 61 ? -5.414 40.969 25.578 1 97.31 61 GLY B N 1
ATOM 5456 C CA . GLY B 1 61 ? -4.168 41.062 24.828 1 97.31 61 GLY B CA 1
ATOM 5457 C C . GLY B 1 61 ? -4.234 40.406 23.469 1 97.31 61 GLY B C 1
ATOM 5458 O O . GLY B 1 61 ? -3.266 40.438 22.703 1 97.31 61 GLY B O 1
ATOM 5459 N N . LEU B 1 62 ? -5.332 39.781 23.078 1 98.38 62 LEU B N 1
ATOM 5460 C CA . LEU B 1 62 ? -5.484 39.188 21.75 1 98.38 62 LEU B CA 1
ATOM 5461 C C . LEU B 1 62 ? -5.477 40.281 20.688 1 98.38 62 LEU B C 1
ATOM 5463 O O . LEU B 1 62 ? -5.836 41.438 20.953 1 98.38 62 LEU B O 1
ATOM 5467 N N . ASN B 1 63 ? -5.027 39.906 19.469 1 97.88 63 ASN B N 1
ATOM 5468 C CA . ASN B 1 63 ? -4.961 40.938 18.438 1 97.88 63 ASN B CA 1
ATOM 5469 C C . ASN B 1 63 ? -5.637 40.469 17.141 1 97.88 63 ASN B C 1
ATOM 5471 O O . ASN B 1 63 ? -5.617 41.188 16.141 1 97.88 63 ASN B O 1
ATOM 5475 N N . THR B 1 64 ? -6.16 39.312 17.125 1 98.31 64 THR B N 1
ATOM 5476 C CA . THR B 1 64 ? -6.785 38.781 15.922 1 98.31 64 THR B CA 1
ATOM 5477 C C . THR B 1 64 ? -8.023 37.969 16.266 1 98.31 64 THR B C 1
ATOM 5479 O O . THR B 1 64 ? -8.023 37.219 17.25 1 98.31 64 THR B O 1
ATOM 5482 N N . VAL B 1 65 ? -9.094 38.094 15.547 1 98.75 65 VAL B N 1
ATOM 5483 C CA . VAL B 1 65 ? -10.289 37.281 15.68 1 98.75 65 VAL B CA 1
ATOM 5484 C C . VAL B 1 65 ? -10.57 36.562 14.352 1 98.75 65 VAL B C 1
ATOM 5486 O O . VAL B 1 65 ? -10.633 37.219 13.305 1 98.75 65 VAL B O 1
ATOM 5489 N N . ARG B 1 66 ? -10.57 35.25 14.383 1 98.81 66 ARG B N 1
ATOM 5490 C CA . ARG B 1 66 ? -10.992 34.438 13.242 1 98.81 66 ARG B CA 1
ATOM 5491 C C . ARG B 1 66 ? -12.477 34.094 13.344 1 98.81 66 ARG B C 1
ATOM 5493 O O . ARG B 1 66 ? -12.938 33.625 14.383 1 98.81 66 ARG B O 1
ATOM 5500 N N . PHE B 1 67 ? -13.188 34.438 12.359 1 98.56 67 PHE B N 1
ATOM 5501 C CA . PHE B 1 67 ? -14.609 34.125 12.336 1 98.56 67 PHE B CA 1
ATOM 5502 C C . PHE B 1 67 ? -15 33.5 11 1 98.56 67 PHE B C 1
ATOM 5504 O O . PHE B 1 67 ? -14.18 33.375 10.086 1 98.56 67 PHE B O 1
ATOM 5511 N N . PHE B 1 68 ? -16.266 33.031 10.906 1 98.5 68 PHE B N 1
ATOM 5512 C CA . PHE B 1 68 ? -16.656 32.156 9.805 1 98.5 68 PHE B CA 1
ATOM 5513 C C . PHE B 1 68 ? -17.812 32.75 9.016 1 98.5 68 PHE B C 1
ATOM 5515 O O . PHE B 1 68 ? -18.844 33.094 9.586 1 98.5 68 PHE B O 1
ATOM 5522 N N . VAL B 1 69 ? -17.594 32.938 7.773 1 98.5 69 VAL B N 1
ATOM 5523 C CA . VAL B 1 69 ? -18.609 33.406 6.84 1 98.5 69 VAL B CA 1
ATOM 5524 C C . VAL B 1 69 ? -19.359 32.219 6.242 1 98.5 69 VAL B C 1
ATOM 5526 O O . VAL B 1 69 ? -18.938 31.672 5.219 1 98.5 69 VAL B O 1
ATOM 5529 N N . PHE B 1 70 ? -20.422 31.828 6.895 1 98.06 70 PHE B N 1
ATOM 5530 C CA . PHE B 1 70 ? -21.234 30.719 6.41 1 98.06 70 PHE B CA 1
ATOM 5531 C C . PHE B 1 70 ? -21.891 31.062 5.074 1 98.06 70 PHE B C 1
ATOM 5533 O O . PHE B 1 70 ? -22.812 31.875 5.02 1 98.06 70 PHE B O 1
ATOM 5540 N N . TRP B 1 71 ? -21.469 30.406 4.004 1 98.25 71 TRP B N 1
ATOM 5541 C CA . TRP B 1 71 ? -21.844 30.734 2.631 1 98.25 71 TRP B CA 1
ATOM 5542 C C . TRP B 1 71 ? -23.359 30.75 2.463 1 98.25 71 TRP B C 1
ATOM 5544 O O . TRP B 1 71 ? -23.906 31.672 1.842 1 98.25 71 TRP B O 1
ATOM 5554 N N . ALA B 1 72 ? -24.047 29.828 3.055 1 97.31 72 ALA B N 1
ATOM 5555 C CA . ALA B 1 72 ? -25.5 29.719 2.93 1 97.31 72 ALA B CA 1
ATOM 5556 C C . ALA B 1 72 ? -26.188 30.969 3.457 1 97.31 72 ALA B C 1
ATOM 5558 O O . ALA B 1 72 ? -27.234 31.359 2.941 1 97.31 72 ALA B O 1
ATOM 5559 N N . ASP B 1 73 ? -25.672 31.641 4.504 1 97.88 73 ASP B N 1
ATOM 5560 C CA . ASP B 1 73 ? -26.281 32.812 5.105 1 97.88 73 ASP B CA 1
ATOM 5561 C C . ASP B 1 73 ? -26.078 34.062 4.223 1 97.88 73 ASP B C 1
ATOM 5563 O O . ASP B 1 73 ? -26.891 34.969 4.258 1 97.88 73 ASP B O 1
ATOM 5567 N N . PHE B 1 74 ? -25.062 34.094 3.383 1 98.44 74 PHE B N 1
ATOM 5568 C CA . PHE B 1 74 ? -24.703 35.281 2.586 1 98.44 74 PHE B CA 1
ATOM 5569 C C . PHE B 1 74 ? -25.219 35.156 1.163 1 98.44 74 PHE B C 1
ATOM 5571 O O . PHE B 1 74 ? -25.375 36.156 0.459 1 98.44 74 PHE B O 1
ATOM 5578 N N . GLU B 1 75 ? -25.438 33.906 0.759 1 98.31 75 GLU B N 1
ATOM 5579 C CA . GLU B 1 75 ? -26.031 33.625 -0.542 1 98.31 75 GLU B CA 1
ATOM 5580 C C . GLU B 1 75 ? -27.125 32.562 -0.421 1 98.31 75 GLU B C 1
ATOM 5582 O O . GLU B 1 75 ? -27 31.469 -0.97 1 98.31 75 GLU B O 1
ATOM 5587 N N . PRO B 1 76 ? -28.219 32.906 0.159 1 97.19 76 PRO B N 1
ATOM 5588 C CA . PRO B 1 76 ? -29.297 31.938 0.41 1 97.19 76 PRO B CA 1
ATOM 5589 C C . PRO B 1 76 ? -29.922 31.422 -0.876 1 97.19 76 PRO B C 1
ATOM 5591 O O . PRO B 1 76 ? -30.484 30.312 -0.891 1 97.19 76 PRO B O 1
ATOM 5594 N N . LYS B 1 77 ? -29.906 32.219 -1.961 1 96.75 77 LYS B N 1
ATOM 5595 C CA . LYS B 1 77 ? -30.297 31.828 -3.311 1 96.75 77 LYS B CA 1
ATOM 5596 C C . LYS B 1 77 ? -29.141 32 -4.293 1 96.75 77 LYS B C 1
ATOM 5598 O O . LYS B 1 77 ? -28.344 32.938 -4.172 1 96.75 77 LYS B O 1
ATOM 5603 N N . GLU B 1 78 ? -29.062 31.062 -5.203 1 96.56 78 GLU B N 1
ATOM 5604 C CA . GLU B 1 78 ? -27.938 31.031 -6.133 1 96.56 78 GLU B CA 1
ATOM 5605 C C . GLU B 1 78 ? -27.781 32.375 -6.836 1 96.56 78 GLU B C 1
ATOM 5607 O O . GLU B 1 78 ? -28.672 32.812 -7.559 1 96.56 78 GLU B O 1
ATOM 5612 N N . GLY B 1 79 ? -26.734 33.094 -6.512 1 96.44 79 GLY B N 1
ATOM 5613 C CA . GLY B 1 79 ? -26.391 34.344 -7.184 1 96.44 79 GLY B CA 1
ATOM 5614 C C . GLY B 1 79 ? -26.969 35.562 -6.512 1 96.44 79 GLY B C 1
ATOM 5615 O O . GLY B 1 79 ? -26.75 36.688 -6.961 1 96.44 79 GLY B O 1
ATOM 5616 N N . VAL B 1 80 ? -27.688 35.406 -5.43 1 97.75 80 VAL B N 1
ATOM 5617 C CA . VAL B 1 80 ? -28.297 36.5 -4.73 1 97.75 80 VAL B CA 1
ATOM 5618 C C . VAL B 1 80 ? -27.672 36.688 -3.348 1 97.75 80 VAL B C 1
ATOM 5620 O O . VAL B 1 80 ? -27.906 35.875 -2.453 1 97.75 80 VAL B O 1
ATOM 5623 N N . TYR B 1 81 ? -26.984 37.812 -3.223 1 98.19 81 TYR B N 1
ATOM 5624 C CA . TYR B 1 81 ? -26.312 38.031 -1.953 1 98.19 81 TYR B CA 1
ATOM 5625 C C . TYR B 1 81 ? -27.234 38.719 -0.955 1 98.19 81 TYR B C 1
ATOM 5627 O O . TYR B 1 81 ? -28 39.625 -1.318 1 98.19 81 TYR B O 1
ATOM 5635 N N . ASP B 1 82 ? -27.234 38.25 0.21 1 98.12 82 ASP B N 1
ATOM 5636 C CA . ASP B 1 82 ? -28.062 38.812 1.278 1 98.12 82 ASP B CA 1
ATOM 5637 C C . ASP B 1 82 ? -27.453 40.125 1.797 1 98.12 82 ASP B C 1
ATOM 5639 O O . ASP B 1 82 ? -26.391 40.125 2.402 1 98.12 82 ASP B O 1
ATOM 5643 N N . SER B 1 83 ? -28.156 41.219 1.678 1 97.69 83 SER B N 1
ATOM 5644 C CA . SER B 1 83 ? -27.641 42.531 2.049 1 97.69 83 SER B CA 1
ATOM 5645 C C . SER B 1 83 ? -27.516 42.688 3.562 1 97.69 83 SER B C 1
ATOM 5647 O O . SER B 1 83 ? -26.609 43.344 4.059 1 97.69 83 SER B O 1
ATOM 5649 N N . THR B 1 84 ? -28.406 42.062 4.234 1 98.25 84 THR B N 1
ATOM 5650 C CA . THR B 1 84 ? -28.359 42.156 5.691 1 98.25 84 THR B CA 1
ATOM 5651 C C . THR B 1 84 ? -27.125 41.469 6.238 1 98.25 84 THR B C 1
ATOM 5653 O O . THR B 1 84 ? -26.406 42.031 7.07 1 98.25 84 THR B O 1
ATOM 5656 N N . ALA B 1 85 ? -26.906 40.281 5.766 1 98.25 85 ALA B N 1
ATOM 5657 C CA . ALA B 1 85 ? -25.703 39.531 6.184 1 98.25 85 ALA B CA 1
ATOM 5658 C C . ALA B 1 85 ? -24.438 40.281 5.805 1 98.25 85 ALA B C 1
ATOM 5660 O O . ALA B 1 85 ? -23.484 40.375 6.594 1 98.25 85 ALA B O 1
ATOM 5661 N N . THR B 1 86 ? -24.438 40.875 4.668 1 98.31 86 THR B N 1
ATOM 5662 C CA . THR B 1 86 ? -23.281 41.656 4.191 1 98.31 86 THR B CA 1
ATOM 5663 C C . THR B 1 86 ? -23.047 42.875 5.07 1 98.31 86 THR B C 1
ATOM 5665 O O . THR B 1 86 ? -21.906 43.156 5.422 1 98.31 86 THR B O 1
ATOM 5668 N N . ASP B 1 87 ? -24.094 43.531 5.438 1 98.19 87 ASP B N 1
ATOM 5669 C CA . ASP B 1 87 ? -23.984 44.688 6.328 1 98.19 87 ASP B CA 1
ATOM 5670 C C . ASP B 1 87 ? -23.438 44.281 7.691 1 98.19 87 ASP B C 1
ATOM 5672 O O . ASP B 1 87 ? -22.594 44.969 8.266 1 98.19 87 ASP B O 1
ATOM 5676 N N . ARG B 1 88 ? -23.891 43.219 8.148 1 98.56 88 ARG B N 1
ATOM 5677 C CA . ARG B 1 88 ? -23.453 42.719 9.438 1 98.56 88 ARG B CA 1
ATOM 5678 C C . ARG B 1 88 ? -21.969 42.344 9.398 1 98.56 88 ARG B C 1
ATOM 5680 O O . ARG B 1 88 ? -21.25 42.531 10.375 1 98.56 88 ARG B O 1
ATOM 5687 N N . LEU B 1 89 ? -21.562 41.812 8.266 1 98.62 89 LEU B N 1
ATOM 5688 C CA . LEU B 1 89 ? -20.141 41.5 8.086 1 98.62 89 LEU B CA 1
ATOM 5689 C C . LEU B 1 89 ? -19.297 42.781 8.203 1 98.62 89 LEU B C 1
ATOM 5691 O O . LEU B 1 89 ? -18.297 42.781 8.922 1 98.62 89 LEU B O 1
ATOM 5695 N N . ARG B 1 90 ? -19.719 43.812 7.555 1 98.31 90 ARG B N 1
ATOM 5696 C CA . ARG B 1 90 ? -19.016 45.094 7.656 1 98.31 90 ARG B CA 1
ATOM 5697 C C . ARG B 1 90 ? -19.016 45.594 9.094 1 98.31 90 ARG B C 1
ATOM 5699 O O . ARG B 1 90 ? -18 46.094 9.586 1 98.31 90 ARG B O 1
ATOM 5706 N N . GLU B 1 91 ? -20.141 45.438 9.688 1 98.44 91 GLU B N 1
ATOM 5707 C CA . GLU B 1 91 ? -20.25 45.906 11.07 1 98.44 91 GLU B CA 1
ATOM 5708 C C . GLU B 1 91 ? -19.328 45.094 11.992 1 98.44 91 GLU B C 1
ATOM 5710 O O . GLU B 1 91 ? -18.688 45.688 12.875 1 98.44 91 GLU B O 1
ATOM 5715 N N . LEU B 1 92 ? -19.297 43.844 11.812 1 98.69 92 LEU B N 1
ATOM 5716 C CA . LEU B 1 92 ? -18.422 43 12.617 1 98.69 92 LEU B CA 1
ATOM 5717 C C . LEU B 1 92 ? -16.969 43.406 12.469 1 98.69 92 LEU B C 1
ATOM 5719 O O . LEU B 1 92 ? -16.266 43.562 13.461 1 98.69 92 LEU B O 1
ATOM 5723 N N . VAL B 1 93 ? -16.531 43.625 11.266 1 98.5 93 VAL B N 1
ATOM 5724 C CA . VAL B 1 93 ? -15.148 44 10.977 1 98.5 93 VAL B CA 1
ATOM 5725 C C . VAL B 1 93 ? -14.844 45.375 11.547 1 98.5 93 VAL B C 1
ATOM 5727 O O . VAL B 1 93 ? -13.766 45.594 12.117 1 98.5 93 VAL B O 1
ATOM 5730 N N . ARG B 1 94 ? -15.773 46.281 11.453 1 98.06 94 ARG B N 1
ATOM 5731 C CA . ARG B 1 94 ? -15.594 47.625 12.016 1 98.06 94 ARG B CA 1
ATOM 5732 C C . ARG B 1 94 ? -15.547 47.562 13.539 1 98.06 94 ARG B C 1
ATOM 5734 O O . ARG B 1 94 ? -14.781 48.312 14.164 1 98.06 94 ARG B O 1
ATOM 5741 N N . THR B 1 95 ? -16.406 46.75 14.109 1 98.5 95 THR B N 1
ATOM 5742 C CA . THR B 1 95 ? -16.391 46.531 15.555 1 98.5 95 THR B CA 1
ATOM 5743 C C . THR B 1 95 ? -15.016 46.031 16 1 98.5 95 THR B C 1
ATOM 5745 O O . THR B 1 95 ? -14.453 46.531 16.984 1 98.5 95 THR B O 1
ATOM 5748 N N . ALA B 1 96 ? -14.484 45.031 15.289 1 98.62 96 ALA B N 1
ATOM 5749 C CA . ALA B 1 96 ? -13.141 44.531 15.586 1 98.62 96 ALA B CA 1
ATOM 5750 C C . ALA B 1 96 ? -12.109 45.656 15.5 1 98.62 96 ALA B C 1
ATOM 5752 O O . ALA B 1 96 ? -11.242 45.781 16.375 1 98.62 96 ALA B O 1
ATOM 5753 N N . ARG B 1 97 ? -12.211 46.531 14.508 1 97.5 97 ARG B N 1
ATOM 5754 C CA . ARG B 1 97 ? -11.289 47.625 14.312 1 97.5 97 ARG B CA 1
ATOM 5755 C C . ARG B 1 97 ? -11.336 48.594 15.5 1 97.5 97 ARG B C 1
ATOM 5757 O O . ARG B 1 97 ? -10.297 49.062 15.961 1 97.5 97 ARG B O 1
ATOM 5764 N N . ARG B 1 98 ? -12.508 48.812 15.969 1 97.12 98 ARG B N 1
ATOM 5765 C CA . ARG B 1 98 ? -12.688 49.719 17.094 1 97.12 98 ARG B CA 1
ATOM 5766 C C . ARG B 1 98 ? -11.945 49.25 18.328 1 97.12 98 ARG B C 1
ATOM 5768 O O . ARG B 1 98 ? -11.492 50.031 19.141 1 97.12 98 ARG B O 1
ATOM 5775 N N . HIS B 1 99 ? -11.805 47.969 18.422 1 97.75 99 HIS B N 1
ATOM 5776 C CA . HIS B 1 99 ? -11.148 47.406 19.594 1 97.75 99 HIS B CA 1
ATOM 5777 C C . HIS B 1 99 ? -9.719 47 19.266 1 97.75 99 HIS B C 1
ATOM 5779 O O . HIS B 1 99 ? -9.07 46.312 20.062 1 97.75 99 HIS B O 1
ATOM 5785 N N . GLY B 1 100 ? -9.25 47.281 18.062 1 95.75 100 GLY B N 1
ATOM 5786 C CA . GLY B 1 100 ? -7.859 47.031 17.703 1 95.75 100 GLY B CA 1
ATOM 5787 C C . GLY B 1 100 ? -7.598 45.594 17.297 1 95.75 100 GLY B C 1
ATOM 5788 O O . GLY B 1 100 ? -6.465 45.125 17.359 1 95.75 100 GLY B O 1
ATOM 5789 N N . LEU B 1 101 ? -8.562 44.875 16.906 1 97.94 101 LEU B N 1
ATOM 5790 C CA . LEU B 1 101 ? -8.422 43.5 16.484 1 97.94 101 LEU B CA 1
ATOM 5791 C C . LEU B 1 101 ? -8.328 43.406 14.961 1 97.94 101 LEU B C 1
ATOM 5793 O O . LEU B 1 101 ? -9.031 44.094 14.242 1 97.94 101 LEU B O 1
ATOM 5797 N N . LEU B 1 102 ? -7.438 42.594 14.508 1 97.62 102 LEU B N 1
ATOM 5798 C CA . LEU B 1 102 ? -7.453 42.188 13.117 1 97.62 102 LEU B CA 1
ATOM 5799 C C . LEU B 1 102 ? -8.484 41.062 12.898 1 97.62 102 LEU B C 1
ATOM 5801 O O . LEU B 1 102 ? -8.844 40.375 13.844 1 97.62 102 LEU B O 1
ATOM 5805 N N . CYS B 1 103 ? -8.938 41 11.617 1 98.12 103 CYS B N 1
ATOM 5806 C CA . CYS B 1 103 ? -9.945 40 11.273 1 98.12 103 CYS B CA 1
ATOM 5807 C C . CYS B 1 103 ? -9.375 38.938 10.32 1 98.12 103 CYS B C 1
ATOM 5809 O O . CYS B 1 103 ? -8.617 39.281 9.414 1 98.12 103 CYS B O 1
ATOM 5811 N N . LEU B 1 104 ? -9.672 37.688 10.594 1 98.31 104 LEU B N 1
ATOM 5812 C CA . LEU B 1 104 ? -9.398 36.562 9.703 1 98.31 104 LEU B CA 1
ATOM 5813 C C . LEU B 1 104 ? -10.688 35.844 9.312 1 98.31 104 LEU B C 1
ATOM 5815 O O . LEU B 1 104 ? -11.039 34.844 9.914 1 98.31 104 LEU B O 1
ATOM 5819 N N . PRO B 1 105 ? -11.406 36.375 8.305 1 98.56 105 PRO B N 1
ATOM 5820 C CA . PRO B 1 105 ? -12.641 35.75 7.867 1 98.56 105 PRO B CA 1
ATOM 5821 C C . PRO B 1 105 ? -12.398 34.438 7.102 1 98.56 105 PRO B C 1
ATOM 5823 O O . PRO B 1 105 ? -11.562 34.406 6.191 1 98.56 105 PRO B O 1
ATOM 5826 N N . SER B 1 106 ? -13.008 33.375 7.504 1 98.44 106 SER B N 1
ATOM 5827 C CA . SER B 1 106 ? -13.016 32.125 6.758 1 98.44 106 SER B CA 1
ATOM 5828 C C . SER B 1 106 ? -14.211 32.062 5.812 1 98.44 106 SER B C 1
ATOM 5830 O O . SER B 1 106 ? -15.352 31.922 6.258 1 98.44 106 SER B O 1
ATOM 5832 N N . LEU B 1 107 ? -13.797 32.031 4.59 1 98 107 LEU B N 1
ATOM 5833 C CA . LEU B 1 107 ? -14.828 32.125 3.562 1 98 107 LEU B CA 1
ATOM 5834 C C . LEU B 1 107 ? -15.352 30.734 3.186 1 98 107 LEU B C 1
ATOM 5836 O O . LEU B 1 107 ? -14.82 29.719 3.65 1 98 107 LEU B O 1
ATOM 5840 N N . LEU B 1 108 ? -16.312 30.609 2.338 1 97.31 108 LEU B N 1
ATOM 5841 C CA . LEU B 1 108 ? -16.938 29.375 1.84 1 97.31 108 LEU B CA 1
ATOM 5842 C C . LEU B 1 108 ? -17.156 28.391 2.975 1 97.31 108 LEU B C 1
ATOM 5844 O O . LEU B 1 108 ? -16.812 27.203 2.855 1 97.31 108 LEU B O 1
ATOM 5848 N N . THR B 1 109 ? -17.5 28.766 4.109 1 97.12 109 THR B N 1
ATOM 5849 C CA . THR B 1 109 ? -17.734 27.891 5.258 1 97.12 109 THR B CA 1
ATOM 5850 C C . THR B 1 109 ? -18.953 27 5.023 1 97.12 109 THR B C 1
ATOM 5852 O O . THR B 1 109 ? -20.094 27.484 5.035 1 97.12 109 THR B O 1
ATOM 5855 N N . ILE B 1 110 ? -18.688 25.75 4.766 1 95.94 110 ILE B N 1
ATOM 5856 C CA . ILE B 1 110 ? -19.719 24.734 4.559 1 95.94 110 ILE B CA 1
ATOM 5857 C C . ILE B 1 110 ? -19.594 23.641 5.617 1 95.94 110 ILE B C 1
ATOM 5859 O O . ILE B 1 110 ? -20.578 23.016 5.992 1 95.94 110 ILE B O 1
ATOM 5863 N N . TRP B 1 111 ? -18.375 23.484 6.105 1 93.31 111 TRP B N 1
ATOM 5864 C CA . TRP B 1 111 ? -18.062 22.438 7.078 1 93.31 111 TRP B CA 1
ATOM 5865 C C . TRP B 1 111 ? -17.672 23.047 8.422 1 93.31 111 TRP B C 1
ATOM 5867 O O . TRP B 1 111 ? -16.812 23.938 8.484 1 93.31 111 TRP B O 1
ATOM 5877 N N . MET B 1 112 ? -18.344 22.609 9.484 1 91.75 112 MET B N 1
ATOM 5878 C CA . MET B 1 112 ? -18.047 23.094 10.828 1 91.75 112 MET B CA 1
ATOM 5879 C C . MET B 1 112 ? -18.344 22.016 11.875 1 91.75 112 MET B C 1
ATOM 5881 O O . MET B 1 112 ? -19.453 21.469 11.922 1 91.75 112 MET B O 1
ATOM 5885 N N . ASN B 1 113 ? -17.406 21.656 12.664 1 88.56 113 ASN B N 1
ATOM 5886 C CA . ASN B 1 113 ? -17.531 20.75 13.805 1 88.56 113 ASN B CA 1
ATOM 5887 C C . ASN B 1 113 ? -18.172 19.438 13.406 1 88.56 113 ASN B C 1
ATOM 5889 O O . ASN B 1 113 ? -19.094 18.969 14.062 1 88.56 113 ASN B O 1
ATOM 5893 N N . GLY B 1 114 ? -17.766 18.891 12.266 1 84.69 114 GLY B N 1
ATOM 5894 C CA . GLY B 1 114 ? -18.141 17.547 11.875 1 84.69 114 GLY B CA 1
ATOM 5895 C C . GLY B 1 114 ? -19.469 17.484 11.133 1 84.69 114 GLY B C 1
ATOM 5896 O O . GLY B 1 114 ? -19.984 16.406 10.844 1 84.69 114 GLY B O 1
ATOM 5897 N N . GLN B 1 115 ? -20.062 18.625 10.859 1 89.88 115 GLN B N 1
ATOM 5898 C CA . GLN B 1 115 ? -21.344 18.656 10.148 1 89.88 115 GLN B CA 1
ATOM 5899 C C . GLN B 1 115 ? -21.297 19.625 8.969 1 89.88 115 GLN B C 1
ATOM 5901 O O . GLN B 1 115 ? -20.562 20.609 9.008 1 89.88 115 GLN B O 1
ATOM 5906 N N . ARG B 1 116 ? -22.094 19.391 7.953 1 91.88 116 ARG B N 1
ATOM 5907 C CA . ARG B 1 116 ? -22.188 20.234 6.77 1 91.88 116 ARG B CA 1
ATOM 5908 C C . ARG B 1 116 ? -23.25 21.328 6.949 1 91.88 116 ARG B C 1
ATOM 5910 O O . ARG B 1 116 ? -24.375 21.031 7.34 1 91.88 116 ARG B O 1
ATOM 5917 N N . PHE B 1 117 ? -22.875 22.516 6.84 1 93.69 117 PHE B N 1
ATOM 5918 C CA . PHE B 1 117 ? -23.781 23.656 6.656 1 93.69 117 PHE B CA 1
ATOM 5919 C C . PHE B 1 117 ? -23.922 24 5.176 1 93.69 117 PHE B C 1
ATOM 5921 O O . PHE B 1 117 ? -23.422 25.031 4.723 1 93.69 117 PHE B O 1
ATOM 5928 N N . ASP B 1 118 ? -24.672 23.203 4.488 1 93.88 118 ASP B N 1
ATOM 5929 C CA . ASP B 1 118 ? -24.688 23.141 3.031 1 93.88 118 ASP B CA 1
ATOM 5930 C C . ASP B 1 118 ? -25.531 24.297 2.451 1 93.88 118 ASP B C 1
ATOM 5932 O O . ASP B 1 118 ? -26.422 24.812 3.113 1 93.88 118 ASP B O 1
ATOM 5936 N N . LEU B 1 119 ? -25.203 24.672 1.21 1 95.5 119 LEU B N 1
ATOM 5937 C CA . LEU B 1 119 ? -26.031 25.609 0.441 1 95.5 119 LEU B CA 1
ATOM 5938 C C . LEU B 1 119 ? -27.344 24.953 0.035 1 95.5 119 LEU B C 1
ATOM 5940 O O . LEU B 1 119 ? -27.359 23.828 -0.457 1 95.5 119 LEU B O 1
ATOM 5944 N N . PRO B 1 120 ? -28.406 25.672 0.271 1 94.06 120 PRO B N 1
ATOM 5945 C CA . PRO B 1 120 ? -29.703 25.094 -0.113 1 94.06 120 PRO B CA 1
ATOM 5946 C C . PRO B 1 120 ? -29.781 24.797 -1.608 1 94.06 120 PRO B C 1
ATOM 5948 O O . PRO B 1 120 ? -30.547 23.922 -2.021 1 94.06 120 PRO B O 1
ATOM 5951 N N . TRP B 1 121 ? -28.984 25.453 -2.389 1 95.62 121 TRP B N 1
ATOM 5952 C CA . TRP B 1 121 ? -29.094 25.359 -3.842 1 95.62 121 TRP B CA 1
ATOM 5953 C C . TRP B 1 121 ? -27.938 24.562 -4.418 1 95.62 121 TRP B C 1
ATOM 5955 O O . TRP B 1 121 ? -27.828 24.391 -5.633 1 95.62 121 TRP B O 1
ATOM 5965 N N . ARG B 1 122 ? -26.969 24.062 -3.648 1 92.81 122 ARG B N 1
ATOM 5966 C CA . ARG B 1 122 ? -25.844 23.297 -4.168 1 92.81 122 ARG B CA 1
ATOM 5967 C C . ARG B 1 122 ? -26.312 22.016 -4.844 1 92.81 122 ARG B C 1
ATOM 5969 O O . ARG B 1 122 ? -25.734 21.594 -5.855 1 92.81 122 ARG B O 1
ATOM 5976 N N . ASP B 1 123 ? -27.328 21.312 -4.336 1 91 123 ASP B N 1
ATOM 5977 C CA . ASP B 1 123 ? -27.969 20.125 -4.902 1 91 123 ASP B CA 1
ATOM 5978 C C . ASP B 1 123 ? -26.938 19.062 -5.258 1 91 123 ASP B C 1
ATOM 5980 O O . ASP B 1 123 ? -26.938 18.531 -6.371 1 91 123 ASP B O 1
ATOM 5984 N N . GLY B 1 124 ? -26 18.906 -4.371 1 87.94 124 GLY B N 1
ATOM 5985 C CA . GLY B 1 124 ? -25.062 17.797 -4.512 1 87.94 124 GLY B CA 1
ATOM 5986 C C . GLY B 1 124 ? -23.984 18.062 -5.531 1 87.94 124 GLY B C 1
ATOM 5987 O O . GLY B 1 124 ? -23.125 17.219 -5.781 1 87.94 124 GLY B O 1
ATOM 5988 N N . ARG B 1 125 ? -23.906 19.266 -6.168 1 92.38 125 ARG B N 1
ATOM 5989 C CA . ARG B 1 125 ? -22.875 19.625 -7.141 1 92.38 125 ARG B CA 1
ATOM 5990 C C . ARG B 1 125 ? -21.484 19.516 -6.523 1 92.38 125 ARG B C 1
ATOM 5992 O O . ARG B 1 125 ? -21.297 19.875 -5.355 1 92.38 125 ARG B O 1
ATOM 5999 N N . ASP B 1 126 ? -20.516 19.078 -7.355 1 93.81 126 ASP B N 1
ATOM 6000 C CA . ASP B 1 126 ? -19.141 18.922 -6.906 1 93.81 126 ASP B CA 1
ATOM 6001 C C . ASP B 1 126 ? -18.469 20.281 -6.68 1 93.81 126 ASP B C 1
ATOM 6003 O O . ASP B 1 126 ? -18.422 21.109 -7.59 1 93.81 126 ASP B O 1
ATOM 6007 N N . LEU B 1 127 ? -18.016 20.5 -5.543 1 95.25 127 LEU B N 1
ATOM 6008 C CA . LEU B 1 127 ? -17.469 21.797 -5.117 1 95.25 127 LEU B CA 1
ATOM 6009 C C . LEU B 1 127 ? -16.297 22.203 -6 1 95.25 127 LEU B C 1
ATOM 6011 O O . LEU B 1 127 ? -16.094 23.391 -6.262 1 95.25 127 LEU B O 1
ATOM 6015 N N . TRP B 1 128 ? -15.57 21.25 -6.543 1 96.62 128 TRP B N 1
ATOM 6016 C CA . TRP B 1 128 ? -14.305 21.578 -7.184 1 96.62 128 TRP B CA 1
ATOM 6017 C C . TRP B 1 128 ? -14.398 21.406 -8.695 1 96.62 128 TRP B C 1
ATOM 6019 O O . TRP B 1 128 ? -13.648 22.047 -9.445 1 96.62 128 TRP B O 1
ATOM 6029 N N . ARG B 1 129 ? -15.359 20.609 -9.172 1 92.19 129 ARG B N 1
ATOM 6030 C CA . ARG B 1 129 ? -15.336 20.266 -10.594 1 92.19 129 ARG B CA 1
ATOM 6031 C C . ARG B 1 129 ? -16.562 20.844 -11.305 1 92.19 129 ARG B C 1
ATOM 6033 O O . ARG B 1 129 ? -16.547 21 -12.531 1 92.19 129 ARG B O 1
ATOM 6040 N N . ASP B 1 130 ? -17.641 21.094 -10.562 1 94.56 130 ASP B N 1
ATOM 6041 C CA . ASP B 1 130 ? -18.828 21.656 -11.211 1 94.56 130 ASP B CA 1
ATOM 6042 C C . ASP B 1 130 ? -18.547 23.094 -11.68 1 94.56 130 ASP B C 1
ATOM 6044 O O . ASP B 1 130 ? -18.25 23.969 -10.867 1 94.56 130 ASP B O 1
ATOM 6048 N N . PRO B 1 131 ? -18.672 23.344 -12.969 1 94.56 131 PRO B N 1
ATOM 6049 C CA . PRO B 1 131 ? -18.266 24.656 -13.492 1 94.56 131 PRO B CA 1
ATOM 6050 C C . PRO B 1 131 ? -19.141 25.797 -12.969 1 94.56 131 PRO B C 1
ATOM 6052 O O . PRO B 1 131 ? -18.641 26.891 -12.711 1 94.56 131 PRO B O 1
ATOM 6055 N N . ASP B 1 132 ? -20.359 25.578 -12.781 1 95.81 132 ASP B N 1
ATOM 6056 C CA . ASP B 1 132 ? -21.25 26.625 -12.281 1 95.81 132 ASP B CA 1
ATOM 6057 C C . ASP B 1 132 ? -20.953 26.953 -10.82 1 95.81 132 ASP B C 1
ATOM 6059 O O . ASP B 1 132 ? -20.938 28.109 -10.43 1 95.81 132 ASP B O 1
ATOM 6063 N N . LEU B 1 133 ? -20.734 25.922 -10.062 1 97.31 133 LEU B N 1
ATOM 6064 C CA . LEU B 1 133 ? -20.422 26.125 -8.656 1 97.31 133 LEU B CA 1
ATOM 6065 C C . LEU B 1 133 ? -19.078 26.828 -8.484 1 97.31 133 LEU B C 1
ATOM 6067 O O . LEU B 1 133 ? -18.906 27.656 -7.59 1 97.31 133 LEU B O 1
ATOM 6071 N N . ARG B 1 134 ? -18.109 26.5 -9.32 1 97.56 134 ARG B N 1
ATOM 6072 C CA . ARG B 1 134 ? -16.828 27.172 -9.312 1 97.56 134 ARG B CA 1
ATOM 6073 C C . ARG B 1 134 ? -16.984 28.672 -9.586 1 97.56 134 ARG B C 1
ATOM 6075 O O . ARG B 1 134 ? -16.375 29.5 -8.914 1 97.56 134 ARG B O 1
ATOM 6082 N N . GLU B 1 135 ? -17.844 28.938 -10.516 1 97.75 135 GLU B N 1
ATOM 6083 C CA . GLU B 1 135 ? -18.109 30.344 -10.82 1 97.75 135 GLU B CA 1
ATOM 6084 C C . GLU B 1 135 ? -18.781 31.047 -9.641 1 97.75 135 GLU B C 1
ATOM 6086 O O . GLU B 1 135 ? -18.5 32.219 -9.352 1 97.75 135 GLU B O 1
ATOM 6091 N N . ARG B 1 136 ? -19.672 30.391 -9 1 98.12 136 ARG B N 1
ATOM 6092 C CA . ARG B 1 136 ? -20.328 30.953 -7.82 1 98.12 136 ARG B CA 1
ATOM 6093 C C . ARG B 1 136 ? -19.328 31.188 -6.699 1 98.12 136 ARG B C 1
ATOM 6095 O O . ARG B 1 136 ? -19.422 32.188 -5.984 1 98.12 136 ARG B O 1
ATOM 6102 N N . GLN B 1 137 ? -18.391 30.312 -6.566 1 98.56 137 GLN B N 1
ATOM 6103 C CA . GLN B 1 137 ? -17.328 30.469 -5.57 1 98.56 137 GLN B CA 1
ATOM 6104 C C . GLN B 1 137 ? -16.469 31.703 -5.867 1 98.56 137 GLN B C 1
ATOM 6106 O O . GLN B 1 137 ? -16.219 32.5 -4.98 1 98.56 137 GLN B O 1
ATOM 6111 N N . ARG B 1 138 ? -16.078 31.766 -7.129 1 98.38 138 ARG B N 1
ATOM 6112 C CA . ARG B 1 138 ? -15.289 32.906 -7.578 1 98.38 138 ARG B CA 1
ATOM 6113 C C . ARG B 1 138 ? -16.016 34.219 -7.289 1 98.38 138 ARG B C 1
ATOM 6115 O O . ARG B 1 138 ? -15.422 35.156 -6.73 1 98.38 138 ARG B O 1
ATOM 6122 N N . ALA B 1 139 ? -17.219 34.281 -7.629 1 98.62 139 ALA B N 1
ATOM 6123 C CA . ALA B 1 139 ? -18.031 35.469 -7.449 1 98.62 139 ALA B CA 1
ATOM 6124 C C . ALA B 1 139 ? -18.219 35.781 -5.969 1 98.62 139 ALA B C 1
ATOM 6126 O O . ALA B 1 139 ? -18.203 36.938 -5.562 1 98.62 139 ALA B O 1
ATOM 6127 N N . PHE B 1 140 ? -18.422 34.844 -5.219 1 98.56 140 PHE B N 1
ATOM 6128 C CA . PHE B 1 140 ? -18.688 35 -3.795 1 98.56 140 PHE B CA 1
ATOM 6129 C C . PHE B 1 140 ? -17.469 35.594 -3.076 1 98.56 140 PHE B C 1
ATOM 6131 O O . PHE B 1 140 ? -17.594 36.562 -2.328 1 98.56 140 PHE B O 1
ATOM 6138 N N . VAL B 1 141 ? -16.312 34.969 -3.316 1 98.75 141 VAL B N 1
ATOM 6139 C CA . VAL B 1 141 ? -15.117 35.469 -2.625 1 98.75 141 VAL B CA 1
ATOM 6140 C C . VAL B 1 141 ? -14.789 36.875 -3.094 1 98.75 141 VAL B C 1
ATOM 6142 O O . VAL B 1 141 ? -14.305 37.688 -2.312 1 98.75 141 VAL B O 1
ATOM 6145 N N . HIS B 1 142 ? -15.047 37.125 -4.352 1 98.62 142 HIS B N 1
ATOM 6146 C CA . HIS B 1 142 ? -14.898 38.5 -4.867 1 98.62 142 HIS B CA 1
ATOM 6147 C C . HIS B 1 142 ? -15.812 39.469 -4.133 1 98.62 142 HIS B C 1
ATOM 6149 O O . HIS B 1 142 ? -15.383 40.562 -3.738 1 98.62 142 HIS B O 1
ATOM 6155 N N . HIS B 1 143 ? -17.016 39.062 -3.984 1 98.56 143 HIS B N 1
ATOM 6156 C CA . HIS B 1 143 ? -18.016 39.875 -3.314 1 98.56 143 HIS B CA 1
ATOM 6157 C C . HIS B 1 143 ? -17.578 40.25 -1.896 1 98.56 143 HIS B C 1
ATOM 6159 O O . HIS B 1 143 ? -17.594 41.406 -1.506 1 98.56 143 HIS B O 1
ATOM 6165 N N . ILE B 1 144 ? -17.156 39.281 -1.118 1 98.75 144 ILE B N 1
ATOM 6166 C CA . ILE B 1 144 ? -16.766 39.5 0.27 1 98.75 144 ILE B CA 1
ATOM 6167 C C . ILE B 1 144 ? -15.539 40.406 0.323 1 98.75 144 ILE B C 1
ATOM 6169 O O . ILE B 1 144 ? -15.5 41.375 1.093 1 98.75 144 ILE B O 1
ATOM 6173 N N . ALA B 1 145 ? -14.555 40.125 -0.506 1 98.56 145 ALA B N 1
ATOM 6174 C CA . ALA B 1 145 ? -13.336 40.938 -0.528 1 98.56 145 ALA B CA 1
ATOM 6175 C C . ALA B 1 145 ? -13.633 42.375 -0.923 1 98.56 145 ALA B C 1
ATOM 6177 O O . ALA B 1 145 ? -13.039 43.312 -0.374 1 98.56 145 ALA B O 1
ATOM 6178 N N . ALA B 1 146 ? -14.539 42.531 -1.856 1 98.25 146 ALA B N 1
ATOM 6179 C CA . ALA B 1 146 ? -14.922 43.875 -2.285 1 98.25 146 ALA B CA 1
ATOM 6180 C C . ALA B 1 146 ? -15.57 44.656 -1.143 1 98.25 146 ALA B C 1
ATOM 6182 O O . ALA B 1 146 ? -15.32 45.844 -0.979 1 98.25 146 ALA B O 1
ATOM 6183 N N . GLU B 1 147 ? -16.375 43.969 -0.409 1 98.19 147 GLU B N 1
ATOM 6184 C CA . GLU B 1 147 ? -17.094 44.625 0.69 1 98.19 147 GLU B CA 1
ATOM 6185 C C . GLU B 1 147 ? -16.156 45.031 1.813 1 98.19 147 GLU B C 1
ATOM 6187 O O . GLU B 1 147 ? -16.438 45.969 2.564 1 98.19 147 GLU B O 1
ATOM 6192 N N . LEU B 1 148 ? -15.008 44.344 1.945 1 97.62 148 LEU B N 1
ATOM 6193 C CA . LEU B 1 148 ? -14.109 44.594 3.07 1 97.62 148 LEU B CA 1
ATOM 6194 C C . LEU B 1 148 ? -12.844 45.312 2.615 1 97.62 148 LEU B C 1
ATOM 6196 O O . LEU B 1 148 ? -11.961 45.594 3.426 1 97.62 148 LEU B O 1
ATOM 6200 N N . ARG B 1 149 ? -12.688 45.688 1.342 1 94.94 149 ARG B N 1
ATOM 6201 C CA . ARG B 1 149 ? -11.453 46.156 0.722 1 94.94 149 ARG B CA 1
ATOM 6202 C C . ARG B 1 149 ? -10.938 47.406 1.415 1 94.94 149 ARG B C 1
ATOM 6204 O O . ARG B 1 149 ? -9.727 47.625 1.479 1 94.94 149 ARG B O 1
ATOM 6211 N N . ASP B 1 150 ? -11.844 48.188 1.999 1 93.56 150 ASP B N 1
ATOM 6212 C CA . ASP B 1 150 ? -11.438 49.469 2.57 1 93.56 150 ASP B CA 1
ATOM 6213 C C . ASP B 1 150 ? -11.156 49.344 4.066 1 93.56 150 ASP B C 1
ATOM 6215 O O . ASP B 1 150 ? -10.781 50.312 4.719 1 93.56 150 ASP B O 1
ATOM 6219 N N . GLU B 1 151 ? -11.359 48.219 4.629 1 94.5 151 GLU B N 1
ATOM 6220 C CA . GLU B 1 151 ? -11.07 47.969 6.039 1 94.5 151 GLU B CA 1
ATOM 6221 C C . GLU B 1 151 ? -9.617 47.531 6.234 1 94.5 151 GLU B C 1
ATOM 6223 O O . GLU B 1 151 ? -9.188 46.5 5.727 1 94.5 151 GLU B O 1
ATOM 6228 N N . PRO B 1 152 ? -8.852 48.25 6.992 1 92.81 152 PRO B N 1
ATOM 6229 C CA . PRO B 1 152 ? -7.418 47.969 7.117 1 92.81 152 PRO B CA 1
ATOM 6230 C C . PRO B 1 152 ? -7.129 46.812 8.055 1 92.81 152 PRO B C 1
ATOM 6232 O O . PRO B 1 152 ? -5.984 46.344 8.141 1 92.81 152 PRO B O 1
ATOM 6235 N N . ASN B 1 153 ? -8.117 46.344 8.758 1 95.94 153 ASN B N 1
ATOM 6236 C CA . ASN B 1 153 ? -7.863 45.375 9.812 1 95.94 153 ASN B CA 1
ATOM 6237 C C . ASN B 1 153 ? -8.227 43.969 9.367 1 95.94 153 ASN B C 1
ATOM 6239 O O . ASN B 1 153 ? -8.594 43.125 10.188 1 95.94 153 ASN B O 1
ATOM 6243 N N . VAL B 1 154 ? -8.148 43.688 8.047 1 96.62 154 VAL B N 1
ATOM 6244 C CA . VAL B 1 154 ? -8.234 42.312 7.574 1 96.62 154 VAL B CA 1
ATOM 6245 C C . VAL B 1 154 ? -6.836 41.719 7.484 1 96.62 154 VAL B C 1
ATOM 6247 O O . VAL B 1 154 ? -6 42.188 6.707 1 96.62 154 VAL B O 1
ATOM 6250 N N . LEU B 1 155 ? -6.562 40.75 8.273 1 96.44 155 LEU B N 1
ATOM 6251 C CA . LEU B 1 155 ? -5.266 40.062 8.258 1 96.44 155 LEU B CA 1
ATOM 6252 C C . LEU B 1 155 ? -5.07 39.312 6.957 1 96.44 155 LEU B C 1
ATOM 6254 O O . LEU B 1 155 ? -4.055 39.469 6.277 1 96.44 155 LEU B O 1
ATOM 6258 N N . ALA B 1 156 ? -5.988 38.438 6.633 1 97 156 ALA B N 1
ATOM 6259 C CA . ALA B 1 156 ? -6.016 37.594 5.453 1 97 156 ALA B CA 1
ATOM 6260 C C . ALA B 1 156 ? -7.414 37 5.223 1 97 156 ALA B C 1
ATOM 6262 O O . ALA B 1 156 ? -8.289 37.125 6.086 1 97 156 ALA B O 1
ATOM 6263 N N . TYR B 1 157 ? -7.66 36.562 4.047 1 98.31 157 TYR B N 1
ATOM 6264 C CA . TYR B 1 157 ? -8.867 35.812 3.746 1 98.31 157 TYR B CA 1
ATOM 6265 C C . TYR B 1 157 ? -8.586 34.312 3.727 1 98.31 157 TYR B C 1
ATOM 6267 O O . TYR B 1 157 ? -7.703 33.844 3.006 1 98.31 157 TYR B O 1
ATOM 6275 N N . ASP B 1 158 ? -9.312 33.562 4.582 1 98.44 158 ASP B N 1
ATOM 6276 C CA . ASP B 1 158 ? -9.273 32.094 4.559 1 98.44 158 ASP B CA 1
ATOM 6277 C C . ASP B 1 158 ? -10.297 31.531 3.582 1 98.44 158 ASP B C 1
ATOM 6279 O O . ASP B 1 158 ? -11.453 31.969 3.562 1 98.44 158 ASP B O 1
ATOM 6283 N N . LEU B 1 159 ? -9.938 30.578 2.773 1 98.31 159 LEU B N 1
ATOM 6284 C CA . LEU B 1 159 ? -10.789 30.109 1.683 1 98.31 159 LEU B CA 1
ATOM 6285 C C . LEU B 1 159 ? -11.773 29.062 2.178 1 98.31 159 LEU B C 1
ATOM 6287 O O . LEU B 1 159 ? -12.492 28.453 1.379 1 98.31 159 LEU B O 1
ATOM 6291 N N . GLY B 1 160 ? -11.773 28.812 3.422 1 95.81 160 GLY B N 1
ATOM 6292 C CA . GLY B 1 160 ? -12.703 27.875 4.016 1 95.81 160 GLY B CA 1
ATOM 6293 C C . GLY B 1 160 ? -12.039 26.891 4.953 1 95.81 160 GLY B C 1
ATOM 6294 O O . GLY B 1 160 ? -10.953 26.375 4.656 1 95.81 160 GLY B O 1
ATOM 6295 N N . ASP B 1 161 ? -12.781 26.531 6.008 1 94.19 161 ASP B N 1
ATOM 6296 C CA . ASP B 1 161 ? -12.273 25.609 7.02 1 94.19 161 ASP B CA 1
ATOM 6297 C C . ASP B 1 161 ? -12.43 24.156 6.566 1 94.19 161 ASP B C 1
ATOM 6299 O O . ASP B 1 161 ? -13.539 23.703 6.266 1 94.19 161 ASP B O 1
ATOM 6303 N N . GLU B 1 162 ? -11.383 23.375 6.469 1 95.12 162 GLU B N 1
ATOM 6304 C CA . GLU B 1 162 ? -11.391 21.938 6.203 1 95.12 162 GLU B CA 1
ATOM 6305 C C . GLU B 1 162 ? -12.273 21.594 5.004 1 95.12 162 GLU B C 1
ATOM 6307 O O . GLU B 1 162 ? -13.141 20.734 5.094 1 95.12 162 GLU B O 1
ATOM 6312 N N . VAL B 1 163 ? -12.039 22.203 3.885 1 95.25 163 VAL B N 1
ATOM 6313 C CA . VAL B 1 163 ? -12.922 22.156 2.723 1 95.25 163 VAL B CA 1
ATOM 6314 C C . VAL B 1 163 ? -12.969 20.719 2.186 1 95.25 163 VAL B C 1
ATOM 6316 O O . VAL B 1 163 ? -13.945 20.328 1.537 1 95.25 163 VAL B O 1
ATOM 6319 N N . ILE B 1 164 ? -12 19.891 2.484 1 94.75 164 ILE B N 1
ATOM 6320 C CA . ILE B 1 164 ? -11.93 18.531 1.958 1 94.75 164 ILE B CA 1
ATOM 6321 C C . ILE B 1 164 ? -13.102 17.703 2.494 1 94.75 164 ILE B C 1
ATOM 6323 O O . ILE B 1 164 ? -13.531 16.734 1.865 1 94.75 164 ILE B O 1
ATOM 6327 N N . HIS B 1 165 ? -13.648 18.047 3.609 1 93.12 165 HIS B N 1
ATOM 6328 C CA . HIS B 1 165 ? -14.68 17.266 4.277 1 93.12 165 HIS B CA 1
ATOM 6329 C C . HIS B 1 165 ? -16.062 17.578 3.723 1 93.12 165 HIS B C 1
ATOM 6331 O O . HIS B 1 165 ? -17.031 16.906 4.043 1 93.12 165 HIS B O 1
ATOM 6337 N N . VAL B 1 166 ? -16.156 18.672 2.906 1 93.69 166 VAL B N 1
ATOM 6338 C CA . VAL B 1 166 ? -17.438 18.953 2.248 1 93.69 166 VAL B CA 1
ATOM 6339 C C . VAL B 1 166 ? -17.859 17.75 1.406 1 93.69 166 VAL B C 1
ATOM 6341 O O . VAL B 1 166 ? -19.047 17.391 1.374 1 93.69 166 VAL B O 1
ATOM 6344 N N . ASP B 1 167 ? -16.922 17.188 0.742 1 91.94 167 ASP B N 1
ATOM 6345 C CA . ASP B 1 167 ? -17.047 15.945 0.001 1 91.94 167 ASP B CA 1
ATOM 6346 C C . ASP B 1 167 ? -15.734 15.172 -0.019 1 91.94 167 ASP B C 1
ATOM 6348 O O . ASP B 1 167 ? -14.898 15.383 -0.897 1 91.94 167 ASP B O 1
ATOM 6352 N N . SER B 1 168 ? -15.609 14.273 0.906 1 88.19 168 SER B N 1
ATOM 6353 C CA . SER B 1 168 ? -14.344 13.586 1.132 1 88.19 168 SER B CA 1
ATOM 6354 C C . SER B 1 168 ? -13.969 12.703 -0.056 1 88.19 168 SER B C 1
ATOM 6356 O O . SER B 1 168 ? -12.789 12.555 -0.387 1 88.19 168 SER B O 1
ATOM 6358 N N . ARG B 1 169 ? -14.961 12.039 -0.706 1 81.62 169 ARG B N 1
ATOM 6359 C CA . ARG B 1 169 ? -14.703 11.188 -1.861 1 81.62 169 ARG B CA 1
ATOM 6360 C C . ARG B 1 169 ? -14.156 11.992 -3.031 1 81.62 169 ARG B C 1
ATOM 6362 O O . ARG B 1 169 ? -13.18 11.594 -3.668 1 81.62 169 ARG B O 1
ATOM 6369 N N . SER B 1 170 ? -14.742 13.148 -3.266 1 88.06 170 SER B N 1
ATOM 6370 C CA . SER B 1 170 ? -14.305 14 -4.363 1 88.06 170 SER B CA 1
ATOM 6371 C C . SER B 1 170 ? -12.922 14.586 -4.09 1 88.06 170 SER B C 1
ATOM 6373 O O . SER B 1 170 ? -12.039 14.539 -4.949 1 88.06 170 SER B O 1
ATOM 6375 N N . SER B 1 171 ? -12.766 15.109 -2.912 1 92.25 171 SER B N 1
ATOM 6376 C CA . SER B 1 171 ? -11.484 15.727 -2.592 1 92.25 171 SER B CA 1
ATOM 6377 C C . SER B 1 171 ? -10.344 14.719 -2.701 1 92.25 171 SER B C 1
ATOM 6379 O O . SER B 1 171 ? -9.25 15.062 -3.154 1 92.25 171 SER B O 1
ATOM 6381 N N . ALA B 1 172 ? -10.547 13.508 -2.295 1 86.69 172 ALA B N 1
ATOM 6382 C CA . ALA B 1 172 ? -9.523 12.469 -2.35 1 86.69 172 ALA B CA 1
ATOM 6383 C C . ALA B 1 172 ? -9.148 12.141 -3.793 1 86.69 172 ALA B C 1
ATOM 6385 O O . ALA B 1 172 ? -8.055 11.633 -4.059 1 86.69 172 ALA B O 1
ATOM 6386 N N . SER B 1 173 ? -10 12.43 -4.742 1 83.44 173 SER B N 1
ATOM 6387 C CA . SER B 1 173 ? -9.789 12.055 -6.137 1 83.44 173 SER B CA 1
ATOM 6388 C C . SER B 1 173 ? -9.141 13.195 -6.922 1 83.44 173 SER B C 1
ATOM 6390 O O . SER B 1 173 ? -8.75 13.016 -8.078 1 83.44 173 SER B O 1
ATOM 6392 N N . LEU B 1 174 ? -8.961 14.398 -6.305 1 90 174 LEU B N 1
ATOM 6393 C CA . LEU B 1 174 ? -8.383 15.555 -6.988 1 90 174 LEU B CA 1
ATOM 6394 C C . LEU B 1 174 ? -6.879 15.367 -7.176 1 90 174 LEU B C 1
ATOM 6396 O O . LEU B 1 174 ? -6.199 14.852 -6.289 1 90 174 LEU B O 1
ATOM 6400 N N . GLY B 1 175 ? -6.355 15.828 -8.344 1 87.62 175 GLY B N 1
ATOM 6401 C CA . GLY B 1 175 ? -4.918 15.891 -8.57 1 87.62 175 GLY B CA 1
ATOM 6402 C C . GLY B 1 175 ? -4.309 17.219 -8.164 1 87.62 175 GLY B C 1
ATOM 6403 O O . GLY B 1 175 ? -5.027 18.188 -7.906 1 87.62 175 GLY B O 1
ATOM 6404 N N . PRO B 1 176 ? -2.988 17.266 -8.117 1 91.19 176 PRO B N 1
ATOM 6405 C CA . PRO B 1 176 ? -2.291 18.5 -7.727 1 91.19 176 PRO B CA 1
ATOM 6406 C C . PRO B 1 176 ? -2.645 19.688 -8.625 1 91.19 176 PRO B C 1
ATOM 6408 O O . PRO B 1 176 ? -2.83 20.797 -8.133 1 91.19 176 PRO B O 1
ATOM 6411 N N . ASP B 1 177 ? -2.795 19.438 -9.906 1 91.31 177 ASP B N 1
ATOM 6412 C CA . ASP B 1 177 ? -3.076 20.516 -10.836 1 91.31 177 ASP B CA 1
ATOM 6413 C C . ASP B 1 177 ? -4.473 21.094 -10.609 1 91.31 177 ASP B C 1
ATOM 6415 O O . ASP B 1 177 ? -4.676 22.312 -10.711 1 91.31 177 ASP B O 1
ATOM 6419 N N . GLU B 1 178 ? -5.371 20.234 -10.305 1 93.31 178 GLU B N 1
ATOM 6420 C CA . GLU B 1 178 ? -6.73 20.688 -10.031 1 93.31 178 GLU B CA 1
ATOM 6421 C C . GLU B 1 178 ? -6.777 21.562 -8.781 1 93.31 178 GLU B C 1
ATOM 6423 O O . GLU B 1 178 ? -7.457 22.594 -8.758 1 93.31 178 GLU B O 1
ATOM 6428 N N . VAL B 1 179 ? -6.031 21.219 -7.77 1 96.56 179 VAL B N 1
ATOM 6429 C CA . VAL B 1 179 ? -6.004 21.953 -6.508 1 96.56 179 VAL B CA 1
ATOM 6430 C C . VAL B 1 179 ? -5.312 23.297 -6.711 1 96.56 179 VAL B C 1
ATOM 6432 O O . VAL B 1 179 ? -5.801 24.328 -6.25 1 96.56 179 VAL B O 1
ATOM 6435 N N . ARG B 1 180 ? -4.215 23.281 -7.461 1 96.56 180 ARG B N 1
ATOM 6436 C CA . ARG B 1 180 ? -3.527 24.516 -7.789 1 96.56 180 ARG B CA 1
ATOM 6437 C C . ARG B 1 180 ? -4.449 25.484 -8.539 1 96.56 180 ARG B C 1
ATOM 6439 O O . ARG B 1 180 ? -4.492 26.672 -8.234 1 96.56 180 ARG B O 1
ATOM 6446 N N . ALA B 1 181 ? -5.176 24.891 -9.461 1 96.81 181 ALA B N 1
ATOM 6447 C CA . ALA B 1 181 ? -6.086 25.703 -10.266 1 96.81 181 ALA B CA 1
ATOM 6448 C C . ALA B 1 181 ? -7.199 26.297 -9.406 1 96.81 181 ALA B C 1
ATOM 6450 O O . ALA B 1 181 ? -7.574 27.453 -9.562 1 96.81 181 ALA B O 1
ATOM 6451 N N . TRP B 1 182 ? -7.719 25.516 -8.586 1 98.12 182 TRP B N 1
ATOM 6452 C CA . TRP B 1 182 ? -8.812 25.953 -7.723 1 98.12 182 TRP B CA 1
ATOM 6453 C C . TRP B 1 182 ? -8.352 27.062 -6.781 1 98.12 182 TRP B C 1
ATOM 6455 O O . TRP B 1 182 ? -9 28.109 -6.684 1 98.12 182 TRP B O 1
ATOM 6465 N N . TRP B 1 183 ? -7.191 26.953 -6.066 1 98.31 183 TRP B N 1
ATOM 6466 C CA . TRP B 1 183 ? -6.633 27.969 -5.188 1 98.31 183 TRP B CA 1
ATOM 6467 C C . TRP B 1 183 ? -6.285 29.234 -5.973 1 98.31 183 TRP B C 1
ATOM 6469 O O . TRP B 1 183 ? -6.547 30.344 -5.516 1 98.31 183 TRP B O 1
ATOM 6479 N N . GLY B 1 184 ? -5.707 29.016 -7.113 1 98.25 184 GLY B N 1
ATOM 6480 C CA . GLY B 1 184 ? -5.352 30.156 -7.945 1 98.25 184 GLY B CA 1
ATOM 6481 C C . GLY B 1 184 ? -6.551 30.984 -8.359 1 98.25 184 GLY B C 1
ATOM 6482 O O . GLY B 1 184 ? -6.504 32.219 -8.305 1 98.25 184 GLY B O 1
ATOM 6483 N N . MET B 1 185 ? -7.574 30.266 -8.734 1 98.25 185 MET B N 1
ATOM 6484 C CA . MET B 1 185 ? -8.797 30.938 -9.156 1 98.25 185 MET B CA 1
ATOM 6485 C C . MET B 1 185 ? -9.367 31.797 -8.031 1 98.25 185 MET B C 1
ATOM 6487 O O . MET B 1 185 ? -9.68 32.969 -8.234 1 98.25 185 MET B O 1
ATOM 6491 N N . LEU B 1 186 ? -9.453 31.281 -6.875 1 98.75 186 LEU B N 1
ATOM 6492 C CA . LEU B 1 186 ? -10.062 32 -5.754 1 98.75 186 LEU B CA 1
ATOM 6493 C C . LEU B 1 186 ? -9.156 33.125 -5.273 1 98.75 186 LEU B C 1
ATOM 6495 O O . LEU B 1 186 ? -9.625 34.25 -5.023 1 98.75 186 LEU B O 1
ATOM 6499 N N . ALA B 1 187 ? -7.848 32.875 -5.125 1 98.5 187 ALA B N 1
ATOM 6500 C CA . ALA B 1 187 ? -6.902 33.906 -4.691 1 98.5 187 ALA B CA 1
ATOM 6501 C C . ALA B 1 187 ? -6.898 35.094 -5.66 1 98.5 187 ALA B C 1
ATOM 6503 O O . ALA B 1 187 ? -6.887 36.25 -5.238 1 98.5 187 ALA B O 1
ATOM 6504 N N . SER B 1 188 ? -6.914 34.781 -6.941 1 98.25 188 SER B N 1
ATOM 6505 C CA . SER B 1 188 ? -6.934 35.844 -7.949 1 98.25 188 SER B CA 1
ATOM 6506 C C . SER B 1 188 ? -8.203 36.656 -7.844 1 98.25 188 SER B C 1
ATOM 6508 O O . SER B 1 188 ? -8.156 37.906 -7.953 1 98.25 188 SER B O 1
ATOM 6510 N N . SER B 1 189 ? -9.273 35.969 -7.648 1 98.69 189 SER B N 1
ATOM 6511 C CA . SER B 1 189 ? -10.547 36.688 -7.543 1 98.69 189 SER B CA 1
ATOM 6512 C C . SER B 1 189 ? -10.555 37.625 -6.344 1 98.69 189 SER B C 1
ATOM 6514 O O . SER B 1 189 ? -11.07 38.75 -6.43 1 98.69 189 SER B O 1
ATOM 6516 N N . ILE B 1 190 ? -10.062 37.188 -5.219 1 98.62 190 ILE B N 1
ATOM 6517 C CA . ILE B 1 190 ? -9.953 38 -4.023 1 98.62 190 ILE B CA 1
ATOM 6518 C C . ILE B 1 190 ? -9.078 39.219 -4.316 1 98.62 190 ILE B C 1
ATOM 6520 O O . ILE B 1 190 ? -9.453 40.344 -3.994 1 98.62 190 ILE B O 1
ATOM 6524 N N . ARG B 1 191 ? -7.996 39.062 -4.98 1 97.62 191 ARG B N 1
ATOM 6525 C CA . ARG B 1 191 ? -7.039 40.125 -5.219 1 97.62 191 ARG B CA 1
ATOM 6526 C C . ARG B 1 191 ? -7.539 41.094 -6.301 1 97.62 191 ARG B C 1
ATOM 6528 O O . ARG B 1 191 ? -7.117 42.25 -6.355 1 97.62 191 ARG B O 1
ATOM 6535 N N . ASP B 1 192 ? -8.398 40.625 -7.16 1 98.06 192 ASP B N 1
ATOM 6536 C CA . ASP B 1 192 ? -9.078 41.531 -8.094 1 98.06 192 ASP B CA 1
ATOM 6537 C C . ASP B 1 192 ? -9.922 42.562 -7.348 1 98.06 192 ASP B C 1
ATOM 6539 O O . ASP B 1 192 ? -10.031 43.688 -7.785 1 98.06 192 ASP B O 1
ATOM 6543 N N . ALA B 1 193 ? -10.508 42.125 -6.285 1 98.12 193 ALA B N 1
ATOM 6544 C CA . ALA B 1 193 ? -11.359 43 -5.484 1 98.12 193 ALA B CA 1
ATOM 6545 C C . ALA B 1 193 ? -10.539 43.781 -4.465 1 98.12 193 ALA B C 1
ATOM 6547 O O . ALA B 1 193 ? -10.828 44.969 -4.191 1 98.12 193 ALA B O 1
ATOM 6548 N N . ASP B 1 194 ? -9.539 43.156 -3.844 1 96.44 194 ASP B N 1
ATOM 6549 C CA . ASP B 1 194 ? -8.648 43.719 -2.82 1 96.44 194 ASP B CA 1
ATOM 6550 C C . ASP B 1 194 ? -7.191 43.375 -3.129 1 96.44 194 ASP B C 1
ATOM 6552 O O . ASP B 1 194 ? -6.645 42.406 -2.609 1 96.44 194 ASP B O 1
ATOM 6556 N N . PRO B 1 195 ? -6.5 44.156 -3.84 1 94 195 PRO B N 1
ATOM 6557 C CA . PRO B 1 195 ? -5.199 43.844 -4.43 1 94 195 PRO B CA 1
ATOM 6558 C C . PRO B 1 195 ? -4.133 43.531 -3.383 1 94 195 PRO B C 1
ATOM 6560 O O . PRO B 1 195 ? -3.188 42.781 -3.66 1 94 195 PRO B O 1
ATOM 6563 N N . ASP B 1 196 ? -4.258 44.031 -2.199 1 90.31 196 ASP B N 1
ATOM 6564 C CA . ASP B 1 196 ? -3.217 43.812 -1.191 1 90.31 196 ASP B CA 1
ATOM 6565 C C . ASP B 1 196 ? -3.586 42.688 -0.231 1 90.31 196 ASP B C 1
ATOM 6567 O O . ASP B 1 196 ? -2.902 42.469 0.772 1 90.31 196 ASP B O 1
ATOM 6571 N N . ALA B 1 197 ? -4.586 41.969 -0.527 1 94.62 197 ALA B N 1
ATOM 6572 C CA . ALA B 1 197 ? -5.113 40.969 0.383 1 94.62 197 ALA B CA 1
ATOM 6573 C C . ALA B 1 197 ? -4.152 39.781 0.514 1 94.62 197 ALA B C 1
ATOM 6575 O O . ALA B 1 197 ? -3.574 39.344 -0.478 1 94.62 197 ALA B O 1
ATOM 6576 N N . LEU B 1 198 ? -3.883 39.344 1.727 1 95.81 198 LEU B N 1
ATOM 6577 C CA . LEU B 1 198 ? -3.279 38.031 1.961 1 95.81 198 LEU B CA 1
ATOM 6578 C C . LEU B 1 198 ? -4.336 36.938 1.951 1 95.81 198 LEU B C 1
ATOM 6580 O O . LEU B 1 198 ? -5.488 37.156 2.324 1 95.81 198 LEU B O 1
ATOM 6584 N N . VAL B 1 199 ? -3.971 35.75 1.44 1 97.75 199 VAL B N 1
ATOM 6585 C CA . VAL B 1 199 ? -4.906 34.625 1.317 1 97.75 199 VAL B CA 1
ATOM 6586 C C . VAL B 1 199 ? -4.305 33.375 1.942 1 97.75 199 VAL B C 1
ATOM 6588 O O . VAL B 1 199 ? -3.113 33.094 1.776 1 97.75 199 VAL B O 1
ATOM 6591 N N . LEU B 1 200 ? -5.129 32.625 2.73 1 97.19 200 LEU B N 1
ATOM 6592 C CA . LEU B 1 200 ? -4.695 31.328 3.248 1 97.19 200 LEU B CA 1
ATOM 6593 C C . LEU B 1 200 ? -5.812 30.297 3.129 1 97.19 200 LEU B C 1
ATOM 6595 O O . LEU B 1 200 ? -6.938 30.625 2.752 1 97.19 200 LEU B O 1
ATOM 6599 N N . GLN B 1 201 ? -5.516 29.031 3.285 1 97.69 201 GLN B N 1
ATOM 6600 C CA . GLN B 1 201 ? -6.422 27.891 3.424 1 97.69 201 GLN B CA 1
ATOM 6601 C C . GLN B 1 201 ? -6.211 27.172 4.758 1 97.69 201 GLN B C 1
ATOM 6603 O O . GLN B 1 201 ? -5.105 26.719 5.055 1 97.69 201 GLN B O 1
ATOM 6608 N N . ALA B 1 202 ? -7.27 27.094 5.547 1 97.31 202 ALA B N 1
ATOM 6609 C CA . ALA B 1 202 ? -7.199 26.391 6.82 1 97.31 202 ALA B CA 1
ATOM 6610 C C . ALA B 1 202 ? -7.359 24.891 6.625 1 97.31 202 ALA B C 1
ATOM 6612 O O . ALA B 1 202 ? -8.305 24.438 5.98 1 97.31 202 ALA B O 1
ATOM 6613 N N . ASN B 1 203 ? -6.418 24.125 7.203 1 95.94 203 ASN B N 1
ATOM 6614 C CA . ASN B 1 203 ? -6.395 22.688 6.973 1 95.94 203 ASN B CA 1
ATOM 6615 C C . ASN B 1 203 ? -6.184 21.922 8.273 1 95.94 203 ASN B C 1
ATOM 6617 O O . ASN B 1 203 ? -5.52 22.406 9.188 1 95.94 203 ASN B O 1
ATOM 6621 N N . GLU B 1 204 ? -6.77 20.703 8.273 1 94.12 204 GLU B N 1
ATOM 6622 C CA . GLU B 1 204 ? -6.422 19.734 9.305 1 94.12 204 GLU B CA 1
ATOM 6623 C C . GLU B 1 204 ? -5.215 18.891 8.891 1 94.12 204 GLU B C 1
ATOM 6625 O O . GLU B 1 204 ? -4.594 19.156 7.859 1 94.12 204 GLU B O 1
ATOM 6630 N N . PRO B 1 205 ? -4.746 17.938 9.742 1 93.19 205 PRO B N 1
ATOM 6631 C CA . PRO B 1 205 ? -3.418 17.344 9.602 1 93.19 205 PRO B CA 1
ATOM 6632 C C . PRO B 1 205 ? -3.248 16.578 8.289 1 93.19 205 PRO B C 1
ATOM 6634 O O . PRO B 1 205 ? -2.123 16.422 7.805 1 93.19 205 PRO B O 1
ATOM 6637 N N . SER B 1 206 ? -4.27 16.125 7.645 1 90.56 206 SER B N 1
ATOM 6638 C CA . SER B 1 206 ? -4.145 15.344 6.418 1 90.56 206 SER B CA 1
ATOM 6639 C C . SER B 1 206 ? -3.467 16.141 5.312 1 90.56 206 SER B C 1
ATOM 6641 O O . SER B 1 206 ? -2.934 15.578 4.359 1 90.56 206 SER B O 1
ATOM 6643 N N . ALA B 1 207 ? -3.451 17.422 5.465 1 92.62 207 ALA B N 1
ATOM 6644 C CA . ALA B 1 207 ? -2.777 18.281 4.496 1 92.62 207 ALA B CA 1
ATOM 6645 C C . ALA B 1 207 ? -1.288 17.969 4.422 1 92.62 207 ALA B C 1
ATOM 6647 O O . ALA B 1 207 ? -0.658 18.156 3.377 1 92.62 207 ALA B O 1
ATOM 6648 N N . VAL B 1 208 ? -0.711 17.484 5.535 1 91.38 208 VAL B N 1
ATOM 6649 C CA . VAL B 1 208 ? 0.715 17.188 5.492 1 91.38 208 VAL B CA 1
ATOM 6650 C C . VAL B 1 208 ? 0.923 15.672 5.605 1 91.38 208 VAL B C 1
ATOM 6652 O O . VAL B 1 208 ? 2.008 15.164 5.312 1 91.38 208 VAL B O 1
ATOM 6655 N N . LEU B 1 209 ? -0.108 15.008 6.051 1 88.75 209 LEU B N 1
ATOM 6656 C CA . LEU B 1 209 ? 0.025 13.57 6.25 1 88.75 209 LEU B CA 1
ATOM 6657 C C . LEU B 1 209 ? -0.37 12.805 4.992 1 88.75 209 LEU B C 1
ATOM 6659 O O . LEU B 1 209 ? -0.022 11.633 4.836 1 88.75 209 LEU B O 1
ATOM 6663 N N . GLY B 1 210 ? -1.215 13.43 4.195 1 82.62 210 GLY B N 1
ATOM 6664 C CA . GLY B 1 210 ? -1.548 12.805 2.926 1 82.62 210 GLY B CA 1
ATOM 6665 C C . GLY B 1 210 ? -3.02 12.461 2.799 1 82.62 210 GLY B C 1
ATOM 6666 O O . GLY B 1 210 ? -3.826 12.828 3.654 1 82.62 210 GLY B O 1
ATOM 6667 N N . GLY B 1 211 ? -3.33 11.875 1.635 1 79.06 211 GLY B N 1
ATOM 6668 C CA . GLY B 1 211 ? -4.684 11.422 1.368 1 79.06 211 GLY B CA 1
ATOM 6669 C C . GLY B 1 211 ? -5.406 12.258 0.329 1 79.06 211 GLY B C 1
ATOM 6670 O O . GLY B 1 211 ? -6.453 11.859 -0.183 1 79.06 211 GLY B O 1
ATOM 6671 N N . HIS B 1 212 ? -4.887 13.453 0.041 1 88.5 212 HIS B N 1
ATOM 6672 C CA . HIS B 1 212 ? -5.453 14.32 -0.98 1 88.5 212 HIS B CA 1
ATOM 6673 C C . HIS B 1 212 ? -4.434 15.359 -1.443 1 88.5 212 HIS B C 1
ATOM 6675 O O . HIS B 1 212 ? -3.34 15.453 -0.885 1 88.5 212 HIS B O 1
ATOM 6681 N N . ALA B 1 213 ? -4.762 16.172 -2.451 1 92.06 213 ALA B N 1
ATOM 6682 C CA . ALA B 1 213 ? -3.807 17.062 -3.105 1 92.06 213 ALA B CA 1
ATOM 6683 C C . ALA B 1 213 ? -3.803 18.438 -2.449 1 92.06 213 ALA B C 1
ATOM 6685 O O . ALA B 1 213 ? -2.965 19.281 -2.773 1 92.06 213 ALA B O 1
ATOM 6686 N N . PHE B 1 214 ? -4.703 18.688 -1.497 1 94.75 214 PHE B N 1
ATOM 6687 C CA . PHE B 1 214 ? -4.688 19.953 -0.757 1 94.75 214 PHE B CA 1
ATOM 6688 C C . PHE B 1 214 ? -3.545 19.969 0.25 1 94.75 214 PHE B C 1
ATOM 6690 O O . PHE B 1 214 ? -3.768 19.828 1.453 1 94.75 214 PHE B O 1
ATOM 6697 N N . ARG B 1 215 ? -2.344 20.25 -0.269 1 94.31 215 ARG B N 1
ATOM 6698 C CA . ARG B 1 215 ? -1.101 20.188 0.495 1 94.31 215 ARG B CA 1
ATOM 6699 C C . ARG B 1 215 ? -0.313 21.484 0.374 1 94.31 215 ARG B C 1
ATOM 6701 O O . ARG B 1 215 ? -0.414 22.188 -0.635 1 94.31 215 ARG B O 1
ATOM 6708 N N . PRO B 1 216 ? 0.512 21.75 1.396 1 95.06 216 PRO B N 1
ATOM 6709 C CA . PRO B 1 216 ? 1.308 22.984 1.345 1 95.06 216 PRO B CA 1
ATOM 6710 C C . PRO B 1 216 ? 2.195 23.062 0.105 1 95.06 216 PRO B C 1
ATOM 6712 O O . PRO B 1 216 ? 2.447 24.141 -0.414 1 95.06 216 PRO B O 1
ATOM 6715 N N . GLU B 1 217 ? 2.604 21.922 -0.425 1 91.75 217 GLU B N 1
ATOM 6716 C CA . GLU B 1 217 ? 3.496 21.875 -1.579 1 91.75 217 GLU B CA 1
ATOM 6717 C C . GLU B 1 217 ? 2.805 22.406 -2.83 1 91.75 217 GLU B C 1
ATOM 6719 O O . GLU B 1 217 ? 3.465 22.766 -3.807 1 91.75 217 GLU B O 1
ATOM 6724 N N . HIS B 1 218 ? 1.528 22.438 -2.822 1 93.75 218 HIS B N 1
ATOM 6725 C CA . HIS B 1 218 ? 0.77 22.875 -3.99 1 93.75 218 HIS B CA 1
ATOM 6726 C C . HIS B 1 218 ? 0.189 24.281 -3.777 1 93.75 218 HIS B C 1
ATOM 6728 O O . HIS B 1 218 ? -0.6 24.75 -4.598 1 93.75 218 HIS B O 1
ATOM 6734 N N . ALA B 1 219 ? 0.579 24.984 -2.684 1 96.19 219 ALA B N 1
ATOM 6735 C CA . ALA B 1 219 ? -0.094 26.203 -2.25 1 96.19 219 ALA B CA 1
ATOM 6736 C C . ALA B 1 219 ? 0.641 27.438 -2.754 1 96.19 219 ALA B C 1
ATOM 6738 O O . ALA B 1 219 ? 0.696 28.469 -2.064 1 96.19 219 ALA B O 1
ATOM 6739 N N . ASP B 1 220 ? 1.125 27.438 -3.947 1 93.44 220 ASP B N 1
ATOM 6740 C CA . ASP B 1 220 ? 1.934 28.531 -4.488 1 93.44 220 ASP B CA 1
ATOM 6741 C C . ASP B 1 220 ? 1.12 29.812 -4.594 1 93.44 220 ASP B C 1
ATOM 6743 O O . ASP B 1 220 ? 1.668 30.922 -4.473 1 93.44 220 ASP B O 1
ATOM 6747 N N . SER B 1 221 ? -0.155 29.672 -4.789 1 96.44 221 SER B N 1
ATOM 6748 C CA . SER B 1 221 ? -1.004 30.844 -4.992 1 96.44 221 SER B CA 1
ATOM 6749 C C . SER B 1 221 ? -1.429 31.453 -3.66 1 96.44 221 SER B C 1
ATOM 6751 O O . SER B 1 221 ? -2.029 32.531 -3.627 1 96.44 221 SER B O 1
ATOM 6753 N N . LEU B 1 222 ? -1.125 30.844 -2.547 1 97.12 222 LEU B N 1
ATOM 6754 C CA . LEU B 1 222 ? -1.503 31.312 -1.217 1 97.12 222 LEU B CA 1
ATOM 6755 C C . LEU B 1 222 ? -0.321 31.969 -0.518 1 97.12 222 LEU B C 1
ATOM 6757 O O . LEU B 1 222 ? 0.835 31.672 -0.831 1 97.12 222 LEU B O 1
ATOM 6761 N N . ASP B 1 223 ? -0.608 32.844 0.375 1 96.06 223 ASP B N 1
ATOM 6762 C CA . ASP B 1 223 ? 0.44 33.5 1.143 1 96.06 223 ASP B CA 1
ATOM 6763 C C . ASP B 1 223 ? 0.822 32.688 2.375 1 96.06 223 ASP B C 1
ATOM 6765 O O . ASP B 1 223 ? 1.967 32.75 2.828 1 96.06 223 ASP B O 1
ATOM 6769 N N . MET B 1 224 ? -0.16 32 2.918 1 96.69 224 MET B N 1
ATOM 6770 C CA . MET B 1 224 ? 0.015 31.172 4.098 1 96.69 224 MET B CA 1
ATOM 6771 C C . MET B 1 224 ? -0.813 29.891 3.979 1 96.69 224 MET B C 1
ATOM 6773 O O . MET B 1 224 ? -1.707 29.797 3.135 1 96.69 224 MET B O 1
ATOM 6777 N N . VAL B 1 225 ? -0.439 28.953 4.785 1 97.31 225 VAL B N 1
ATOM 6778 C CA . VAL B 1 225 ? -1.288 27.781 4.984 1 97.31 225 VAL B CA 1
ATOM 6779 C C . VAL B 1 225 ? -1.675 27.672 6.457 1 97.31 225 VAL B C 1
ATOM 6781 O O . VAL B 1 225 ? -0.84 27.875 7.344 1 97.31 225 VAL B O 1
ATOM 6784 N N . GLY B 1 226 ? -2.963 27.516 6.691 1 98.12 226 GLY B N 1
ATOM 6785 C CA . GLY B 1 226 ? -3.418 27.172 8.031 1 98.12 226 GLY B CA 1
ATOM 6786 C C . GLY B 1 226 ? -3.293 25.688 8.344 1 98.12 226 GLY B C 1
ATOM 6787 O O . GLY B 1 226 ? -3.637 24.844 7.512 1 98.12 226 GLY B O 1
ATOM 6788 N N . LEU B 1 227 ? -2.705 25.391 9.453 1 97.62 227 LEU B N 1
ATOM 6789 C CA . LEU B 1 227 ? -2.621 24.016 9.914 1 97.62 227 LEU B CA 1
ATOM 6790 C C . LEU B 1 227 ? -3.027 23.906 11.383 1 97.62 227 LEU B C 1
ATOM 6792 O O . LEU B 1 227 ? -2.639 24.734 12.203 1 97.62 227 LEU B O 1
ATOM 6796 N N . HIS B 1 228 ? -3.895 22.938 11.641 1 96.69 228 HIS B N 1
ATOM 6797 C CA . HIS B 1 228 ? -4.273 22.672 13.031 1 96.69 228 HIS B CA 1
ATOM 6798 C C . HIS B 1 228 ? -4.395 21.172 13.289 1 96.69 228 HIS B C 1
ATOM 6800 O O . HIS B 1 228 ? -4.48 20.375 12.352 1 96.69 228 HIS B O 1
ATOM 6806 N N . GLY B 1 229 ? -4.281 20.875 14.578 1 93.81 229 GLY B N 1
ATOM 6807 C CA . GLY B 1 229 ? -4.453 19.5 15.023 1 93.81 229 GLY B CA 1
ATOM 6808 C C . GLY B 1 229 ? -4.684 19.391 16.516 1 93.81 229 GLY B C 1
ATOM 6809 O O . GLY B 1 229 ? -4.227 20.234 17.297 1 93.81 229 GLY B O 1
ATOM 6810 N N . PHE B 1 230 ? -5.414 18.328 16.875 1 93.5 230 PHE B N 1
ATOM 6811 C CA . PHE B 1 230 ? -5.719 18.016 18.266 1 93.5 230 PHE B CA 1
ATOM 6812 C C . PHE B 1 230 ? -5.152 16.656 18.656 1 93.5 230 PHE B C 1
ATOM 6814 O O . PHE B 1 230 ? -5.207 15.703 17.859 1 93.5 230 PHE B O 1
ATOM 6821 N N . PRO B 1 231 ? -4.645 16.547 19.844 1 90.5 231 PRO B N 1
ATOM 6822 C CA . PRO B 1 231 ? -3.957 15.32 20.234 1 90.5 231 PRO B CA 1
ATOM 6823 C C . PRO B 1 231 ? -4.859 14.094 20.156 1 90.5 231 PRO B C 1
ATOM 6825 O O . PRO B 1 231 ? -4.375 12.984 19.906 1 90.5 231 PRO B O 1
ATOM 6828 N N . VAL B 1 232 ? -6.105 14.242 20.344 1 87.69 232 VAL B N 1
ATOM 6829 C CA . VAL B 1 232 ? -7.016 13.109 20.438 1 87.69 232 VAL B CA 1
ATOM 6830 C C . VAL B 1 232 ? -7.348 12.609 19.031 1 87.69 232 VAL B C 1
ATOM 6832 O O . VAL B 1 232 ? -7.695 11.438 18.844 1 87.69 232 VAL B O 1
ATOM 6835 N N . TRP B 1 233 ? -7.184 13.422 18.031 1 88.75 233 TRP B N 1
ATOM 6836 C CA . TRP B 1 233 ? -7.5 13.047 16.656 1 88.75 233 TRP B CA 1
ATOM 6837 C C . TRP B 1 233 ? -6.242 13.047 15.789 1 88.75 233 TRP B C 1
ATOM 6839 O O . TRP B 1 233 ? -5.945 14.039 15.117 1 88.75 233 TRP B O 1
ATOM 6849 N N . THR B 1 234 ? -5.445 12.016 15.797 1 88.94 234 THR B N 1
ATOM 6850 C CA . THR B 1 234 ? -4.227 11.828 15.016 1 88.94 234 THR B CA 1
ATOM 6851 C C . THR B 1 234 ? -4.059 10.367 14.617 1 88.94 234 THR B C 1
ATOM 6853 O O . THR B 1 234 ? -4.617 9.477 15.266 1 88.94 234 THR B O 1
ATOM 6856 N N . PRO B 1 235 ? -3.408 10.141 13.531 1 87.19 235 PRO B N 1
ATOM 6857 C CA . PRO B 1 235 ? -3.064 8.742 13.242 1 87.19 235 PRO B CA 1
ATOM 6858 C C . PRO B 1 235 ? -1.912 8.227 14.102 1 87.19 235 PRO B C 1
ATOM 6860 O O . PRO B 1 235 ? -1.529 7.062 13.992 1 87.19 235 PRO B O 1
ATOM 6863 N N . PHE B 1 236 ? -1.365 9.039 14.945 1 92.44 236 PHE B N 1
ATOM 6864 C CA . PHE B 1 236 ? -0.229 8.672 15.781 1 92.44 236 PHE B CA 1
ATOM 6865 C C . PHE B 1 236 ? -0.699 8.172 17.141 1 92.44 236 PHE B C 1
ATOM 6867 O O . PHE B 1 236 ? -1.788 8.523 17.594 1 92.44 236 PHE B O 1
ATOM 6874 N N . HIS B 1 237 ? 0.067 7.301 17.734 1 91.5 237 HIS B N 1
ATOM 6875 C CA . HIS B 1 237 ? -0.243 6.805 19.078 1 91.5 237 HIS B CA 1
ATOM 6876 C C . HIS B 1 237 ? 0.153 7.812 20.141 1 91.5 237 HIS B C 1
ATOM 6878 O O . HIS B 1 237 ? 1.16 7.633 20.828 1 91.5 237 HIS B O 1
ATOM 6884 N N . VAL B 1 238 ? -0.668 8.828 20.297 1 92.88 238 VAL B N 1
ATOM 6885 C CA . VAL B 1 238 ? -0.532 9.82 21.359 1 92.88 238 VAL B CA 1
ATOM 6886 C C . VAL B 1 238 ? -1.204 9.312 22.625 1 92.88 238 VAL B C 1
ATOM 6888 O O . VAL B 1 238 ? -2.426 9.148 22.672 1 92.88 238 VAL B O 1
ATOM 6891 N N . GLU B 1 239 ? -0.519 9.133 23.703 1 92.31 239 GLU B N 1
ATOM 6892 C CA . GLU B 1 239 ? -0.958 8.375 24.875 1 92.31 239 GLU B CA 1
ATOM 6893 C C . GLU B 1 239 ? -1.979 9.164 25.688 1 92.31 239 GLU B C 1
ATOM 6895 O O . GLU B 1 239 ? -2.832 8.578 26.359 1 92.31 239 GLU B O 1
ATOM 6900 N N . SER B 1 240 ? -1.83 10.477 25.734 1 92.88 240 SER B N 1
ATOM 6901 C CA . SER B 1 240 ? -2.705 11.391 26.469 1 92.88 240 SER B CA 1
ATOM 6902 C C . SER B 1 240 ? -2.461 12.836 26.062 1 92.88 240 SER B C 1
ATOM 6904 O O . SER B 1 240 ? -1.503 13.133 25.344 1 92.88 240 SER B O 1
ATOM 6906 N N . VAL B 1 241 ? -3.33 13.734 26.5 1 93.94 241 VAL B N 1
ATOM 6907 C CA . VAL B 1 241 ? -3.137 15.164 26.266 1 93.94 241 VAL B CA 1
ATOM 6908 C C . VAL B 1 241 ? -1.918 15.656 27.031 1 93.94 241 VAL B C 1
ATOM 6910 O O . VAL B 1 241 ? -1.224 16.578 26.594 1 93.94 241 VAL B O 1
ATOM 6913 N N . ALA B 1 242 ? -1.605 14.961 28.125 1 94.94 242 ALA B N 1
ATOM 6914 C CA . ALA B 1 242 ? -0.468 15.336 28.953 1 94.94 242 ALA B CA 1
ATOM 6915 C C . ALA B 1 242 ? 0.832 14.758 28.406 1 94.94 242 ALA B C 1
ATOM 6917 O O . ALA B 1 242 ? 1.922 15.148 28.828 1 94.94 242 ALA B O 1
ATOM 6918 N N . ALA B 1 243 ? 0.705 13.867 27.484 1 95.69 243 ALA B N 1
ATOM 6919 C CA . ALA B 1 243 ? 1.879 13.164 26.984 1 95.69 243 ALA B CA 1
ATOM 6920 C C . ALA B 1 243 ? 2.748 14.094 26.141 1 95.69 243 ALA B C 1
ATOM 6922 O O . ALA B 1 243 ? 2.262 15.094 25.594 1 95.69 243 ALA B O 1
ATOM 6923 N N . ARG B 1 244 ? 4.027 13.805 26.047 1 95.81 244 ARG B N 1
ATOM 6924 C CA . ARG B 1 244 ? 4.969 14.602 25.266 1 95.81 244 ARG B CA 1
ATOM 6925 C C . ARG B 1 244 ? 4.527 14.695 23.812 1 95.81 244 ARG B C 1
ATOM 6927 O O . ARG B 1 244 ? 4.664 15.742 23.172 1 95.81 244 ARG B O 1
ATOM 6934 N N . LYS B 1 245 ? 4.043 13.562 23.266 1 96.81 245 LYS B N 1
ATOM 6935 C CA . LYS B 1 245 ? 3.662 13.523 21.859 1 96.81 245 LYS B CA 1
ATOM 6936 C C . LYS B 1 245 ? 2.543 14.516 21.562 1 96.81 245 LYS B C 1
ATOM 6938 O O . LYS B 1 245 ? 2.459 15.055 20.453 1 96.81 245 LYS B O 1
ATOM 6943 N N . ALA B 1 246 ? 1.717 14.742 22.547 1 96.62 246 ALA B N 1
ATOM 6944 C CA . ALA B 1 246 ? 0.586 15.648 22.375 1 96.62 246 ALA B CA 1
ATOM 6945 C C . ALA B 1 246 ? 1.063 17.078 22.078 1 96.62 246 ALA B C 1
ATOM 6947 O O . ALA B 1 246 ? 0.633 17.688 21.109 1 96.62 246 ALA B O 1
ATOM 6948 N N . THR B 1 247 ? 2.004 17.578 22.859 1 97.94 247 THR B N 1
ATOM 6949 C CA . THR B 1 247 ? 2.457 18.953 22.719 1 97.94 247 THR B CA 1
ATOM 6950 C C . THR B 1 247 ? 3.486 19.078 21.609 1 97.94 247 THR B C 1
ATOM 6952 O O . THR B 1 247 ? 3.807 20.188 21.172 1 97.94 247 THR B O 1
ATOM 6955 N N . ALA B 1 248 ? 3.9 17.938 21.078 1 97.06 248 ALA B N 1
ATOM 6956 C CA . ALA B 1 248 ? 4.859 17.953 19.984 1 97.06 248 ALA B CA 1
ATOM 6957 C C . ALA B 1 248 ? 4.145 17.891 18.641 1 97.06 248 ALA B C 1
ATOM 6959 O O . AL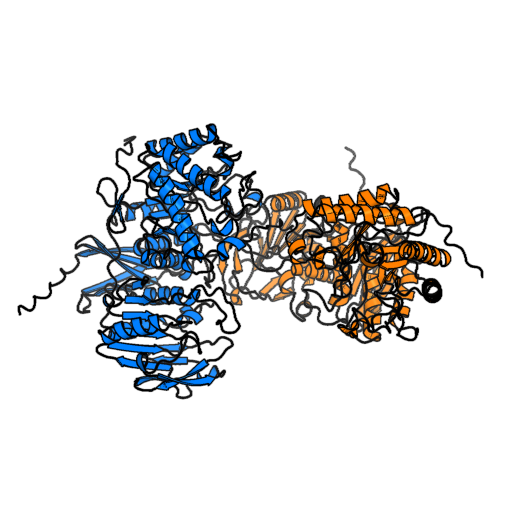A B 1 248 ? 4.766 18.094 17.594 1 97.06 248 ALA B O 1
ATOM 6960 N N . PHE B 1 249 ? 2.859 17.703 18.641 1 97.38 249 PHE B N 1
ATOM 6961 C CA . PHE B 1 249 ? 2.123 17.422 17.422 1 97.38 249 PHE B CA 1
ATOM 6962 C C . PHE B 1 249 ? 1.981 18.688 16.578 1 97.38 249 PHE B C 1
ATOM 6964 O O . PHE B 1 249 ? 2.328 18.688 15.391 1 97.38 249 PHE B O 1
ATOM 6971 N N . VAL B 1 250 ? 1.527 19.797 17.125 1 97.56 250 VAL B N 1
ATOM 6972 C CA . VAL B 1 250 ? 1.267 21.016 16.359 1 97.56 250 VAL B CA 1
ATOM 6973 C C . VAL B 1 250 ? 2.582 21.594 15.852 1 97.56 250 VAL B C 1
ATOM 6975 O O . VAL B 1 250 ? 2.688 21.969 14.68 1 97.56 250 VAL B O 1
ATOM 6978 N N . PRO B 1 251 ? 3.672 21.625 16.656 1 98.25 251 PRO B N 1
ATOM 6979 C CA . PRO B 1 251 ? 4.949 22.078 16.109 1 98.25 251 PRO B CA 1
ATOM 6980 C C . PRO B 1 251 ? 5.434 21.234 14.938 1 98.25 251 PRO B C 1
ATOM 6982 O O . PRO B 1 251 ? 6.066 21.734 14.008 1 98.25 251 PRO B O 1
ATOM 6985 N N . TYR B 1 252 ? 5.164 19.953 15.008 1 97.62 252 TYR B N 1
ATOM 6986 C CA . TYR B 1 252 ? 5.473 19.094 13.875 1 97.62 252 TYR B CA 1
ATOM 6987 C C . TYR B 1 252 ? 4.762 19.562 12.609 1 97.62 252 TYR B C 1
ATOM 6989 O O . TYR B 1 252 ? 5.375 19.688 11.547 1 97.62 252 TYR B O 1
ATOM 6997 N N . LEU B 1 253 ? 3.469 19.844 12.75 1 97.88 253 LEU B N 1
ATOM 6998 C CA . LEU B 1 253 ? 2.693 20.328 11.609 1 97.88 253 LEU B CA 1
ATOM 6999 C C . LEU B 1 253 ? 3.273 21.641 11.086 1 97.88 253 LEU B C 1
ATOM 7001 O O . LEU B 1 253 ? 3.369 21.828 9.867 1 97.88 253 LEU B O 1
ATOM 7005 N N . VAL B 1 254 ? 3.67 22.484 11.977 1 98.06 254 VAL B N 1
ATOM 7006 C CA . VAL B 1 254 ? 4.23 23.781 11.594 1 98.06 254 VAL B CA 1
ATOM 7007 C C . VAL B 1 254 ? 5.516 23.578 10.789 1 98.06 254 VAL B C 1
ATOM 7009 O O . VAL B 1 254 ? 5.68 24.141 9.711 1 98.06 254 VAL B O 1
ATOM 7012 N N . ARG B 1 255 ? 6.363 22.734 11.273 1 97.25 255 ARG B N 1
ATOM 7013 C CA . ARG B 1 255 ? 7.629 22.5 10.594 1 97.25 255 ARG B CA 1
ATOM 7014 C C . ARG B 1 255 ? 7.406 21.875 9.219 1 97.25 255 ARG B C 1
ATOM 7016 O O . ARG B 1 255 ? 8.086 22.219 8.25 1 97.25 255 ARG B O 1
ATOM 7023 N N . ARG B 1 256 ? 6.445 20.953 9.133 1 96.12 256 ARG B N 1
ATOM 7024 C CA . ARG B 1 256 ? 6.129 20.328 7.855 1 96.12 256 ARG B CA 1
ATOM 7025 C C . ARG B 1 256 ? 5.625 21.359 6.848 1 96.12 256 ARG B C 1
ATOM 7027 O O . ARG B 1 256 ? 6.07 21.375 5.699 1 96.12 256 ARG B O 1
ATOM 7034 N N . GLY B 1 257 ? 4.699 22.172 7.312 1 96.19 257 GLY B N 1
ATOM 7035 C CA . GLY B 1 257 ? 4.129 23.188 6.434 1 96.19 257 GLY B CA 1
ATOM 7036 C C . GLY B 1 257 ? 5.117 24.266 6.047 1 96.19 257 GLY B C 1
ATOM 7037 O O . GLY B 1 257 ? 5.117 24.734 4.906 1 96.19 257 GLY B O 1
ATOM 7038 N N . SER B 1 258 ? 6.016 24.625 6.922 1 94.62 258 SER B N 1
ATOM 7039 C CA . SER B 1 258 ? 6.945 25.75 6.738 1 94.62 258 SER B CA 1
ATOM 7040 C C . SER B 1 258 ? 7.992 25.422 5.68 1 94.62 258 SER B C 1
ATOM 7042 O O . SER B 1 258 ? 8.68 26.312 5.184 1 94.62 258 SER B O 1
ATOM 7044 N N . ALA B 1 259 ? 8.125 24.203 5.375 1 92.38 259 ALA B N 1
ATOM 7045 C CA . ALA B 1 259 ? 9.008 23.812 4.277 1 92.38 259 ALA B CA 1
ATOM 7046 C C . ALA B 1 259 ? 8.523 24.391 2.949 1 92.38 259 ALA B C 1
ATOM 7048 O O . ALA B 1 259 ? 9.289 24.5 1.992 1 92.38 259 ALA B O 1
ATOM 7049 N N . HIS B 1 260 ? 7.258 24.797 2.91 1 92.12 260 HIS B N 1
ATOM 7050 C CA . HIS B 1 260 ? 6.664 25.203 1.639 1 92.12 260 HIS B CA 1
ATOM 7051 C C . HIS B 1 260 ? 6.082 26.609 1.726 1 92.12 260 HIS B C 1
ATOM 7053 O O . HIS B 1 260 ? 6.223 27.406 0.793 1 92.12 260 HIS B O 1
ATOM 7059 N N . ARG B 1 261 ? 5.367 26.875 2.844 1 93 261 ARG B N 1
ATOM 7060 C CA . ARG B 1 261 ? 4.703 28.141 3.08 1 93 261 ARG B CA 1
ATOM 7061 C C . ARG B 1 261 ? 4.742 28.516 4.559 1 93 261 ARG B C 1
ATOM 7063 O O . ARG B 1 261 ? 4.797 27.641 5.422 1 93 261 ARG B O 1
ATOM 7070 N N . PRO B 1 262 ? 4.699 29.891 4.801 1 95 262 PRO B N 1
ATOM 7071 C CA . PRO B 1 262 ? 4.473 30.25 6.203 1 95 262 PRO B CA 1
ATOM 7072 C C . PRO B 1 262 ? 3.203 29.625 6.777 1 95 262 PRO B C 1
ATOM 7074 O O . PRO B 1 262 ? 2.193 29.516 6.074 1 95 262 PRO B O 1
ATOM 7077 N N . VAL B 1 263 ? 3.27 29.203 8.07 1 97.56 263 VAL B N 1
ATOM 7078 C CA . VAL B 1 263 ? 2.164 28.438 8.648 1 97.56 263 VAL B CA 1
ATOM 7079 C C . VAL B 1 263 ? 1.471 29.266 9.727 1 97.56 263 VAL B C 1
ATOM 7081 O O . VAL B 1 263 ? 2.129 29.844 10.594 1 97.56 263 VAL B O 1
ATOM 7084 N N . TYR B 1 264 ? 0.191 29.406 9.594 1 98.19 264 TYR B N 1
ATOM 7085 C CA . TYR B 1 264 ? -0.695 29.953 10.625 1 98.19 264 TYR B CA 1
ATOM 7086 C C . TYR B 1 264 ? -1.428 28.828 11.352 1 98.19 264 TYR B C 1
ATOM 7088 O O . TYR B 1 264 ? -2.156 28.047 10.727 1 98.19 264 TYR B O 1
ATOM 7096 N N . VAL B 1 265 ? -1.201 28.641 12.695 1 98.62 265 VAL B N 1
ATOM 7097 C CA . VAL B 1 265 ? -1.973 27.656 13.453 1 98.62 265 VAL B CA 1
ATOM 7098 C C . VAL B 1 265 ? -3.391 28.188 13.672 1 98.62 265 VAL B C 1
ATOM 7100 O O . VAL B 1 265 ? -3.641 28.922 14.625 1 98.62 265 VAL B O 1
ATOM 7103 N N . ASP B 1 266 ? -4.254 27.719 12.875 1 98.38 266 ASP B N 1
ATOM 7104 C CA . ASP B 1 266 ? -5.555 28.375 12.781 1 98.38 266 ASP B CA 1
ATOM 7105 C C . ASP B 1 266 ? -6.527 27.812 13.812 1 98.38 266 ASP B C 1
ATOM 7107 O O . ASP B 1 266 ? -7.582 28.406 14.062 1 98.38 266 ASP B O 1
ATOM 7111 N N . GLU B 1 267 ? -6.223 26.688 14.414 1 98 267 GLU B N 1
ATOM 7112 C CA . GLU B 1 267 ? -6.91 26.156 15.586 1 98 267 GLU B CA 1
ATOM 7113 C C . GLU B 1 267 ? -5.922 25.531 16.562 1 98 267 GLU B C 1
ATOM 7115 O O . GLU B 1 267 ? -5.039 24.766 16.156 1 98 267 GLU B O 1
ATOM 7120 N N . LEU B 1 268 ? -6.07 25.875 17.766 1 98.06 268 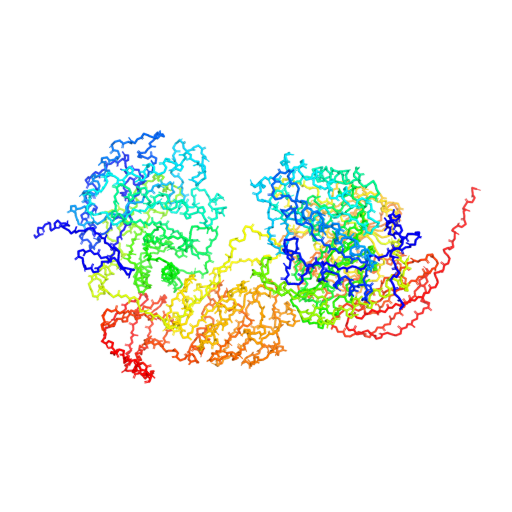LEU B N 1
ATOM 7121 C CA . LEU B 1 268 ? -5.18 25.344 18.797 1 98.06 268 LEU B CA 1
ATOM 7122 C C . LEU B 1 268 ? -5.941 25.078 20.094 1 98.06 268 LEU B C 1
ATOM 7124 O O . LEU B 1 268 ? -6.719 25.922 20.547 1 98.06 268 LEU B O 1
ATOM 7128 N N . GLY B 1 269 ? -5.805 24 20.656 1 96.31 269 GLY B N 1
ATOM 7129 C CA . GLY B 1 269 ? -6.453 23.594 21.891 1 96.31 269 GLY B CA 1
ATOM 7130 C C . GLY B 1 269 ? -6.457 22.094 22.109 1 96.31 269 GLY B C 1
ATOM 7131 O O . GLY B 1 269 ? -5.656 21.375 21.516 1 96.31 269 GLY B O 1
ATOM 7132 N N . SER B 1 270 ? -7.211 21.656 23.125 1 94.38 270 SER B N 1
ATOM 7133 C CA . SER B 1 270 ? -7.293 20.25 23.453 1 94.38 270 SER B CA 1
ATOM 7134 C C . SER B 1 270 ? -8.719 19.844 23.812 1 94.38 270 SER B C 1
ATOM 7136 O O . SER B 1 270 ? -9.57 20.703 24.047 1 94.38 270 SER B O 1
ATOM 7138 N N . TYR B 1 271 ? -8.992 18.578 23.719 1 90.31 271 TYR B N 1
ATOM 7139 C CA . TYR B 1 271 ? -10.258 17.953 24.109 1 90.31 271 TYR B CA 1
ATOM 7140 C C . TYR B 1 271 ? -10.016 16.812 25.078 1 90.31 271 TYR B C 1
ATOM 7142 O O . TYR B 1 271 ? -8.898 16.297 25.172 1 90.31 271 TYR B O 1
ATOM 7150 N N . GLY B 1 272 ? -11.07 16.469 25.875 1 87.5 272 GLY B N 1
ATOM 7151 C CA . GLY B 1 272 ? -11.086 15.219 26.609 1 87.5 272 GLY B CA 1
ATOM 7152 C C . GLY B 1 272 ? -10.211 15.258 27.859 1 87.5 272 GLY B C 1
ATOM 7153 O O . GLY B 1 272 ? -9.688 14.227 28.281 1 87.5 272 GLY B O 1
ATOM 7154 N N . CYS B 1 273 ? -9.93 16.359 28.391 1 92.25 273 CYS B N 1
ATOM 7155 C CA . CYS B 1 273 ? -9.102 16.484 29.578 1 92.25 273 CYS B CA 1
ATOM 7156 C C . CYS B 1 273 ? -9.609 17.594 30.484 1 92.25 273 CYS B C 1
ATOM 7158 O O . CYS B 1 273 ? -10.523 18.344 30.109 1 92.25 273 CYS B O 1
ATOM 7160 N N . ASP B 1 274 ? -9.078 17.672 31.703 1 93.19 274 ASP B N 1
ATOM 7161 C CA . ASP B 1 274 ? -9.5 18.688 32.656 1 93.19 274 ASP B CA 1
ATOM 7162 C C . ASP B 1 274 ? -8.805 20.016 32.406 1 93.19 274 ASP B C 1
ATOM 7164 O O . ASP B 1 274 ? -7.965 20.125 31.5 1 93.19 274 ASP B O 1
ATOM 7168 N N . GLY B 1 275 ? -9.234 21.078 33.125 1 94.62 275 GLY B N 1
ATOM 7169 C CA . GLY B 1 275 ? -8.742 22.438 32.906 1 94.62 275 GLY B CA 1
ATOM 7170 C C . GLY B 1 275 ? -7.246 22.562 33.125 1 94.62 275 GLY B C 1
ATOM 7171 O O . GLY B 1 275 ? -6.57 23.297 32.406 1 94.62 275 GLY B O 1
ATOM 7172 N N . THR B 1 276 ? -6.727 21.844 34.094 1 95.06 276 THR B N 1
ATOM 7173 C CA . THR B 1 276 ? -5.301 21.922 34.375 1 95.06 276 THR B CA 1
ATOM 7174 C C . THR B 1 276 ? -4.477 21.312 33.25 1 95.06 276 THR B C 1
ATOM 7176 O O . THR B 1 276 ? -3.49 21.906 32.812 1 95.06 276 THR B O 1
ATOM 7179 N N . THR B 1 277 ? -4.902 20.141 32.812 1 95.94 277 THR B N 1
ATOM 7180 C CA . THR B 1 277 ? -4.219 19.469 31.703 1 95.94 277 THR B CA 1
ATOM 7181 C C . THR B 1 277 ? -4.293 20.312 30.438 1 95.94 277 THR B C 1
ATOM 7183 O O . THR B 1 277 ? -3.297 20.469 29.719 1 95.94 277 THR B O 1
ATOM 7186 N N . ALA B 1 278 ? -5.461 20.906 30.203 1 96.94 278 ALA B N 1
ATOM 7187 C CA . ALA B 1 278 ? -5.645 21.75 29.031 1 96.94 278 ALA B CA 1
ATOM 7188 C C . ALA B 1 278 ? -4.734 22.969 29.094 1 96.94 278 ALA B C 1
ATOM 7190 O O . ALA B 1 278 ? -4.145 23.359 28.078 1 96.94 278 ALA B O 1
ATOM 7191 N N . ALA B 1 279 ? -4.637 23.547 30.219 1 98.12 279 ALA B N 1
ATOM 7192 C CA . ALA B 1 279 ? -3.799 24.734 30.422 1 98.12 279 ALA B CA 1
ATOM 7193 C C . ALA B 1 279 ? -2.328 24.406 30.172 1 98.12 279 ALA B C 1
ATOM 7195 O O . ALA B 1 279 ? -1.633 25.125 29.453 1 98.12 279 ALA B O 1
ATOM 7196 N N . ARG B 1 280 ? -1.895 23.344 30.766 1 98.12 280 ARG B N 1
ATOM 7197 C CA . ARG B 1 280 ? -0.517 22.891 30.578 1 98.12 280 ARG B CA 1
ATOM 7198 C C . ARG B 1 280 ? -0.225 22.594 29.109 1 98.12 280 ARG B C 1
ATOM 7200 O O . ARG B 1 280 ? 0.825 22.984 28.594 1 98.12 280 ARG B O 1
ATOM 7207 N N . TYR B 1 281 ? -1.145 21.969 28.484 1 98.25 281 TYR B N 1
ATOM 7208 C CA . TYR B 1 281 ? -1.009 21.656 27.062 1 98.25 281 TYR B CA 1
ATOM 7209 C C . TYR B 1 281 ? -0.845 22.938 26.25 1 98.25 281 TYR B C 1
ATOM 7211 O O . TYR B 1 281 ? 0.074 23.047 25.438 1 98.25 281 TYR B O 1
ATOM 7219 N N . LEU B 1 282 ? -1.765 23.875 26.422 1 98.62 282 LEU B N 1
ATOM 7220 C CA . LEU B 1 282 ? -1.745 25.109 25.641 1 98.62 282 LEU B CA 1
ATOM 7221 C C . LEU B 1 282 ? -0.434 25.859 25.828 1 98.62 282 LEU B C 1
ATOM 7223 O O . LEU B 1 282 ? 0.137 26.375 24.875 1 98.62 282 LEU B O 1
ATOM 7227 N N . ARG B 1 283 ? 0.061 25.891 27.062 1 98.5 283 ARG B N 1
ATOM 7228 C CA . ARG B 1 283 ? 1.326 26.547 27.375 1 98.5 283 ARG B CA 1
ATOM 7229 C C . ARG B 1 283 ? 2.459 25.984 26.516 1 98.5 283 ARG B C 1
ATOM 7231 O O . ARG B 1 283 ? 3.127 26.734 25.797 1 98.5 283 ARG B O 1
ATOM 7238 N N . ALA B 1 284 ? 2.635 24.719 26.578 1 98.62 284 ALA B N 1
ATOM 7239 C CA . ALA B 1 284 ? 3.758 24.078 25.891 1 98.62 284 ALA B CA 1
ATOM 7240 C C . ALA B 1 284 ? 3.57 24.109 24.375 1 98.62 284 ALA B C 1
ATOM 7242 O O . ALA B 1 284 ? 4.492 24.453 23.641 1 98.62 284 ALA B O 1
ATOM 7243 N N . ALA B 1 285 ? 2.365 23.797 23.906 1 98.5 285 ALA B N 1
ATOM 7244 C CA . ALA B 1 285 ? 2.105 23.656 22.469 1 98.5 285 ALA B CA 1
ATOM 7245 C C . ALA B 1 285 ? 2.236 25 21.75 1 98.5 285 ALA B C 1
ATOM 7247 O O . ALA B 1 285 ? 2.785 25.062 20.656 1 98.5 285 ALA B O 1
ATOM 7248 N N . SER B 1 286 ? 1.717 26.047 22.359 1 98.69 286 SER B N 1
ATOM 7249 C CA . SER B 1 286 ? 1.785 27.359 21.719 1 98.69 286 SER B CA 1
ATOM 7250 C C . SER B 1 286 ? 3.229 27.844 21.594 1 98.69 286 SER B C 1
ATOM 7252 O O . SER B 1 286 ? 3.648 28.281 20.516 1 98.69 286 SER B O 1
ATOM 7254 N N . HIS B 1 287 ? 4.02 27.672 22.656 1 98.75 287 HIS B N 1
ATOM 7255 C CA . HIS B 1 287 ? 5.41 28.109 22.609 1 98.75 287 HIS B CA 1
ATOM 7256 C C . HIS B 1 287 ? 6.227 27.266 21.641 1 98.75 287 HIS B C 1
ATOM 7258 O O . HIS B 1 287 ? 7.07 27.797 20.906 1 98.75 287 HIS B O 1
ATOM 7264 N N . SER B 1 288 ? 5.965 25.984 21.656 1 98.69 288 SER B N 1
ATOM 7265 C CA . SER B 1 288 ? 6.691 25.109 20.75 1 98.69 288 SER B CA 1
ATOM 7266 C C . SER B 1 288 ? 6.332 25.391 19.297 1 98.69 288 SER B C 1
ATOM 7268 O O . SER B 1 288 ? 7.195 25.328 18.422 1 98.69 288 SER B O 1
ATOM 7270 N N . ALA B 1 289 ? 5.023 25.688 19.047 1 98.5 289 ALA B N 1
ATOM 7271 C CA . ALA B 1 289 ? 4.602 26.047 17.688 1 98.5 289 ALA B CA 1
ATOM 7272 C C . ALA B 1 289 ? 5.277 27.328 17.234 1 98.5 289 ALA B C 1
ATOM 7274 O O . ALA B 1 289 ? 5.723 27.438 16.078 1 98.5 289 ALA B O 1
ATOM 7275 N N . PHE B 1 290 ? 5.367 28.297 18.109 1 98.25 290 PHE B N 1
ATOM 7276 C CA . PHE B 1 290 ? 6.074 29.531 17.812 1 98.25 290 PHE B CA 1
ATOM 7277 C C . PHE B 1 290 ? 7.539 29.266 17.5 1 98.25 290 PHE B C 1
ATOM 7279 O O . PHE B 1 290 ? 8.07 29.734 16.5 1 98.25 290 PHE B O 1
ATOM 7286 N N . ALA B 1 291 ? 8.148 28.453 18.344 1 98 291 ALA B N 1
ATOM 7287 C CA . ALA B 1 291 ? 9.562 28.125 18.156 1 98 291 ALA B CA 1
ATOM 7288 C C . ALA B 1 291 ? 9.797 27.391 16.844 1 98 291 ALA B C 1
ATOM 7290 O O . ALA B 1 291 ? 10.859 27.531 16.234 1 98 291 ALA B O 1
ATOM 7291 N N . ALA B 1 292 ? 8.781 26.688 16.422 1 97.69 292 ALA B N 1
ATOM 7292 C CA . ALA B 1 292 ? 8.859 25.938 15.164 1 97.69 292 ALA B CA 1
ATOM 7293 C C . ALA B 1 292 ? 8.727 26.875 13.961 1 97.69 292 ALA B C 1
ATOM 7295 O O . ALA B 1 292 ? 9.023 26.484 12.828 1 97.69 292 ALA B O 1
ATOM 7296 N N . GLY B 1 293 ? 8.172 28.094 14.203 1 96.62 293 GLY B N 1
ATOM 7297 C CA . GLY B 1 293 ? 8.141 29.062 13.125 1 96.62 293 GLY B CA 1
ATOM 7298 C C . GLY B 1 293 ? 6.738 29.531 12.773 1 96.62 293 GLY B C 1
ATOM 7299 O O . GLY B 1 293 ? 6.527 30.172 11.75 1 96.62 293 GLY B O 1
ATOM 7300 N N . ALA B 1 294 ? 5.738 29.188 13.578 1 98 294 ALA B N 1
ATOM 7301 C CA . ALA B 1 294 ? 4.379 29.656 13.305 1 98 294 ALA B CA 1
ATOM 7302 C C . ALA B 1 294 ? 4.324 31.188 13.258 1 98 294 ALA B C 1
ATOM 7304 O O . ALA B 1 294 ? 4.938 31.859 14.086 1 98 294 ALA B O 1
ATOM 7305 N N . VAL B 1 295 ? 3.582 31.719 12.32 1 96.94 295 VAL B N 1
ATOM 7306 C CA . VAL B 1 295 ? 3.5 33.156 12.172 1 96.94 295 VAL B CA 1
ATOM 7307 C C . VAL B 1 295 ? 2.309 33.719 12.961 1 96.94 295 VAL B C 1
ATOM 7309 O O . VAL B 1 295 ? 2.146 34.906 13.109 1 96.94 295 VAL B O 1
ATOM 7312 N N . GLY B 1 296 ? 1.551 32.844 13.453 1 97.69 296 GLY B N 1
ATOM 7313 C CA . GLY B 1 296 ? 0.408 33.188 14.281 1 97.69 296 GLY B CA 1
ATOM 7314 C C . GLY B 1 296 ? -0.321 31.969 14.828 1 97.69 296 GLY B C 1
ATOM 7315 O O . GLY B 1 296 ? -0.083 30.844 14.391 1 97.69 296 GLY B O 1
ATOM 7316 N N . THR B 1 297 ? -1.16 32.188 15.844 1 98.31 297 THR B N 1
ATOM 7317 C CA . THR B 1 297 ? -1.979 31.156 16.469 1 98.31 297 THR B CA 1
ATOM 7318 C C . THR B 1 297 ? -3.389 31.672 16.75 1 98.31 297 THR B C 1
ATOM 7320 O O . THR B 1 297 ? -3.572 32.844 17.062 1 98.31 297 THR B O 1
ATOM 7323 N N . ALA B 1 298 ? -4.336 30.875 16.594 1 98.69 298 ALA B N 1
ATOM 7324 C CA . ALA B 1 298 ? -5.711 31.125 17.016 1 98.69 298 ALA B CA 1
ATOM 7325 C C . ALA B 1 298 ? -6.254 29.969 17.844 1 98.69 298 ALA B C 1
ATOM 7327 O O . ALA B 1 298 ? -6.344 28.828 17.359 1 98.69 298 ALA B O 1
ATOM 7328 N N . VAL B 1 299 ? -6.605 30.25 19.062 1 98.62 299 VAL B N 1
ATOM 7329 C CA . VAL B 1 299 ? -7.105 29.203 19.969 1 98.62 299 VAL B CA 1
ATOM 7330 C C . VAL B 1 299 ? -8.555 28.891 19.609 1 98.62 299 VAL B C 1
ATOM 7332 O O . VAL B 1 299 ? -9.336 29.781 19.266 1 98.62 299 VAL B O 1
ATOM 7335 N N . TRP B 1 300 ? -8.914 27.656 19.578 1 97.12 300 TRP B N 1
ATOM 7336 C CA . TRP B 1 300 ? -10.281 27.156 19.469 1 97.12 300 TRP B CA 1
ATOM 7337 C C . TRP B 1 300 ? -10.867 26.859 20.844 1 97.12 300 TRP B C 1
ATOM 7339 O O . TRP B 1 300 ? -10.461 25.906 21.5 1 97.12 300 TRP B O 1
ATOM 7349 N N . CYS B 1 301 ? -11.914 27.672 21.547 1 96.25 301 CYS B N 1
ATOM 7350 C CA . CYS B 1 301 ? -12.492 28.906 21.016 1 96.25 301 CYS B CA 1
ATOM 7351 C C . CYS B 1 301 ? -12.578 29.984 22.078 1 96.25 301 CYS B C 1
ATOM 7353 O O . CYS B 1 301 ? -11.906 29.906 23.109 1 96.25 301 CYS B O 1
ATOM 7355 N N . TRP B 1 302 ? -13.242 31.078 21.828 1 98.44 302 TRP B N 1
ATOM 7356 C CA . TRP B 1 302 ? -13.289 32.219 22.719 1 98.44 302 TRP B CA 1
ATOM 7357 C C . TRP B 1 302 ? -14.016 31.859 24.016 1 98.44 302 TRP B C 1
ATOM 7359 O O . TRP B 1 302 ? -13.5 32.094 25.109 1 98.44 302 TRP B O 1
ATOM 7369 N N . GLN B 1 303 ? -15.148 31.266 23.906 1 98.25 303 GLN B N 1
ATOM 7370 C CA . GLN B 1 303 ? -15.992 30.969 25.062 1 98.25 303 GLN B CA 1
ATOM 7371 C C . GLN B 1 303 ? -16.75 29.672 24.859 1 98.25 303 GLN B C 1
ATOM 7373 O O . GLN B 1 303 ? -17.109 29.312 23.734 1 98.25 303 GLN B O 1
ATOM 7378 N N . ASP B 1 304 ? -17 28.938 26.047 1 97 304 ASP B N 1
ATOM 7379 C CA . ASP B 1 304 ? -17.891 27.781 26 1 97 304 ASP B CA 1
ATOM 7380 C C . ASP B 1 304 ? -19.266 28.188 25.469 1 97 304 ASP B C 1
ATOM 7382 O O . ASP B 1 304 ? -19.766 29.266 25.781 1 97 304 ASP B O 1
ATOM 7386 N N . PHE B 1 305 ? -19.859 27.266 24.719 1 95.62 305 PHE B N 1
ATOM 7387 C CA . PHE B 1 305 ? -21.125 27.578 24.047 1 95.62 305 PHE B CA 1
ATOM 7388 C C . PHE B 1 305 ? -22.312 27.234 24.938 1 95.62 305 PHE B C 1
ATOM 7390 O O . PHE B 1 305 ? -22.312 26.188 25.594 1 95.62 305 PHE B O 1
ATOM 7397 N N . THR B 1 306 ? -23.266 28.109 24.953 1 96.12 306 THR B N 1
ATOM 7398 C CA . THR B 1 306 ? -24.5 27.828 25.672 1 96.12 306 THR B CA 1
ATOM 7399 C C . THR B 1 306 ? -25.578 27.328 24.719 1 96.12 306 THR B C 1
ATOM 7401 O O . THR B 1 306 ? -26.578 26.719 25.141 1 96.12 306 THR B O 1
ATOM 7404 N N . THR B 1 307 ? -25.375 27.609 23.422 1 94.75 307 THR B N 1
ATOM 7405 C CA . THR B 1 307 ? -26.328 27.141 22.438 1 94.75 307 THR B CA 1
ATOM 7406 C C . THR B 1 307 ? -26.312 25.609 22.344 1 94.75 307 THR B C 1
ATOM 7408 O O . THR B 1 307 ? -25.281 24.984 22.609 1 94.75 307 THR B O 1
ATOM 7411 N N . GLU B 1 308 ? -27.453 25.016 22.016 1 92.25 308 GLU B N 1
ATOM 7412 C CA . GLU B 1 308 ? -27.578 23.578 21.828 1 92.25 308 GLU B CA 1
ATOM 7413 C C . GLU B 1 308 ? -27.891 23.25 20.359 1 92.25 308 GLU B C 1
ATOM 7415 O O . GLU B 1 308 ? -28.188 22.094 20.031 1 92.25 308 GLU B O 1
ATOM 7420 N N . ARG B 1 309 ? -27.797 24.203 19.594 1 91.56 309 ARG B N 1
ATOM 7421 C CA . ARG B 1 309 ? -28.141 24.016 18.188 1 91.56 309 ARG B CA 1
ATOM 7422 C C . ARG B 1 309 ? -27 23.359 17.438 1 91.56 309 ARG B C 1
ATOM 7424 O O . ARG B 1 309 ? -25.922 23.109 18 1 91.56 309 ARG B O 1
ATOM 7431 N N . LYS B 1 310 ? -27.281 23.109 16.172 1 91.56 310 LYS B N 1
ATOM 7432 C CA . LYS B 1 310 ? -26.281 22.547 15.281 1 91.56 310 LYS B CA 1
ATOM 7433 C C . LYS B 1 310 ? -25 23.391 15.289 1 91.56 310 LYS B C 1
ATOM 7435 O O . LYS B 1 310 ? -25.062 24.609 15.172 1 91.56 310 LYS B O 1
ATOM 7440 N N . PRO B 1 311 ? -23.891 22.703 15.539 1 90.5 311 PRO B N 1
ATOM 7441 C CA . PRO B 1 311 ? -23.609 21.266 15.523 1 90.5 311 PRO B CA 1
ATOM 7442 C C . PRO B 1 311 ? -23.547 20.656 16.922 1 90.5 311 PRO B C 1
ATOM 7444 O O . PRO B 1 311 ? -23.281 19.453 17.078 1 90.5 311 PRO B O 1
ATOM 7447 N N . TYR B 1 312 ? -23.953 21.375 17.922 1 87.88 312 TYR B N 1
ATOM 7448 C CA . TYR B 1 312 ? -23.625 21.047 19.297 1 87.88 312 TYR B CA 1
ATOM 7449 C C . TYR B 1 312 ? -24.625 20.062 19.875 1 87.88 312 TYR B C 1
ATOM 7451 O O . TYR B 1 312 ? -24.359 19.406 20.891 1 87.88 312 TYR B O 1
ATOM 7459 N N . ALA B 1 313 ? -25.766 19.938 19.203 1 85.69 313 ALA B N 1
ATOM 7460 C CA . ALA B 1 313 ? -26.75 18.953 19.656 1 85.69 313 ALA B CA 1
ATOM 7461 C C . ALA B 1 313 ? -26.203 17.531 19.531 1 85.69 313 ALA B C 1
ATOM 7463 O O . ALA B 1 313 ? -26.469 16.688 20.391 1 85.69 313 ALA B O 1
ATOM 7464 N N . LEU B 1 314 ? -25.484 17.312 18.484 1 82.12 314 LEU B N 1
ATOM 7465 C CA . LEU B 1 314 ? -24.938 15.984 18.234 1 82.12 314 LEU B CA 1
ATOM 7466 C C . LEU B 1 314 ? -23.594 15.805 18.922 1 82.12 314 LEU B C 1
ATOM 7468 O O . LEU B 1 314 ? -23.141 14.672 19.141 1 82.12 314 LEU B O 1
ATOM 7472 N N . ARG B 1 315 ? -22.969 16.906 19.266 1 83.62 315 ARG B N 1
ATOM 7473 C CA . ARG B 1 315 ? -21.641 16.859 19.859 1 83.62 315 ARG B CA 1
ATOM 7474 C C . ARG B 1 315 ? -21.547 17.812 21.047 1 83.62 315 ARG B C 1
ATOM 7476 O O . ARG B 1 315 ? -20.797 18.797 21 1 83.62 315 ARG B O 1
ATOM 7483 N N . PRO B 1 316 ? -22.172 17.391 22.078 1 85.75 316 PRO B N 1
ATOM 7484 C CA . PRO B 1 316 ? -22.297 18.312 23.203 1 85.75 316 PRO B CA 1
ATOM 7485 C C . PRO B 1 316 ? -20.953 18.656 23.844 1 85.75 316 PRO B C 1
ATOM 7487 O O . PRO B 1 316 ? -20.812 19.734 24.422 1 85.75 316 PRO B O 1
ATOM 7490 N N . ASN B 1 317 ? -20 17.812 23.766 1 84.06 317 ASN B N 1
ATOM 7491 C CA . ASN B 1 317 ? -18.703 18.062 24.391 1 84.06 317 ASN B CA 1
ATOM 7492 C C . ASN B 1 317 ? -17.938 19.172 23.656 1 84.06 317 ASN B C 1
ATOM 7494 O O . ASN B 1 317 ? -16.984 19.734 24.188 1 84.06 317 ASN B O 1
ATOM 7498 N N . GLU B 1 318 ? -18.391 19.547 22.484 1 88.81 3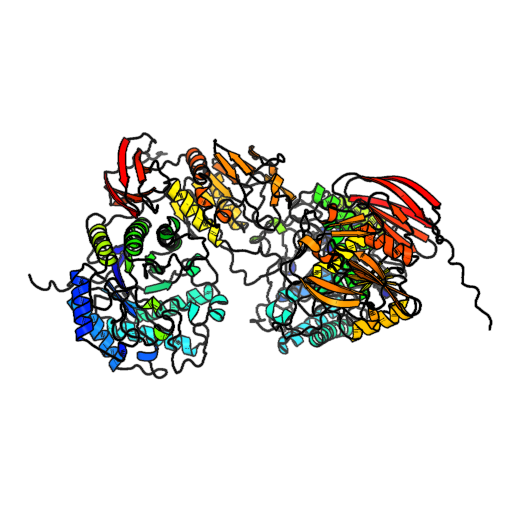18 GLU B N 1
ATOM 7499 C CA . GLU B 1 318 ? -17.766 20.625 21.703 1 88.81 318 GLU B CA 1
ATOM 7500 C C . GLU B 1 318 ? -18.156 22 22.266 1 88.81 318 GLU B C 1
ATOM 7502 O O . GLU B 1 318 ? -17.562 23.016 21.891 1 88.81 318 GLU B O 1
ATOM 7507 N N . ARG B 1 319 ? -18.969 21.969 23.25 1 92.25 319 ARG B N 1
ATOM 7508 C CA . ARG B 1 319 ? -19.438 23.234 23.828 1 92.25 319 ARG B CA 1
ATOM 7509 C C . ARG B 1 319 ? -18.5 23.703 24.938 1 92.25 319 ARG B C 1
ATOM 7511 O O . ARG B 1 319 ? -18.672 24.812 25.453 1 92.25 319 ARG B O 1
ATOM 7518 N N . ARG B 1 320 ? -17.531 22.906 25.281 1 91.56 320 ARG B N 1
ATOM 7519 C CA . ARG B 1 320 ? -16.703 23.203 26.453 1 91.56 320 ARG B CA 1
ATOM 7520 C C . ARG B 1 320 ? -15.258 23.453 26.062 1 91.56 320 ARG B C 1
ATOM 7522 O O . ARG B 1 320 ? -14.328 22.984 26.719 1 91.56 320 ARG B O 1
ATOM 7529 N N . VAL B 1 321 ? -15.016 24.25 25.047 1 92.62 321 VAL B N 1
ATOM 7530 C CA . VAL B 1 321 ? -13.688 24.375 24.438 1 92.62 321 VAL B CA 1
ATOM 7531 C C . VAL B 1 321 ? -13.188 25.812 24.562 1 92.62 321 VAL B C 1
ATOM 7533 O O . VAL B 1 321 ? -12.148 26.156 24 1 92.62 321 VAL B O 1
ATOM 7536 N N . GLY B 1 322 ? -13.859 26.688 25.312 1 96.56 322 GLY B N 1
ATOM 7537 C CA . GLY B 1 322 ? -13.57 28.109 25.312 1 96.56 322 GLY B CA 1
ATOM 7538 C C . GLY B 1 322 ? -12.438 28.484 26.25 1 96.56 322 GLY B C 1
ATOM 7539 O O . GLY B 1 322 ? -12.125 27.734 27.188 1 96.56 322 GLY B O 1
ATOM 7540 N N . LEU B 1 323 ? -11.828 29.641 25.922 1 98.38 323 LEU B N 1
ATOM 7541 C CA . LEU B 1 323 ? -10.953 30.312 26.875 1 98.38 323 LEU B CA 1
ATOM 7542 C C . LEU B 1 323 ? -11.734 30.781 28.094 1 98.38 323 LEU B C 1
ATOM 7544 O O . LEU B 1 323 ? -11.18 30.891 29.188 1 98.38 323 LEU B O 1
ATOM 7548 N N . LEU B 1 324 ? -12.977 31.109 27.891 1 98.31 324 LEU B N 1
ATOM 7549 C CA . LEU B 1 324 ? -13.938 31.438 28.938 1 98.31 324 LEU B CA 1
ATOM 7550 C C . LEU B 1 324 ? -14.961 30.328 29.109 1 98.31 324 LEU B C 1
ATOM 7552 O O . LEU B 1 324 ? -15.25 29.594 28.172 1 98.31 324 LEU B O 1
ATOM 7556 N N . ASP B 1 325 ? -15.477 30.172 30.328 1 97.12 325 ASP B N 1
ATOM 7557 C CA . ASP B 1 325 ? -16.547 29.203 30.531 1 97.12 325 ASP B CA 1
ATOM 7558 C C . ASP B 1 325 ? -17.891 29.766 30.047 1 97.12 325 ASP B C 1
ATOM 7560 O O . ASP B 1 325 ? -17.938 30.859 29.484 1 97.12 325 ASP B O 1
ATOM 7564 N N . ALA B 1 326 ? -18.953 29.047 30.234 1 95.31 326 ALA B N 1
ATOM 7565 C CA . ALA B 1 326 ? -20.266 29.375 29.672 1 95.31 326 ALA B CA 1
ATOM 7566 C C . ALA B 1 326 ? -20.812 30.672 30.266 1 95.31 326 ALA B C 1
ATOM 7568 O O . ALA B 1 326 ? -21.562 31.391 29.609 1 95.31 326 ALA B O 1
ATOM 7569 N N . ASP B 1 327 ? -20.312 31.031 31.422 1 95.62 327 ASP B N 1
ATOM 7570 C CA . ASP B 1 327 ? -20.797 32.219 32.125 1 95.62 327 ASP B CA 1
ATOM 7571 C C . ASP B 1 327 ? -19.859 33.406 31.906 1 95.62 327 ASP B C 1
ATOM 7573 O O . ASP B 1 327 ? -20.062 34.469 32.469 1 95.62 327 ASP B O 1
ATOM 7577 N N . GLY B 1 328 ? -18.828 33.188 31.188 1 96.12 328 GLY B N 1
ATOM 7578 C CA . GLY B 1 328 ? -17.891 34.25 30.906 1 96.12 328 GLY B CA 1
ATOM 7579 C C . GLY B 1 328 ? -16.719 34.281 31.875 1 96.12 328 GLY B C 1
ATOM 7580 O O . GLY B 1 328 ? -15.883 35.188 31.812 1 96.12 328 GLY B O 1
ATOM 7581 N N . GLY B 1 329 ? -16.719 33.312 32.719 1 97.5 329 GLY B N 1
ATOM 7582 C CA . GLY B 1 329 ? -15.586 33.25 33.656 1 97.5 329 GLY B CA 1
ATOM 7583 C C . GLY B 1 329 ? -14.312 32.75 32.969 1 97.5 329 GLY B C 1
ATOM 7584 O O . GLY B 1 329 ? -14.359 31.938 32.062 1 97.5 329 GLY B O 1
ATOM 7585 N N . GLU B 1 330 ? -13.211 33.281 33.5 1 97.81 330 GLU B N 1
ATOM 7586 C CA . GLU B 1 330 ? -11.906 32.906 32.969 1 97.81 330 GLU B CA 1
ATOM 7587 C C . GLU B 1 330 ? -11.547 31.469 33.312 1 97.81 330 GLU B C 1
ATOM 7589 O O . GLU B 1 330 ? -11.641 31.062 34.469 1 97.81 330 GLU B O 1
ATOM 7594 N N . LYS B 1 331 ? -11.156 30.703 32.312 1 97.56 331 LYS B N 1
ATOM 7595 C CA . LYS B 1 331 ? -10.602 29.375 32.531 1 97.56 331 LYS B CA 1
ATOM 7596 C C . LYS B 1 331 ? -9.078 29.422 32.625 1 97.56 331 LYS B C 1
ATOM 7598 O O . LYS B 1 331 ? -8.453 30.391 32.156 1 97.56 331 LYS B O 1
ATOM 7603 N N . PRO B 1 332 ? -8.461 28.344 33.219 1 97.31 332 PRO B N 1
ATOM 7604 C CA . PRO B 1 332 ? -7 28.312 33.344 1 97.31 332 PRO B CA 1
ATOM 7605 C C . PRO B 1 332 ? -6.289 28.469 32 1 97.31 332 PRO B C 1
ATOM 7607 O O . PRO B 1 332 ? -5.203 29.062 31.938 1 97.31 332 PRO B O 1
ATOM 7610 N N . VAL B 1 333 ? -6.852 28.062 30.938 1 98 333 VAL B N 1
ATOM 7611 C CA . VAL B 1 333 ? -6.25 28.125 29.609 1 98 333 VAL B CA 1
ATOM 7612 C C . VAL B 1 333 ? -6.078 29.594 29.188 1 98 333 VAL B C 1
ATOM 7614 O O . VAL B 1 333 ? -5.121 29.938 28.484 1 98 333 VAL B O 1
ATOM 7617 N N . LEU B 1 334 ? -7.004 30.453 29.562 1 98.56 334 LEU B N 1
ATOM 7618 C CA . LEU B 1 334 ? -6.879 31.859 29.203 1 98.56 334 LEU B CA 1
ATOM 7619 C C . LEU B 1 334 ? -5.648 32.469 29.859 1 98.56 334 LEU B C 1
ATOM 7621 O O . LEU B 1 334 ? -4.945 33.281 29.234 1 98.56 334 LEU B O 1
ATOM 7625 N N . ALA B 1 335 ? -5.422 32.125 31.078 1 98.06 335 ALA B N 1
ATOM 7626 C CA . ALA B 1 335 ? -4.242 32.625 31.781 1 98.06 335 ALA B CA 1
ATOM 7627 C C . ALA B 1 335 ? -2.959 32.219 31.062 1 98.06 335 ALA B C 1
ATOM 7629 O O . ALA B 1 335 ? -2.037 33.031 30.922 1 98.06 335 ALA B O 1
ATOM 7630 N N . GLU B 1 336 ? -2.908 31 30.688 1 98.25 336 GLU B N 1
ATOM 7631 C CA . GLU B 1 336 ? -1.741 30.516 29.969 1 98.25 336 GLU B CA 1
ATOM 7632 C C . GLU B 1 336 ? -1.579 31.219 28.625 1 98.25 336 GLU B C 1
ATOM 7634 O O . GLU B 1 336 ? -0.462 31.547 28.219 1 98.25 336 GLU B O 1
ATOM 7639 N N . TYR B 1 337 ? -2.67 31.406 27.906 1 98.44 337 TYR B N 1
ATOM 7640 C CA . TYR B 1 337 ? -2.592 32.062 26.609 1 98.44 337 TYR B CA 1
ATOM 7641 C C . TYR B 1 337 ? -2.154 33.5 26.766 1 98.44 337 TYR B C 1
ATOM 7643 O O . TYR B 1 337 ? -1.396 34.031 25.953 1 98.44 337 TYR B O 1
ATOM 7651 N N . ARG B 1 338 ? -2.625 34.156 27.828 1 98.12 338 ARG B N 1
ATOM 7652 C CA . ARG B 1 338 ? -2.221 35.531 28.125 1 98.12 338 ARG B CA 1
ATOM 7653 C C . ARG B 1 338 ? -0.708 35.625 28.297 1 98.12 338 ARG B C 1
ATOM 7655 O O . ARG B 1 338 ? -0.081 36.562 27.781 1 98.12 338 ARG B O 1
ATOM 7662 N N . GLU B 1 339 ? -0.223 34.719 29 1 97.94 339 GLU B N 1
ATOM 7663 C CA . GLU B 1 339 ? 1.223 34.688 29.203 1 97.94 339 GLU B CA 1
ATOM 7664 C C . GLU B 1 339 ? 1.961 34.469 27.875 1 97.94 339 GLU B C 1
ATOM 7666 O O . GLU B 1 339 ? 2.984 35.094 27.625 1 97.94 339 GLU B O 1
ATOM 7671 N N . PHE B 1 340 ? 1.561 33.562 27.141 1 98.12 340 PHE B N 1
ATOM 7672 C CA . PHE B 1 340 ? 2.129 33.312 25.812 1 98.12 340 PHE B CA 1
ATOM 7673 C C . PHE B 1 340 ? 2.107 34.594 24.969 1 98.12 340 PHE B C 1
ATOM 7675 O O . PHE B 1 340 ? 3.117 34.938 24.359 1 98.12 340 PHE B O 1
ATOM 7682 N N . ILE B 1 341 ? 0.899 35.25 24.953 1 98.44 341 ILE B N 1
ATOM 7683 C CA . ILE B 1 341 ? 0.715 36.469 24.188 1 98.44 341 ILE B CA 1
ATOM 7684 C C . ILE B 1 341 ? 1.744 37.531 24.609 1 98.44 341 ILE B C 1
ATOM 7686 O O . ILE B 1 341 ? 2.42 38.125 23.781 1 98.44 341 ILE B O 1
ATOM 7690 N N . ARG B 1 342 ? 1.856 37.688 25.875 1 97.62 342 ARG B N 1
ATOM 7691 C CA . ARG B 1 342 ? 2.805 38.656 26.406 1 97.62 342 ARG B CA 1
ATOM 7692 C C . ARG B 1 342 ? 4.223 38.375 25.922 1 97.62 342 ARG B C 1
ATOM 7694 O O . ARG B 1 342 ? 4.949 39.281 25.516 1 97.62 342 ARG B O 1
ATOM 7701 N N . ARG B 1 343 ? 4.605 37.219 25.922 1 97.56 343 ARG B N 1
ATOM 7702 C CA . ARG B 1 343 ? 5.965 36.812 25.562 1 97.56 343 ARG B CA 1
ATOM 7703 C C . ARG B 1 343 ? 6.223 36.969 24.078 1 97.56 343 ARG B C 1
ATOM 7705 O O . ARG B 1 343 ? 7.234 37.562 23.672 1 97.56 343 ARG B O 1
ATOM 7712 N N . VAL B 1 344 ? 5.32 36.531 23.234 1 97 344 VAL B N 1
ATOM 7713 C CA . VAL B 1 344 ? 5.602 36.469 21.797 1 97 344 VAL B CA 1
ATOM 7714 C C . VAL B 1 344 ? 5.445 37.844 21.172 1 97 344 VAL B C 1
ATOM 7716 O O . VAL B 1 344 ? 6.016 38.125 20.109 1 97 344 VAL B O 1
ATOM 7719 N N . THR B 1 345 ? 4.652 38.719 21.828 1 95.5 345 THR B N 1
ATOM 7720 C CA . THR B 1 345 ? 4.516 40.094 21.328 1 95.5 345 THR B CA 1
ATOM 7721 C C . THR B 1 345 ? 5.496 41.031 22.047 1 95.5 345 THR B C 1
ATOM 7723 O O . THR B 1 345 ? 5.629 42.188 21.672 1 95.5 345 THR B O 1
ATOM 7726 N N . GLY B 1 346 ? 6.172 40.531 23.031 1 95.06 346 GLY B N 1
ATOM 7727 C CA . GLY B 1 346 ? 7.148 41.312 23.781 1 95.06 346 GLY B CA 1
ATOM 7728 C C . GLY B 1 346 ? 8.57 40.844 23.594 1 95.06 346 GLY B C 1
ATOM 7729 O O . GLY B 1 346 ? 9.18 41.062 22.547 1 95.06 346 GLY B O 1
ATOM 7730 N N . GLU B 1 347 ? 8.984 40.031 24.531 1 94.88 347 GLU B N 1
ATOM 7731 C CA . GLU B 1 347 ? 10.391 39.625 24.594 1 94.88 347 GLU B CA 1
ATOM 7732 C C . GLU B 1 347 ? 10.773 38.75 23.406 1 94.88 347 GLU B C 1
ATOM 7734 O O . GLU B 1 347 ? 11.93 38.75 22.984 1 94.88 347 GLU B O 1
ATOM 7739 N N . LEU B 1 348 ? 9.875 38.125 22.844 1 96.38 348 LEU B N 1
ATOM 7740 C CA . LEU B 1 348 ? 10.188 37.219 21.734 1 96.38 348 LEU B CA 1
ATOM 7741 C C . LEU B 1 348 ? 9.852 37.875 20.406 1 96.38 348 LEU B C 1
ATOM 7743 O O . LEU B 1 348 ? 10.07 37.25 19.344 1 96.38 348 LEU B O 1
ATOM 7747 N N . ALA B 1 349 ? 9.352 39.094 20.406 1 93.69 349 ALA B N 1
ATOM 7748 C CA . ALA B 1 349 ? 9.008 39.781 19.156 1 93.69 349 ALA B CA 1
ATOM 7749 C C . ALA B 1 349 ? 10.203 39.844 18.219 1 93.69 349 ALA B C 1
ATOM 7751 O O . ALA B 1 349 ? 11.297 40.25 18.641 1 93.69 349 ALA B O 1
ATOM 7752 N N . GLY B 1 350 ? 9.992 39.344 16.969 1 93 350 GLY B N 1
ATOM 7753 C CA . GLY B 1 350 ? 11.023 39.469 15.953 1 93 350 GLY B CA 1
ATOM 7754 C C . GLY B 1 350 ? 11.938 38.25 15.898 1 93 350 GLY B C 1
ATOM 7755 O O . GLY B 1 350 ? 12.695 38.062 14.945 1 93 350 GLY B O 1
ATOM 7756 N N . PHE B 1 351 ? 11.93 37.406 16.891 1 95.31 351 PHE B N 1
ATOM 7757 C CA . PHE B 1 351 ? 12.734 36.188 16.875 1 95.31 351 PHE B CA 1
ATOM 7758 C C . PHE B 1 351 ? 12.164 35.188 15.875 1 95.31 351 PHE B C 1
ATOM 7760 O O . PHE B 1 351 ? 10.945 35.031 15.766 1 95.31 351 PHE B O 1
ATOM 7767 N N . ARG B 1 352 ? 13.07 34.5 15.164 1 94 352 ARG B N 1
ATOM 7768 C CA . ARG B 1 352 ? 12.695 33.531 14.148 1 94 352 ARG B CA 1
ATOM 7769 C C . ARG B 1 352 ? 13.609 32.312 14.195 1 94 352 ARG B C 1
ATOM 7771 O O . ARG B 1 352 ? 14.711 32.375 14.75 1 94 352 ARG B O 1
ATOM 7778 N N . PRO B 1 353 ? 13.086 31.203 13.656 1 93.62 353 PRO B N 1
ATOM 7779 C CA . PRO B 1 353 ? 13.977 30.047 13.547 1 93.62 353 PRO B CA 1
ATOM 7780 C C . PRO B 1 353 ? 15.234 30.359 12.734 1 93.62 353 PRO B C 1
ATOM 7782 O O . PRO B 1 353 ? 15.195 31.172 11.812 1 93.62 353 PRO B O 1
ATOM 7785 N N . LEU B 1 354 ? 16.281 29.734 13.07 1 93.06 354 LEU B N 1
ATOM 7786 C CA . LEU B 1 354 ? 17.547 29.828 12.359 1 93.06 354 LEU B CA 1
ATOM 7787 C C . LEU B 1 354 ? 17.688 28.703 11.328 1 93.06 354 LEU B C 1
ATOM 7789 O O . LEU B 1 354 ? 17.031 27.672 11.445 1 93.06 354 LEU B O 1
ATOM 7793 N N . PRO B 1 355 ? 18.531 28.984 10.289 1 90.94 355 PRO B N 1
ATOM 7794 C CA . PRO B 1 355 ? 18.828 27.859 9.398 1 90.94 355 PRO B CA 1
ATOM 7795 C C . PRO B 1 355 ? 19.375 26.641 10.133 1 90.94 355 PRO B C 1
ATOM 7797 O O . PRO B 1 355 ? 20.203 26.797 11.039 1 90.94 355 PRO B O 1
ATOM 7800 N N . ALA B 1 356 ? 18.922 25.5 9.781 1 95 356 ALA B N 1
ATOM 7801 C CA . ALA B 1 356 ? 19.266 24.297 10.539 1 95 356 ALA B CA 1
ATOM 7802 C C . ALA B 1 356 ? 20.312 23.469 9.805 1 95 356 ALA B C 1
ATOM 7804 O O . ALA B 1 356 ? 20.25 23.297 8.586 1 95 356 ALA B O 1
ATOM 7805 N N . PRO B 1 357 ? 21.234 22.906 10.484 1 96.19 357 PRO B N 1
ATOM 7806 C CA . PRO B 1 357 ? 22.234 22.031 9.859 1 96.19 357 PRO B CA 1
ATOM 7807 C C . PRO B 1 357 ? 21.688 20.656 9.5 1 96.19 357 PRO B C 1
ATOM 7809 O O . PRO B 1 357 ? 22.281 19.953 8.695 1 96.19 357 PRO B O 1
ATOM 7812 N N . VAL B 1 358 ? 20.578 20.281 10.117 1 97.88 358 VAL B N 1
ATOM 7813 C CA . VAL B 1 358 ? 19.984 18.984 9.836 1 97.88 358 VAL B CA 1
ATOM 7814 C C . VAL B 1 358 ? 18.734 19.156 8.992 1 97.88 358 VAL B C 1
ATOM 7816 O O . VAL B 1 358 ? 17.859 19.953 9.32 1 97.88 358 VAL B O 1
ATOM 7819 N N . GLY B 1 359 ? 18.656 18.5 7.836 1 97.69 359 GLY B N 1
ATOM 7820 C CA . GLY B 1 359 ? 17.469 18.438 7.004 1 97.69 359 GLY B CA 1
ATOM 7821 C C . GLY B 1 359 ? 16.766 17.094 7.066 1 97.69 359 GLY B C 1
ATOM 7822 O O . GLY B 1 359 ? 17.422 16.047 7.125 1 97.69 359 GLY B O 1
ATOM 7823 N N . VAL B 1 360 ? 15.445 17.094 7.133 1 97.62 360 VAL B N 1
ATOM 7824 C CA . VAL B 1 360 ? 14.656 15.875 7.043 1 97.62 360 VAL B CA 1
ATOM 7825 C C . VAL B 1 360 ? 14.023 15.766 5.656 1 97.62 360 VAL B C 1
ATOM 7827 O O . VAL B 1 360 ? 13.18 16.594 5.285 1 97.62 360 VAL B O 1
ATOM 7830 N N . PHE B 1 361 ? 14.453 14.789 4.914 1 96 361 PHE B N 1
ATOM 7831 C CA . PHE B 1 361 ? 13.992 14.547 3.551 1 96 361 PHE B CA 1
ATOM 7832 C C . PHE B 1 361 ? 12.891 13.5 3.529 1 96 361 PHE B C 1
ATOM 7834 O O . PHE B 1 361 ? 13.117 12.344 3.883 1 96 361 PHE B O 1
ATOM 7841 N N . VAL B 1 362 ? 11.727 13.906 3.162 1 92.56 362 VAL B N 1
ATOM 7842 C CA . VAL B 1 362 ? 10.594 12.992 3.035 1 92.56 362 VAL B CA 1
ATOM 7843 C C . VAL B 1 362 ? 10.25 12.797 1.561 1 92.56 362 VAL B C 1
ATOM 7845 O O . VAL B 1 362 ? 9.727 13.711 0.912 1 92.56 362 VAL B O 1
ATOM 7848 N N . PRO B 1 363 ? 10.547 11.57 1.093 1 87.94 363 PRO B N 1
ATOM 7849 C CA . PRO B 1 363 ? 10.234 11.344 -0.321 1 87.94 363 PRO B CA 1
ATOM 7850 C C . PRO B 1 363 ? 8.75 11.508 -0.63 1 87.94 363 PRO B C 1
ATOM 7852 O O . PRO B 1 363 ? 7.898 11.117 0.178 1 87.94 363 PRO B O 1
ATOM 7855 N N . GLU B 1 364 ? 8.469 12.242 -1.642 1 73.12 364 GLU B N 1
ATOM 7856 C CA . GLU B 1 364 ? 7.07 12.461 -2.012 1 73.12 364 GLU B CA 1
ATOM 7857 C C . GLU B 1 364 ? 6.523 11.289 -2.82 1 73.12 364 GLU B C 1
ATOM 7859 O O . GLU B 1 364 ? 7.207 10.766 -3.707 1 73.12 364 GLU B O 1
ATOM 7864 N N . ALA B 1 365 ? 5.434 10.695 -2.242 1 61.06 365 ALA B N 1
ATOM 7865 C CA . ALA B 1 365 ? 4.777 9.648 -3.016 1 61.06 365 ALA B CA 1
ATOM 7866 C C . ALA B 1 365 ? 4.031 10.234 -4.211 1 61.06 365 ALA B C 1
ATOM 7868 O O . ALA B 1 365 ? 3.408 11.289 -4.105 1 61.06 365 ALA B O 1
ATOM 7869 N N . GLU B 1 366 ? 4.551 10.031 -5.398 1 55.59 366 GLU B N 1
ATOM 7870 C CA . GLU B 1 366 ? 3.738 10.508 -6.516 1 55.59 366 GLU B CA 1
ATOM 7871 C C . GLU B 1 366 ? 2.305 9.992 -6.41 1 55.59 366 GLU B C 1
ATOM 7873 O O . GLU B 1 366 ? 2.07 8.883 -5.934 1 55.59 366 GLU B O 1
ATOM 7878 N N . GLU B 1 367 ? 1.357 10.859 -6.109 1 50.94 367 GLU B N 1
ATOM 7879 C CA . GLU B 1 367 ? -0.074 10.578 -6.066 1 50.94 367 GLU B CA 1
ATOM 7880 C C . GLU B 1 367 ? -0.433 9.414 -6.98 1 50.94 367 GLU B C 1
ATOM 7882 O O . GLU B 1 367 ? -0.251 9.492 -8.195 1 50.94 367 GLU B O 1
ATOM 7887 N N . GLN B 1 368 ? -0.014 8.227 -6.711 1 51.25 368 GLN B N 1
ATOM 7888 C CA . GLN B 1 368 ? -0.323 7.172 -7.672 1 51.25 368 GLN B CA 1
ATOM 7889 C C . GLN B 1 368 ? -1.81 6.828 -7.648 1 51.25 368 GLN B C 1
ATOM 7891 O O . GLN B 1 368 ? -2.344 6.43 -6.613 1 51.25 368 GLN B O 1
ATOM 7896 N N . GLU B 1 369 ? -2.736 7.703 -8.18 1 49.66 369 GLU B N 1
ATOM 7897 C CA . GLU B 1 369 ? -4.02 7.102 -8.523 1 49.66 369 GLU B CA 1
ATOM 7898 C C . GLU B 1 369 ? -3.883 5.594 -8.734 1 49.66 369 GLU B C 1
ATOM 7900 O O . GLU B 1 369 ? -4.883 4.883 -8.844 1 49.66 369 GLU B O 1
ATOM 7905 N N . GLU B 1 370 ? -2.709 5.156 -8.922 1 53.09 370 GLU B N 1
ATOM 7906 C CA . GLU B 1 370 ? -2.525 3.871 -9.594 1 53.09 370 GLU B CA 1
ATOM 7907 C C . GLU B 1 370 ? -2.139 2.779 -8.602 1 53.09 370 GLU B C 1
ATOM 7909 O O . GLU B 1 370 ? -0.969 2.65 -8.234 1 53.09 370 GLU B O 1
ATOM 7914 N N . ALA B 1 371 ? -3.217 2.436 -7.73 1 55.69 371 ALA B N 1
ATOM 7915 C CA . ALA B 1 371 ? -3.018 1.386 -6.734 1 55.69 371 ALA B CA 1
ATOM 7916 C C . ALA B 1 371 ? -3.002 0.007 -7.387 1 55.69 371 ALA B C 1
ATOM 7918 O O . ALA B 1 371 ? -3.879 -0.316 -8.195 1 55.69 371 ALA B O 1
ATOM 7919 N N . GLY B 1 372 ? -1.908 -0.642 -7.711 1 57.09 372 GLY B N 1
ATOM 7920 C CA . GLY B 1 372 ? -1.786 -2.049 -8.062 1 57.09 372 GLY B CA 1
ATOM 7921 C C . GLY B 1 372 ? -1.092 -2.869 -6.988 1 57.09 372 GLY B C 1
ATOM 7922 O O . GLY B 1 372 ? -0.821 -2.371 -5.895 1 57.09 372 GLY B O 1
ATOM 7923 N N . TYR B 1 373 ? -1.062 -4.078 -7.102 1 52.72 373 TYR B N 1
ATOM 7924 C CA . TYR B 1 373 ? -0.504 -5.016 -6.133 1 52.72 373 TYR B CA 1
ATOM 7925 C C . TYR B 1 373 ? 0.959 -4.695 -5.848 1 52.72 373 TYR B C 1
ATOM 7927 O O . TYR B 1 373 ? 1.526 -5.18 -4.863 1 52.72 373 TYR B O 1
ATOM 7935 N N . LEU B 1 374 ? 1.496 -3.705 -6.648 1 57.84 374 LEU B N 1
ATOM 7936 C CA . LEU B 1 374 ? 2.9 -3.346 -6.477 1 57.84 374 LEU B CA 1
ATOM 7937 C C . LEU B 1 374 ? 3.059 -2.268 -5.41 1 57.84 374 LEU B C 1
ATOM 7939 O O . LEU B 1 374 ? 4.172 -2.002 -4.953 1 57.84 374 LEU B O 1
ATOM 7943 N N . THR B 1 375 ? 1.957 -1.707 -5.023 1 59.12 375 THR B N 1
ATOM 7944 C CA . THR B 1 375 ? 2.043 -0.584 -4.098 1 59.12 375 THR B CA 1
ATOM 7945 C C . THR B 1 375 ? 2.064 -1.077 -2.652 1 59.12 375 THR B C 1
ATOM 7947 O O . THR B 1 375 ? 1.195 -1.851 -2.24 1 59.12 375 THR B O 1
ATOM 7950 N N . PRO B 1 376 ? 3.182 -0.67 -2.006 1 60.19 376 PRO B N 1
ATOM 7951 C CA . PRO B 1 376 ? 3.242 -1.081 -0.602 1 60.19 376 PRO B CA 1
ATOM 7952 C C . PRO B 1 376 ? 2.035 -0.606 0.205 1 60.19 376 PRO B C 1
ATOM 7954 O O . PRO B 1 376 ? 1.527 0.494 -0.027 1 60.19 376 PRO B O 1
ATOM 7957 N N . SER B 1 377 ? 1.544 -1.459 1.045 1 61.31 377 SER B N 1
ATOM 7958 C CA . SER B 1 377 ? 0.45 -1.092 1.938 1 61.31 377 SER B CA 1
ATOM 7959 C C . SER B 1 377 ? 0.96 -0.318 3.148 1 61.31 377 SER B C 1
ATOM 7961 O O . SER B 1 377 ? 2.148 -0.378 3.475 1 61.31 377 SER B O 1
ATOM 7963 N N . GLY B 1 378 ? 0.187 0.536 3.666 1 68.25 378 GLY B N 1
ATOM 7964 C CA . GLY B 1 378 ? 0.52 1.235 4.898 1 68.25 378 GLY B CA 1
ATOM 7965 C C . GLY B 1 378 ? 0.694 2.73 4.707 1 68.25 378 GLY B C 1
ATOM 7966 O O . GLY B 1 378 ? 0.498 3.246 3.604 1 68.25 378 GLY B O 1
ATOM 7967 N N . SER B 1 379 ? 0.932 3.396 5.848 1 76.38 379 SER B N 1
ATOM 7968 C CA . SER B 1 379 ? 1.039 4.852 5.84 1 76.38 379 SER B CA 1
ATOM 7969 C C . SER B 1 379 ? 2.479 5.301 6.074 1 76.38 379 SER B C 1
ATOM 7971 O O . SER B 1 379 ? 3.189 4.723 6.898 1 76.38 379 SER B O 1
ATOM 7973 N N . ASP B 1 380 ? 2.871 6.301 5.363 1 82.31 380 ASP B N 1
ATOM 7974 C CA . ASP B 1 380 ? 4.191 6.906 5.527 1 82.31 380 ASP B CA 1
ATOM 7975 C C . ASP B 1 380 ? 4.176 7.969 6.621 1 82.31 380 ASP B C 1
ATOM 7977 O O . ASP B 1 380 ? 5.227 8.492 6.996 1 82.31 380 ASP B O 1
ATOM 7981 N N . ALA B 1 381 ? 3.078 8.203 7.195 1 88.56 381 ALA B N 1
ATOM 7982 C CA . ALA B 1 381 ? 2.895 9.367 8.062 1 88.56 381 ALA B CA 1
ATOM 7983 C C . ALA B 1 381 ? 3.719 9.234 9.344 1 88.56 381 ALA B C 1
ATOM 7985 O O . ALA B 1 381 ? 4.352 10.195 9.781 1 88.56 381 ALA B O 1
ATOM 7986 N N . PRO B 1 382 ? 3.844 8.039 9.883 1 92.38 382 PRO B N 1
ATOM 7987 C CA . PRO B 1 382 ? 4.527 7.949 11.172 1 92.38 382 PRO B CA 1
ATOM 7988 C C . PRO B 1 382 ? 6.012 8.297 11.078 1 92.38 382 PRO B C 1
ATOM 7990 O O . PRO B 1 382 ? 6.574 8.883 12.016 1 92.38 382 PRO B O 1
ATOM 7993 N N . ALA B 1 383 ? 6.641 8.016 10.023 1 95.31 383 ALA B N 1
ATOM 7994 C CA . ALA B 1 383 ? 8.086 8.148 9.891 1 95.31 383 ALA B CA 1
ATOM 7995 C C . ALA B 1 383 ? 8.531 9.586 10.164 1 95.31 383 ALA B C 1
ATOM 7997 O O . ALA B 1 383 ? 9.398 9.82 11.008 1 95.31 383 ALA B O 1
ATOM 7998 N N . ALA B 1 384 ? 7.914 10.523 9.578 1 96.12 384 ALA B N 1
ATOM 7999 C CA . ALA B 1 384 ? 8.305 11.922 9.719 1 96.12 384 ALA B CA 1
ATOM 8000 C C . ALA B 1 384 ? 8.016 12.438 11.125 1 96.12 384 ALA B C 1
ATOM 8002 O O . ALA B 1 384 ? 8.812 13.188 11.695 1 96.12 384 ALA B O 1
ATOM 8003 N N . PHE B 1 385 ? 6.898 12.039 11.703 1 97.19 385 PHE B N 1
ATOM 8004 C CA . PHE B 1 385 ? 6.523 12.5 13.031 1 97.19 385 PHE B CA 1
ATOM 8005 C C . PHE B 1 385 ? 7.52 12.008 14.078 1 97.19 385 PHE B C 1
ATOM 8007 O O . PHE B 1 385 ? 7.945 12.773 14.945 1 97.19 385 PHE B O 1
ATOM 8014 N N . TYR B 1 386 ? 7.906 10.805 13.969 1 97.38 386 TYR B N 1
ATOM 8015 C CA . TYR B 1 386 ? 8.797 10.25 14.984 1 97.38 386 TYR B CA 1
ATOM 8016 C C . TYR B 1 386 ? 10.234 10.688 14.742 1 97.38 386 TYR B C 1
ATOM 8018 O O . TYR B 1 386 ? 11.031 10.789 15.68 1 97.38 386 TYR B O 1
ATOM 8026 N N . ALA B 1 387 ? 10.602 10.992 13.484 1 98.44 387 ALA B N 1
ATOM 8027 C CA . ALA B 1 387 ? 11.875 11.672 13.258 1 98.44 387 ALA B CA 1
ATOM 8028 C C . ALA B 1 387 ? 11.906 13.023 13.969 1 98.44 387 ALA B C 1
ATOM 8030 O O . ALA B 1 387 ? 12.914 13.391 14.578 1 98.44 387 ALA B O 1
ATOM 8031 N N . HIS B 1 388 ? 10.781 13.727 13.867 1 98 388 HIS B N 1
ATOM 8032 C CA . HIS B 1 388 ? 10.617 14.992 14.586 1 98 388 HIS B CA 1
ATOM 8033 C C . HIS B 1 388 ? 10.828 14.805 16.078 1 98 388 HIS B C 1
ATOM 8035 O O . HIS B 1 388 ? 11.57 15.57 16.703 1 98 388 HIS B O 1
ATOM 8041 N N . LEU B 1 389 ? 10.25 13.797 16.641 1 98.06 389 LEU B N 1
ATOM 8042 C CA . LEU B 1 389 ? 10.359 13.539 18.062 1 98.06 389 LEU B CA 1
ATOM 8043 C C . LEU B 1 389 ? 11.797 13.18 18.453 1 98.06 389 LEU B C 1
ATOM 8045 O O . LEU B 1 389 ? 12.312 13.664 19.453 1 98.06 389 LEU B O 1
ATOM 8049 N N . LEU B 1 390 ? 12.453 12.352 17.609 1 98.31 390 LEU B N 1
ATOM 8050 C CA . LEU B 1 390 ? 13.82 11.945 17.906 1 98.31 390 LEU B CA 1
ATOM 8051 C C . LEU B 1 390 ? 14.773 13.133 17.797 1 98.31 390 LEU B C 1
ATOM 8053 O O . LEU B 1 390 ? 15.711 13.258 18.594 1 98.31 390 LEU B O 1
ATOM 8057 N N . LEU B 1 391 ? 14.555 13.992 16.891 1 98.31 391 LEU B N 1
ATOM 8058 C CA . LEU B 1 391 ? 15.375 15.188 16.734 1 98.31 391 LEU B CA 1
ATOM 8059 C C . LEU B 1 391 ? 15.18 16.141 17.906 1 98.31 391 LEU B C 1
ATOM 8061 O O . LEU B 1 391 ? 16.141 16.75 18.375 1 98.31 391 LEU B O 1
ATOM 8065 N N . GLN B 1 392 ? 13.945 16.266 18.344 1 97.31 392 GLN B N 1
ATOM 8066 C CA . GLN B 1 392 ? 13.672 17.062 19.516 1 97.31 392 GLN B CA 1
ATOM 8067 C C . GLN B 1 392 ? 14.383 16.5 20.75 1 97.31 392 GLN B C 1
ATOM 8069 O O . GLN B 1 392 ? 14.992 17.25 21.516 1 97.31 392 GLN B O 1
ATOM 8074 N N . GLN B 1 393 ? 14.328 15.18 20.875 1 97.06 393 GLN B N 1
ATOM 8075 C CA . GLN B 1 393 ? 14.969 14.516 22.016 1 97.06 393 GLN B CA 1
ATOM 8076 C C . GLN B 1 393 ? 16.484 14.664 21.953 1 97.06 393 GLN B C 1
ATOM 8078 O O . GLN B 1 393 ? 17.156 14.758 22.984 1 97.06 393 GLN B O 1
ATOM 8083 N N . ALA B 1 394 ? 17.016 14.719 20.75 1 97.06 394 ALA B N 1
ATOM 8084 C CA . ALA B 1 394 ? 18.453 14.852 20.547 1 97.06 394 ALA B CA 1
ATOM 8085 C C . ALA B 1 394 ? 18.891 16.312 20.594 1 97.06 394 ALA B C 1
ATOM 8087 O O . ALA B 1 394 ? 20.078 16.625 20.547 1 97.06 394 ALA B O 1
ATOM 8088 N N . HIS B 1 395 ? 17.953 17.25 20.625 1 97.56 395 HIS B N 1
ATOM 8089 C CA . HIS B 1 395 ? 18.156 18.703 20.672 1 97.56 395 HIS B CA 1
ATOM 8090 C C . HIS B 1 395 ? 18.859 19.203 19.422 1 97.56 395 HIS B C 1
ATOM 8092 O O . HIS B 1 395 ? 19.625 20.172 19.484 1 97.56 395 HIS B O 1
ATOM 8098 N N . LEU B 1 396 ? 18.734 18.469 18.312 1 96.88 396 LEU B N 1
ATOM 8099 C CA . LEU B 1 396 ? 19.344 18.875 17.047 1 96.88 396 LEU B CA 1
ATOM 8100 C C . LEU B 1 396 ? 18.453 19.859 16.297 1 96.88 396 LEU B C 1
ATOM 8102 O O . LEU B 1 396 ? 17.281 19.578 16.062 1 96.88 396 LEU B O 1
ATOM 8106 N N . PRO B 1 397 ? 19 21.062 15.93 1 96.75 397 PRO B N 1
ATOM 8107 C CA . PRO B 1 397 ? 18.219 21.938 15.055 1 96.75 397 PRO B CA 1
ATOM 8108 C C . PRO B 1 397 ? 17.938 21.312 13.688 1 96.75 397 PRO B C 1
ATOM 8110 O O . PRO B 1 397 ? 18.859 20.781 13.062 1 96.75 397 PRO B O 1
ATOM 8113 N N . TYR B 1 398 ? 16.719 21.375 13.25 1 97.25 398 TYR B N 1
ATOM 8114 C CA . TYR B 1 398 ? 16.375 20.703 12 1 97.25 398 TYR B CA 1
ATOM 8115 C C . TYR B 1 398 ? 15.25 21.438 11.281 1 97.25 398 TYR B C 1
ATOM 8117 O O . TYR B 1 398 ? 14.594 22.297 11.867 1 97.25 398 TYR B O 1
ATOM 8125 N N . GLU B 1 399 ? 15.078 21.188 10.055 1 96.19 399 GLU B N 1
ATOM 8126 C CA . GLU B 1 399 ? 13.938 21.594 9.25 1 96.19 399 GLU B CA 1
ATOM 8127 C C . GLU B 1 399 ? 13.602 20.547 8.195 1 96.19 399 GLU B C 1
ATOM 8129 O O . GLU B 1 399 ? 14.461 19.75 7.801 1 96.19 399 GLU B O 1
ATOM 8134 N N . PHE B 1 400 ? 12.344 20.453 7.848 1 95.81 400 PHE B N 1
ATOM 8135 C CA . PHE B 1 400 ? 11.945 19.594 6.734 1 95.81 400 PHE B CA 1
ATOM 8136 C C . PHE B 1 400 ? 12.312 20.25 5.402 1 95.81 400 PHE B C 1
ATOM 8138 O O . PHE B 1 400 ? 12.25 21.469 5.258 1 95.81 400 PHE B O 1
ATOM 8145 N N . THR B 1 401 ? 12.703 19.359 4.473 1 92.19 401 THR B N 1
ATOM 8146 C CA . THR B 1 401 ? 13.117 19.891 3.178 1 92.19 401 THR B CA 1
ATOM 8147 C C . THR B 1 401 ? 11.922 20 2.234 1 92.19 401 THR B C 1
ATOM 8149 O O . THR B 1 401 ? 11.008 19.172 2.279 1 92.19 401 THR B O 1
ATOM 8152 N N . GLY B 1 402 ? 11.914 21.031 1.441 1 80.94 402 GLY B N 1
ATOM 8153 C CA . GLY B 1 402 ? 10.906 21.203 0.411 1 80.94 402 GLY B CA 1
ATOM 8154 C C . GLY B 1 402 ? 11.32 20.641 -0.933 1 80.94 402 GLY B C 1
ATOM 8155 O O . GLY B 1 402 ? 12.25 19.828 -1.012 1 80.94 402 GLY B O 1
ATOM 8156 N N . ARG B 1 403 ? 10.617 20.891 -2.031 1 68.5 403 ARG B N 1
ATOM 8157 C CA . ARG B 1 403 ? 10.828 20.344 -3.367 1 68.5 403 ARG B CA 1
ATOM 8158 C C . ARG B 1 403 ? 12.086 20.922 -4.004 1 68.5 403 ARG B C 1
ATOM 8160 O O . ARG B 1 403 ? 12.797 20.234 -4.734 1 68.5 403 ARG B O 1
ATOM 8167 N N . ASP B 1 404 ? 12.406 22.125 -3.771 1 65 404 ASP B N 1
ATOM 8168 C CA . ASP B 1 404 ? 13.406 22.766 -4.621 1 65 404 ASP B CA 1
ATOM 8169 C C . ASP B 1 404 ? 14.672 23.078 -3.836 1 65 404 ASP B C 1
ATOM 8171 O O . ASP B 1 404 ? 15.672 23.516 -4.406 1 65 404 ASP B O 1
ATOM 8175 N N . PRO B 1 405 ? 14.641 22.797 -2.553 1 65 405 PRO B N 1
ATOM 8176 C CA . PRO B 1 405 ? 15.82 23.344 -1.885 1 65 405 PRO B CA 1
ATOM 8177 C C . PRO B 1 405 ? 17.062 22.484 -2.078 1 65 405 PRO B C 1
ATOM 8179 O O . PRO B 1 405 ? 16.953 21.266 -2.287 1 65 405 PRO B O 1
ATOM 8182 N N . GLU B 1 406 ? 18.141 23.109 -2.301 1 82.19 406 GLU B N 1
ATOM 8183 C CA . GLU B 1 406 ? 19.453 22.469 -2.33 1 82.19 406 GLU B CA 1
ATOM 8184 C C . GLU B 1 406 ? 19.75 21.766 -1.007 1 82.19 406 GLU B C 1
ATOM 8186 O O . GLU B 1 406 ? 19.812 22.422 0.04 1 82.19 406 GLU B O 1
ATOM 8191 N N . LEU B 1 407 ? 19.875 20.469 -0.982 1 93.06 407 LEU B N 1
ATOM 8192 C CA . LEU B 1 407 ? 20.172 19.672 0.199 1 93.06 407 LEU B CA 1
ATOM 8193 C C . LEU B 1 407 ? 21.547 20.031 0.761 1 93.06 407 LEU B C 1
ATOM 8195 O O . LEU B 1 407 ? 21.844 19.75 1.927 1 93.06 407 LEU B O 1
ATOM 8199 N N . GLU B 1 408 ? 22.344 20.75 -0.018 1 92.62 408 GLU B N 1
ATOM 8200 C CA . GLU B 1 408 ? 23.75 20.984 0.295 1 92.62 408 GLU B CA 1
ATOM 8201 C C . GLU B 1 408 ? 23.906 21.984 1.433 1 92.62 408 GLU B C 1
ATOM 8203 O O . GLU B 1 408 ? 24.984 22.094 2.02 1 92.62 408 GLU B O 1
ATOM 8208 N N . ARG B 1 409 ? 22.875 22.656 1.751 1 92.56 409 ARG B N 1
ATOM 8209 C CA . ARG B 1 409 ? 22.953 23.609 2.857 1 92.56 409 ARG B CA 1
ATOM 8210 C C . ARG B 1 409 ? 22.953 22.891 4.199 1 92.56 409 ARG B C 1
ATOM 8212 O O . ARG B 1 409 ? 23.281 23.484 5.23 1 92.56 409 ARG B O 1
ATOM 8219 N N . HIS B 1 410 ? 22.594 21.609 4.238 1 96.38 410 HIS B N 1
ATOM 8220 C CA . HIS B 1 410 ? 22.531 20.812 5.465 1 96.38 410 HIS B CA 1
ATOM 8221 C C . HIS B 1 410 ? 23.766 19.938 5.617 1 96.38 410 HIS B C 1
ATOM 8223 O O . HIS B 1 410 ? 24.25 19.359 4.645 1 96.38 410 HIS B O 1
ATOM 8229 N N . ALA B 1 411 ? 24.266 19.875 6.797 1 97.31 411 ALA B N 1
ATOM 8230 C CA . ALA B 1 411 ? 25.406 19 7.082 1 97.31 411 ALA B CA 1
ATOM 8231 C C . ALA B 1 411 ? 24.969 17.547 7.176 1 97.31 411 ALA B C 1
ATOM 8233 O O . ALA B 1 411 ? 25.734 16.641 6.84 1 97.31 411 ALA B O 1
ATOM 8234 N N . LEU B 1 412 ? 23.797 17.344 7.648 1 98.38 412 LEU B N 1
ATOM 8235 C CA . LEU B 1 412 ? 23.188 16.031 7.812 1 98.38 412 LEU B CA 1
ATOM 8236 C C . LEU B 1 412 ? 21.766 16.016 7.238 1 98.38 412 LEU B C 1
ATOM 8238 O O . LEU B 1 412 ? 20.984 16.922 7.5 1 98.38 412 LEU B O 1
ATOM 8242 N N . VAL B 1 413 ? 21.469 15.055 6.414 1 98.31 413 VAL B N 1
ATOM 8243 C CA . VAL B 1 413 ? 20.109 14.828 5.934 1 98.31 413 VAL B CA 1
ATOM 8244 C C . VAL B 1 413 ? 19.594 13.477 6.445 1 98.31 413 VAL B C 1
ATOM 8246 O O . VAL B 1 413 ? 20.297 12.469 6.371 1 98.31 413 VAL B O 1
ATOM 8249 N N . ILE B 1 414 ? 18.469 13.516 7.047 1 98.56 414 ILE B N 1
ATOM 8250 C CA . ILE B 1 414 ? 17.812 12.305 7.527 1 98.56 414 ILE B CA 1
ATOM 8251 C C . ILE B 1 414 ? 16.656 11.953 6.598 1 98.56 414 ILE B C 1
ATOM 8253 O O . ILE B 1 414 ? 15.812 12.797 6.297 1 98.56 414 ILE B O 1
ATOM 8257 N N . CYS B 1 415 ? 16.609 10.758 6.039 1 97.75 415 CYS B N 1
ATOM 8258 C CA . CYS B 1 415 ? 15.516 10.18 5.273 1 97.75 415 CYS B CA 1
ATOM 8259 C C . CYS B 1 415 ? 14.891 9 6.008 1 97.75 415 CYS B C 1
ATOM 8261 O O . CYS B 1 415 ? 15.328 7.863 5.844 1 97.75 415 CYS B O 1
ATOM 8263 N N . PRO B 1 416 ? 13.836 9.281 6.801 1 98 416 PRO B N 1
ATOM 8264 C CA . PRO B 1 416 ? 13.383 8.305 7.793 1 98 416 PRO B CA 1
ATOM 8265 C C . PRO B 1 416 ? 12.406 7.281 7.215 1 98 416 PRO B C 1
ATOM 8267 O O . PRO B 1 416 ? 11.398 7.664 6.613 1 98 416 PRO B O 1
ATOM 8270 N N . SER B 1 417 ? 12.664 6 7.41 1 96.31 417 SER B N 1
ATOM 8271 C CA . SER B 1 417 ? 11.797 4.867 7.109 1 96.31 417 SER B CA 1
ATOM 8272 C C . SER B 1 417 ? 11.117 5.035 5.75 1 96.31 417 SER B C 1
ATOM 8274 O O . SER B 1 417 ? 9.898 4.918 5.641 1 96.31 417 SER B O 1
ATOM 8276 N N . ALA B 1 418 ? 11.93 5.289 4.75 1 92.44 418 ALA B N 1
ATOM 8277 C CA . ALA B 1 418 ? 11.406 5.547 3.412 1 92.44 418 ALA B CA 1
ATOM 8278 C C . ALA B 1 418 ? 10.719 4.305 2.844 1 92.44 418 ALA B C 1
ATOM 8280 O O . ALA B 1 418 ? 11.281 3.209 2.875 1 92.44 418 ALA B O 1
ATOM 8281 N N . ARG B 1 419 ? 9.539 4.48 2.352 1 89.75 419 ARG B N 1
ATOM 8282 C CA . ARG B 1 419 ? 8.812 3.363 1.751 1 89.75 419 ARG B CA 1
ATOM 8283 C C . ARG B 1 419 ? 8.953 3.375 0.232 1 89.75 419 ARG B C 1
ATOM 8285 O O . ARG B 1 419 ? 8.672 2.375 -0.43 1 89.75 419 ARG B O 1
ATOM 8292 N N . THR B 1 420 ? 9.273 4.5 -0.333 1 87.94 420 THR B N 1
ATOM 8293 C CA . THR B 1 420 ? 9.57 4.672 -1.749 1 87.94 420 THR B CA 1
ATOM 8294 C C . THR B 1 420 ? 10.742 5.633 -1.939 1 87.94 420 THR B C 1
ATOM 8296 O O . THR B 1 420 ? 10.836 6.652 -1.253 1 87.94 420 THR B O 1
ATOM 8299 N N . LEU B 1 421 ? 11.617 5.305 -2.775 1 91.19 421 LEU B N 1
ATOM 8300 C CA . LEU B 1 421 ? 12.719 6.176 -3.168 1 91.19 421 LEU B CA 1
ATOM 8301 C C . LEU B 1 421 ? 12.938 6.133 -4.676 1 91.19 421 LEU B C 1
ATOM 8303 O O . LEU B 1 421 ? 13.57 5.207 -5.191 1 91.19 421 LEU B O 1
ATOM 8307 N N . SER B 1 422 ? 12.43 7.109 -5.387 1 88.5 422 SER B N 1
ATOM 8308 C CA . SER B 1 422 ? 12.484 7.184 -6.844 1 88.5 422 SER B CA 1
ATOM 8309 C C . SER B 1 422 ? 13.914 7.383 -7.332 1 88.5 422 SER B C 1
ATOM 8311 O O . SER B 1 422 ? 14.812 7.691 -6.543 1 88.5 422 SER B O 1
ATOM 8313 N N . LEU B 1 423 ? 14.18 7.176 -8.625 1 89.25 423 LEU B N 1
ATOM 8314 C CA . LEU B 1 423 ? 15.508 7.363 -9.211 1 89.25 423 LEU B CA 1
ATOM 8315 C C . LEU B 1 423 ? 15.953 8.812 -9.086 1 89.25 423 LEU B C 1
ATOM 8317 O O . LEU B 1 423 ? 17.094 9.086 -8.703 1 89.25 423 LEU B O 1
ATOM 8321 N N . PRO B 1 424 ? 15.023 9.797 -9.367 1 87.94 424 PRO B N 1
ATOM 8322 C CA . PRO B 1 424 ? 15.453 11.18 -9.164 1 87.94 424 PRO B CA 1
ATOM 8323 C C . PRO B 1 424 ? 15.844 11.469 -7.715 1 87.94 424 PRO B C 1
ATOM 8325 O O . PRO B 1 424 ? 16.828 12.172 -7.469 1 87.94 424 PRO B O 1
ATOM 8328 N N . ASP B 1 425 ? 15.102 10.906 -6.785 1 91.25 425 ASP B N 1
ATOM 8329 C CA . ASP B 1 425 ? 15.438 11.109 -5.379 1 91.25 425 ASP B CA 1
ATOM 8330 C C . ASP B 1 425 ? 16.781 10.461 -5.035 1 91.25 425 ASP B C 1
ATOM 8332 O O . ASP B 1 425 ? 17.578 11.031 -4.293 1 91.25 425 ASP B O 1
ATOM 8336 N N . ARG B 1 426 ? 17.016 9.25 -5.551 1 92.88 426 ARG B N 1
ATOM 8337 C CA . ARG B 1 426 ? 18.281 8.57 -5.332 1 92.88 426 ARG B CA 1
ATOM 8338 C C . ARG B 1 426 ? 19.453 9.406 -5.863 1 92.88 426 ARG B C 1
ATOM 8340 O O . ARG B 1 426 ? 20.484 9.547 -5.195 1 92.88 426 ARG B O 1
ATOM 8347 N N . ARG B 1 427 ? 19.297 9.945 -7.023 1 92.19 427 ARG B N 1
ATOM 8348 C CA . ARG B 1 427 ? 20.344 10.766 -7.637 1 92.19 427 ARG B CA 1
ATOM 8349 C C . ARG B 1 427 ? 20.578 12.039 -6.836 1 92.19 427 ARG B C 1
ATOM 8351 O O . ARG B 1 427 ? 21.719 12.461 -6.652 1 92.19 427 ARG B O 1
ATOM 8358 N N . ARG B 1 428 ? 19.469 12.609 -6.414 1 92.88 428 ARG B N 1
ATOM 8359 C CA . ARG B 1 428 ? 19.562 13.812 -5.602 1 92.88 428 ARG B CA 1
ATOM 8360 C C . ARG B 1 428 ? 20.344 13.547 -4.316 1 92.88 428 ARG B C 1
ATOM 8362 O O . ARG B 1 428 ? 21.25 14.312 -3.963 1 92.88 428 ARG B O 1
ATOM 8369 N N . LEU B 1 429 ? 20.047 12.477 -3.668 1 95.75 429 LEU B N 1
ATOM 8370 C CA . LEU B 1 429 ? 20.719 12.109 -2.43 1 95.75 429 LEU B CA 1
ATOM 8371 C C . LEU B 1 429 ? 22.188 11.75 -2.697 1 95.75 429 LEU B C 1
ATOM 8373 O O . LEU B 1 429 ? 23.062 12.094 -1.911 1 95.75 429 LEU B O 1
ATOM 8377 N N . ALA B 1 430 ? 22.438 11.078 -3.812 1 96.06 430 ALA B N 1
ATOM 8378 C CA . ALA B 1 430 ? 23.797 10.719 -4.172 1 96.06 430 ALA B CA 1
ATOM 8379 C C . ALA B 1 430 ? 24.641 11.969 -4.41 1 96.06 430 ALA B C 1
ATOM 8381 O O . ALA B 1 430 ? 25.797 12.039 -3.98 1 96.06 430 ALA B O 1
ATOM 8382 N N . ARG B 1 431 ? 24.062 12.914 -5.121 1 95.56 431 ARG B N 1
ATOM 8383 C CA . ARG B 1 431 ? 24.766 14.172 -5.363 1 95.56 431 ARG B CA 1
ATOM 8384 C C . ARG B 1 431 ? 25.078 14.891 -4.051 1 95.56 431 ARG B C 1
ATOM 8386 O O . ARG B 1 431 ? 26.172 15.398 -3.865 1 95.56 431 ARG B O 1
ATOM 8393 N N . TYR B 1 432 ? 24.156 14.945 -3.219 1 96.94 432 TYR B N 1
ATOM 8394 C CA . TYR B 1 432 ? 24.328 15.562 -1.908 1 96.94 432 TYR B CA 1
ATOM 8395 C C . TYR B 1 432 ? 25.484 14.914 -1.147 1 96.94 432 TYR B C 1
ATOM 8397 O O . TYR B 1 432 ? 26.359 15.609 -0.626 1 96.94 432 TYR B O 1
ATOM 8405 N N . VAL B 1 433 ? 25.484 13.539 -1.067 1 97.75 433 VAL B N 1
ATOM 8406 C CA . VAL B 1 433 ? 26.516 12.812 -0.316 1 97.75 433 VAL B CA 1
ATOM 8407 C C . VAL B 1 433 ? 27.875 13 -0.986 1 97.75 433 VAL B C 1
ATOM 8409 O O . VAL B 1 433 ? 28.859 13.273 -0.315 1 97.75 433 VAL B O 1
ATOM 8412 N N . SER B 1 434 ? 27.906 12.922 -2.309 1 97.12 434 SER B N 1
ATOM 8413 C CA . SER B 1 434 ? 29.156 13.055 -3.039 1 97.12 434 SER B CA 1
ATOM 8414 C C . SER B 1 434 ? 29.797 14.422 -2.799 1 97.12 434 SER B C 1
ATOM 8416 O O . SER B 1 434 ? 31.016 14.555 -2.82 1 97.12 434 SER B O 1
ATOM 8418 N N . ALA B 1 435 ? 28.969 15.391 -2.527 1 96.56 435 ALA B N 1
ATOM 8419 C CA . ALA B 1 435 ? 29.422 16.766 -2.316 1 96.56 435 ALA B CA 1
ATOM 8420 C C . ALA B 1 435 ? 29.859 16.969 -0.869 1 96.56 435 ALA B C 1
ATOM 8422 O O . ALA B 1 435 ? 30.219 18.094 -0.479 1 96.56 435 ALA B O 1
ATOM 8423 N N . GLY B 1 436 ? 29.797 15.992 -0.068 1 97.19 436 GLY B N 1
ATOM 8424 C CA . GLY B 1 436 ? 30.344 16.078 1.277 1 97.19 436 GLY B CA 1
ATOM 8425 C C . GLY B 1 436 ? 29.281 15.914 2.359 1 97.19 436 GLY B C 1
ATOM 8426 O O . GLY B 1 436 ? 29.609 15.938 3.549 1 97.19 436 GLY B O 1
ATOM 8427 N N . GLY B 1 437 ? 28.031 15.711 1.982 1 97.62 437 GLY B N 1
ATOM 8428 C CA . GLY B 1 437 ? 26.938 15.562 2.938 1 97.62 437 GLY B CA 1
ATOM 8429 C C . GLY B 1 437 ? 26.953 14.219 3.637 1 97.62 437 GLY B C 1
ATOM 8430 O O . GLY B 1 437 ? 27.531 13.25 3.135 1 97.62 437 GLY B O 1
ATOM 8431 N N . VAL B 1 438 ? 26.375 14.148 4.84 1 98.62 438 VAL B N 1
ATOM 8432 C CA . VAL B 1 438 ? 26.141 12.906 5.574 1 98.62 438 VAL B CA 1
ATOM 8433 C C . VAL B 1 438 ? 24.656 12.562 5.535 1 98.62 438 VAL B C 1
ATOM 8435 O O . VAL B 1 438 ? 23.797 13.414 5.84 1 98.62 438 VAL B O 1
ATOM 8438 N N . LEU B 1 439 ? 24.328 11.359 5.078 1 98.56 439 LEU B N 1
ATOM 8439 C CA . LEU B 1 439 ? 22.953 10.891 4.965 1 98.56 439 LEU B CA 1
ATOM 8440 C C . LEU B 1 439 ? 22.688 9.75 5.941 1 98.56 439 LEU B C 1
ATOM 8442 O O . LEU B 1 439 ? 23.453 8.797 6.016 1 98.56 439 LEU B O 1
ATOM 8446 N N . LEU B 1 440 ? 21.703 9.883 6.777 1 98.81 440 LEU B N 1
ATOM 8447 C CA . LEU B 1 440 ? 21.125 8.75 7.5 1 98.81 440 LEU B CA 1
ATOM 8448 C C . LEU B 1 440 ? 19.828 8.289 6.844 1 98.81 440 LEU B C 1
ATOM 8450 O O . LEU B 1 440 ? 18.859 9.031 6.789 1 98.81 440 LEU B O 1
ATOM 8454 N N . TYR B 1 441 ? 19.828 7.102 6.297 1 98.44 441 TYR B N 1
ATOM 8455 C CA . TYR B 1 441 ? 18.703 6.5 5.602 1 98.44 441 TYR B CA 1
ATOM 8456 C C . TYR B 1 441 ? 18.188 5.273 6.352 1 98.44 441 TYR B C 1
ATOM 8458 O O . TYR B 1 441 ? 18.969 4.391 6.711 1 98.44 441 TYR B O 1
ATOM 8466 N N . SER B 1 442 ? 16.953 5.23 6.672 1 97.88 442 SER B N 1
ATOM 8467 C CA . SER B 1 442 ? 16.312 4.023 7.184 1 97.88 442 SER B CA 1
ATOM 8468 C C . SER B 1 442 ? 15.258 3.498 6.215 1 97.88 442 SER B C 1
ATOM 8470 O O . SER B 1 442 ? 14.445 4.266 5.695 1 97.88 442 SER B O 1
ATOM 8472 N N . THR B 1 443 ? 15.312 2.213 5.961 1 93.31 443 THR B N 1
ATOM 8473 C CA . THR B 1 443 ? 14.5 1.604 4.914 1 93.31 443 THR B CA 1
ATOM 8474 C C . THR B 1 443 ? 13.133 1.204 5.449 1 93.31 443 THR B C 1
ATOM 8476 O O . THR B 1 443 ? 13.023 0.688 6.562 1 93.31 443 THR B O 1
ATOM 8479 N N . GLY B 1 444 ? 12.086 1.499 4.605 1 90.44 444 GLY B N 1
ATOM 8480 C CA . GLY B 1 444 ? 10.734 1.155 5.016 1 90.44 444 GLY B CA 1
ATOM 8481 C C . GLY B 1 444 ? 10.078 0.144 4.098 1 90.44 444 GLY B C 1
ATOM 8482 O O . GLY B 1 444 ? 8.961 -0.308 4.363 1 90.44 444 GLY B O 1
ATOM 8483 N N . SER B 1 445 ? 10.695 -0.251 3.01 1 88.19 445 SER B N 1
ATOM 8484 C CA . SER B 1 445 ? 10.109 -1.192 2.061 1 88.19 445 SER B CA 1
ATOM 8485 C C . SER B 1 445 ? 11.188 -1.971 1.316 1 88.19 445 SER B C 1
ATOM 8487 O O . SER B 1 445 ? 12.211 -1.402 0.921 1 88.19 445 SER B O 1
ATOM 8489 N N . LEU B 1 446 ? 10.93 -3.225 1.088 1 86.69 446 LEU B N 1
ATOM 8490 C CA . LEU B 1 446 ? 11.875 -4.117 0.421 1 86.69 446 LEU B CA 1
ATOM 8491 C C . LEU B 1 446 ? 12.023 -3.746 -1.051 1 86.69 446 LEU B C 1
ATOM 8493 O O . LEU B 1 446 ? 13.141 -3.625 -1.555 1 86.69 446 LEU B O 1
ATOM 8497 N N . LEU B 1 447 ? 10.992 -3.502 -1.737 1 84 447 LEU B N 1
ATOM 8498 C CA . LEU B 1 447 ? 11.016 -3.445 -3.195 1 84 447 LEU B CA 1
ATOM 8499 C C . LEU B 1 447 ? 11.164 -2.006 -3.68 1 84 447 LEU B C 1
ATOM 8501 O O . LEU B 1 447 ? 11.773 -1.759 -4.723 1 84 447 LEU B O 1
ATOM 8505 N N . ASP B 1 448 ? 10.719 -1.062 -2.92 1 84.12 448 ASP B N 1
ATOM 8506 C CA . ASP B 1 448 ? 10.602 0.297 -3.441 1 84.12 448 ASP B CA 1
ATOM 8507 C C . ASP B 1 448 ? 11.641 1.218 -2.807 1 84.12 448 ASP B C 1
ATOM 8509 O O . ASP B 1 448 ? 11.812 2.361 -3.234 1 84.12 448 ASP B O 1
ATOM 8513 N N . ALA B 1 449 ? 12.297 0.639 -1.837 1 85.25 449 ALA B N 1
ATOM 8514 C CA . ALA B 1 449 ? 13.133 1.582 -1.102 1 85.25 449 ALA B CA 1
ATOM 8515 C C . ALA B 1 449 ? 14.445 0.928 -0.667 1 85.25 449 ALA B C 1
ATOM 8517 O O . ALA B 1 449 ? 15.383 1.614 -0.255 1 85.25 449 ALA B O 1
ATOM 8518 N N . ALA B 1 450 ? 14.531 -0.367 -0.79 1 86.19 450 ALA B N 1
ATOM 8519 C CA . ALA B 1 450 ? 15.727 -1.042 -0.288 1 86.19 450 ALA B CA 1
ATOM 8520 C C . ALA B 1 450 ? 16.766 -1.218 -1.394 1 86.19 450 ALA B C 1
ATOM 8522 O O . ALA B 1 450 ? 16.422 -1.312 -2.572 1 86.19 450 ALA B O 1
ATOM 8523 N N . GLY B 1 451 ? 18.031 -1.191 -0.973 1 83.94 451 GLY B N 1
ATOM 8524 C CA . GLY B 1 451 ? 19.125 -1.59 -1.843 1 83.94 451 GLY B CA 1
ATOM 8525 C C . GLY B 1 451 ? 19.562 -0.492 -2.795 1 83.94 451 GLY B C 1
ATOM 8526 O O . GLY B 1 451 ? 18.75 0.357 -3.182 1 83.94 451 GLY B O 1
ATOM 8527 N N . ASP B 1 452 ? 20.672 -0.305 -3.094 1 89.88 452 ASP B N 1
ATOM 8528 C CA . ASP B 1 452 ? 21.359 0.564 -4.043 1 89.88 452 ASP B CA 1
ATOM 8529 C C . ASP B 1 452 ? 22.875 0.49 -3.865 1 89.88 452 ASP B C 1
ATOM 8531 O O . ASP B 1 452 ? 23.422 1.052 -2.912 1 89.88 452 ASP B O 1
ATOM 8535 N N . GLU B 1 453 ? 23.5 -0.263 -4.723 1 92.06 453 GLU B N 1
ATOM 8536 C CA . GLU B 1 453 ? 24.922 -0.493 -4.551 1 92.06 453 GLU B CA 1
ATOM 8537 C C . GLU B 1 453 ? 25.719 0.803 -4.715 1 92.06 453 GLU B C 1
ATOM 8539 O O . GLU B 1 453 ? 26.734 1.003 -4.055 1 92.06 453 GLU B O 1
ATOM 8544 N N . ASP B 1 454 ? 25.219 1.662 -5.535 1 91.94 454 ASP B N 1
ATOM 8545 C CA . ASP B 1 454 ? 25.938 2.906 -5.789 1 91.94 454 ASP B CA 1
ATOM 8546 C C . ASP B 1 454 ? 25.781 3.885 -4.629 1 91.94 454 ASP B C 1
ATOM 8548 O O . ASP B 1 454 ? 26.766 4.391 -4.09 1 91.94 454 ASP B O 1
ATOM 8552 N N . LEU B 1 455 ? 24.594 4.09 -4.203 1 95.62 455 LEU B N 1
ATOM 8553 C CA . LEU B 1 455 ? 24.312 5.082 -3.17 1 95.62 455 LEU B CA 1
ATOM 8554 C C . LEU B 1 455 ? 24.609 4.523 -1.784 1 95.62 455 LEU B C 1
ATOM 8556 O O . LEU B 1 455 ? 25.312 5.156 -0.992 1 95.62 455 LEU B O 1
ATOM 8560 N N . PHE B 1 456 ? 24.188 3.301 -1.505 1 97.5 456 PHE B N 1
ATOM 8561 C CA . PHE B 1 456 ? 24.203 2.779 -0.143 1 97.5 456 PHE B CA 1
ATOM 8562 C C . PHE B 1 456 ? 25.344 1.776 0.033 1 97.5 456 PHE B C 1
ATOM 8564 O O . PHE B 1 456 ? 25.703 1.431 1.159 1 97.5 456 PHE B O 1
ATOM 8571 N N . GLY B 1 457 ? 25.953 1.257 -1.075 1 97.06 457 GLY B N 1
ATOM 8572 C CA . GLY B 1 457 ? 27 0.25 -0.979 1 97.06 457 GLY B CA 1
ATOM 8573 C C . GLY B 1 457 ? 26.484 -1.096 -0.499 1 97.06 457 GLY B C 1
ATOM 8574 O O . GLY B 1 457 ? 27.203 -1.831 0.18 1 97.06 457 GLY B O 1
ATOM 8575 N N . ILE B 1 458 ? 25.203 -1.404 -0.737 1 96.31 458 ILE B N 1
ATOM 8576 C CA . ILE B 1 458 ? 24.625 -2.666 -0.272 1 96.31 458 ILE B CA 1
ATOM 8577 C C . ILE B 1 458 ? 23.812 -3.305 -1.386 1 96.31 458 ILE B C 1
ATOM 8579 O O . ILE B 1 458 ? 23.422 -2.629 -2.34 1 96.31 458 ILE B O 1
ATOM 8583 N N . ARG B 1 459 ? 23.578 -4.609 -1.317 1 93.75 459 ARG B N 1
ATOM 8584 C CA . ARG B 1 459 ? 22.703 -5.375 -2.203 1 93.75 459 ARG B CA 1
ATOM 8585 C C . ARG B 1 459 ? 21.719 -6.223 -1.403 1 93.75 459 ARG B C 1
ATOM 8587 O O . ARG B 1 459 ? 22.078 -6.801 -0.378 1 93.75 459 ARG B O 1
ATOM 8594 N N . VAL B 1 460 ? 20.438 -6.258 -1.888 1 93.12 460 VAL B N 1
ATOM 8595 C CA . VAL B 1 460 ? 19.453 -7.137 -1.272 1 93.12 460 VAL B CA 1
ATOM 8596 C C . VAL B 1 460 ? 19.734 -8.586 -1.68 1 93.12 460 VAL B C 1
ATOM 8598 O O . VAL B 1 460 ? 19.719 -8.906 -2.869 1 93.12 460 VAL B O 1
ATOM 8601 N N . ARG B 1 461 ? 20 -9.414 -0.778 1 93.81 461 ARG B N 1
ATOM 8602 C CA . ARG B 1 461 ? 20.234 -10.836 -1.026 1 93.81 461 ARG B CA 1
ATOM 8603 C C . ARG B 1 461 ? 18.922 -11.594 -1.174 1 93.81 461 ARG B C 1
ATOM 8605 O O . ARG B 1 461 ? 18.797 -12.453 -2.049 1 93.81 461 ARG B O 1
ATOM 8612 N N . ASP B 1 462 ? 18.047 -11.359 -0.301 1 94.69 462 ASP B N 1
ATOM 8613 C CA . ASP B 1 462 ? 16.719 -11.977 -0.187 1 94.69 462 ASP B CA 1
ATOM 8614 C C . ASP B 1 462 ? 15.867 -11.266 0.859 1 94.69 462 ASP B C 1
ATOM 8616 O O . ASP B 1 462 ? 16.141 -10.109 1.205 1 94.69 462 ASP B O 1
ATOM 8620 N N . PHE B 1 463 ? 14.773 -11.805 1.208 1 92.19 463 PHE B N 1
ATOM 8621 C CA . PHE B 1 463 ? 13.984 -11.359 2.346 1 92.19 463 PHE B CA 1
ATOM 8622 C C . PHE B 1 463 ? 13.648 -12.531 3.262 1 92.19 463 PHE B C 1
ATOM 8624 O O . PHE B 1 463 ? 13.922 -13.68 2.93 1 92.19 463 PHE B O 1
ATOM 8631 N N . THR B 1 464 ? 13.211 -12.195 4.445 1 90.75 464 THR B N 1
ATOM 8632 C CA . THR B 1 464 ? 12.805 -13.219 5.406 1 90.75 464 THR B CA 1
ATOM 8633 C C . THR B 1 464 ? 11.539 -12.781 6.148 1 90.75 464 THR B C 1
ATOM 8635 O O . THR B 1 464 ? 11.117 -11.625 6.039 1 90.75 464 THR B O 1
ATOM 8638 N N . ARG B 1 465 ? 10.883 -13.766 6.766 1 88.56 465 ARG B N 1
ATOM 8639 C CA . ARG B 1 465 ? 9.773 -13.461 7.66 1 88.56 465 ARG B CA 1
ATOM 8640 C C . ARG B 1 465 ? 10.094 -13.867 9.094 1 88.56 465 ARG B C 1
ATOM 8642 O O . ARG B 1 465 ? 9.211 -13.875 9.953 1 88.56 465 ARG B O 1
ATOM 8649 N N . ALA B 1 466 ? 11.336 -14.188 9.336 1 87.69 466 ALA B N 1
ATOM 8650 C CA . ALA B 1 466 ? 11.805 -14.516 10.672 1 87.69 466 ALA B CA 1
ATOM 8651 C C . ALA B 1 466 ? 12.156 -13.258 11.469 1 87.69 466 ALA B C 1
ATOM 8653 O O . ALA B 1 466 ? 13.25 -12.711 11.32 1 87.69 466 ALA B O 1
ATOM 8654 N N . ASP B 1 467 ? 11.289 -12.891 12.352 1 86.81 467 ASP B N 1
ATOM 8655 C CA . ASP B 1 467 ? 11.531 -11.656 13.078 1 86.81 467 ASP B CA 1
ATOM 8656 C C . ASP B 1 467 ? 12.492 -11.883 14.25 1 86.81 467 ASP B C 1
ATOM 8658 O O . ASP B 1 467 ? 13.148 -10.953 14.711 1 86.81 467 ASP B O 1
ATOM 8662 N N . ASP B 1 468 ? 12.664 -13.125 14.641 1 89.5 468 ASP B N 1
ATOM 8663 C CA . ASP B 1 468 ? 13.547 -13.43 15.766 1 89.5 468 ASP B CA 1
ATOM 8664 C C . ASP B 1 468 ? 15.008 -13.164 15.398 1 89.5 468 ASP B C 1
ATOM 8666 O O . ASP B 1 468 ? 15.766 -12.633 16.219 1 89.5 468 ASP B O 1
ATOM 8670 N N . THR B 1 469 ? 15.352 -13.453 14.18 1 91.88 469 THR B N 1
ATOM 8671 C CA . THR B 1 469 ? 16.734 -13.258 13.742 1 91.88 469 THR B CA 1
ATOM 8672 C C . THR B 1 469 ? 17.031 -11.781 13.508 1 91.88 469 THR B C 1
ATOM 8674 O O . THR B 1 469 ? 18.188 -11.383 13.422 1 91.88 469 THR B O 1
ATOM 8677 N N . HIS B 1 470 ? 16.031 -10.961 13.391 1 95.06 470 HIS B N 1
ATOM 8678 C CA . HIS B 1 470 ? 16.172 -9.539 13.125 1 95.06 470 HIS B CA 1
ATOM 8679 C C . HIS B 1 470 ? 15.539 -8.703 14.242 1 95.06 470 HIS B C 1
ATOM 8681 O O . HIS B 1 470 ? 15.055 -7.598 14 1 95.06 470 HIS B O 1
ATOM 8687 N N . ALA B 1 471 ? 15.562 -9.164 15.477 1 94.81 471 ALA B N 1
ATOM 8688 C CA . ALA B 1 471 ? 14.789 -8.617 16.578 1 94.81 471 ALA B CA 1
ATOM 8689 C C . ALA B 1 471 ? 15.453 -7.375 17.172 1 94.81 471 ALA B C 1
ATOM 8691 O O . ALA B 1 471 ? 14.82 -6.613 17.906 1 94.81 471 ALA B O 1
ATOM 8692 N N . GLU B 1 472 ? 16.781 -7.18 16.953 1 96.81 472 GLU B N 1
ATOM 8693 C CA . GLU B 1 472 ? 17.484 -6.039 17.531 1 96.81 472 GLU B CA 1
ATOM 8694 C C . GLU B 1 472 ? 18.875 -5.863 16.891 1 96.81 472 GLU B C 1
ATOM 8696 O O . GLU B 1 472 ? 19.359 -6.754 16.203 1 96.81 472 GLU B O 1
ATOM 8701 N N . PHE B 1 473 ? 19.5 -4.672 17.094 1 97.38 473 PHE B N 1
ATOM 8702 C CA . PHE B 1 473 ? 20.922 -4.398 16.844 1 97.38 473 PHE B CA 1
ATOM 8703 C C . PHE B 1 473 ? 21.484 -3.445 17.891 1 97.38 473 PHE B C 1
ATOM 8705 O O . PHE B 1 473 ? 20.719 -2.828 18.641 1 97.38 473 PHE B O 1
ATOM 8712 N N . THR B 1 474 ? 22.75 -3.432 18.078 1 97.62 474 THR B N 1
ATOM 8713 C CA . THR B 1 474 ? 23.438 -2.543 19.016 1 97.62 474 THR B CA 1
ATOM 8714 C C . THR B 1 474 ? 24.484 -1.705 18.297 1 97.62 474 THR B C 1
ATOM 8716 O O . THR B 1 474 ? 25.266 -2.229 17.484 1 97.62 474 THR B O 1
ATOM 8719 N N . TRP B 1 475 ? 24.453 -0.439 18.531 1 96.94 475 TRP B N 1
ATOM 8720 C CA . TRP B 1 475 ? 25.453 0.444 17.953 1 96.94 475 TRP B CA 1
ATOM 8721 C C . TRP B 1 475 ? 25.719 1.638 18.859 1 96.94 475 TRP B C 1
ATOM 8723 O O . TRP B 1 475 ? 24.797 2.15 19.516 1 96.94 475 TRP B O 1
ATOM 8733 N N . ALA B 1 476 ? 27 2.062 18.938 1 94.25 476 ALA B N 1
ATOM 8734 C CA . ALA B 1 476 ? 27.422 3.215 19.719 1 94.25 476 ALA B CA 1
ATOM 8735 C C . ALA B 1 476 ? 26.922 3.115 21.156 1 94.25 476 ALA B C 1
ATOM 8737 O O . ALA B 1 476 ? 26.422 4.09 21.719 1 94.25 476 ALA B O 1
ATOM 8738 N N . GLY B 1 477 ? 26.859 1.95 21.656 1 93.31 477 GLY B N 1
ATOM 8739 C CA . GLY B 1 477 ? 26.578 1.724 23.062 1 93.31 477 GLY B CA 1
ATOM 8740 C C . GLY B 1 477 ? 25.094 1.676 23.359 1 93.31 477 GLY B C 1
ATOM 8741 O O . GLY B 1 477 ? 24.688 1.585 24.516 1 93.31 477 GLY B O 1
ATOM 8742 N N . THR B 1 478 ? 24.25 1.694 22.359 1 96.69 478 THR B N 1
ATOM 8743 C CA . THR B 1 478 ? 22.797 1.682 22.547 1 96.69 478 THR B CA 1
ATOM 8744 C C . THR B 1 478 ? 22.172 0.468 21.875 1 96.69 478 THR B C 1
ATOM 8746 O O . THR B 1 478 ? 22.516 0.146 20.734 1 96.69 478 THR B O 1
ATOM 8749 N N . ARG B 1 479 ? 21.391 -0.205 22.656 1 97 479 ARG B N 1
ATOM 8750 C CA . ARG B 1 479 ? 20.625 -1.318 22.109 1 97 479 ARG B CA 1
ATOM 8751 C C . ARG B 1 479 ? 19.312 -0.829 21.5 1 97 479 ARG B C 1
ATOM 8753 O O . ARG B 1 479 ? 18.578 -0.069 22.141 1 97 479 ARG B O 1
ATOM 8760 N N . PHE B 1 480 ? 18.969 -1.267 20.297 1 98 480 PHE B N 1
ATOM 8761 C CA . PHE B 1 480 ? 17.734 -0.893 19.594 1 98 480 PHE B CA 1
ATOM 8762 C C . PHE B 1 480 ? 16.875 -2.119 19.312 1 98 480 PHE B C 1
ATOM 8764 O O . PHE B 1 480 ? 17.141 -2.865 18.375 1 98 480 PHE B O 1
ATOM 8771 N N . PRO B 1 481 ? 15.859 -2.381 20.125 1 97.44 481 PRO B N 1
ATOM 8772 C CA . PRO B 1 481 ? 14.93 -3.48 19.859 1 97.44 481 PRO B CA 1
ATOM 8773 C C . PRO B 1 481 ? 13.969 -3.17 18.719 1 97.44 481 PRO B C 1
ATOM 8775 O O . PRO B 1 481 ? 13.422 -2.064 18.656 1 97.44 481 PRO B O 1
ATOM 8778 N N . LEU B 1 482 ? 13.758 -4.113 17.812 1 96.31 482 LEU B N 1
ATOM 8779 C CA . LEU B 1 482 ? 12.906 -3.898 16.656 1 96.31 482 LEU B CA 1
ATOM 8780 C C . LEU B 1 482 ? 11.648 -4.758 16.734 1 96.31 482 LEU B C 1
ATOM 8782 O O . LEU B 1 482 ? 11.641 -5.793 17.391 1 96.31 482 LEU B O 1
ATOM 8786 N N . ARG B 1 483 ? 10.578 -4.227 16.172 1 91.06 483 ARG B N 1
ATOM 8787 C CA . ARG B 1 483 ? 9.305 -4.926 16 1 91.06 483 ARG B CA 1
ATOM 8788 C C . ARG B 1 483 ? 8.836 -4.879 14.555 1 91.06 483 ARG B C 1
ATOM 8790 O O . ARG B 1 483 ? 8.547 -3.805 14.023 1 91.06 483 ARG B O 1
ATOM 8797 N N . TRP B 1 484 ? 8.734 -6.023 13.953 1 89 484 TRP B N 1
ATOM 8798 C CA . TRP B 1 484 ? 8.406 -6.062 12.531 1 89 484 TRP B CA 1
ATOM 8799 C C . TRP B 1 484 ? 6.918 -6.324 12.32 1 89 484 TRP B C 1
ATOM 8801 O O . TRP B 1 484 ? 6.324 -7.156 13.008 1 89 484 TRP B O 1
ATOM 8811 N N . ASP B 1 485 ? 6.305 -5.43 11.43 1 79.38 485 ASP B N 1
ATOM 8812 C CA . ASP B 1 485 ? 4.965 -5.746 10.938 1 79.38 485 ASP B CA 1
ATOM 8813 C C . ASP B 1 485 ? 4.98 -7.004 10.07 1 79.38 485 ASP B C 1
ATOM 8815 O O . ASP B 1 485 ? 6.051 -7.52 9.734 1 79.38 485 ASP B O 1
ATOM 8819 N N . THR B 1 486 ? 3.688 -7.395 9.789 1 77.94 486 THR B N 1
ATOM 8820 C CA . THR B 1 486 ? 3.547 -8.547 8.906 1 77.94 486 THR B CA 1
ATOM 8821 C C . THR B 1 486 ? 4.078 -8.227 7.508 1 77.94 486 THR B C 1
ATOM 8823 O O . THR B 1 486 ? 3.799 -7.156 6.965 1 77.94 486 THR B O 1
ATOM 8826 N N . GLY B 1 487 ? 5.105 -8.914 7.047 1 82.75 487 GLY B N 1
ATOM 8827 C CA . GLY B 1 487 ? 5.652 -8.711 5.715 1 82.75 487 GLY B CA 1
ATOM 8828 C C . GLY B 1 487 ? 7.113 -9.102 5.602 1 82.75 487 GLY B C 1
ATOM 8829 O O . GLY B 1 487 ? 7.695 -9.617 6.555 1 82.75 487 GLY B O 1
ATOM 8830 N N . PRO B 1 488 ? 7.688 -8.805 4.414 1 88.75 488 PRO B N 1
ATOM 8831 C CA . PRO B 1 488 ? 9.07 -9.211 4.164 1 88.75 488 PRO B CA 1
ATOM 8832 C C . PRO B 1 488 ? 10.086 -8.297 4.84 1 88.75 488 PRO B C 1
ATOM 8834 O O . PRO B 1 488 ? 9.922 -7.074 4.844 1 88.75 488 PRO B O 1
ATOM 8837 N N . ILE B 1 489 ? 11.039 -8.891 5.504 1 92.12 489 ILE B N 1
ATOM 8838 C CA . ILE B 1 489 ? 12.203 -8.211 6.059 1 92.12 489 ILE B CA 1
ATOM 8839 C C . ILE B 1 489 ? 13.383 -8.352 5.102 1 92.12 489 ILE B C 1
ATOM 8841 O O . ILE B 1 489 ? 13.828 -9.469 4.809 1 92.12 489 ILE B O 1
ATOM 8845 N N . PRO B 1 490 ? 13.891 -7.254 4.594 1 93.62 490 PRO B N 1
ATOM 8846 C CA . PRO B 1 490 ? 15.031 -7.383 3.686 1 93.62 490 PRO B CA 1
ATOM 8847 C C . PRO B 1 490 ? 16.266 -7.984 4.363 1 93.62 490 PRO B C 1
ATOM 8849 O O . PRO B 1 490 ? 16.578 -7.641 5.508 1 93.62 490 PRO B O 1
ATOM 8852 N N . VAL B 1 491 ? 16.906 -8.977 3.725 1 95.19 491 VAL B N 1
ATOM 8853 C CA . VAL B 1 491 ? 18.219 -9.484 4.086 1 95.19 491 VAL B CA 1
ATOM 8854 C C . VAL B 1 491 ? 19.266 -8.977 3.092 1 95.19 491 VAL B C 1
ATOM 8856 O O . VAL B 1 491 ? 19.156 -9.227 1.889 1 95.19 491 VAL B O 1
ATOM 8859 N N . ILE B 1 492 ? 20.312 -8.219 3.65 1 96.44 492 ILE B N 1
ATOM 8860 C CA . ILE B 1 492 ? 21.188 -7.5 2.74 1 96.44 492 ILE B CA 1
ATOM 8861 C C . ILE B 1 492 ? 22.625 -7.98 2.922 1 96.44 492 ILE B C 1
ATOM 8863 O O . ILE B 1 492 ? 22.969 -8.57 3.949 1 96.44 492 ILE B O 1
ATOM 8867 N N . ASP B 1 493 ? 23.469 -7.785 1.863 1 96.19 493 ASP B N 1
ATOM 8868 C CA . ASP B 1 493 ? 24.922 -7.918 1.883 1 96.19 493 ASP B CA 1
ATOM 8869 C C . ASP B 1 493 ? 25.609 -6.582 1.59 1 96.19 493 ASP B C 1
ATOM 8871 O O . ASP B 1 493 ? 25.031 -5.727 0.909 1 96.19 493 ASP B O 1
ATOM 8875 N N . THR B 1 494 ? 26.781 -6.402 2.154 1 96.88 494 THR B N 1
ATOM 8876 C CA . THR B 1 494 ? 27.562 -5.219 1.801 1 96.88 494 THR B CA 1
ATOM 8877 C C . THR B 1 494 ? 28.188 -5.379 0.422 1 96.88 494 THR B C 1
ATOM 8879 O O . THR B 1 494 ? 28.578 -6.484 0.035 1 96.88 494 THR B O 1
ATOM 8882 N N . ALA B 1 495 ? 28.203 -4.426 -0.335 1 95.75 495 ALA B N 1
ATOM 8883 C CA . ALA B 1 495 ? 28.844 -4.293 -1.637 1 95.75 495 ALA B CA 1
ATOM 8884 C C . ALA B 1 495 ? 29.625 -2.986 -1.729 1 95.75 495 ALA B C 1
ATOM 8886 O O . ALA B 1 495 ? 29.391 -2.178 -2.631 1 95.75 495 ALA B O 1
ATOM 8887 N N . GLY B 1 496 ? 30.547 -2.76 -0.828 1 95.94 496 GLY B N 1
ATOM 8888 C CA . GLY B 1 496 ? 31.344 -1.548 -0.74 1 95.94 496 GLY B CA 1
ATOM 8889 C C . GLY B 1 496 ? 31.172 -0.81 0.573 1 95.94 496 GLY B C 1
ATOM 8890 O O . GLY B 1 496 ? 32.031 -0.037 0.979 1 95.94 496 GLY B O 1
ATOM 8891 N N . ALA B 1 497 ? 30.062 -1.063 1.261 1 98.06 497 ALA B N 1
ATOM 8892 C CA . ALA B 1 497 ? 29.828 -0.426 2.553 1 98.06 497 ALA B CA 1
ATOM 8893 C C . ALA B 1 497 ? 30.5 -1.199 3.682 1 98.06 497 ALA B C 1
ATOM 8895 O O . ALA B 1 497 ? 30.906 -2.348 3.498 1 98.06 497 ALA B O 1
ATOM 8896 N N . GLU B 1 498 ? 30.688 -0.555 4.781 1 98.19 498 GLU B N 1
ATOM 8897 C CA . GLU B 1 498 ? 31.172 -1.147 6.023 1 98.19 498 GLU B CA 1
ATOM 8898 C C . GLU B 1 498 ? 30.016 -1.48 6.965 1 98.19 498 GLU B C 1
ATOM 8900 O O . GLU B 1 498 ? 29.109 -0.668 7.152 1 98.19 498 GLU B O 1
ATOM 8905 N N . THR B 1 499 ? 30.031 -2.705 7.504 1 98.44 499 THR B N 1
ATOM 8906 C CA . THR B 1 499 ? 29.031 -3.064 8.5 1 98.44 499 THR B CA 1
ATOM 8907 C C . THR B 1 499 ? 29.375 -2.451 9.859 1 98.44 499 THR B C 1
ATOM 8909 O O . THR B 1 499 ? 30.438 -2.707 10.406 1 98.44 499 THR B O 1
ATOM 8912 N N . LEU B 1 500 ? 28.516 -1.611 10.398 1 98.5 500 LEU B N 1
ATOM 8913 C CA . LEU B 1 500 ? 28.719 -0.98 11.695 1 98.5 500 LEU B CA 1
ATOM 8914 C C . LEU B 1 500 ? 28.047 -1.786 12.805 1 98.5 500 LEU B C 1
ATOM 8916 O O . LEU B 1 500 ? 28.516 -1.786 13.945 1 98.5 500 LEU B O 1
ATOM 8920 N N . ALA B 1 501 ? 26.906 -2.451 12.523 1 98.44 501 ALA B N 1
ATOM 8921 C CA . ALA B 1 501 ? 26.156 -3.332 13.414 1 98.44 501 ALA B CA 1
ATOM 8922 C C . ALA B 1 501 ? 25.484 -4.449 12.625 1 98.44 501 ALA B C 1
ATOM 8924 O O . ALA B 1 501 ? 25.094 -4.262 11.469 1 98.44 501 ALA B O 1
ATOM 8925 N N . ALA B 1 502 ? 25.312 -5.574 13.211 1 98.19 502 ALA B N 1
ATOM 8926 C CA . ALA B 1 502 ? 24.719 -6.742 12.57 1 98.19 502 ALA B CA 1
ATOM 8927 C C . ALA B 1 502 ? 23.531 -7.262 13.383 1 98.19 502 ALA B C 1
ATOM 8929 O O . ALA B 1 502 ? 23.438 -7.016 14.586 1 98.19 502 ALA B O 1
ATOM 8930 N N . PHE B 1 503 ? 22.609 -7.906 12.703 1 97.62 503 PHE B N 1
ATOM 8931 C CA . PHE B 1 503 ? 21.578 -8.688 13.359 1 97.62 503 PHE B CA 1
ATOM 8932 C C . PHE B 1 503 ? 22.141 -9.977 13.93 1 97.62 503 PHE B C 1
ATOM 8934 O O . PHE B 1 503 ? 23.312 -10.281 13.75 1 97.62 503 PHE B O 1
ATOM 8941 N N . ALA B 1 504 ? 21.219 -10.797 14.586 1 95.75 504 ALA B N 1
ATOM 8942 C CA . ALA B 1 504 ? 21.641 -12.039 15.227 1 95.75 504 ALA B CA 1
ATOM 8943 C C . ALA B 1 504 ? 22.109 -13.055 14.195 1 95.75 504 ALA B C 1
ATOM 8945 O O . ALA B 1 504 ? 23 -13.867 14.469 1 95.75 504 ALA B O 1
ATOM 8946 N N . ASP B 1 505 ? 21.609 -13.031 12.984 1 93.88 505 ASP B N 1
ATOM 8947 C CA . ASP B 1 505 ? 21.984 -14.008 11.961 1 93.88 505 ASP B CA 1
ATOM 8948 C C . ASP B 1 505 ? 23.25 -13.586 11.227 1 93.88 505 ASP B C 1
ATOM 8950 O O . ASP B 1 505 ? 23.688 -14.25 10.281 1 93.88 505 ASP B O 1
ATOM 8954 N N . GLY B 1 506 ? 23.766 -12.438 11.586 1 95.69 506 GLY B N 1
ATOM 8955 C CA . GLY B 1 506 ? 25.031 -11.992 11.023 1 95.69 506 GLY B CA 1
ATOM 8956 C C . GLY B 1 506 ? 24.859 -11.008 9.883 1 95.69 506 GLY B C 1
ATOM 8957 O O . GLY B 1 506 ? 25.828 -10.352 9.477 1 95.69 506 GLY B O 1
ATOM 8958 N N . SER B 1 507 ? 23.703 -10.883 9.32 1 96.19 507 SER B N 1
ATOM 8959 C CA . SER B 1 507 ? 23.469 -9.93 8.242 1 96.19 507 SER B CA 1
ATOM 8960 C C . SER B 1 507 ? 23.547 -8.492 8.742 1 96.19 507 SER B C 1
ATOM 8962 O O . SER B 1 507 ? 23.266 -8.227 9.914 1 96.19 507 SER B O 1
ATOM 8964 N N . PRO B 1 508 ? 23.953 -7.531 7.938 1 97.81 508 PRO B N 1
ATOM 8965 C CA . PRO B 1 508 ? 24.125 -6.145 8.375 1 97.81 508 PRO B CA 1
ATOM 8966 C C . PRO B 1 508 ? 22.812 -5.492 8.789 1 97.81 508 PRO B C 1
ATOM 8968 O O . PRO B 1 508 ? 21.797 -5.664 8.117 1 97.81 508 PRO B O 1
ATOM 8971 N N . ALA B 1 509 ? 22.781 -4.797 9.891 1 98.38 509 ALA B N 1
ATOM 8972 C CA . ALA B 1 509 ? 21.656 -3.971 10.336 1 98.38 509 ALA B CA 1
ATOM 8973 C C . ALA B 1 509 ? 21.906 -2.498 10.016 1 98.38 509 ALA B C 1
ATOM 8975 O O . ALA B 1 509 ? 21 -1.798 9.555 1 98.38 509 ALA B O 1
ATOM 8976 N N . LEU B 1 510 ? 23.094 -2.008 10.281 1 98.69 510 LEU B N 1
ATOM 8977 C CA . LEU B 1 510 ? 23.562 -0.651 10 1 98.69 510 LEU B CA 1
ATOM 8978 C C . LEU B 1 510 ? 24.875 -0.667 9.242 1 98.69 510 LEU B C 1
ATOM 8980 O O . LEU B 1 510 ? 25.812 -1.383 9.617 1 98.69 510 LEU B O 1
ATOM 8984 N N . THR B 1 511 ? 24.906 0.058 8.094 1 98.56 511 THR B N 1
ATOM 8985 C CA . THR B 1 511 ? 26.125 0.121 7.297 1 98.56 511 THR B CA 1
ATOM 8986 C C . THR B 1 511 ? 26.516 1.569 7.02 1 98.56 511 THR B C 1
ATOM 8988 O O . THR B 1 511 ? 25.703 2.48 7.184 1 98.56 511 THR B O 1
ATOM 8991 N N . ARG B 1 512 ? 27.766 1.807 6.73 1 98.69 512 ARG B N 1
ATOM 8992 C CA . ARG B 1 512 ? 28.266 3.098 6.273 1 98.69 512 ARG B CA 1
ATOM 8993 C C . ARG B 1 512 ? 28.984 2.963 4.934 1 98.69 512 ARG B C 1
ATOM 8995 O O . ARG B 1 512 ? 29.844 2.096 4.77 1 98.69 512 ARG B O 1
ATOM 9002 N N . HIS B 1 513 ? 28.609 3.695 3.965 1 98.44 513 HIS B N 1
ATOM 9003 C CA . HIS B 1 513 ? 29.219 3.754 2.641 1 98.44 513 HIS B CA 1
ATOM 9004 C C . HIS B 1 513 ? 29.812 5.129 2.369 1 98.44 513 HIS B C 1
ATOM 9006 O O . HIS B 1 513 ? 29.156 6.148 2.58 1 98.44 513 HIS B O 1
ATOM 9012 N N . ARG B 1 514 ? 31.078 5.18 1.995 1 98.06 514 ARG B N 1
ATOM 9013 C CA . ARG B 1 514 ? 31.719 6.438 1.616 1 98.06 514 ARG B CA 1
ATOM 9014 C C . ARG B 1 514 ? 31.516 6.723 0.13 1 98.06 514 ARG B C 1
ATOM 9016 O O . ARG B 1 514 ? 31.766 5.852 -0.709 1 98.06 514 ARG B O 1
ATOM 9023 N N . LEU B 1 515 ? 31.062 7.828 -0.236 1 96.56 515 LEU B N 1
ATOM 9024 C CA . LEU B 1 515 ? 30.797 8.273 -1.6 1 96.56 515 LEU B CA 1
ATOM 9025 C C . LEU B 1 515 ? 31.266 9.711 -1.803 1 96.56 515 LEU B C 1
ATOM 9027 O O . LEU B 1 515 ? 30.719 10.641 -1.208 1 96.56 515 LEU B O 1
ATOM 9031 N N . GLY B 1 516 ? 32.281 9.961 -2.646 1 96.69 516 GLY B N 1
ATOM 9032 C CA . GLY B 1 516 ? 32.906 11.281 -2.734 1 96.69 516 GLY B CA 1
ATOM 9033 C C . GLY B 1 516 ? 33.469 11.766 -1.415 1 96.69 516 GLY B C 1
ATOM 9034 O O . GLY B 1 516 ? 34.25 11.07 -0.782 1 96.69 516 GLY B O 1
ATOM 9035 N N . GLU B 1 517 ? 33 12.961 -1.028 1 96.81 517 GLU B N 1
ATOM 9036 C CA . GLU B 1 517 ? 33.531 13.562 0.199 1 96.81 517 GLU B CA 1
ATOM 9037 C C . GLU B 1 517 ? 32.594 13.297 1.376 1 96.81 517 GLU B C 1
ATOM 9039 O O . GLU B 1 517 ? 32.844 13.75 2.492 1 96.81 517 GLU B O 1
ATOM 9044 N N . GLY B 1 518 ? 31.484 12.609 1.099 1 98.12 518 GLY B N 1
ATOM 9045 C CA . GLY B 1 518 ? 30.5 12.391 2.15 1 98.12 518 GLY B CA 1
ATOM 9046 C C . GLY B 1 518 ? 30.328 10.922 2.514 1 98.12 518 GLY B C 1
ATOM 9047 O O . GLY B 1 518 ? 31.219 10.117 2.26 1 98.12 518 GLY B O 1
ATOM 9048 N N . SER B 1 519 ? 29.297 10.633 3.295 1 98.38 519 SER B N 1
ATOM 9049 C CA . SER B 1 519 ? 29.031 9.266 3.721 1 98.38 519 SER B CA 1
ATOM 9050 C C . SER B 1 519 ? 27.531 9.031 3.9 1 98.38 519 SER B C 1
ATOM 9052 O O . SER B 1 519 ? 26.781 9.969 4.164 1 98.38 519 SER B O 1
ATOM 9054 N N . VAL B 1 520 ? 27.156 7.766 3.75 1 98.38 520 VAL B N 1
ATOM 9055 C CA . VAL B 1 520 ? 25.781 7.34 3.928 1 98.38 520 VAL B CA 1
ATOM 9056 C C . VAL B 1 520 ? 25.703 6.27 5.012 1 98.38 520 VAL B C 1
ATOM 9058 O O . VAL B 1 520 ? 26.422 5.27 4.957 1 98.38 520 VAL B O 1
ATOM 9061 N N . TYR B 1 521 ? 24.922 6.555 6.008 1 98.69 521 TYR B N 1
ATOM 9062 C CA . TYR B 1 521 ? 24.516 5.535 6.973 1 98.69 521 TYR B CA 1
ATOM 9063 C C . TYR B 1 521 ? 23.188 4.895 6.574 1 98.69 521 TYR B C 1
ATOM 9065 O O . TYR B 1 521 ? 22.172 5.582 6.465 1 98.69 521 TYR B O 1
ATOM 9073 N N . TYR B 1 522 ? 23.188 3.592 6.285 1 98.44 522 TYR B N 1
ATOM 9074 C CA . TYR B 1 522 ? 22.016 2.84 5.871 1 98.44 522 TYR B CA 1
ATOM 9075 C C . TYR B 1 522 ? 21.547 1.905 6.98 1 98.44 522 TYR B C 1
ATOM 9077 O O . TYR B 1 522 ? 22.25 0.957 7.34 1 98.44 522 TYR B O 1
ATOM 9085 N N . LEU B 1 523 ? 20.391 2.18 7.539 1 98.56 523 LEU B N 1
ATOM 9086 C CA . LEU B 1 523 ? 19.766 1.305 8.531 1 98.56 523 LEU B CA 1
ATOM 9087 C C . LEU B 1 523 ? 18.734 0.393 7.871 1 98.56 523 LEU B C 1
ATOM 9089 O O . LEU B 1 523 ? 17.734 0.869 7.328 1 98.56 523 LEU B O 1
ATOM 9093 N N . ASN B 1 524 ? 18.922 -0.919 7.957 1 97.44 524 ASN B N 1
ATOM 9094 C CA . ASN B 1 524 ? 18.031 -1.905 7.363 1 97.44 524 ASN B CA 1
ATOM 9095 C C . ASN B 1 524 ? 16.828 -2.197 8.273 1 97.44 524 ASN B C 1
ATOM 9097 O O . ASN B 1 524 ? 16.562 -3.355 8.602 1 97.44 524 ASN B O 1
ATOM 9101 N N . ALA B 1 525 ? 16.109 -1.204 8.68 1 96.69 525 ALA B N 1
ATOM 9102 C CA . ALA B 1 525 ? 14.906 -1.278 9.492 1 96.69 525 ALA B CA 1
ATOM 9103 C C . ALA B 1 525 ? 14.141 0.043 9.469 1 96.69 525 ALA B C 1
ATOM 9105 O O . ALA B 1 525 ? 14.742 1.115 9.391 1 96.69 525 ALA B O 1
ATOM 9106 N N . PRO B 1 526 ? 12.867 0.005 9.469 1 95.81 526 PRO B N 1
ATOM 9107 C CA . PRO B 1 526 ? 12.062 1.229 9.547 1 95.81 526 PRO B CA 1
ATOM 9108 C C . PRO B 1 526 ? 11.945 1.77 10.969 1 95.81 526 PRO B C 1
ATOM 9110 O O . PRO B 1 526 ? 10.844 1.841 11.516 1 95.81 526 PRO B O 1
ATOM 9113 N N . LEU B 1 527 ? 12.984 2.188 11.531 1 96.88 527 LEU B N 1
ATOM 9114 C CA . LEU B 1 527 ? 13.094 2.523 12.945 1 96.88 527 LEU B CA 1
ATOM 9115 C C . LEU B 1 527 ? 12.016 3.52 13.359 1 96.88 527 LEU B C 1
ATOM 9117 O O . LEU B 1 527 ? 11.258 3.268 14.297 1 96.88 527 LEU B O 1
ATOM 9121 N N . GLU B 1 528 ? 11.883 4.66 12.68 1 97.5 528 GLU B N 1
ATOM 9122 C CA . GLU B 1 528 ? 10.961 5.73 13.055 1 97.5 528 GLU B CA 1
ATOM 9123 C C . GLU B 1 528 ? 9.508 5.27 12.961 1 97.5 528 GLU B C 1
ATOM 9125 O O . GLU B 1 528 ? 8.719 5.516 13.875 1 97.5 528 GLU B O 1
ATOM 9130 N N . ALA B 1 529 ? 9.188 4.578 11.891 1 94.94 529 ALA B N 1
ATOM 9131 C CA . ALA B 1 529 ? 7.816 4.125 11.68 1 94.94 529 ALA B CA 1
ATOM 9132 C C . ALA B 1 529 ? 7.375 3.178 12.797 1 94.94 529 ALA B C 1
ATOM 9134 O O . ALA B 1 529 ? 6.215 3.201 13.211 1 94.94 529 ALA B O 1
ATOM 9135 N N . GLN B 1 530 ? 8.227 2.34 13.32 1 94 530 GLN B N 1
ATOM 9136 C CA . GLN B 1 530 ? 7.844 1.328 14.297 1 94 530 GLN B CA 1
ATOM 9137 C C . GLN B 1 530 ? 7.633 1.949 15.68 1 94 530 GLN B C 1
ATOM 9139 O O . GLN B 1 530 ? 7.105 1.299 16.578 1 94 530 GLN B O 1
ATOM 9144 N N . LEU B 1 531 ? 8.008 3.186 15.844 1 95.81 531 LEU B N 1
ATOM 9145 C CA . LEU B 1 531 ? 7.816 3.863 17.125 1 95.81 531 LEU B CA 1
ATOM 9146 C C . LEU B 1 531 ? 6.359 4.273 17.297 1 95.81 531 LEU B C 1
ATOM 9148 O O . LEU B 1 531 ? 5.953 4.676 18.391 1 95.81 531 LEU B O 1
ATOM 9152 N N . ASN B 1 532 ? 5.539 4.195 16.281 1 95.06 532 ASN B N 1
ATOM 9153 C CA . ASN B 1 532 ? 4.117 4.508 16.375 1 95.06 532 ASN B CA 1
ATOM 9154 C C . ASN B 1 532 ? 3.346 3.398 17.094 1 95.06 532 ASN B C 1
ATOM 9156 O O . ASN B 1 532 ? 2.486 2.75 16.484 1 95.06 532 ASN B O 1
ATOM 9160 N N . ALA B 1 533 ? 3.594 3.133 18.219 1 92.44 533 ALA B N 1
ATOM 9161 C CA . ALA B 1 533 ? 2.959 2.199 19.156 1 92.44 533 ALA B CA 1
ATOM 9162 C C . ALA B 1 533 ? 2.91 2.775 20.562 1 92.44 533 ALA B C 1
ATOM 9164 O O . ALA B 1 533 ? 3.748 3.604 20.938 1 92.44 533 ALA B O 1
ATOM 9165 N N . PRO B 1 534 ? 1.926 2.381 21.406 1 90 534 PRO B N 1
ATOM 9166 C CA . PRO B 1 534 ? 1.785 2.949 22.75 1 90 534 PRO B CA 1
ATOM 9167 C C . PRO B 1 534 ? 3.043 2.775 23.594 1 90 534 PRO B C 1
ATOM 9169 O O . PRO B 1 534 ? 3.527 1.654 23.766 1 90 534 PRO B O 1
ATOM 9172 N N . TYR B 1 535 ? 3.648 3.895 24.047 1 91.69 535 TYR B N 1
ATOM 9173 C CA . TYR B 1 535 ? 4.738 3.992 25.016 1 91.69 535 TYR B CA 1
ATOM 9174 C C . TYR B 1 535 ? 6.035 3.449 24.422 1 91.69 535 TYR B C 1
ATOM 9176 O O . TYR B 1 535 ? 7.016 3.246 25.141 1 91.69 535 TYR B O 1
ATOM 9184 N N . ARG B 1 536 ? 6.113 3.197 23.141 1 94.88 536 ARG B N 1
ATOM 9185 C CA . ARG B 1 536 ? 7.285 2.639 22.469 1 94.88 536 ARG B CA 1
ATOM 9186 C C . ARG B 1 536 ? 8.445 3.631 22.484 1 94.88 536 ARG B C 1
ATOM 9188 O O . ARG B 1 536 ? 9.609 3.234 22.594 1 94.88 536 ARG B O 1
ATOM 9195 N N . LEU B 1 537 ? 8.195 4.902 22.375 1 94.75 537 LEU B N 1
ATOM 9196 C CA . LEU B 1 537 ? 9.203 5.957 22.344 1 94.75 537 LEU B CA 1
ATOM 9197 C C . LEU B 1 537 ? 10.023 5.973 23.625 1 94.75 537 LEU B C 1
ATOM 9199 O O . LEU B 1 537 ? 11.18 6.391 23.625 1 94.75 537 LEU B O 1
ATOM 9203 N N . ASP B 1 538 ? 9.469 5.402 24.703 1 92 538 ASP B N 1
ATOM 9204 C CA . ASP B 1 538 ? 10.102 5.473 26.031 1 92 538 ASP B CA 1
ATOM 9205 C C . ASP B 1 538 ? 10.914 4.215 26.312 1 92 538 ASP B C 1
ATOM 9207 O O . ASP B 1 538 ? 11.602 4.133 27.344 1 92 538 ASP B O 1
ATOM 9211 N N . GLU B 1 539 ? 10.906 3.219 25.438 1 93.88 539 GLU B N 1
ATOM 9212 C CA . GLU B 1 539 ? 11.492 1.911 25.719 1 93.88 539 GLU B CA 1
ATOM 9213 C C . GLU B 1 539 ? 13.016 1.966 25.672 1 93.88 539 GLU B C 1
ATOM 9215 O O . GLU B 1 539 ? 13.695 1.178 26.328 1 93.88 539 GLU B O 1
ATOM 9220 N N . THR B 1 540 ? 13.508 2.826 24.828 1 94.69 540 THR B N 1
ATOM 9221 C CA . THR B 1 540 ? 14.945 2.979 24.609 1 94.69 540 THR B CA 1
ATOM 9222 C C . THR B 1 540 ? 15.281 4.406 24.188 1 94.69 540 THR B C 1
ATOM 9224 O O . THR B 1 540 ? 14.383 5.184 23.844 1 94.69 540 THR B O 1
ATOM 9227 N N . ASP B 1 541 ? 16.531 4.766 24.422 1 95.81 541 ASP B N 1
ATOM 9228 C CA . ASP B 1 541 ? 16.984 6.078 23.969 1 95.81 541 ASP B CA 1
ATOM 9229 C C . ASP B 1 541 ? 17.219 6.094 22.453 1 95.81 541 ASP B C 1
ATOM 9231 O O . ASP B 1 541 ? 18.344 6.281 22 1 95.81 541 ASP B O 1
ATOM 9235 N N . TRP B 1 542 ? 16.141 6.02 21.734 1 97.69 542 TRP B N 1
ATOM 9236 C CA . TRP B 1 542 ? 16.188 5.891 20.281 1 97.69 542 TRP B CA 1
ATOM 9237 C C . TRP B 1 542 ? 16.953 7.043 19.656 1 97.69 542 TRP B C 1
ATOM 9239 O O . TRP B 1 542 ? 17.625 6.863 18.641 1 97.69 542 TRP B O 1
ATOM 9249 N N . HIS B 1 543 ? 16.875 8.289 20.312 1 97.69 543 HIS B N 1
ATOM 9250 C CA . HIS B 1 543 ? 17.453 9.516 19.766 1 97.69 543 HIS B CA 1
ATOM 9251 C C . HIS B 1 543 ? 18.969 9.43 19.719 1 97.69 543 HIS B C 1
ATOM 9253 O O . HIS B 1 543 ? 19.625 10.219 19.016 1 97.69 543 HIS B O 1
ATOM 9259 N N . ARG B 1 544 ? 19.547 8.461 20.391 1 97.25 544 ARG B N 1
ATOM 9260 C CA . ARG B 1 544 ? 21 8.312 20.422 1 97.25 544 ARG B CA 1
ATOM 9261 C C . ARG B 1 544 ? 21.547 7.914 19.062 1 97.25 544 ARG B C 1
ATOM 9263 O O . ARG B 1 544 ? 22.688 8.234 18.734 1 97.25 544 ARG B O 1
ATOM 9270 N N . LEU B 1 545 ? 20.75 7.227 18.234 1 98 545 LEU B N 1
ATOM 9271 C CA . LEU B 1 545 ? 21.156 6.945 16.859 1 98 545 LEU B CA 1
ATOM 9272 C C . LEU B 1 545 ? 21.406 8.242 16.094 1 98 545 LEU B C 1
ATOM 9274 O O . LEU B 1 545 ? 22.453 8.391 15.438 1 98 545 LEU B O 1
ATOM 9278 N N . TYR B 1 546 ? 20.453 9.203 16.203 1 98.38 546 TYR B N 1
ATOM 9279 C CA . TYR B 1 546 ? 20.547 10.492 15.508 1 98.38 546 TYR B CA 1
ATOM 9280 C C . TYR B 1 546 ? 21.719 11.297 16.031 1 98.38 546 TYR B C 1
ATOM 9282 O O . TYR B 1 546 ? 22.469 11.898 15.258 1 98.38 546 TYR B O 1
ATOM 9290 N N . GLU B 1 547 ? 21.953 11.242 17.359 1 96.88 547 GLU B N 1
ATOM 9291 C CA . GLU B 1 547 ? 23.047 11.969 17.984 1 96.88 547 GLU B CA 1
ATOM 9292 C C . GLU B 1 547 ? 24.391 11.445 17.484 1 96.88 547 GLU B C 1
ATOM 9294 O O . GLU B 1 547 ? 25.281 12.227 17.156 1 96.88 547 GLU B O 1
ATOM 9299 N N . ALA B 1 548 ? 24.484 10.133 17.453 1 97.06 548 ALA B N 1
ATOM 9300 C CA . ALA B 1 548 ? 25.75 9.516 17.047 1 97.06 548 ALA B CA 1
ATOM 9301 C C . ALA B 1 548 ? 26.078 9.852 15.602 1 97.06 548 ALA B C 1
ATOM 9303 O O . ALA B 1 548 ? 27.234 10.164 15.281 1 97.06 548 ALA B O 1
ATOM 9304 N N . VAL B 1 549 ? 25.109 9.805 14.711 1 98.12 549 VAL B N 1
ATOM 9305 C CA . VAL B 1 549 ? 25.359 10.109 13.305 1 98.12 549 VAL B CA 1
ATOM 9306 C C . VAL B 1 549 ? 25.641 11.602 13.148 1 98.12 549 VAL B C 1
ATOM 9308 O O . VAL B 1 549 ? 26.484 11.992 12.344 1 98.12 549 VAL B O 1
ATOM 9311 N N . ALA B 1 550 ? 24.906 12.461 13.891 1 97.56 550 ALA B N 1
ATOM 9312 C CA . ALA B 1 550 ? 25.141 13.906 13.844 1 97.56 550 ALA B CA 1
ATOM 9313 C C . ALA B 1 550 ? 26.578 14.25 14.242 1 97.56 550 ALA B C 1
ATOM 9315 O O . ALA B 1 550 ? 27.203 15.117 13.633 1 97.56 550 ALA B O 1
ATOM 9316 N N . GLU B 1 551 ? 27.062 13.57 15.234 1 94.5 551 GLU B N 1
ATOM 9317 C CA . GLU B 1 551 ? 28.453 13.781 15.656 1 94.5 551 GLU B CA 1
ATOM 9318 C C . GLU B 1 551 ? 29.422 13.484 14.523 1 94.5 551 GLU B C 1
ATOM 9320 O O . GLU B 1 551 ? 30.391 14.227 14.32 1 94.5 551 GLU B O 1
ATOM 9325 N N . GLN B 1 552 ? 29.109 12.469 13.812 1 93.94 552 GLN B N 1
ATOM 9326 C CA . GLN B 1 552 ? 29.953 12.102 12.672 1 93.94 552 GLN B CA 1
ATOM 9327 C C . GLN B 1 552 ? 29.859 13.148 11.562 1 93.94 552 GLN B C 1
ATOM 9329 O O . GLN B 1 552 ? 30.812 13.352 10.812 1 93.94 552 GLN B O 1
ATOM 9334 N N . ALA B 1 553 ? 28.75 13.797 11.516 1 96 553 ALA B N 1
ATOM 9335 C CA . ALA B 1 553 ? 28.516 14.828 10.5 1 96 553 ALA B CA 1
ATOM 9336 C C . ALA B 1 553 ? 29.062 16.172 10.953 1 96 553 ALA B C 1
ATOM 9338 O O . ALA B 1 553 ? 28.969 17.172 10.227 1 96 553 ALA B O 1
ATOM 9339 N N . GLY B 1 554 ? 29.562 16.266 12.219 1 93.56 554 GLY B N 1
ATOM 9340 C CA . GLY B 1 554 ? 30.078 17.516 12.766 1 93.56 554 GLY B CA 1
ATOM 9341 C C . GLY B 1 554 ? 28.984 18.453 13.242 1 93.56 554 GLY B C 1
ATOM 9342 O O . GLY B 1 554 ? 29.203 19.656 13.359 1 93.56 554 GLY B O 1
ATOM 9343 N N . VAL B 1 555 ? 27.812 17.938 13.367 1 94.88 555 VAL B N 1
ATOM 9344 C CA . VAL B 1 555 ? 26.688 18.75 13.836 1 94.88 555 VAL B CA 1
ATOM 9345 C C . VAL B 1 555 ? 26.609 18.672 15.359 1 94.88 555 VAL B C 1
ATOM 9347 O O . VAL B 1 555 ? 26.562 17.578 15.93 1 94.88 555 VAL B O 1
ATOM 9350 N N . ARG B 1 556 ? 26.594 19.828 15.961 1 89.25 556 ARG B N 1
ATOM 9351 C CA . ARG B 1 556 ? 26.422 19.891 17.406 1 89.25 556 ARG B CA 1
ATOM 9352 C C . ARG B 1 556 ? 25.266 20.812 17.781 1 89.25 556 ARG B C 1
ATOM 9354 O O . ARG B 1 556 ? 25.078 21.875 17.172 1 89.25 556 ARG B O 1
ATOM 9361 N N . ALA B 1 557 ? 24.531 20.406 18.75 1 91.44 557 ALA B N 1
ATOM 9362 C CA . ALA B 1 557 ? 23.422 21.203 19.266 1 91.44 557 ALA B CA 1
ATOM 9363 C C . ALA B 1 557 ? 23.938 22.422 20.031 1 91.44 557 ALA B C 1
ATOM 9365 O O . ALA B 1 557 ? 24.812 22.297 20.875 1 91.44 557 ALA B O 1
ATOM 9366 N N . PRO B 1 558 ? 23.438 23.578 19.75 1 92.19 558 PRO B N 1
ATOM 9367 C CA . PRO B 1 558 ? 23.891 24.766 20.453 1 92.19 558 PRO B CA 1
ATOM 9368 C C . PRO B 1 558 ? 23.438 24.812 21.922 1 92.19 558 PRO B C 1
ATOM 9370 O O . PRO B 1 558 ? 24.078 25.453 22.75 1 92.19 558 PRO B O 1
ATOM 9373 N N . LEU B 1 559 ? 22.359 24.25 22.172 1 94.81 559 LEU B N 1
ATOM 9374 C CA . LEU B 1 559 ? 21.766 24.172 23.5 1 94.81 559 LEU B CA 1
ATOM 9375 C C . LEU B 1 559 ? 21.172 22.797 23.766 1 94.81 559 LEU B C 1
ATOM 9377 O O . LEU B 1 559 ? 20.328 22.328 23 1 94.81 559 LEU B O 1
ATOM 9381 N N . THR B 1 560 ? 21.656 22.141 24.844 1 95.94 560 THR B N 1
ATOM 9382 C CA . THR B 1 560 ? 21.172 20.797 25.156 1 95.94 560 THR B CA 1
ATOM 9383 C C . THR B 1 560 ? 20.672 20.734 26.594 1 95.94 560 THR B C 1
ATOM 9385 O O . THR B 1 560 ? 21.047 21.562 27.438 1 95.94 560 THR B O 1
ATOM 9388 N N . ALA B 1 561 ? 19.781 19.812 26.812 1 96.94 561 ALA B N 1
ATOM 9389 C CA . ALA B 1 561 ? 19.344 19.406 28.141 1 96.94 561 ALA B CA 1
ATOM 9390 C C . ALA B 1 561 ? 19.688 17.938 28.406 1 96.94 561 ALA B C 1
ATOM 9392 O O . ALA B 1 561 ? 19.703 17.125 27.484 1 96.94 561 ALA B O 1
ATOM 9393 N N . GLU B 1 562 ? 19.938 17.641 29.672 1 94.75 562 GLU B N 1
ATOM 9394 C CA . GLU B 1 562 ? 20.266 16.266 30.016 1 94.75 562 GLU B CA 1
ATOM 9395 C C . GLU B 1 562 ? 19.062 15.336 29.797 1 94.75 562 GLU B C 1
ATOM 9397 O O . GLU B 1 562 ? 19.219 14.195 29.359 1 94.75 562 GLU B O 1
ATOM 9402 N N . ASP B 1 563 ? 17.906 15.82 30.109 1 95 563 ASP B N 1
ATOM 9403 C CA . ASP B 1 563 ? 16.688 15.031 29.984 1 95 563 ASP B CA 1
ATOM 9404 C C . ASP B 1 563 ? 16.078 15.172 28.594 1 95 563 ASP B C 1
ATOM 9406 O O . ASP B 1 563 ? 15.75 16.281 28.156 1 95 563 ASP B O 1
ATOM 9410 N N . PRO B 1 564 ? 15.836 14.031 27.875 1 95.12 564 PRO B N 1
ATOM 9411 C CA . PRO B 1 564 ? 15.344 14.094 26.5 1 95.12 564 PRO B CA 1
ATOM 9412 C C . PRO B 1 564 ? 13.883 14.539 26.406 1 95.12 564 PRO B C 1
ATOM 9414 O O . PRO B 1 564 ? 13.375 14.789 25.312 1 95.12 564 PRO B O 1
ATOM 9417 N N . SER B 1 565 ? 13.156 14.664 27.484 1 94.88 565 SER B N 1
ATOM 9418 C CA . SER B 1 565 ? 11.781 15.156 27.453 1 94.88 565 SER B CA 1
ATOM 9419 C C . SER B 1 565 ? 11.742 16.672 27.297 1 94.88 565 SER B C 1
ATOM 9421 O O . SER B 1 565 ? 10.688 17.25 27.031 1 94.88 565 SER B O 1
ATOM 9423 N N . VAL B 1 566 ? 12.898 17.266 27.484 1 97.69 566 VAL B N 1
ATOM 9424 C CA . VAL B 1 566 ? 13.008 18.703 27.375 1 97.69 566 VAL B CA 1
ATOM 9425 C C . VAL B 1 566 ? 13.391 19.094 25.953 1 97.69 566 VAL B C 1
ATOM 9427 O O . VAL B 1 566 ? 14.367 18.578 25.406 1 97.69 566 VAL B O 1
ATOM 9430 N N . GLU B 1 567 ? 12.594 19.953 25.359 1 97.88 567 GLU B N 1
ATOM 9431 C CA . GLU B 1 567 ? 12.898 20.547 24.062 1 97.88 567 GLU B CA 1
ATOM 9432 C C . GLU B 1 567 ? 13.75 21.812 24.219 1 97.88 567 GLU B C 1
ATOM 9434 O O . GLU B 1 567 ? 13.523 22.609 25.141 1 97.88 567 GLU B O 1
ATOM 9439 N N . THR B 1 568 ? 14.758 21.906 23.406 1 97.62 568 THR B N 1
ATOM 9440 C CA . THR B 1 568 ? 15.492 23.156 23.281 1 97.62 568 THR B CA 1
ATOM 9441 C C . THR B 1 568 ? 15.492 23.656 21.828 1 97.62 568 THR B C 1
ATOM 9443 O O . THR B 1 568 ? 15.891 22.922 20.922 1 97.62 568 THR B O 1
ATOM 9446 N N . THR B 1 569 ? 14.961 24.812 21.578 1 97.44 569 THR B N 1
ATOM 9447 C CA . THR B 1 569 ? 15 25.453 20.266 1 97.44 569 THR B CA 1
ATOM 9448 C C . THR B 1 569 ? 15.617 26.844 20.359 1 97.44 569 THR B C 1
ATOM 9450 O O . THR B 1 569 ? 15.18 27.672 21.156 1 97.44 569 THR B O 1
ATOM 9453 N N . VAL B 1 570 ? 16.656 27.094 19.578 1 96.81 570 VAL B N 1
ATOM 9454 C CA . VAL B 1 570 ? 17.312 28.406 19.578 1 96.81 570 VAL B CA 1
ATOM 9455 C C . VAL B 1 570 ? 16.781 29.25 18.422 1 96.81 570 VAL B C 1
ATOM 9457 O O . VAL B 1 570 ? 16.812 28.828 17.266 1 96.81 570 VAL B O 1
ATOM 9460 N N . LEU B 1 571 ? 16.312 30.438 18.734 1 97.25 571 LEU B N 1
ATOM 9461 C CA . LEU B 1 571 ? 15.828 31.422 17.781 1 97.25 571 LEU B CA 1
ATOM 9462 C C . LEU B 1 571 ? 16.797 32.594 17.656 1 97.25 571 LEU B C 1
ATOM 9464 O O . LEU B 1 571 ? 17.688 32.75 18.5 1 97.25 571 LEU B O 1
ATOM 9468 N N . GLY B 1 572 ? 16.656 33.344 16.547 1 95.75 572 GLY B N 1
ATOM 9469 C CA . GLY B 1 572 ? 17.547 34.469 16.328 1 95.75 572 GLY B CA 1
ATOM 9470 C C . GLY B 1 572 ? 16.812 35.75 15.953 1 95.75 572 GLY B C 1
ATOM 9471 O O . GLY B 1 572 ? 15.742 35.688 15.336 1 95.75 572 GLY B O 1
ATOM 9472 N N . ARG B 1 573 ? 17.312 36.844 16.359 1 94.06 573 ARG B N 1
ATOM 9473 C CA . ARG B 1 573 ? 16.984 38.219 15.969 1 94.06 573 ARG B CA 1
ATOM 9474 C C . ARG B 1 573 ? 18.25 39.062 15.844 1 94.06 573 ARG B C 1
ATOM 9476 O O . ARG B 1 573 ? 18.812 39.5 16.859 1 94.06 573 ARG B O 1
ATOM 9483 N N . GLY B 1 574 ? 18.656 39.281 14.617 1 91.31 574 GLY B N 1
ATOM 9484 C CA . GLY B 1 574 ? 19.969 39.875 14.477 1 91.31 574 GLY B CA 1
ATOM 9485 C C . GLY B 1 574 ? 21.062 39.094 15.18 1 91.31 574 GLY B C 1
ATOM 9486 O O . GLY B 1 574 ? 21.219 37.875 14.938 1 91.31 574 GLY B O 1
ATOM 9487 N N . ASP B 1 575 ? 21.734 39.688 16.125 1 92.69 575 ASP B N 1
ATOM 9488 C CA . ASP B 1 575 ? 22.812 39.031 16.875 1 92.69 575 ASP B CA 1
ATOM 9489 C C . ASP B 1 575 ? 22.297 38.438 18.172 1 92.69 575 ASP B C 1
ATOM 9491 O O . ASP B 1 575 ? 23.047 37.781 18.906 1 92.69 575 ASP B O 1
ATOM 9495 N N . GLU B 1 576 ? 21.062 38.625 18.375 1 95.31 576 GLU B N 1
ATOM 9496 C CA . GLU B 1 576 ? 20.484 38.094 19.594 1 95.31 576 GLU B CA 1
ATOM 9497 C C . GLU B 1 576 ? 19.984 36.656 19.375 1 95.31 576 GLU B C 1
ATOM 9499 O O . GLU B 1 576 ? 19.531 36.312 18.281 1 95.31 576 GLU B O 1
ATOM 9504 N N . ARG B 1 577 ? 20.219 35.844 20.438 1 95.44 577 ARG B N 1
ATOM 9505 C CA . ARG B 1 577 ? 19.703 34.469 20.469 1 95.44 577 ARG B CA 1
ATOM 9506 C C . ARG B 1 577 ? 18.781 34.25 21.656 1 95.44 577 ARG B C 1
ATOM 9508 O O . ARG B 1 577 ? 18.953 34.875 22.703 1 95.44 577 ARG B O 1
ATOM 9515 N N . CYS B 1 578 ? 17.812 33.438 21.469 1 97 578 CYS B N 1
ATOM 9516 C CA . CYS B 1 578 ? 16.922 33.031 22.547 1 97 578 CYS B CA 1
ATOM 9517 C C . CYS B 1 578 ? 16.719 31.5 22.516 1 97 578 CYS B C 1
ATOM 9519 O O . CYS B 1 578 ? 16.328 30.953 21.5 1 97 578 CYS B O 1
ATOM 9521 N N . GLY B 1 579 ? 17.062 30.859 23.625 1 96.81 579 GLY B N 1
ATOM 9522 C CA . GLY B 1 579 ? 16.703 29.453 23.797 1 96.81 579 GLY B CA 1
ATOM 9523 C C . GLY B 1 579 ? 15.32 29.266 24.391 1 96.81 579 GLY B C 1
ATOM 9524 O O . GLY B 1 579 ? 15.039 29.75 25.484 1 96.81 579 GLY B O 1
ATOM 9525 N N . VAL B 1 580 ? 14.398 28.672 23.641 1 98.25 580 VAL B N 1
ATOM 9526 C CA . VAL B 1 580 ? 13.102 28.25 24.156 1 98.25 580 VAL B CA 1
ATOM 9527 C C . VAL B 1 580 ? 13.203 26.844 24.719 1 98.25 580 VAL B C 1
ATOM 9529 O O . VAL B 1 580 ? 13.438 25.875 23.969 1 98.25 580 VAL B O 1
ATOM 9532 N N . VAL B 1 581 ? 13.062 26.656 26.016 1 98.25 581 VAL B N 1
ATOM 9533 C CA . VAL B 1 581 ? 13.219 25.406 26.734 1 98.25 581 VAL B CA 1
ATOM 9534 C C . VAL B 1 581 ? 11.867 24.953 27.281 1 98.25 581 VAL B C 1
ATOM 9536 O O . VAL B 1 581 ? 11.227 25.672 28.047 1 98.25 581 VAL B O 1
ATOM 9539 N N . ILE B 1 582 ? 11.383 23.75 26.891 1 98.62 582 ILE B N 1
ATOM 9540 C CA . ILE B 1 582 ? 10.047 23.297 27.234 1 98.62 582 ILE B CA 1
ATOM 9541 C C . ILE B 1 582 ? 10.109 21.875 27.781 1 98.62 582 ILE B C 1
ATOM 9543 O O . ILE B 1 582 ? 10.695 20.984 27.141 1 98.62 582 ILE B O 1
ATOM 9547 N N . ASN B 1 583 ? 9.578 21.641 28.984 1 98.44 583 ASN B N 1
ATOM 9548 C CA . ASN B 1 583 ? 9.336 20.281 29.453 1 98.44 583 ASN B CA 1
ATOM 9549 C C . ASN B 1 583 ? 8.062 19.688 28.844 1 98.44 583 ASN B C 1
ATOM 9551 O O . ASN B 1 583 ? 6.957 20.125 29.172 1 98.44 583 ASN B O 1
ATOM 9555 N N . HIS B 1 584 ? 8.156 18.703 28.016 1 97.75 584 HIS B N 1
ATOM 9556 C CA . HIS B 1 584 ? 6.988 18.109 27.375 1 97.75 584 HIS B CA 1
ATOM 9557 C C . HIS B 1 584 ? 6.449 16.938 28.188 1 97.75 584 HIS B C 1
ATOM 9559 O O . HIS B 1 584 ? 5.367 16.422 27.906 1 97.75 584 HIS B O 1
ATOM 9565 N N . ALA B 1 585 ? 7.117 16.547 29.25 1 95.12 585 ALA B N 1
ATOM 9566 C CA . ALA B 1 585 ? 6.711 15.406 30.062 1 95.12 585 ALA B CA 1
ATOM 9567 C C . ALA B 1 585 ? 5.516 15.75 30.938 1 95.12 585 ALA B C 1
ATOM 9569 O O . ALA B 1 585 ? 5.281 16.922 31.25 1 95.12 585 ALA B O 1
ATOM 9570 N N . PRO B 1 586 ? 4.746 14.742 31.297 1 94.44 586 PRO B N 1
ATOM 9571 C CA . PRO B 1 586 ? 3.639 14.977 32.25 1 94.44 586 PRO B CA 1
ATOM 9572 C C . PRO B 1 586 ? 4.109 15.125 33.688 1 94.44 586 PRO B C 1
ATOM 9574 O O . PRO B 1 586 ? 3.307 15.438 34.562 1 94.44 586 PRO B O 1
ATOM 9577 N N . GLU B 1 587 ? 5.438 14.984 33.938 1 95.31 587 GLU B N 1
ATOM 9578 C CA . GLU B 1 587 ? 6.031 15.078 35.281 1 95.31 587 GLU B CA 1
ATOM 9579 C C . GLU B 1 587 ? 7.113 16.156 35.312 1 95.31 587 GLU B C 1
ATOM 9581 O O . GLU B 1 587 ? 7.684 16.516 34.281 1 95.31 587 GLU B O 1
ATOM 9586 N N . PRO B 1 588 ? 7.363 16.641 36.531 1 97.25 588 PRO B N 1
ATOM 9587 C CA . PRO B 1 588 ? 8.5 17.562 36.656 1 97.25 588 PRO B CA 1
ATOM 9588 C C . PRO B 1 588 ? 9.828 16.906 36.281 1 97.25 588 PRO B C 1
ATOM 9590 O O . PRO B 1 588 ? 9.992 15.703 36.438 1 97.25 588 PRO B O 1
ATOM 9593 N N . VAL B 1 589 ? 10.695 17.734 35.812 1 97.12 589 VAL B N 1
ATOM 9594 C CA . VAL B 1 589 ? 12.008 17.25 35.406 1 97.12 589 VAL B CA 1
ATOM 9595 C C . VAL B 1 589 ? 13.094 18.141 36 1 97.12 589 VAL B C 1
ATOM 9597 O O . VAL B 1 589 ? 12.977 19.375 36 1 97.12 589 VAL B O 1
ATOM 9600 N N . ASP B 1 590 ? 14.094 17.484 36.594 1 97.06 590 ASP B N 1
ATOM 9601 C CA . ASP B 1 590 ? 15.359 18.141 36.906 1 97.06 590 ASP B CA 1
ATOM 9602 C C . ASP B 1 590 ? 16.422 17.844 35.875 1 97.06 590 ASP B C 1
ATOM 9604 O O . ASP B 1 590 ? 16.719 16.688 35.562 1 97.06 590 ASP B O 1
ATOM 9608 N N . THR B 1 591 ? 16.891 18.938 35.281 1 96.94 591 THR B N 1
ATOM 9609 C CA . THR B 1 591 ? 17.844 18.75 34.219 1 96.94 591 THR B CA 1
ATOM 9610 C C . THR B 1 591 ? 18.953 19.797 34.281 1 96.94 591 THR B C 1
ATOM 9612 O O . THR B 1 591 ? 18.969 20.625 35.188 1 96.94 591 THR B O 1
ATOM 9615 N N . VAL B 1 592 ? 19.984 19.578 33.469 1 96.12 592 VAL B N 1
ATOM 9616 C CA . VAL B 1 592 ? 21.062 20.547 33.281 1 96.12 592 VAL B CA 1
ATOM 9617 C C . VAL B 1 592 ? 21.109 21.047 31.859 1 96.12 592 VAL B C 1
ATOM 9619 O O . VAL B 1 592 ? 21.219 20.25 30.922 1 96.12 592 VAL B O 1
ATOM 9622 N N . LEU B 1 593 ? 20.922 22.344 31.719 1 95.81 593 LEU B N 1
ATOM 9623 C CA . LEU B 1 593 ? 21.062 22.969 30.406 1 95.81 593 LEU B CA 1
ATOM 9624 C C . LEU B 1 593 ? 22.516 23.281 30.109 1 95.81 593 LEU B C 1
ATOM 9626 O O . LEU B 1 593 ? 23.25 23.766 30.984 1 95.81 593 LEU B O 1
ATOM 9630 N N . ARG B 1 594 ? 22.922 22.906 28.938 1 94.38 594 ARG B N 1
ATOM 9631 C CA . ARG B 1 594 ? 24.297 23.188 28.5 1 94.38 594 ARG B CA 1
ATOM 9632 C C . ARG B 1 594 ? 24.312 23.953 27.188 1 94.38 594 ARG B C 1
ATOM 9634 O O . ARG B 1 594 ? 23.688 23.547 26.203 1 94.38 594 ARG B O 1
ATOM 9641 N N . ARG B 1 595 ? 24.922 25.094 27.125 1 93.31 595 ARG B N 1
ATOM 9642 C CA . ARG B 1 595 ? 25.156 25.859 25.906 1 93.31 595 ARG B CA 1
ATOM 9643 C C . ARG B 1 595 ? 26.531 25.578 25.328 1 93.31 595 ARG B C 1
ATOM 9645 O O . ARG B 1 595 ? 27.516 25.5 26.062 1 93.31 595 ARG B O 1
ATOM 9652 N N . HIS B 1 596 ? 26.516 25.453 24.094 1 87.06 596 HIS B N 1
ATOM 9653 C CA . HIS B 1 596 ? 27.766 25.094 23.438 1 87.06 596 HIS B CA 1
ATOM 9654 C C . HIS B 1 596 ? 28.219 26.172 22.469 1 87.06 596 HIS B C 1
ATOM 9656 O O . HIS B 1 596 ? 27.375 26.875 21.891 1 87.06 596 HIS B O 1
ATOM 9662 N N . THR B 1 597 ? 29.547 26.328 22.375 1 78.12 597 THR B N 1
ATOM 9663 C CA . THR B 1 597 ? 30.125 27.172 21.344 1 78.12 597 THR B CA 1
ATOM 9664 C C . THR B 1 597 ? 30.172 26.453 20 1 78.12 597 THR B C 1
ATOM 9666 O O . THR B 1 597 ? 29.859 25.266 19.922 1 78.12 597 THR B O 1
ATOM 9669 N N . ALA B 1 598 ? 30.453 27.219 19.016 1 69.5 598 ALA B N 1
ATOM 9670 C CA . ALA B 1 598 ? 30.5 26.672 17.656 1 69.5 598 ALA B CA 1
ATOM 9671 C C . ALA B 1 598 ? 31.484 25.5 17.578 1 69.5 598 ALA B C 1
ATOM 9673 O O . ALA B 1 598 ? 31.281 24.562 16.797 1 69.5 598 ALA B O 1
ATOM 9674 N N . ASP B 1 599 ? 32.469 25.562 18.422 1 67.56 599 ASP B N 1
ATOM 9675 C CA . ASP B 1 599 ? 33.5 24.531 18.375 1 67.56 599 ASP B CA 1
ATOM 9676 C C . ASP B 1 599 ? 33.156 23.359 19.281 1 67.56 599 ASP B C 1
ATOM 9678 O O . ASP B 1 599 ? 33.906 22.406 19.406 1 67.56 599 ASP B O 1
ATOM 9682 N N . GLY B 1 600 ? 32 23.406 19.922 1 68.81 600 GLY B N 1
ATOM 9683 C CA . GLY B 1 600 ? 31.516 22.281 20.688 1 68.81 600 GLY B CA 1
ATOM 9684 C C . GLY B 1 600 ? 31.859 22.375 22.172 1 68.81 600 GLY B C 1
ATOM 9685 O O . GLY B 1 600 ? 31.5 21.484 22.953 1 68.81 600 GLY B O 1
ATOM 9686 N N . THR B 1 601 ? 32.531 23.391 22.531 1 72.94 601 THR B N 1
ATOM 9687 C CA . THR B 1 601 ? 32.906 23.547 23.938 1 72.94 601 THR B CA 1
ATOM 9688 C C . THR B 1 601 ? 31.719 24.078 24.766 1 72.94 601 THR B C 1
ATOM 9690 O O . THR B 1 601 ? 30.969 24.922 24.297 1 72.94 601 THR B O 1
ATOM 9693 N N . THR B 1 602 ? 31.578 23.438 25.922 1 78.62 602 THR B N 1
ATOM 9694 C CA . THR B 1 602 ? 30.516 23.891 26.797 1 78.62 602 THR B CA 1
ATOM 9695 C C . THR B 1 602 ? 30.828 25.281 27.359 1 78.62 602 THR B C 1
ATOM 9697 O O . THR B 1 602 ? 31.859 25.469 28.016 1 78.62 602 THR B O 1
ATOM 9700 N N . GLU B 1 603 ? 29.984 26.156 27.078 1 78.12 603 GLU B N 1
ATOM 9701 C CA . GLU B 1 603 ? 30.156 27.547 27.531 1 78.12 603 GLU B CA 1
ATOM 9702 C C . GLU B 1 603 ? 29.531 27.766 28.891 1 78.12 603 GLU B C 1
ATOM 9704 O O . GLU B 1 603 ? 30.062 28.5 29.719 1 78.12 603 GLU B O 1
ATOM 9709 N N . SER B 1 604 ? 28.359 27.156 29.078 1 85.12 604 SER B N 1
ATOM 9710 C CA . SER B 1 604 ? 27.656 27.344 30.344 1 85.12 604 SER B CA 1
ATOM 9711 C C . SER B 1 604 ? 26.797 26.141 30.688 1 85.12 604 SER B C 1
ATOM 9713 O O . SER B 1 604 ? 26.375 25.391 29.797 1 85.12 604 SER B O 1
ATOM 9715 N N . GLU B 1 605 ? 26.734 25.906 31.984 1 90.25 605 GLU B N 1
ATOM 9716 C CA . GLU B 1 605 ? 25.859 24.891 32.562 1 90.25 605 GLU B CA 1
ATOM 9717 C C . GLU B 1 605 ? 24.922 25.484 33.594 1 90.25 605 GLU B C 1
ATOM 9719 O O . GLU B 1 605 ? 25.359 26.281 34.438 1 90.25 605 GLU B O 1
ATOM 9724 N N . LYS B 1 606 ? 23.688 25.141 33.438 1 92.69 606 LYS B N 1
ATOM 9725 C CA . LYS B 1 606 ? 22.688 25.688 34.375 1 92.69 606 LYS B CA 1
ATOM 9726 C C . LYS B 1 606 ? 21.719 24.594 34.812 1 92.69 606 LYS B C 1
ATOM 9728 O O . LYS B 1 606 ? 20.953 24.062 34 1 92.69 606 LYS B O 1
ATOM 9733 N N . PRO B 1 607 ? 21.75 24.25 36.125 1 95.25 607 PRO B N 1
ATOM 9734 C CA . PRO B 1 607 ? 20.672 23.375 36.594 1 95.25 607 PRO B CA 1
ATOM 9735 C C . PRO B 1 607 ? 19.297 24.031 36.5 1 95.25 607 PRO B C 1
ATOM 9737 O O . PRO B 1 607 ? 19.156 25.219 36.75 1 95.25 607 PRO B O 1
ATOM 9740 N N . LEU B 1 608 ? 18.344 23.25 36.062 1 95.62 608 LEU B N 1
ATOM 9741 C CA . LEU B 1 608 ? 17 23.797 35.844 1 95.62 608 LEU B CA 1
ATOM 9742 C C . LEU B 1 608 ? 15.938 22.812 36.312 1 95.62 608 LEU B C 1
ATOM 9744 O O . LEU B 1 608 ? 16 21.625 36 1 95.62 608 LEU B O 1
ATOM 9748 N N . HIS B 1 609 ? 15.062 23.281 37.156 1 97.25 609 HIS B N 1
ATOM 9749 C CA . HIS B 1 609 ? 13.852 22.547 37.469 1 97.25 609 HIS B CA 1
ATOM 9750 C C . HIS B 1 609 ? 12.664 23.016 36.656 1 97.25 609 HIS B C 1
ATOM 9752 O O . HIS B 1 609 ? 12.352 24.203 36.625 1 97.25 609 HIS B O 1
ATOM 9758 N N . LEU B 1 610 ? 12.023 22.094 35.969 1 97.81 610 LEU B N 1
ATOM 9759 C CA . LEU B 1 610 ? 10.875 22.422 35.125 1 97.81 610 LEU B CA 1
ATOM 9760 C C . LEU B 1 610 ? 9.641 21.641 35.562 1 97.81 610 LEU B C 1
ATOM 9762 O O . LEU B 1 610 ? 9.672 20.406 35.625 1 97.81 610 LEU B O 1
ATOM 9766 N N . GLU B 1 611 ? 8.57 22.344 35.938 1 97.5 611 GLU B N 1
ATOM 9767 C CA . GLU B 1 611 ? 7.281 21.688 36.156 1 97.5 611 GLU B CA 1
ATOM 9768 C C . GLU B 1 611 ? 6.75 21.094 34.844 1 97.5 611 GLU B C 1
ATOM 9770 O O . GLU B 1 611 ? 7.266 21.391 33.75 1 97.5 611 GLU B O 1
ATOM 9775 N N . PRO B 1 612 ? 5.711 20.172 34.938 1 97.06 612 PRO B N 1
ATOM 9776 C CA . PRO B 1 612 ? 5.141 19.641 33.719 1 97.06 612 PRO B CA 1
ATOM 9777 C C . PRO B 1 612 ? 4.699 20.734 32.719 1 97.06 612 PRO B C 1
ATOM 9779 O O . PRO B 1 612 ? 3.957 21.641 33.125 1 97.06 612 PRO B O 1
ATOM 9782 N N . LYS B 1 613 ? 5.211 20.672 31.516 1 98.25 613 LYS B N 1
ATOM 9783 C CA . LYS B 1 613 ? 4.844 21.562 30.406 1 98.25 613 LYS B CA 1
ATOM 9784 C C . LYS B 1 613 ? 5.34 22.984 30.656 1 98.25 613 LYS B C 1
ATOM 9786 O O . LYS B 1 613 ? 4.875 23.922 30.016 1 98.25 613 LYS B O 1
ATOM 9791 N N . ASP B 1 614 ? 6.316 23.094 31.5 1 98.12 614 ASP B N 1
ATOM 9792 C CA . ASP B 1 614 ? 6.898 24.406 31.797 1 98.12 614 ASP B CA 1
ATOM 9793 C C . ASP B 1 614 ? 7.707 24.922 30.609 1 98.12 614 ASP B C 1
ATOM 9795 O O . ASP B 1 614 ? 8.211 24.141 29.797 1 98.12 614 ASP B O 1
ATOM 9799 N N . VAL B 1 615 ? 7.758 26.297 30.5 1 98.56 615 VAL B N 1
ATOM 9800 C CA . VAL B 1 615 ? 8.516 26.984 29.453 1 98.56 615 VAL B CA 1
ATOM 9801 C C . VAL B 1 615 ? 9.5 27.969 30.094 1 98.56 615 VAL B C 1
ATOM 9803 O O . VAL B 1 615 ? 9.117 28.781 30.938 1 98.56 615 VAL B O 1
ATOM 9806 N N . ARG B 1 616 ? 10.719 27.828 29.703 1 97.88 616 ARG B N 1
ATOM 9807 C CA . ARG B 1 616 ? 11.758 28.766 30.125 1 97.88 616 ARG B CA 1
ATOM 9808 C C . ARG B 1 616 ? 12.453 29.391 28.906 1 97.88 616 ARG B C 1
ATOM 9810 O O . ARG B 1 616 ? 12.695 28.719 27.906 1 97.88 616 ARG B O 1
ATOM 9817 N N . LEU B 1 617 ? 12.688 30.719 28.984 1 97.44 617 LEU B N 1
ATOM 9818 C CA . LEU B 1 617 ? 13.414 31.438 27.953 1 97.44 617 LEU B CA 1
ATOM 9819 C C . LEU B 1 617 ? 14.812 31.828 28.453 1 97.44 617 LEU B C 1
ATOM 9821 O O . LEU B 1 617 ? 14.969 32.25 29.594 1 97.44 617 LEU B O 1
ATOM 9825 N N . LEU B 1 618 ? 15.789 31.562 27.625 1 95.06 618 LEU B N 1
ATOM 9826 C CA . LEU B 1 618 ? 17.172 31.969 27.875 1 95.06 618 LEU B CA 1
ATOM 9827 C C . LEU B 1 618 ? 17.688 32.875 26.781 1 95.06 618 LEU B C 1
ATOM 9829 O O . LEU B 1 618 ? 17.656 32.5 25.594 1 95.06 618 LEU B O 1
ATOM 9833 N N . PHE B 1 619 ? 18.188 34.125 27.141 1 95.12 619 PHE B N 1
ATOM 9834 C CA . PHE B 1 619 ? 18.656 35.062 26.141 1 95.12 619 PHE B CA 1
ATOM 9835 C C . PHE B 1 619 ? 20.172 35.219 26.219 1 95.12 619 PHE B C 1
ATOM 9837 O O . PHE B 1 619 ? 20.75 35.219 27.312 1 95.12 619 PHE B O 1
ATOM 9844 N N . TRP B 1 620 ? 20.812 35.281 25.094 1 92.12 620 TRP B N 1
ATOM 9845 C CA . TRP B 1 620 ? 22.25 35.562 25.016 1 92.12 620 TRP B CA 1
ATOM 9846 C C . TRP B 1 620 ? 22.594 36.156 23.656 1 92.12 620 TRP B C 1
ATOM 9848 O O . TRP B 1 620 ? 21.734 36.281 22.781 1 92.12 620 TRP B O 1
ATOM 9858 N N . HIS B 1 621 ? 23.781 36.781 23.5 1 88.75 621 HIS B N 1
ATOM 9859 C CA . HIS B 1 621 ? 24.25 37.344 22.25 1 88.75 621 HIS B CA 1
ATOM 9860 C C . HIS B 1 621 ? 25.094 36.344 21.469 1 88.75 621 HIS B C 1
ATOM 9862 O O . HIS B 1 621 ? 25.922 35.625 22.062 1 88.75 621 HIS B O 1
ATOM 9868 N N . GLY B 1 622 ? 24.641 36 20.297 1 73.62 622 GLY B N 1
ATOM 9869 C CA . GLY B 1 622 ? 25.312 35.031 19.438 1 73.62 622 GLY B CA 1
ATOM 9870 C C . GLY B 1 622 ? 26.75 35.406 19.125 1 73.62 622 GLY B C 1
ATOM 9871 O O . GLY B 1 622 ? 27.125 36.594 19.188 1 73.62 622 GLY B O 1
ATOM 9872 N N . ASP B 1 623 ? 27.641 34.562 19.109 1 58.5 623 ASP B N 1
ATOM 9873 C CA . ASP B 1 623 ? 28.984 34.812 18.609 1 58.5 623 ASP B CA 1
ATOM 9874 C C . ASP B 1 623 ? 28.953 35.25 17.156 1 58.5 623 ASP B C 1
ATOM 9876 O O . ASP B 1 623 ? 28.078 34.812 16.391 1 58.5 623 ASP B O 1
ATOM 9880 N N . GLU B 1 624 ? 29.312 36.438 16.703 1 46.59 624 GLU B N 1
ATOM 9881 C CA . GLU B 1 624 ? 29.469 36.812 15.305 1 46.59 624 GLU B CA 1
ATOM 9882 C C . GLU B 1 624 ? 29.891 35.625 14.461 1 46.59 624 GLU B C 1
ATOM 9884 O O . GLU B 1 624 ? 30.844 34.938 14.805 1 46.59 624 GLU B O 1
ATOM 9889 N N . PRO B 1 625 ? 29.031 35.219 13.625 1 45.25 625 PRO B N 1
ATOM 9890 C CA . PRO B 1 625 ? 29.547 34.125 12.781 1 45.25 625 PRO B CA 1
ATOM 9891 C C . PRO B 1 625 ? 30.906 34.469 12.164 1 45.25 625 PRO B C 1
ATOM 9893 O O . PRO B 1 625 ? 31.141 35.594 11.734 1 45.25 625 PRO B O 1
ATOM 9896 N N . GLN B 1 626 ? 32.031 34.031 12.602 1 36.72 626 GLN B N 1
ATOM 9897 C CA . GLN B 1 626 ? 33.25 34.25 11.836 1 36.72 626 GLN B CA 1
ATOM 9898 C C . GLN B 1 626 ? 33 34 10.344 1 36.72 626 GLN B C 1
ATOM 9900 O O . GLN B 1 626 ? 32.531 32.938 9.961 1 36.72 626 GLN B O 1
ATOM 9905 N N . ARG B 1 627 ? 32.812 35.094 9.516 1 36.91 627 ARG B N 1
ATOM 9906 C CA . ARG B 1 627 ? 32.844 34.938 8.07 1 36.91 627 ARG B CA 1
ATOM 9907 C C . ARG B 1 627 ? 33.969 34 7.633 1 36.91 627 ARG B C 1
ATOM 9909 O O . ARG B 1 627 ? 35.125 34.188 8.055 1 36.91 627 ARG B O 1
ATOM 9916 N N . PRO B 1 628 ? 33.688 32.875 7.082 1 35.31 628 PRO B N 1
ATOM 9917 C CA . PRO B 1 628 ? 34.844 32.219 6.465 1 35.31 628 PRO B CA 1
ATOM 9918 C C . PRO B 1 628 ? 35.656 33.125 5.551 1 35.31 628 PRO B C 1
ATOM 9920 O O . PRO B 1 628 ? 35.062 33.969 4.852 1 35.31 628 PRO B O 1
ATOM 9923 N N . GLU B 1 629 ? 36.875 33.562 5.945 1 32.09 629 GLU B N 1
ATOM 9924 C CA . GLU B 1 629 ? 37.844 34.188 5.027 1 32.09 629 GLU B CA 1
ATOM 9925 C C . GLU B 1 629 ? 37.75 33.531 3.643 1 32.09 629 GLU B C 1
ATOM 9927 O O . GLU B 1 629 ? 37.812 32.312 3.516 1 32.09 629 GLU B O 1
ATOM 9932 N N . GLY B 1 630 ? 37.094 34.219 2.822 1 27.78 630 GLY B N 1
ATOM 9933 C CA . GLY B 1 630 ? 37 33.875 1.41 1 27.78 630 GLY B CA 1
ATOM 9934 C C . GLY B 1 630 ? 38.344 33.469 0.808 1 27.78 630 GLY B C 1
ATOM 9935 O O . GLY B 1 630 ? 39.375 34.031 1.138 1 27.78 630 GLY B O 1
ATOM 9936 N N . ARG B 1 631 ? 38.562 32.219 0.397 1 30.66 631 ARG B N 1
ATOM 9937 C CA . ARG B 1 631 ? 39.625 31.875 -0.554 1 30.66 631 ARG B CA 1
ATOM 9938 C C . ARG B 1 631 ? 39.656 32.875 -1.708 1 30.66 631 ARG B C 1
ATOM 9940 O O . ARG B 1 631 ? 38.656 33.094 -2.391 1 30.66 631 ARG B O 1
ATOM 9947 N N . GLN B 1 632 ? 40.406 34.031 -1.571 1 24.55 632 GLN B N 1
ATOM 9948 C CA . GLN B 1 632 ? 40.812 34.656 -2.83 1 24.55 632 GLN B CA 1
ATOM 9949 C C . GLN B 1 632 ? 41.219 33.594 -3.852 1 24.55 632 GLN B C 1
ATOM 9951 O O . GLN B 1 632 ? 41.844 32.594 -3.5 1 24.55 632 GLN B O 1
ATOM 9956 N N . PRO B 1 633 ? 40.938 33.812 -5.141 1 26.2 633 PRO B N 1
ATOM 9957 C CA . PRO B 1 633 ? 41.938 33.062 -5.926 1 26.2 633 PRO B CA 1
ATOM 9958 C C . PRO B 1 633 ? 43.375 33.438 -5.594 1 26.2 633 PRO B C 1
ATOM 9960 O O . PRO B 1 633 ? 43.625 34.562 -5.164 1 26.2 633 PRO B O 1
#

Nearest PDB structures (foldseek):
  7bob-assembly1_A  TM=8.705E-01  e=9.813E-43  Opitutaceae bacterium TAV5
  7lr8-assembly1_A  TM=8.603E-01  e=7.272E-25  Streptantibioticus cattleyicolor NRRL 8057 = DSM 46488
  7lr6-assembly2_D  TM=8.687E-01  e=1.000E-22  Bifidobacterium longum subsp. longum ATCC 55813
  7lr1-assembly1_A  TM=8.659E-01  e=3.475E-22  Bifidobacterium longum subsp. longum ATCC 55813
  6mp2-assembly1_B  TM=8.499E-01  e=2.380E-21  Bifidobacterium longum DJO10A

Radius of gyration: 35.42 Å; Cα contacts (8 Å, |Δi|>4): 2838; chains: 2; bounding box: 72×117×81 Å

pLDDT: mean 91.87, std 12.6, range [23.95, 98.81]

Organism: Streptomyces venezuelae (NCBI:txid54571)

Sequence (1266 aa):
MAGDTVSGGRVTFADGALYRDGHPYVSVGVNYHPSPTGCEYWREWDGDRIDDDFRRMAAEGLNTVRFFVFWADFEPKEGVYDSTATDRLRELVRTARRHGLLCLPSLLTIWMNGQRFDLPWRDGRDLWRDPDLRERQRAFVHHIAAELRDEPNVLAYDLGDEVIHVDSRSSASLGPDEVRAWWGMLASSIRDADPDALVLQANEPSAVLGGHAFRPEHADSLDMVGLHGFPVWTPFHVESVAARKATAFVPYLVRRGSAHRPVYVDELGSYGCDGTTAARYLRAASHSAFAAGAVGTAVWCWQDFTTERKPYALRPNERRVGLLDADGGEKPVLAEYREFIRRVTGELAGFRPLPAPVGVFVPEAEEQEEAGYLTPSGSDAPAAFYAHLLLQQAHLPYEFTGRDPELERHALVICPSARTLSLPDRRRLARYVSAGGVLLYSTGSLLDAAGDEDLFGIRVRDFTRADDTHAEFTWAGTRFPLRWDTGPIPVIDTAGAETLAAFADGSPALTRHRLGEGSVYYLNAPLEAQLNAPYRLDETDWHRLYEAVAEQAGVRAPLTAEDPSVETTVLGRGDERCGVVINHAPEPVDTVLRRHTADGTTESEKPLHLEPKDVRLLFWHGDEPQRPEGRQPMAGDTVSGGRVTFADGALYRDGHPYVSVGVNYHPSPTGCEYWREWDGDRIDDDFRRMAAEGLNTVRFFVFWADFEPKEGVYDSTATDRLRELVRTARRHGLLCLPSLLTIWMNGQRFDLPWRDGRDLWRDPDLRERQRAFVHHIAAELRDEPNVLAYDLGDEVIHVDSRSSASLGPDEVRAWWGMLASSIRDADPDALVLQANEPSAVLGGHAFRPEHADSLDMVGLHGFPVWTPFHVESVAARKATAFVPYLVRRGSAHRPVYVDELGSYGCDGTTAARYLRAASHSAFAAGAVGTAVWCWQDFTTERKPYALRPNERRVGLLDADGGEKPVLAEYREFIRRVTGELAGFRPLPAPVGVFVPEAEEQEEAGYLTPSGSDAPAAFYAHLLLQQAHLPYEFTGRDPELERHALVICPSARTLSLPDRRRLARYVSAGGVLLYSTGSLLDAAGDEDLFGIRVRDFTRADDTHAEFTWAGTRFPLRWDTGPIPVIDTAGAETLAAFADGSPALTRHRLGEGSVYYLNAPLEAQLNAPYRLDETDWHRLYEAVAEQAGVRAPLTAEDPSVETTVLGRGDERCGVVINHAPEPVDTVLRRHTADGTTESEKPLHLEPKDVRLLFWHGDEPQRPEGRQP

Secondary structure (DSSP, 8-state):
-------PPPPEEETTEEEETTEEE-EEEEE---TTTGGGTTTS--HHHHHHHHHHHHHTT--EEEEEEEHHHH-SBTTB--HHHHHHHHHHHHHHHHTT-EEEEEEEE-EETTEE---TTTTT--TTT-HHHHHHHHHHHHHHHHHHTT-TTB--EEEEETGGGGSHHHHHH--HHHHHHHHHHHHHHHHHH-TT--EEEEE-THHHH-SSS--GGG-TT-SEEEE---TTS-SS----SSSHHHHHHHHHHHHHHHTTS-EEEEEE---SS-HHHHHHHHHHHHHHHHHHT-SEEEES-SB-----STTTTT-GGGGS--SB-TTSPBPHHHHHHHHHHHHHHTTTTT-EEPP-SEEE--------S---TTSPPS-SHHHHHHHHHHHHHHT--EEE--SS--GGG-SEEEEEEES---HHHHHHHHHHHHTT-EEEEEE--TTTT--BTTTTSEEEEEEE--TTTTSEEEETTEEEE----SSPEEEEEESSPEEEEE-TTS-EEEEEEEETTEEEEEESS-HHHHT-STTGGGSS-TTHHHHHHHHHTT---SEEESSTTEEEEEEEETTEEEEEEEE-SSS-EEEEEEEE-TTS-EEEEEEEEE-TT-EEEEEEE------------/-------PPPPEEETTEEEETTEEE-EEEEE---TTTGGGTTTS--HHHHHHHHHHHHHTT--EEEEEEEHHHH-SBTTB--HHHHHHHHHHHHHHHHTT-EEEEEEEE-EETTEE---TTTTT--TTT-HHHHHHHHHHHHHHHHHHTT-TTB--EEEEETGGGGSHHHHHH--HHHHHHHHHHHHHHHHHH-TT--EEEEE-THHHH-SSS--GGG-TT-SEEEE--BTTB-SS----TTSHHHHHHHHHHHHHHHTTS-EEEEEE---SS-HHHHHHHHHHHHHHHHHHT-SEEEES-SB------TTTTT-GGGGS--SB-TTSPBPHHHHHHHHHHHHHHTTTTT-EEPPPSEEE--------S---TTSPPS-SHHHHHHHHHHHHHHT--EEE--SS--GGG-SEEEEEEES---HHHHHHHHHHHHTT-EEEEEE--TTTT--BTTTTSEEEEEEE--SGGGSEEEETTEEEE--PPSSPEEEEEESSPEEEEE-TTS-EEEEEEEETTEEEEEESS-HHHHT-STTGGGSS-TTHHHHHHHHHTT---SEEESSTTEEEEEEEETTEEEEEEEE-SSS-EEEEEEEE-TTS-EEEEEEEEE-TT-EEEEEEE------------